Protein 3BS0 (pdb70)

Sequence (828 aa):
DLEGYGAISRAMGGTSSSYYTGNAALISNPATLSFAPDGNQFELGLDVVTTDIKVHDSHGAEAKSSTGPYVGPQLSYVAQLDDWRFGAGLFVSSGLGTEYGSKSFLSQTENGIQTSFDNSSRLIVLRAPIGFSYQATSKLTFGASVDLVWTSLNLELLLPSSQVGALTAQGNLSGGLVPSLAGFVGTGGAAHFSLSRNSTAGGAVDAVGWGGRLGLTYKLTDNTVLGAMYNFKTSVGDLEGKATLSAISGDGAVLPLDGDIRVKNFEMPASLTLGLAHQFNERWVVAADIKRAYWGDVMDMNVAFISQLGGIDVALPHRYQDITVASIGTAYKYNNDLTLRAGYSYAQLILPVIPAYLKRHVTFGGEYDFDKDSRINLAISFGLRERVQTTEMLRQSHSQINAVVSYSKNFHHHDLEGYGAISRAMGGTSSSYYTGNAALISNPATLSFAPDGNQFELGLDVVTTDIKVHDSHGAEAKSSTGPYVGPQLSYVAQLDDWRFGAGLFVSSGLGTEYGSKSFLSQTENGIQTSFDNSSRLIVLRAPIGFSYQATSKLTFGASVDLVWTSLNLELLLPSSQVGALTAQGNLSGGLVPSLAGFVGTGGAAHFSLSRNSTAGGAVDAVGWGGRLGLTYKLTDNTVLGAMYNFKTSVGDLEGKATLSAISGDGAVLPLDGDIRVKNFEMPASLTLGLAHQFNERWVVAADIKRAYWGDVMDMNVAFISQLGGIDVALPHRYQDITVASIGTAYKYNNDLTLRAGYSYAQLILPVIPAYLKRHVTFGGEYDFDKDSRINLAISFGLRERVQTTEMLRQSHSQINAVVSYSKNFHHH

CATH classification: 2.40.160.60

Structure (mmCIF, N/CA/C/O backbone):
data_3BS0
#
_entry.id   3BS0
#
_cell.length_a   38.098
_cell.length_b   41.415
_cell.length_c   141.064
_cell.angle_alpha   98.39
_cell.angle_beta   90.01
_cell.angle_gamma   90.06
#
_symmetry.space_group_name_H-M   'P 1'
#
loop_
_entity.id
_entity.type
_entity.pdbx_description
1 polymer TodX
2 non-polymer (HYDROXYETHYLOXY)TRI(ETHYLOXY)OCTANE
3 water water
#
loop_
_atom_site.group_PDB
_atom_site.id
_atom_site.type_symbol
_atom_site.label_atom_id
_atom_site.label_alt_id
_atom_site.label_comp_id
_atom_site.label_asym_id
_atom_site.label_entity_id
_atom_site.label_seq_id
_atom_site.pdbx_PDB_ins_code
_atom_site.Cartn_x
_atom_site.Cartn_y
_atom_site.Cartn_z
_atom_site.occupancy
_atom_site.B_iso_or_equiv
_atom_site.auth_seq_id
_atom_site.auth_comp_id
_atom_site.auth_asym_id
_atom_site.auth_atom_id
_atom_site.pdbx_PDB_model_num
ATOM 1 N N . ASP A 1 5 ? 21.132 -2.174 17.664 1.00 95.03 5 ASP A N 1
ATOM 2 C CA . ASP A 1 5 ? 21.571 -2.267 16.243 1.00 95.60 5 ASP A CA 1
ATOM 3 C C . ASP A 1 5 ? 21.759 -3.699 15.763 1.00 95.37 5 ASP A C 1
ATOM 4 O O . ASP A 1 5 ? 20.832 -4.294 15.218 1.00 96.57 5 ASP A O 1
ATOM 9 N N . LEU A 1 6 ? 22.967 -4.230 15.972 1.00 93.52 6 LEU A N 1
ATOM 10 C CA . LEU A 1 6 ? 23.359 -5.567 15.544 1.00 91.24 6 LEU A CA 1
ATOM 11 C C . LEU A 1 6 ? 22.225 -6.316 14.862 1.00 90.18 6 LEU A C 1
ATOM 12 O O . LEU A 1 6 ? 21.319 -6.815 15.522 1.00 91.15 6 LEU A O 1
ATOM 17 N N . GLU A 1 7 ? 22.291 -6.363 13.531 1.00 87.85 7 GLU A N 1
ATOM 18 C CA . GLU A 1 7 ? 21.303 -7.013 12.659 1.00 85.20 7 GLU A CA 1
ATOM 19 C C . GLU A 1 7 ? 20.992 -6.066 11.517 1.00 82.62 7 GLU A C 1
ATOM 20 O O . GLU A 1 7 ? 20.215 -6.395 10.617 1.00 83.66 7 GLU A O 1
ATOM 26 N N . GLY A 1 8 ? 21.573 -4.875 11.577 1.00 78.50 8 GLY A N 1
ATOM 27 C CA . GLY A 1 8 ? 21.354 -3.906 10.529 1.00 72.02 8 GLY A CA 1
ATOM 28 C C . GLY A 1 8 ? 19.908 -3.529 10.294 1.00 68.43 8 GLY A C 1
ATOM 29 O O . GLY A 1 8 ? 18.998 -3.910 11.036 1.00 65.85 8 GLY A O 1
ATOM 30 N N . TYR A 1 9 ? 19.710 -2.796 9.205 1.00 66.21 9 TYR A N 1
ATOM 31 C CA . TYR A 1 9 ? 18.409 -2.280 8.840 1.00 62.27 9 TYR A CA 1
ATOM 32 C C . TYR A 1 9 ? 17.906 -2.630 7.451 1.00 59.40 9 TYR A C 1
ATOM 33 O O . TYR A 1 9 ? 18.616 -2.463 6.451 1.00 59.38 9 TYR A O 1
ATOM 42 N N . GLY A 1 10 ? 16.668 -3.114 7.401 1.00 55.61 10 GLY A N 1
ATOM 43 C CA . GLY A 1 10 ? 16.067 -3.471 6.133 1.00 51.44 10 GLY A CA 1
ATOM 44 C C . GLY A 1 10 ? 15.822 -4.954 5.970 1.00 49.51 10 GLY A C 1
ATOM 45 O O . GLY A 1 10 ? 16.451 -5.771 6.631 1.00 50.86 10 GLY A O 1
ATOM 46 N N . ALA A 1 11 ? 14.910 -5.304 5.073 1.00 46.54 11 ALA A N 1
ATOM 47 C CA . ALA A 1 11 ? 14.575 -6.697 4.839 1.00 43.50 11 ALA A CA 1
ATOM 48 C C . ALA A 1 11 ? 15.740 -7.494 4.245 1.00 41.85 11 ALA A C 1
ATOM 49 O O . ALA A 1 11 ? 15.919 -8.656 4.571 1.00 42.49 11 ALA A O 1
ATOM 51 N N . ILE A 1 12 ? 16.537 -6.890 3.378 1.00 42.52 12 ILE A N 1
ATOM 52 C CA . ILE A 1 12 ? 17.655 -7.630 2.807 1.00 45.38 12 ILE A CA 1
ATOM 53 C C . ILE A 1 12 ? 18.884 -7.681 3.722 1.00 45.74 12 ILE A C 1
ATOM 54 O O . ILE A 1 12 ? 19.563 -8.709 3.811 1.00 43.43 12 ILE A O 1
ATOM 59 N N . SER A 1 13 ? 19.160 -6.570 4.393 1.00 46.63 13 SER A N 1
ATOM 60 C CA . SER A 1 13 ? 20.295 -6.480 5.292 1.00 48.76 13 SER A CA 1
ATOM 61 C C . SER A 1 13 ? 20.116 -7.400 6.497 1.00 50.40 13 SER A C 1
ATOM 62 O O . SER A 1 13 ? 21.093 -7.876 7.075 1.00 50.47 13 SER A O 1
ATOM 65 N N . ARG A 1 14 ? 18.864 -7.653 6.867 1.00 50.30 14 ARG A N 1
ATOM 66 C CA . ARG A 1 14 ? 18.564 -8.491 8.011 1.00 50.56 14 ARG A CA 1
ATOM 67 C C . ARG A 1 14 ? 18.394 -9.942 7.634 1.00 50.59 14 ARG A C 1
ATOM 68 O O . ARG A 1 14 ? 18.553 -10.834 8.465 1.00 51.55 14 ARG A O 1
ATOM 76 N N . ALA A 1 15 ? 18.043 -10.185 6.384 1.00 49.15 15 ALA A N 1
ATOM 77 C CA . ALA A 1 15 ? 17.881 -11.548 5.924 1.00 47.40 15 ALA A CA 1
ATOM 78 C C . ALA A 1 15 ? 19.288 -12.099 5.665 1.00 46.73 15 ALA A C 1
ATOM 79 O O . ALA A 1 15 ? 19.501 -13.310 5.578 1.00 46.68 15 ALA A O 1
ATOM 81 N N . MET A 1 16 ? 20.249 -11.187 5.564 1.00 45.23 16 MET A N 1
ATOM 82 C CA . MET A 1 16 ? 21.623 -11.556 5.306 1.00 44.81 16 MET A CA 1
ATOM 83 C C . MET A 1 16 ? 22.510 -11.368 6.522 1.00 45.05 16 MET A C 1
ATOM 84 O O . MET A 1 16 ? 23.584 -10.762 6.442 1.00 43.81 16 MET A O 1
ATOM 89 N N . GLY A 1 17 ? 22.035 -11.900 7.648 1.00 43.96 17 GLY A N 1
ATOM 90 C CA . GLY A 1 17 ? 22.771 -11.860 8.900 1.00 43.25 17 GLY A CA 1
ATOM 91 C C . GLY A 1 17 ? 23.222 -10.533 9.470 1.00 41.75 17 GLY A C 1
ATOM 92 O O . GLY A 1 17 ? 24.084 -10.506 10.341 1.00 40.88 17 GLY A O 1
ATOM 93 N N . GLY A 1 18 ? 22.650 -9.434 9.000 1.00 42.73 18 GLY A N 1
ATOM 94 C CA . GLY A 1 18 ? 23.042 -8.138 9.518 1.00 43.77 18 GLY A CA 1
ATOM 95 C C . GLY A 1 18 ? 24.195 -7.529 8.757 1.00 45.66 18 GLY A C 1
ATOM 96 O O . GLY A 1 18 ? 24.751 -6.510 9.155 1.00 46.44 18 GLY A O 1
ATOM 97 N N . THR A 1 19 ? 24.557 -8.151 7.643 1.00 48.24 19 THR A N 1
ATOM 98 C CA . THR A 1 19 ? 25.652 -7.646 6.831 1.00 50.88 19 THR A CA 1
ATOM 99 C C . THR A 1 19 ? 25.186 -6.401 6.072 1.00 50.31 19 THR A C 1
ATOM 100 O O . THR A 1 19 ? 24.016 -6.306 5.728 1.00 51.67 19 THR A O 1
ATOM 104 N N . SER A 1 20 ? 26.082 -5.446 5.817 1.00 49.99 20 SER A N 1
ATOM 105 C CA . SER A 1 20 ? 25.675 -4.224 5.116 1.00 47.97 20 SER A CA 1
ATOM 106 C C . SER A 1 20 ? 26.798 -3.272 4.700 1.00 48.63 20 SER A C 1
ATOM 107 O O . SER A 1 20 ? 26.531 -2.216 4.140 1.00 50.22 20 SER A O 1
ATOM 110 N N . SER A 1 21 ? 28.045 -3.622 4.969 1.00 48.77 21 SER A N 1
ATOM 111 C CA . SER A 1 21 ? 29.151 -2.723 4.647 1.00 49.49 21 SER A CA 1
ATOM 112 C C . SER A 1 21 ? 29.309 -2.274 3.196 1.00 49.47 21 SER A C 1
ATOM 113 O O . SER A 1 21 ? 29.805 -1.175 2.942 1.00 47.87 21 SER A O 1
ATOM 116 N N . SER A 1 22 ? 28.891 -3.086 2.233 1.00 50.70 22 SER A N 1
ATOM 117 C CA . SER A 1 22 ? 29.105 -2.652 0.863 1.00 52.87 22 SER A CA 1
ATOM 118 C C . SER A 1 22 ? 28.307 -3.270 -0.276 1.00 53.19 22 SER A C 1
ATOM 119 O O . SER A 1 22 ? 28.883 -3.633 -1.304 1.00 54.05 22 SER A O 1
ATOM 122 N N . TYR A 1 23 ? 26.992 -3.379 -0.108 1.00 51.38 23 TYR A N 1
ATOM 123 C CA . TYR A 1 23 ? 26.139 -3.907 -1.167 1.00 49.47 23 TYR A CA 1
ATOM 124 C C . TYR A 1 23 ? 24.738 -3.310 -1.023 1.00 49.18 23 TYR A C 1
ATOM 125 O O . TYR A 1 23 ? 24.314 -3.009 0.093 1.00 50.15 23 TYR A O 1
ATOM 134 N N . TYR A 1 24 ? 24.022 -3.121 -2.133 1.00 46.56 24 TYR A N 1
ATOM 135 C CA . TYR A 1 24 ? 22.688 -2.533 -2.037 1.00 43.89 24 TYR A CA 1
ATOM 136 C C . TYR A 1 24 ? 21.842 -3.160 -0.936 1.00 42.60 24 TYR A C 1
ATOM 137 O O . TYR A 1 24 ? 21.483 -4.337 -0.981 1.00 40.63 24 TYR A O 1
ATOM 146 N N . THR A 1 25 ? 21.531 -2.333 0.053 1.00 41.05 25 THR A N 1
ATOM 147 C CA . THR A 1 25 ? 20.753 -2.741 1.202 1.00 40.25 25 THR A CA 1
ATOM 148 C C . THR A 1 25 ? 19.374 -2.079 1.147 1.00 39.35 25 THR A C 1
ATOM 149 O O . THR A 1 25 ? 18.463 -2.443 1.877 1.00 38.21 25 THR A O 1
ATOM 153 N N . GLY A 1 26 ? 19.223 -1.113 0.252 1.00 38.48 26 GLY A N 1
ATOM 154 C CA . GLY A 1 26 ? 17.948 -0.444 0.128 1.00 37.01 26 GLY A CA 1
ATOM 155 C C . GLY A 1 26 ? 17.981 0.876 0.850 1.00 38.61 26 GLY A C 1
ATOM 156 O O . GLY A 1 26 ? 19.050 1.327 1.258 1.00 41.68 26 GLY A O 1
ATOM 157 N N . ASN A 1 27 ? 16.821 1.497 1.022 1.00 38.28 27 ASN A N 1
ATOM 158 C CA . ASN A 1 27 ? 16.751 2.786 1.692 1.00 38.65 27 ASN A CA 1
ATOM 159 C C . ASN A 1 27 ? 17.273 2.789 3.131 1.00 39.58 27 ASN A C 1
ATOM 160 O O . ASN A 1 27 ? 17.695 3.833 3.628 1.00 38.26 27 ASN A O 1
ATOM 165 N N . ALA A 1 28 ? 17.273 1.628 3.789 1.00 39.64 28 ALA A N 1
ATOM 166 C CA . ALA A 1 28 ? 17.748 1.538 5.177 1.00 38.55 28 ALA A CA 1
ATOM 167 C C . ALA A 1 28 ? 19.237 1.870 5.332 1.00 40.29 28 ALA A C 1
ATOM 168 O O . ALA A 1 28 ? 19.708 2.136 6.436 1.00 37.88 28 ALA A O 1
ATOM 170 N N . ALA A 1 29 ? 19.981 1.859 4.226 1.00 42.23 29 ALA A N 1
ATOM 171 C CA . ALA A 1 29 ? 21.400 2.186 4.281 1.00 41.42 29 ALA A CA 1
ATOM 172 C C . ALA A 1 29 ? 21.546 3.572 4.886 1.00 42.35 29 ALA A C 1
ATOM 173 O O . ALA A 1 29 ? 22.635 3.972 5.287 1.00 43.41 29 ALA A O 1
ATOM 175 N N . LEU A 1 30 ? 20.437 4.302 4.957 1.00 41.20 30 LEU A N 1
ATOM 176 C CA . LEU A 1 30 ? 20.454 5.639 5.523 1.00 40.39 30 LEU A CA 1
ATOM 177 C C . LEU A 1 30 ? 20.950 5.627 6.974 1.00 42.26 30 LEU A C 1
ATOM 178 O O . LEU A 1 30 ? 21.346 6.668 7.504 1.00 42.60 30 LEU A O 1
ATOM 183 N N . ILE A 1 31 ? 20.944 4.452 7.604 1.00 42.50 31 ILE A N 1
ATOM 184 C CA . ILE A 1 31 ? 21.411 4.306 8.983 1.00 42.68 31 ILE A CA 1
ATOM 185 C C . ILE A 1 31 ? 22.691 3.482 9.037 1.00 44.05 31 ILE A C 1
ATOM 186 O O . ILE A 1 31 ? 23.606 3.765 9.829 1.00 44.57 31 ILE A O 1
ATOM 191 N N . SER A 1 32 ? 22.726 2.428 8.223 1.00 42.20 32 SER A N 1
ATOM 192 C CA . SER A 1 32 ? 23.877 1.556 8.164 1.00 38.67 32 SER A CA 1
ATOM 193 C C . SER A 1 32 ? 24.966 2.255 7.373 1.00 39.40 32 SER A C 1
ATOM 194 O O . SER A 1 32 ? 25.605 3.174 7.885 1.00 39.06 32 SER A O 1
ATOM 197 N N . ASN A 1 33 ? 25.167 1.850 6.123 1.00 39.24 33 ASN A N 1
ATOM 198 C CA . ASN A 1 33 ? 26.191 2.472 5.288 1.00 38.68 33 ASN A CA 1
ATOM 199 C C . ASN A 1 33 ? 25.596 3.225 4.083 1.00 38.46 33 ASN A C 1
ATOM 200 O O . ASN A 1 33 ? 25.502 2.684 2.983 1.00 37.76 33 ASN A O 1
ATOM 205 N N . PRO A 1 34 ? 25.210 4.496 4.277 1.00 38.52 34 PRO A N 1
ATOM 206 C CA . PRO A 1 34 ? 24.627 5.286 3.192 1.00 40.91 34 PRO A CA 1
ATOM 207 C C . PRO A 1 34 ? 25.425 5.316 1.894 1.00 43.19 34 PRO A C 1
ATOM 208 O O . PRO A 1 34 ? 24.881 5.661 0.845 1.00 45.37 34 PRO A O 1
ATOM 212 N N . ALA A 1 35 ? 26.706 4.959 1.960 1.00 42.62 35 ALA A N 1
ATOM 213 C CA . ALA A 1 35 ? 27.542 4.959 0.769 1.00 39.71 35 ALA A CA 1
ATOM 214 C C . ALA A 1 35 ? 27.090 3.872 -0.178 1.00 39.16 35 ALA A C 1
ATOM 215 O O . ALA A 1 35 ? 27.470 3.871 -1.350 1.00 40.38 35 ALA A O 1
ATOM 217 N N . THR A 1 36 ? 26.288 2.937 0.324 1.00 35.69 36 THR A N 1
ATOM 218 C CA . THR A 1 36 ? 25.803 1.861 -0.526 1.00 35.74 36 THR A CA 1
ATOM 219 C C . THR A 1 36 ? 24.600 2.298 -1.352 1.00 36.52 36 THR A C 1
ATOM 220 O O . THR A 1 36 ? 24.171 1.569 -2.241 1.00 36.80 36 THR A O 1
ATOM 224 N N . LEU A 1 37 ? 24.056 3.477 -1.069 1.00 34.93 37 LEU A N 1
ATOM 225 C CA . LEU A 1 37 ? 22.891 3.930 -1.809 1.00 35.87 37 LEU A CA 1
ATOM 226 C C . LEU A 1 37 ? 23.230 4.202 -3.270 1.00 38.15 37 LEU A C 1
ATOM 227 O O . LEU A 1 37 ? 22.338 4.265 -4.127 1.00 37.27 37 LEU A O 1
ATOM 232 N N . SER A 1 38 ? 24.518 4.355 -3.562 1.00 38.54 38 SER A N 1
ATOM 233 C CA . SER A 1 38 ? 24.926 4.619 -4.934 1.00 37.53 38 SER A CA 1
ATOM 234 C C . SER A 1 38 ? 24.834 3.361 -5.784 1.00 38.71 38 SER A C 1
ATOM 235 O O . SER A 1 38 ? 24.966 3.419 -7.010 1.00 39.61 38 SER A O 1
ATOM 238 N N . PHE A 1 39 ? 24.586 2.229 -5.134 1.00 38.42 39 PHE A N 1
ATOM 239 C CA . PHE A 1 39 ? 24.438 0.966 -5.846 1.00 38.55 39 PHE A CA 1
ATOM 240 C C . PHE A 1 39 ? 22.958 0.783 -6.166 1.00 38.19 39 PHE A C 1
ATOM 241 O O . PHE A 1 39 ? 22.526 -0.281 -6.609 1.00 38.95 39 PHE A O 1
ATOM 249 N N . ALA A 1 40 ? 22.168 1.815 -5.924 1.00 37.74 40 ALA A N 1
ATOM 250 C CA . ALA A 1 40 ? 20.742 1.708 -6.185 1.00 39.46 40 ALA A CA 1
ATOM 251 C C . ALA A 1 40 ? 20.409 1.836 -7.670 1.00 39.95 40 ALA A C 1
ATOM 252 O O . ALA A 1 40 ? 21.087 2.551 -8.417 1.00 35.82 40 ALA A O 1
ATOM 254 N N . PRO A 1 41 ? 19.351 1.136 -8.114 1.00 40.21 41 PRO A N 1
ATOM 255 C CA . PRO A 1 41 ? 18.960 1.209 -9.518 1.00 41.24 41 PRO A CA 1
ATOM 256 C C . PRO A 1 41 ? 18.551 2.635 -9.866 1.00 42.08 41 PRO A C 1
ATOM 257 O O . PRO A 1 41 ? 18.032 3.369 -9.020 1.00 41.39 41 PRO A O 1
ATOM 261 N N . ASP A 1 42 ? 18.827 3.020 -11.108 1.00 42.48 42 ASP A N 1
ATOM 262 C CA . ASP A 1 42 ? 18.510 4.340 -11.623 1.00 41.96 42 ASP A CA 1
ATOM 263 C C . ASP A 1 42 ? 17.133 4.771 -11.176 1.00 39.69 42 ASP A C 1
ATOM 264 O O . ASP A 1 42 ? 16.203 3.979 -11.194 1.00 38.65 42 ASP A O 1
ATOM 269 N N . GLY A 1 43 ? 17.004 6.029 -10.776 1.00 38.74 43 GLY A N 1
ATOM 270 C CA . GLY A 1 43 ? 15.711 6.507 -10.339 1.00 38.39 43 GLY A CA 1
ATOM 271 C C . GLY A 1 43 ? 15.595 6.879 -8.875 1.00 38.72 43 GLY A C 1
ATOM 272 O O . GLY A 1 43 ? 16.583 7.118 -8.188 1.00 37.43 43 GLY A O 1
ATOM 273 N N . ASN A 1 44 ? 14.356 6.935 -8.405 1.00 39.03 44 ASN A N 1
ATOM 274 C CA . ASN A 1 44 ? 14.067 7.286 -7.027 1.00 39.88 44 ASN A CA 1
ATOM 275 C C . ASN A 1 44 ? 13.437 6.072 -6.377 1.00 38.29 44 ASN A C 1
ATOM 276 O O . ASN A 1 44 ? 12.688 5.343 -7.023 1.00 38.68 44 ASN A O 1
ATOM 281 N N . GLN A 1 45 ? 13.740 5.844 -5.103 1.00 37.07 45 GLN A N 1
ATOM 282 C CA . GLN A 1 45 ? 13.216 4.666 -4.432 1.00 36.74 45 GLN A CA 1
ATOM 283 C C . GLN A 1 45 ? 12.317 4.944 -3.255 1.00 35.02 45 GLN A C 1
ATOM 284 O O . GLN A 1 45 ? 12.742 5.510 -2.266 1.00 37.17 45 GLN A O 1
ATOM 290 N N . PHE A 1 46 ? 11.062 4.539 -3.352 1.00 35.55 46 PHE A N 1
ATOM 291 C CA . PHE A 1 46 ? 10.149 4.723 -2.241 1.00 35.93 46 PHE A CA 1
ATOM 292 C C . PHE A 1 46 ? 10.100 3.397 -1.479 1.00 35.86 46 PHE A C 1
ATOM 293 O O . PHE A 1 46 ? 9.911 2.344 -2.098 1.00 37.75 46 PHE A O 1
ATOM 301 N N . GLU A 1 47 ? 10.269 3.430 -0.156 1.00 34.74 47 GLU A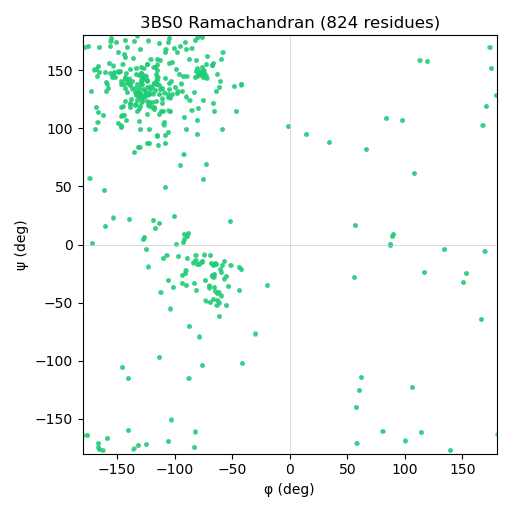 N 1
ATOM 302 C CA . GLU A 1 47 ? 10.238 2.182 0.623 1.00 35.62 47 GLU A CA 1
ATOM 303 C C . GLU A 1 47 ? 9.289 2.166 1.814 1.00 33.49 47 GLU A C 1
ATOM 304 O O . GLU A 1 47 ? 9.242 3.104 2.608 1.00 32.22 47 GLU A O 1
ATOM 310 N N . LEU A 1 48 ? 8.540 1.069 1.923 1.00 33.31 48 LEU A N 1
ATOM 311 C CA . LEU A 1 48 ? 7.552 0.872 2.976 1.00 33.83 48 LEU A CA 1
ATOM 312 C C . LEU A 1 48 ? 7.668 -0.492 3.621 1.00 34.07 48 LEU A C 1
ATOM 313 O O . LEU A 1 48 ? 7.598 -1.516 2.935 1.00 35.19 48 LEU A O 1
ATOM 318 N N . GLY A 1 49 ? 7.829 -0.509 4.946 1.00 34.32 49 GLY A N 1
ATOM 319 C CA . GLY A 1 49 ? 7.967 -1.775 5.651 1.00 30.95 49 GLY A CA 1
ATOM 320 C C . GLY A 1 49 ? 7.459 -1.881 7.079 1.00 30.94 49 GLY A C 1
ATOM 321 O O . GLY A 1 49 ? 7.188 -0.890 7.748 1.00 27.81 49 GLY A O 1
ATOM 322 N N . LEU A 1 50 ? 7.349 -3.124 7.541 1.00 33.34 50 LEU A N 1
ATOM 323 C CA . LEU A 1 50 ? 6.876 -3.430 8.877 1.00 34.81 50 LEU A CA 1
ATOM 324 C C . LEU A 1 50 ? 7.810 -4.370 9.625 1.00 37.08 50 LEU A C 1
ATOM 325 O O . LEU A 1 50 ? 8.140 -5.452 9.150 1.00 37.84 50 LEU A O 1
ATOM 330 N N . ASP A 1 51 ? 8.219 -3.952 10.814 1.00 40.02 51 ASP A N 1
ATOM 331 C CA . ASP A 1 51 ? 9.118 -4.739 11.652 1.00 42.33 51 ASP A CA 1
ATOM 332 C C . ASP A 1 51 ? 8.330 -5.354 12.811 1.00 43.50 51 ASP A C 1
ATOM 333 O O . ASP A 1 51 ? 7.587 -4.645 13.495 1.00 44.71 51 ASP A O 1
ATOM 338 N N . VAL A 1 52 ? 8.468 -6.665 13.016 1.00 42.83 52 VAL A N 1
ATOM 339 C CA . VAL A 1 52 ? 7.796 -7.342 14.127 1.00 43.09 52 VAL A CA 1
ATOM 340 C C . VAL A 1 52 ? 8.822 -8.140 14.908 1.00 44.92 52 VAL A C 1
ATOM 341 O O . VAL A 1 52 ? 9.508 -8.986 14.342 1.00 45.08 52 VAL A O 1
ATOM 345 N N . VAL A 1 53 ? 8.903 -7.882 16.210 1.00 46.48 53 VAL A N 1
ATOM 346 C CA . VAL A 1 53 ? 9.854 -8.564 17.072 1.00 47.18 53 VAL A CA 1
ATOM 347 C C . VAL A 1 53 ? 9.227 -9.441 18.149 1.00 49.05 53 VAL A C 1
ATOM 348 O O . VAL A 1 53 ? 8.894 -8.968 19.232 1.00 50.16 53 VAL A O 1
ATOM 352 N N . THR A 1 54 ? 9.080 -10.726 17.844 1.00 50.05 54 THR A N 1
ATOM 353 C CA . THR A 1 54 ? 8.532 -11.697 18.783 1.00 50.58 54 THR A CA 1
ATOM 354 C C . THR A 1 54 ? 9.622 -11.974 19.816 1.00 50.13 54 THR A C 1
ATOM 355 O O . THR A 1 54 ? 10.802 -11.935 19.490 1.00 49.28 54 THR A O 1
ATOM 359 N N . THR A 1 55 ? 9.236 -12.252 21.056 1.00 50.42 55 THR A N 1
ATOM 360 C CA . THR A 1 55 ? 10.218 -12.560 22.099 1.00 49.36 55 THR A CA 1
ATOM 361 C C . THR A 1 55 ? 9.745 -13.661 23.034 1.00 50.41 55 THR A C 1
ATOM 362 O O . THR A 1 55 ? 8.608 -13.629 23.516 1.00 50.13 55 THR A O 1
ATOM 366 N N . ASP A 1 56 ? 10.602 -14.648 23.277 1.00 48.64 56 ASP A N 1
ATOM 367 C CA . ASP A 1 56 ? 10.217 -15.691 24.202 1.00 48.98 56 ASP A CA 1
ATOM 368 C C . ASP A 1 56 ? 11.175 -15.755 25.385 1.00 46.56 56 ASP A C 1
ATOM 369 O O . ASP A 1 56 ? 12.391 -15.925 25.235 1.00 43.92 56 ASP A O 1
ATOM 374 N N . ILE A 1 57 ? 10.599 -15.607 26.570 1.00 44.09 57 ILE A N 1
ATOM 375 C CA . ILE A 1 57 ? 11.365 -15.617 27.796 1.00 41.72 57 ILE A CA 1
ATOM 376 C C . ILE A 1 57 ? 10.674 -16.400 28.887 1.00 38.86 57 ILE A C 1
ATOM 377 O O . ILE A 1 57 ? 9.465 -16.312 29.066 1.00 38.84 57 ILE A O 1
ATOM 382 N N . LYS A 1 58 ? 11.458 -17.186 29.603 1.00 37.11 58 LYS A N 1
ATOM 383 C CA . LYS A 1 58 ? 10.956 -17.955 30.728 1.00 36.59 58 LYS A CA 1
ATOM 384 C C . LYS A 1 58 ? 11.955 -17.706 31.865 1.00 35.13 58 LYS A C 1
ATOM 385 O O . LYS A 1 58 ? 13.182 -17.799 31.676 1.00 30.49 58 LYS A O 1
ATOM 391 N N . VAL A 1 59 ? 11.417 -17.354 33.026 1.00 33.94 59 VAL A N 1
ATOM 392 C CA . VAL A 1 59 ? 12.216 -17.101 34.207 1.00 32.92 59 VAL A CA 1
ATOM 393 C C . VAL A 1 59 ? 11.685 -18.083 35.236 1.00 33.18 59 VAL A C 1
ATOM 394 O O . VAL A 1 59 ? 10.470 -18.272 35.360 1.00 31.17 59 VAL A O 1
ATOM 398 N N . HIS A 1 60 ? 12.592 -18.733 35.952 1.00 33.05 60 HIS A N 1
ATOM 399 C CA . HIS A 1 60 ? 12.186 -19.697 36.954 1.00 34.95 60 HIS A CA 1
ATOM 400 C C . HIS A 1 60 ? 12.602 -19.356 38.363 1.00 36.51 60 HIS A C 1
ATOM 401 O O . HIS A 1 60 ? 13.620 -18.707 38.610 1.00 33.68 60 HIS A O 1
ATOM 408 N N . ASP A 1 61 ? 11.795 -19.870 39.278 1.00 39.99 61 ASP A N 1
ATOM 409 C CA . ASP A 1 61 ? 11.949 -19.684 40.704 1.00 42.20 61 ASP A CA 1
ATOM 410 C C . ASP A 1 61 ? 12.795 -20.784 41.336 1.00 42.72 61 ASP A C 1
ATOM 411 O O . ASP A 1 61 ? 13.179 -21.758 40.682 1.00 41.83 61 ASP A O 1
ATOM 416 N N . SER A 1 62 ? 13.077 -20.614 42.621 1.00 43.10 62 SER A N 1
ATOM 417 C CA . SER A 1 62 ? 13.827 -21.600 43.369 1.00 45.08 62 SER A CA 1
ATOM 418 C C . SER A 1 62 ? 12.803 -22.571 43.918 1.00 46.11 62 SER A C 1
ATOM 419 O O . SER A 1 62 ? 13.119 -23.408 44.757 1.00 47.11 62 SER A O 1
ATOM 422 N N . HIS A 1 63 ? 11.563 -22.444 43.455 1.00 47.57 63 HIS A N 1
ATOM 423 C CA . HIS A 1 63 ? 10.483 -23.314 43.913 1.00 47.18 63 HIS A CA 1
ATOM 424 C C . HIS A 1 63 ? 9.757 -23.959 42.740 1.00 46.36 63 HIS A C 1
ATOM 425 O O . HIS A 1 63 ? 8.751 -24.643 42.923 1.00 46.43 63 HIS A O 1
ATOM 432 N N . GLY A 1 64 ? 10.259 -23.724 41.532 1.00 44.86 64 GLY A N 1
ATOM 433 C CA . GLY A 1 64 ? 9.631 -24.302 40.357 1.00 42.34 64 GLY A CA 1
ATOM 434 C C . GLY A 1 64 ? 8.539 -23.446 39.745 1.00 40.30 64 GLY A C 1
ATOM 435 O O . GLY A 1 64 ? 7.833 -23.899 38.843 1.00 41.95 64 GLY A O 1
ATOM 436 N N . ALA A 1 65 ? 8.384 -22.222 40.238 1.00 37.17 65 ALA A N 1
ATOM 437 C CA . ALA A 1 65 ? 7.379 -21.311 39.698 1.00 35.21 65 ALA A CA 1
ATOM 438 C C . ALA A 1 65 ? 7.943 -20.641 38.450 1.00 32.52 65 ALA A C 1
ATOM 439 O O . ALA A 1 65 ? 9.132 -20.369 38.381 1.00 29.13 65 ALA A O 1
ATOM 441 N N . GLU A 1 66 ? 7.101 -20.398 37.454 1.00 33.13 66 GLU A N 1
ATOM 442 C CA . GLU A 1 66 ? 7.588 -19.743 36.259 1.00 36.84 66 GLU A CA 1
ATOM 443 C C . GLU A 1 66 ? 6.756 -18.544 35.833 1.00 36.71 66 GLU A C 1
ATOM 444 O O . GLU A 1 66 ? 5.549 -18.482 36.035 1.00 35.91 66 GLU A O 1
ATOM 450 N N . ALA A 1 67 ? 7.452 -17.580 35.256 1.00 37.53 67 ALA A N 1
ATOM 451 C CA . ALA A 1 67 ? 6.854 -16.372 34.735 1.00 37.17 67 ALA A CA 1
ATOM 452 C C . ALA A 1 67 ? 7.379 -16.349 33.315 1.00 36.94 67 ALA A C 1
ATOM 453 O O . ALA A 1 67 ? 8.581 -16.472 33.084 1.00 35.80 67 ALA A O 1
ATOM 455 N N . LYS A 1 68 ? 6.483 -16.226 32.356 1.00 38.53 68 LYS A N 1
ATOM 456 C CA . LYS A 1 68 ? 6.916 -16.196 30.979 1.00 40.74 68 LYS A CA 1
ATOM 457 C C . LYS A 1 68 ? 6.347 -14.982 30.319 1.00 38.83 68 LYS A C 1
ATOM 458 O O . LYS A 1 68 ? 5.299 -14.480 30.724 1.00 37.74 68 LYS A O 1
ATOM 464 N N . SER A 1 69 ? 7.067 -14.499 29.318 1.00 38.51 69 SER A N 1
ATOM 465 C CA . SER A 1 69 ? 6.634 -13.346 28.554 1.00 39.83 69 SER A CA 1
ATOM 466 C C . SER A 1 69 ? 6.629 -13.713 27.088 1.00 42.14 69 SER A C 1
ATOM 467 O O . SER A 1 69 ? 7.613 -14.214 26.565 1.00 41.47 69 SER A O 1
ATOM 470 N N . SER A 1 70 ? 5.505 -13.449 26.444 1.00 46.87 70 SER A N 1
ATOM 471 C CA . SER A 1 70 ? 5.285 -13.703 25.025 1.00 51.72 70 SER A CA 1
ATOM 472 C C . SER A 1 70 ? 3.786 -13.905 24.962 1.00 56.16 70 SER A C 1
ATOM 473 O O . SER A 1 70 ? 3.149 -13.690 23.929 1.00 57.49 70 SER A O 1
ATOM 476 N N . THR A 1 71 ? 3.241 -14.304 26.113 1.00 60.06 71 THR A N 1
ATOM 477 C CA . THR A 1 71 ? 1.817 -14.558 26.296 1.00 63.05 71 THR A CA 1
ATOM 478 C C . THR A 1 71 ? 1.068 -13.228 26.316 1.00 65.49 71 THR A C 1
ATOM 479 O O . THR A 1 71 ? 1.651 -12.180 26.621 1.00 68.07 71 THR A O 1
ATOM 483 N N . GLY A 1 77 ? 0.769 -10.554 21.791 1.00 62.07 77 GLY A N 1
ATOM 484 C CA . GLY A 1 77 ? 0.867 -9.950 20.470 1.00 65.30 77 GLY A CA 1
ATOM 485 C C . GLY A 1 77 ? 1.862 -8.800 20.432 1.00 65.99 77 GLY A C 1
ATOM 486 O O . GLY A 1 77 ? 1.712 -7.829 21.175 1.00 68.83 77 GLY A O 1
ATOM 487 N N . PRO A 1 78 ? 2.861 -8.868 19.530 1.00 68.88 78 PRO A N 1
ATOM 488 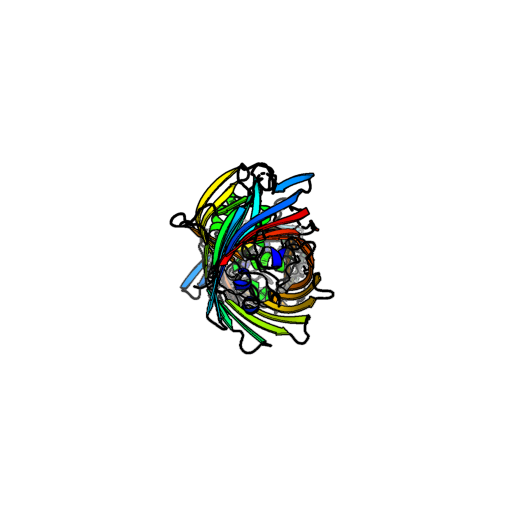C CA . PRO A 1 78 ? 3.979 -7.948 19.248 1.00 64.78 78 PRO A CA 1
ATOM 489 C C . PRO A 1 78 ? 3.781 -6.490 18.851 1.00 63.56 78 PRO A C 1
ATOM 490 O O . PRO A 1 78 ? 2.698 -6.048 18.480 1.00 67.14 78 PRO A O 1
ATOM 494 N N . TYR A 1 79 ? 4.883 -5.754 18.930 1.00 61.00 79 TYR A N 1
ATOM 495 C CA . TYR A 1 79 ? 4.905 -4.363 18.534 1.00 56.81 79 TYR A CA 1
ATOM 496 C C . TYR A 1 79 ? 5.375 -4.387 17.079 1.00 53.54 79 TYR A C 1
ATOM 497 O O . TYR A 1 79 ? 6.347 -5.060 16.722 1.00 52.4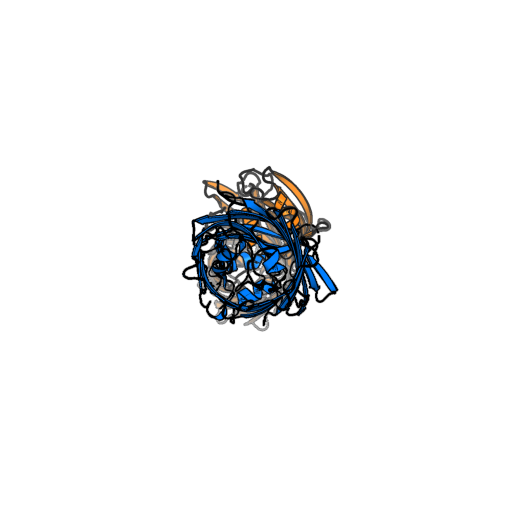8 79 TYR A O 1
ATOM 506 N N . VAL A 1 80 ? 4.657 -3.664 16.243 1.00 49.87 80 VAL A N 1
ATOM 507 C CA . VAL A 1 80 ? 4.964 -3.574 14.833 1.00 47.45 80 VAL A CA 1
ATOM 508 C C . VAL A 1 80 ? 5.460 -2.161 14.548 1.00 47.51 80 VAL A C 1
ATOM 509 O O . VAL A 1 80 ? 4.762 -1.173 14.825 1.00 48.25 80 VAL A O 1
ATOM 513 N N . GLY A 1 81 ? 6.675 -2.069 14.018 1.00 44.52 81 GLY A N 1
ATOM 514 C CA . GLY A 1 81 ? 7.245 -0.777 13.710 1.00 42.05 81 GLY A CA 1
ATOM 515 C C . GLY A 1 81 ? 7.196 -0.498 12.222 1.00 40.98 81 GLY A C 1
ATOM 516 O O . GLY A 1 81 ? 7.651 -1.306 11.417 1.00 39.58 81 GLY A O 1
ATOM 517 N N . PRO A 1 82 ? 6.630 0.642 11.822 1.00 40.91 82 PRO A N 1
ATOM 518 C CA . PRO A 1 82 ? 6.551 0.973 10.401 1.00 41.42 82 PRO A CA 1
ATOM 519 C C . PRO A 1 82 ? 7.880 1.564 9.924 1.00 40.94 82 PRO A C 1
ATOM 520 O O . PRO A 1 82 ? 8.685 2.044 10.736 1.00 37.19 82 PRO A O 1
ATOM 524 N N . GLN A 1 83 ? 8.116 1.515 8.614 1.00 38.44 83 GLN A N 1
ATOM 525 C CA . GLN A 1 83 ? 9.344 2.068 8.070 1.00 37.71 83 GLN A CA 1
ATOM 526 C C . GLN A 1 83 ? 9.049 2.691 6.718 1.00 38.16 83 GLN A C 1
ATOM 527 O O . GLN A 1 83 ? 8.704 2.006 5.753 1.00 36.21 83 GLN A O 1
ATOM 533 N N . LEU A 1 84 ? 9.144 4.019 6.691 1.00 37.96 84 LEU A N 1
ATOM 534 C CA . LEU A 1 84 ? 8.918 4.818 5.495 1.00 37.61 84 LEU A CA 1
ATOM 535 C C . LEU A 1 84 ? 10.209 5.534 5.111 1.00 37.25 84 LEU A C 1
ATOM 536 O O . LEU A 1 84 ? 10.948 6.006 5.968 1.00 34.55 84 LEU A O 1
ATOM 541 N N . SER A 1 85 ? 10.485 5.608 3.818 1.00 39.26 85 SER A N 1
ATOM 542 C CA . SER A 1 85 ? 11.693 6.284 3.365 1.00 39.78 85 SER A CA 1
ATOM 543 C C . SER A 1 85 ? 11.700 6.465 1.867 1.00 39.40 85 SER A C 1
ATOM 544 O O . SER A 1 85 ? 11.113 5.669 1.114 1.00 39.28 85 SER A O 1
ATOM 547 N N . TYR A 1 86 ? 12.370 7.528 1.446 1.00 37.49 86 TYR A N 1
ATOM 548 C CA . TYR A 1 86 ? 12.479 7.860 0.038 1.00 36.92 86 TYR A CA 1
ATOM 549 C C . TYR A 1 86 ? 13.906 8.289 -0.289 1.00 36.76 86 TYR A C 1
ATOM 550 O O . TYR A 1 86 ? 14.517 9.074 0.438 1.00 35.29 86 TYR A O 1
ATOM 559 N N . VAL A 1 87 ? 14.432 7.760 -1.384 1.00 36.71 87 VAL A N 1
ATOM 560 C CA . VAL A 1 87 ? 15.768 8.096 -1.836 1.00 38.06 87 VAL A CA 1
ATOM 561 C C . VAL A 1 87 ? 15.682 8.648 -3.252 1.00 38.41 87 VAL A C 1
ATOM 562 O O . VAL A 1 87 ? 15.068 8.046 -4.132 1.00 35.54 87 VAL A O 1
ATOM 566 N N . ALA A 1 88 ? 16.310 9.798 -3.468 1.00 42.23 88 ALA A N 1
ATOM 567 C CA . ALA A 1 88 ? 16.283 10.461 -4.776 1.00 44.80 88 ALA A CA 1
ATOM 568 C C . ALA A 1 88 ? 17.650 10.552 -5.438 1.00 45.31 88 ALA A C 1
ATOM 569 O O . ALA A 1 88 ? 18.662 10.794 -4.774 1.00 46.69 88 ALA A O 1
ATOM 571 N N . GLN A 1 89 ? 17.675 10.366 -6.754 1.00 47.41 89 GLN A N 1
ATOM 572 C CA . GLN A 1 89 ? 18.926 10.437 -7.514 1.00 48.79 89 GLN A CA 1
ATOM 573 C C . GLN A 1 89 ? 19.079 11.727 -8.308 1.00 49.15 89 GLN A C 1
ATOM 574 O O . GLN A 1 89 ? 18.309 11.995 -9.215 1.00 49.77 89 GLN A O 1
ATOM 580 N N . LEU A 1 90 ? 20.071 12.532 -7.949 1.00 51.70 90 LEU A N 1
ATOM 581 C CA . LEU A 1 90 ? 20.360 13.770 -8.662 1.00 52.48 90 LEU A CA 1
ATOM 582 C C . LEU A 1 90 ? 21.741 13.556 -9.260 1.00 53.51 90 LEU A C 1
ATOM 583 O O . LEU A 1 90 ? 22.746 13.800 -8.601 1.00 53.82 90 LEU A O 1
ATOM 588 N N . ASP A 1 91 ? 21.790 13.084 -10.501 1.00 54.51 91 ASP A N 1
ATOM 589 C CA . ASP A 1 91 ? 23.060 12.817 -11.167 1.00 54.89 91 ASP A CA 1
ATOM 590 C C . ASP A 1 91 ? 23.856 11.745 -10.436 1.00 54.52 91 ASP A C 1
ATOM 591 O O . ASP A 1 91 ? 23.456 10.588 -10.380 1.00 54.30 91 ASP A O 1
ATOM 596 N N . ASP A 1 92 ? 24.997 12.152 -9.889 1.00 54.18 92 ASP A N 1
ATOM 597 C CA . ASP A 1 92 ? 25.896 11.270 -9.151 1.00 54.54 92 ASP A CA 1
ATOM 598 C C . ASP A 1 92 ? 25.457 11.140 -7.699 1.00 54.12 92 ASP A C 1
ATOM 599 O O . ASP A 1 92 ? 25.904 10.247 -6.980 1.00 53.54 92 ASP A O 1
ATOM 604 N N . TRP A 1 93 ? 24.588 12.049 -7.274 1.00 53.99 93 TRP A N 1
ATOM 605 C CA . TRP A 1 93 ? 24.100 12.063 -5.903 1.00 54.03 93 TRP A CA 1
ATOM 606 C C . TRP A 1 93 ? 22.874 11.208 -5.618 1.00 50.78 93 TRP A C 1
ATOM 607 O O . TRP A 1 93 ? 22.109 10.833 -6.511 1.00 48.77 93 TRP A O 1
ATOM 618 N N . ARG A 1 94 ? 22.717 10.903 -4.338 1.00 47.02 94 ARG A N 1
ATOM 619 C CA . ARG A 1 94 ? 21.566 10.173 -3.846 1.00 44.49 94 ARG A CA 1
ATOM 620 C C . ARG A 1 94 ? 21.235 10.928 -2.564 1.00 43.97 94 ARG A C 1
ATOM 621 O O . ARG A 1 94 ? 22.107 11.146 -1.719 1.00 43.41 94 ARG A O 1
ATOM 629 N N . PHE A 1 95 ? 19.993 11.386 -2.458 1.00 41.14 95 PHE A N 1
ATOM 630 C CA . PHE A 1 95 ? 19.542 12.102 -1.283 1.00 37.59 95 PHE A CA 1
ATOM 631 C C . PHE A 1 95 ? 18.366 11.319 -0.712 1.00 36.99 95 PHE A C 1
ATOM 632 O O . PHE A 1 95 ? 17.466 10.906 -1.449 1.00 34.59 95 PHE A O 1
ATOM 640 N N . GLY A 1 96 ? 18.370 11.101 0.597 1.00 35.84 96 GLY A N 1
ATOM 641 C CA . GLY A 1 96 ? 17.284 10.355 1.187 1.00 34.78 96 GLY A CA 1
ATOM 642 C C . GLY A 1 96 ? 16.896 10.713 2.606 1.00 36.12 96 GLY A C 1
ATOM 643 O O . GLY A 1 96 ? 17.722 11.130 3.413 1.00 38.03 96 GLY A O 1
ATOM 644 N N . ALA A 1 97 ? 15.610 10.548 2.901 1.00 35.58 97 ALA A N 1
ATOM 645 C CA . ALA A 1 97 ? 15.075 10.795 4.227 1.00 33.93 97 ALA A CA 1
ATOM 646 C C . ALA A 1 97 ? 14.121 9.632 4.564 1.00 32.28 97 ALA A C 1
ATOM 647 O O . ALA A 1 97 ? 13.682 8.906 3.677 1.00 33.53 97 ALA A O 1
ATOM 649 N N . GLY A 1 98 ? 13.832 9.434 5.845 1.00 30.76 98 GLY A N 1
ATOM 650 C CA . GLY A 1 98 ? 12.938 8.367 6.240 1.00 28.35 98 GLY A CA 1
ATOM 651 C C . GLY A 1 98 ? 12.695 8.319 7.734 1.00 30.28 98 GLY A C 1
ATOM 652 O O . GLY A 1 98 ? 13.363 8.995 8.511 1.00 30.25 98 GLY A O 1
ATOM 653 N N . LEU A 1 99 ? 11.727 7.510 8.139 1.00 31.37 99 LEU A N 1
ATOM 654 C CA . LEU A 1 99 ? 11.379 7.336 9.545 1.00 31.53 99 LEU A CA 1
ATOM 655 C C . LEU A 1 99 ? 11.538 5.837 9.830 1.00 34.25 99 LEU A C 1
ATOM 656 O O . LEU A 1 99 ? 10.922 4.993 9.166 1.00 34.57 99 LEU A O 1
ATOM 661 N N . PHE A 1 100 ? 12.376 5.490 10.796 1.00 34.78 100 PHE A N 1
ATOM 662 C CA . PHE A 1 100 ? 12.570 4.087 11.091 1.00 35.19 100 PHE A CA 1
ATOM 663 C C . PHE A 1 100 ? 12.258 3.722 12.518 1.00 37.98 100 PHE A C 1
ATOM 664 O O . PHE A 1 100 ? 13.068 3.922 13.424 1.00 34.17 100 PHE A O 1
ATOM 672 N N . VAL A 1 101 ? 11.054 3.174 12.676 1.00 42.96 101 VAL A N 1
ATOM 673 C CA . VAL A 1 101 ? 10.501 2.728 13.946 1.00 46.59 101 VAL A CA 1
ATOM 674 C C . VAL A 1 101 ? 11.062 1.368 14.324 1.00 50.76 101 VAL A C 1
ATOM 675 O O . VAL A 1 101 ? 11.340 0.536 13.462 1.00 52.28 101 VAL A O 1
ATOM 679 N N . SER A 1 102 ? 11.226 1.144 15.623 1.00 54.76 102 SER A N 1
ATOM 680 C CA . SER A 1 102 ? 11.736 -0.126 16.100 1.00 57.26 102 SER A CA 1
ATOM 681 C C . SER A 1 102 ? 11.585 -0.290 17.599 1.00 58.12 102 SER A C 1
ATOM 682 O O . SER A 1 102 ? 11.569 0.683 18.345 1.00 57.96 102 SER A O 1
ATOM 685 N N . SER A 1 103 ? 11.453 -1.538 18.025 1.00 59.63 103 SER A N 1
ATOM 686 C CA . SER A 1 103 ? 11.370 -1.858 19.432 1.00 60.74 103 SER A CA 1
ATOM 687 C C . SER A 1 103 ? 12.813 -2.205 19.749 1.00 61.71 103 SER A C 1
ATOM 688 O O . SER A 1 103 ? 13.638 -2.319 18.842 1.00 62.95 103 SER A O 1
ATOM 691 N N . GLY A 1 104 ? 13.125 -2.374 21.024 1.00 61.16 104 GLY A N 1
ATOM 692 C CA . GLY A 1 104 ? 14.481 -2.713 21.405 1.00 59.66 104 GLY A CA 1
ATOM 693 C C . GLY A 1 104 ? 14.390 -3.292 22.796 1.00 58.00 104 GLY A C 1
ATOM 694 O O . GLY A 1 104 ? 15.381 -3.418 23.526 1.00 57.59 104 GLY A O 1
ATOM 695 N N . LEU A 1 105 ? 13.161 -3.644 23.151 1.00 54.10 105 LEU A N 1
ATOM 696 C CA . LEU A 1 105 ? 12.866 -4.198 24.453 1.00 51.68 105 LEU A CA 1
ATOM 697 C C . LEU A 1 105 ? 11.360 -4.313 24.446 1.00 49.45 105 LEU A C 1
ATOM 698 O O . LEU A 1 105 ? 10.675 -3.545 23.769 1.00 50.94 105 LEU A O 1
ATOM 703 N N . GLY A 1 106 ? 10.845 -5.270 25.197 1.00 46.74 106 GLY A N 1
ATOM 704 C CA . GLY A 1 106 ? 9.415 -5.461 25.258 1.00 42.11 106 GLY A CA 1
ATOM 705 C C . GLY A 1 106 ? 9.110 -6.783 25.921 1.00 38.93 106 GLY A C 1
ATOM 706 O O . GLY A 1 106 ? 9.270 -7.832 25.314 1.00 41.49 106 GLY A O 1
ATOM 707 N N . THR A 1 107 ? 8.704 -6.739 27.180 1.00 34.87 107 THR A N 1
ATOM 708 C CA . THR A 1 107 ? 8.344 -7.950 27.891 1.00 32.29 107 THR A CA 1
ATOM 709 C C . THR A 1 107 ? 7.023 -7.708 28.607 1.00 31.25 107 THR A C 1
ATOM 710 O O . THR A 1 107 ? 6.690 -6.573 28.977 1.00 27.62 107 THR A O 1
ATOM 714 N N . GLU A 1 108 ? 6.282 -8.790 28.797 1.00 30.28 108 GLU A N 1
ATOM 715 C CA . GLU A 1 108 ? 5.002 -8.745 29.452 1.00 30.76 108 GLU A CA 1
ATOM 716 C C . GLU A 1 108 ? 4.826 -10.051 30.214 1.00 31.74 108 GLU A C 1
ATOM 717 O O . GLU A 1 108 ? 4.533 -11.089 29.641 1.00 34.38 108 GLU A O 1
ATOM 723 N N . TYR A 1 109 ? 5.030 -9.986 31.523 1.00 34.28 109 TYR A N 1
ATOM 724 C CA . TYR A 1 109 ? 4.899 -11.144 32.390 1.00 32.31 109 TYR A CA 1
ATOM 725 C C . TYR A 1 109 ? 3.526 -11.197 33.063 1.00 33.04 109 TYR A C 1
ATOM 726 O O . TYR A 1 109 ? 3.171 -12.204 33.683 1.00 35.91 109 TYR A O 1
ATOM 735 N N . GLY A 1 110 ? 2.755 -10.119 32.941 1.00 31.97 110 GLY A N 1
ATOM 736 C CA . GLY A 1 110 ? 1.435 -10.084 33.534 1.00 29.15 110 GLY A CA 1
ATOM 737 C C . GLY A 1 110 ? 1.534 -9.765 35.004 1.00 30.69 110 GLY A C 1
ATOM 738 O O . GLY A 1 110 ? 2.559 -9.248 35.451 1.00 34.32 110 GLY A O 1
ATOM 739 N N . SER A 1 111 ? 0.492 -10.083 35.768 1.00 29.88 111 SER A N 1
ATOM 740 C CA . SER A 1 111 ? 0.495 -9.802 37.202 1.00 31.91 111 SER A CA 1
ATOM 741 C C . SER A 1 111 ? 0.185 -11.010 38.088 1.00 33.28 111 SER A C 1
ATOM 742 O O . SER A 1 111 ? 0.042 -10.871 39.299 1.00 33.82 111 SER A O 1
ATOM 745 N N . LYS A 1 112 ? 0.073 -12.192 37.496 1.00 35.89 112 LYS A N 1
ATOM 746 C CA . LYS A 1 112 ? -0.231 -13.397 38.279 1.00 36.98 112 LYS A CA 1
ATOM 747 C C . LYS A 1 112 ? 1.024 -14.202 38.597 1.00 34.22 112 LYS A C 1
ATOM 748 O O . LYS A 1 112 ? 0.942 -15.221 39.251 1.00 33.00 112 LYS A O 1
ATOM 754 N N . SER A 1 113 ? 2.176 -13.722 38.143 1.00 32.47 113 SER A N 1
ATOM 755 C CA . SER A 1 113 ? 3.450 -14.393 38.359 1.00 31.75 113 SER A CA 1
ATOM 756 C C . SER A 1 113 ? 4.153 -14.080 39.696 1.00 32.33 113 SER A C 1
ATOM 757 O O . SER A 1 113 ? 3.769 -13.149 40.418 1.00 31.38 113 SER A O 1
ATOM 760 N N . PHE A 1 114 ? 5.196 -14.854 40.010 1.00 30.59 114 PHE A N 1
ATOM 761 C CA . PHE A 1 114 ? 5.917 -14.667 41.255 1.00 31.08 114 PHE A CA 1
ATOM 762 C C . PHE A 1 114 ? 6.660 -13.341 41.245 1.00 34.03 114 PHE A C 1
ATOM 763 O O . PHE A 1 114 ? 6.911 -12.759 42.297 1.00 34.86 114 PHE A O 1
ATOM 771 N N . LEU A 1 115 ? 7.001 -12.855 40.053 1.00 34.66 115 LEU A N 1
ATOM 772 C CA . LEU A 1 115 ? 7.691 -11.578 39.935 1.00 32.61 115 LEU A CA 1
ATOM 773 C C . LEU A 1 115 ? 6.795 -10.490 40.534 1.00 34.43 115 LEU A C 1
ATOM 774 O O . LEU A 1 115 ? 7.268 -9.408 40.907 1.00 35.28 115 LEU A O 1
ATOM 779 N N . SER A 1 116 ? 5.499 -10.780 40.625 1.00 35.08 116 SER A N 1
ATOM 780 C CA . SER A 1 116 ? 4.547 -9.827 41.193 1.00 36.07 116 SER A CA 1
ATOM 781 C C . SER A 1 116 ? 4.182 -10.151 42.642 1.00 35.40 116 SER A C 1
ATOM 782 O O . SER A 1 116 ? 3.087 -9.819 43.106 1.00 33.31 116 SER A O 1
ATOM 785 N N . GLN A 1 117 ? 5.057 -10.859 43.348 1.00 35.12 117 GLN A N 1
ATOM 786 C CA . GLN A 1 117 ? 4.767 -11.080 44.753 1.00 35.89 117 GLN A CA 1
ATOM 787 C C . GLN A 1 117 ? 5.780 -10.416 45.654 1.00 35.61 117 GLN A C 1
ATOM 788 O O . GLN A 1 117 ? 6.924 -10.136 45.281 1.00 35.88 117 GLN A O 1
ATOM 794 N N . THR A 1 118 ? 5.311 -10.129 46.850 1.00 37.63 118 THR A N 1
ATOM 795 C CA . THR A 1 118 ? 6.104 -9.472 47.850 1.00 37.48 118 THR A CA 1
ATOM 796 C C . THR A 1 118 ? 7.090 -10.448 48.438 1.00 36.74 118 THR A C 1
ATOM 797 O O . THR A 1 118 ? 6.822 -11.632 48.485 1.00 36.83 118 THR A O 1
ATOM 801 N N . GLU A 1 119 ? 8.248 -9.939 48.849 1.00 38.22 119 GLU A N 1
ATOM 802 C CA . GLU A 1 119 ? 9.274 -10.734 49.516 1.00 36.83 119 GLU A CA 1
ATOM 803 C C . GLU A 1 119 ? 8.415 -11.160 50.663 1.00 37.67 119 GLU A C 1
ATOM 804 O O . GLU A 1 119 ? 8.271 -10.361 51.572 1.00 41.38 119 GLU A O 1
ATOM 810 N N . ASN A 1 120 ? 7.843 -12.364 50.659 1.00 33.93 120 ASN A N 1
ATOM 811 C CA . ASN A 1 120 ? 6.924 -12.708 51.746 1.00 35.22 120 ASN A CA 1
ATOM 812 C C . ASN A 1 120 ? 5.871 -13.695 51.252 1.00 33.50 120 ASN A C 1
ATOM 813 O O . ASN A 1 120 ? 5.368 -14.522 52.008 1.00 28.76 120 ASN A O 1
ATOM 818 N N . GLY A 1 121 ? 5.513 -13.574 49.983 1.00 32.10 121 GLY A N 1
ATOM 819 C CA . GLY A 1 121 ? 4.525 -14.472 49.430 1.00 32.12 121 GLY A CA 1
ATOM 820 C C . GLY A 1 121 ? 3.243 -13.821 48.973 1.00 31.82 121 GLY A C 1
ATOM 821 O O . GLY A 1 121 ? 2.562 -14.383 48.124 1.00 32.90 121 GLY A O 1
ATOM 822 N N . ILE A 1 122 ? 2.901 -12.653 49.513 1.00 31.47 122 ILE A N 1
ATOM 823 C CA . ILE A 1 122 ? 1.666 -12.002 49.095 1.00 31.28 122 ILE A CA 1
ATOM 824 C C . ILE A 1 122 ? 1.714 -11.677 47.615 1.00 32.93 122 ILE A C 1
ATOM 825 O O . ILE A 1 122 ? 2.711 -11.188 47.088 1.00 32.83 122 ILE A O 1
ATOM 830 N N . GLN A 1 123 ? 0.608 -11.969 46.954 1.00 35.51 123 GLN A N 1
ATOM 831 C CA . GLN A 1 123 ? 0.459 -11.748 45.531 1.00 37.58 123 GLN A CA 1
ATOM 832 C C . GLN A 1 123 ? -0.150 -10.362 45.322 1.00 38.65 123 GLN A C 1
ATOM 833 O O . GLN A 1 123 ? -1.323 -10.137 45.645 1.00 39.17 123 GLN A O 1
ATOM 839 N N . THR A 1 124 ? 0.651 -9.429 44.807 1.00 36.79 124 THR A N 1
ATOM 840 C CA . THR A 1 124 ? 0.160 -8.081 44.559 1.00 34.61 124 THR A CA 1
ATOM 841 C C . THR A 1 124 ? -0.526 -8.168 43.212 1.00 35.49 124 THR A C 1
ATOM 842 O O . THR A 1 124 ? -0.651 -9.257 42.668 1.00 37.84 124 THR A O 1
ATOM 846 N N . SER A 1 125 ? -0.973 -7.047 42.665 1.00 34.99 125 SER A N 1
ATOM 847 C CA . SER A 1 125 ? -1.648 -7.092 41.378 1.00 34.41 125 SER A CA 1
ATOM 848 C C . SER A 1 125 ? -0.855 -6.300 40.355 1.00 35.01 125 SER A C 1
ATOM 849 O O . SER A 1 125 ? -1.346 -5.977 39.266 1.00 34.38 125 SER A O 1
ATOM 852 N N . PHE A 1 126 ? 0.388 -5.987 40.705 1.00 33.57 126 PHE A N 1
ATOM 853 C CA . PHE A 1 126 ? 1.219 -5.216 39.811 1.00 32.93 126 PHE A CA 1
ATOM 854 C C . PHE A 1 126 ? 1.746 -6.030 38.656 1.00 32.89 126 PHE A C 1
ATOM 855 O O . PHE A 1 126 ? 2.057 -7.212 38.790 1.00 31.36 126 PHE A O 1
ATOM 863 N N . ASP A 1 127 ? 1.847 -5.378 37.510 1.00 33.90 127 ASP A N 1
ATOM 864 C CA . ASP A 1 127 ? 2.348 -6.030 36.337 1.00 34.39 127 ASP A CA 1
ATOM 865 C C . ASP A 1 127 ? 3.855 -5.985 36.426 1.00 36.61 127 ASP A C 1
ATOM 866 O O . ASP A 1 127 ? 4.419 -5.400 37.354 1.00 37.41 127 ASP A O 1
ATOM 871 N N . ASN A 1 128 ? 4.499 -6.620 35.451 1.00 36.84 128 ASN A N 1
ATOM 872 C CA . ASN A 1 128 ? 5.947 -6.670 35.332 1.00 34.68 128 ASN A CA 1
ATOM 873 C C . ASN A 1 128 ? 6.170 -6.691 33.830 1.00 34.58 128 ASN A C 1
ATOM 874 O O . ASN A 1 128 ? 6.014 -7.715 33.174 1.00 34.42 128 ASN A O 1
ATOM 879 N N . SER A 1 129 ? 6.515 -5.543 33.275 1.00 32.68 129 SER A N 1
ATOM 880 C CA . SER A 1 129 ? 6.683 -5.467 31.850 1.00 33.85 129 SER A CA 1
ATOM 881 C C . SER A 1 129 ? 7.696 -4.420 31.421 1.00 35.30 129 SER A C 1
ATOM 882 O O . SER A 1 129 ? 8.194 -3.640 32.229 1.00 33.90 129 SER A O 1
ATOM 885 N N . SER A 1 130 ? 7.968 -4.397 30.124 1.00 34.01 130 SER A N 1
ATOM 886 C CA . SER A 1 130 ? 8.957 -3.501 29.596 1.00 33.96 130 SER A CA 1
ATOM 887 C C . SER A 1 130 ? 8.652 -3.175 28.151 1.00 35.69 130 SER A C 1
ATOM 888 O O . SER A 1 130 ? 8.023 -3.958 27.461 1.00 35.33 130 SER A O 1
ATOM 891 N N . ARG A 1 131 ? 9.113 -2.017 27.699 1.00 37.35 131 ARG A N 1
ATOM 892 C CA . ARG A 1 131 ? 8.940 -1.624 26.314 1.00 39.56 131 ARG A CA 1
ATOM 893 C C . ARG A 1 131 ? 9.786 -0.419 25.978 1.00 39.44 131 ARG A C 1
ATOM 894 O O . ARG A 1 131 ? 9.600 0.647 26.555 1.00 40.10 131 ARG A O 1
ATOM 902 N N . LEU A 1 132 ? 10.715 -0.586 25.046 1.00 37.99 132 LEU A N 1
ATOM 903 C CA . LEU A 1 132 ? 11.550 0.522 24.631 1.00 36.59 132 LEU A CA 1
ATOM 904 C C . LEU A 1 132 ? 11.265 0.730 23.157 1.00 37.64 132 LEU A C 1
ATOM 905 O O . LEU A 1 132 ? 11.269 -0.223 22.377 1.00 39.34 132 LEU A O 1
ATOM 910 N N . ILE A 1 133 ? 10.984 1.971 22.777 1.00 36.16 133 ILE A N 1
ATOM 911 C CA . ILE A 1 133 ? 10.698 2.275 21.386 1.00 30.91 133 ILE A CA 1
ATOM 912 C C . ILE A 1 133 ? 11.638 3.379 20.940 1.00 32.91 133 ILE A C 1
ATOM 913 O O . ILE A 1 133 ? 11.809 4.386 21.627 1.00 35.53 133 ILE A O 1
ATOM 918 N N . VAL A 1 134 ? 12.258 3.168 19.790 1.00 31.65 134 VAL A N 1
ATOM 919 C CA . VAL A 1 134 ? 13.223 4.104 19.254 1.00 31.60 134 VAL A CA 1
ATOM 920 C C . VAL A 1 134 ? 12.925 4.432 17.819 1.00 34.81 134 VAL A C 1
ATOM 921 O O . VAL A 1 134 ? 12.914 3.547 16.963 1.00 36.98 134 VAL A O 1
ATOM 925 N N . LEU A 1 135 ? 12.676 5.700 17.549 1.00 36.61 135 LEU A N 1
ATOM 926 C CA . LEU A 1 135 ? 12.428 6.110 16.187 1.00 37.91 135 LEU A CA 1
ATOM 927 C C . LEU A 1 135 ? 13.693 6.778 15.698 1.00 38.84 135 LEU A C 1
ATOM 928 O O . LEU A 1 135 ? 14.365 7.479 16.443 1.00 40.61 135 LEU A O 1
ATOM 933 N N . ARG A 1 136 ? 14.034 6.519 14.449 1.00 40.21 136 ARG A N 1
ATOM 934 C CA . ARG A 1 136 ? 15.193 7.120 13.833 1.00 40.52 136 ARG A CA 1
ATOM 935 C C . ARG A 1 136 ? 14.695 7.708 12.527 1.00 40.53 136 ARG A C 1
ATOM 936 O O . ARG A 1 136 ? 14.088 7.017 11.708 1.00 40.24 136 ARG A O 1
ATOM 944 N N . ALA A 1 137 ? 14.909 9.009 12.366 1.00 40.63 137 ALA A N 1
ATOM 945 C CA . ALA A 1 137 ? 14.490 9.719 11.169 1.00 38.78 137 ALA A CA 1
ATOM 946 C C . ALA A 1 137 ? 15.733 10.383 10.610 1.00 37.85 137 ALA A C 1
ATOM 947 O O . ALA A 1 137 ? 16.017 11.528 10.912 1.00 37.97 137 ALA A O 1
ATOM 949 N N . PRO A 1 138 ? 16.484 9.663 9.776 1.00 37.87 138 PRO A N 1
ATOM 950 C CA . PRO A 1 138 ? 17.715 10.144 9.157 1.00 40.83 138 PRO A CA 1
ATOM 951 C C . PRO A 1 138 ? 17.557 11.003 7.922 1.00 42.42 138 PRO A C 1
ATOM 952 O O . PRO A 1 138 ? 16.613 10.854 7.149 1.00 43.59 138 PRO A O 1
ATOM 956 N N . ILE A 1 139 ? 18.500 11.913 7.752 1.00 45.48 139 ILE A N 1
ATOM 957 C CA . ILE A 1 139 ? 18.555 12.739 6.565 1.00 48.17 139 ILE A CA 1
ATOM 958 C C . ILE A 1 139 ? 19.949 12.368 6.076 1.00 49.43 139 ILE A C 1
ATOM 959 O O . ILE A 1 139 ? 20.908 12.363 6.862 1.00 49.21 139 ILE A O 1
ATOM 964 N N . GLY A 1 140 ? 20.071 12.010 4.804 1.00 48.76 140 GLY A N 1
ATOM 965 C CA . GLY A 1 140 ? 21.381 11.633 4.316 1.00 49.37 140 GLY A CA 1
ATOM 966 C C . GLY A 1 140 ? 21.574 11.784 2.831 1.00 49.30 140 GLY A C 1
ATOM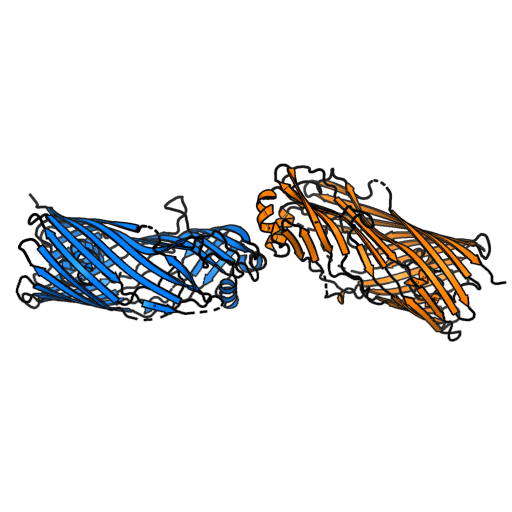 967 O O . GLY A 1 140 ? 20.631 12.035 2.099 1.00 49.05 140 GLY A O 1
ATOM 968 N N . PHE A 1 141 ? 22.816 11.620 2.395 1.00 50.26 141 PHE A N 1
ATOM 969 C CA . PHE A 1 141 ? 23.169 11.737 0.990 1.00 51.03 141 PHE A CA 1
ATOM 970 C C . PHE A 1 141 ? 24.230 10.709 0.636 1.00 52.34 141 PHE A C 1
ATOM 971 O O . PHE A 1 141 ? 24.744 9.996 1.494 1.00 52.28 141 PHE A O 1
ATOM 979 N N . SER A 1 142 ? 24.567 10.660 -0.641 1.00 54.27 142 SER A N 1
ATOM 980 C CA . SER A 1 142 ? 25.576 9.739 -1.128 1.00 56.48 142 SER A CA 1
ATOM 981 C C . SER A 1 142 ? 26.115 10.277 -2.447 1.00 57.20 142 SER A C 1
ATOM 982 O O . SER A 1 142 ? 25.350 10.718 -3.304 1.00 55.86 142 SER A O 1
ATOM 985 N N . TYR A 1 143 ? 27.436 10.252 -2.592 1.00 59.68 143 TYR A N 1
ATOM 986 C CA . TYR A 1 143 ? 28.088 10.739 -3.800 1.00 60.41 143 TYR A CA 1
ATOM 987 C C . TYR A 1 143 ? 28.974 9.666 -4.409 1.00 59.14 143 TYR A C 1
ATOM 988 O O . TYR A 1 143 ? 29.767 9.034 -3.715 1.00 59.35 143 TYR A O 1
ATOM 997 N N . GLN A 1 144 ? 28.814 9.450 -5.707 1.00 57.41 144 GLN A N 1
ATOM 998 C CA . GLN A 1 144 ? 29.633 8.488 -6.426 1.00 56.14 144 GLN A CA 1
ATOM 999 C C . GLN A 1 144 ? 30.776 9.364 -6.931 1.00 55.60 144 GLN A C 1
ATOM 1000 O O . GLN A 1 144 ? 30.805 9.760 -8.093 1.00 51.66 144 GLN A O 1
ATOM 1006 N N . ALA A 1 145 ? 31.700 9.678 -6.027 1.00 57.76 145 ALA A N 1
ATOM 1007 C CA . ALA A 1 145 ? 32.840 10.539 -6.326 1.00 61.29 145 ALA A CA 1
ATOM 1008 C C . ALA A 1 145 ? 33.719 10.111 -7.490 1.00 63.42 145 ALA A C 1
ATOM 1009 O O . ALA A 1 145 ? 34.350 10.964 -8.128 1.00 61.58 145 ALA A O 1
ATOM 1011 N N . THR A 1 146 ? 33.772 8.812 -7.779 1.00 65.72 146 THR A N 1
ATOM 1012 C CA . THR A 1 146 ? 34.608 8.382 -8.883 1.00 67.90 146 THR A CA 1
ATOM 1013 C C . THR A 1 146 ? 34.597 6.928 -9.344 1.00 70.53 146 THR A C 1
ATOM 1014 O O . THR A 1 146 ? 35.641 6.283 -9.356 1.00 72.64 146 THR A O 1
ATOM 1018 N N . SER A 1 147 ? 33.436 6.406 -9.722 1.00 72.33 147 SER A N 1
ATOM 1019 C CA . SER A 1 147 ? 33.364 5.045 -10.252 1.00 73.27 147 SER A CA 1
ATOM 1020 C C . SER A 1 147 ? 33.922 3.925 -9.371 1.00 74.83 147 SER A C 1
ATOM 1021 O O . SER A 1 147 ? 33.481 2.773 -9.466 1.00 73.98 147 SER A O 1
ATOM 1024 N N . LYS A 1 148 ? 34.894 4.266 -8.528 1.00 76.36 148 LYS A N 1
ATOM 1025 C CA . LYS A 1 148 ? 35.543 3.309 -7.637 1.00 78.15 148 LYS A CA 1
ATOM 1026 C C . LYS A 1 148 ? 35.083 3.440 -6.183 1.00 78.60 148 LYS A C 1
ATOM 1027 O O . LYS A 1 148 ? 34.637 2.463 -5.580 1.00 78.74 148 LYS A O 1
ATOM 1033 N N . LEU A 1 149 ? 35.202 4.641 -5.621 1.00 79.59 149 LEU A N 1
ATOM 1034 C CA . LEU A 1 149 ? 34.786 4.884 -4.242 1.00 80.41 149 LEU A CA 1
ATOM 1035 C C . LEU A 1 149 ? 33.394 5.506 -4.196 1.00 80.45 149 LEU A C 1
ATOM 1036 O O . LEU A 1 149 ? 32.890 5.995 -5.208 1.00 81.29 149 LEU A O 1
ATOM 1041 N N . THR A 1 150 ? 32.782 5.507 -3.019 1.00 79.48 150 THR A N 1
ATOM 1042 C CA . THR A 1 150 ? 31.448 6.069 -2.884 1.00 78.28 150 THR A CA 1
ATOM 1043 C C . THR A 1 150 ? 31.227 6.663 -1.498 1.00 77.62 150 THR A C 1
ATOM 1044 O O . THR A 1 150 ? 31.035 5.949 -0.520 1.00 79.02 150 THR A O 1
ATOM 1048 N N . PHE A 1 151 ? 31.255 7.986 -1.428 1.00 75.81 151 PHE A N 1
ATOM 1049 C CA . PHE A 1 151 ? 31.071 8.705 -0.175 1.00 73.22 151 PHE A CA 1
ATOM 1050 C C . PHE A 1 151 ? 29.636 8.515 0.320 1.00 69.76 151 PHE A C 1
ATOM 1051 O O . PHE A 1 151 ? 28.735 8.265 -0.477 1.00 70.35 151 PHE A O 1
ATOM 1059 N N . GLY A 1 152 ? 29.428 8.629 1.629 1.00 65.21 152 GLY A N 1
ATOM 1060 C CA . GLY A 1 152 ? 28.095 8.469 2.183 1.00 59.91 152 GLY A CA 1
ATOM 1061 C C . GLY A 1 152 ? 27.951 8.926 3.623 1.00 56.63 152 GLY A C 1
ATOM 1062 O O . GLY A 1 152 ? 28.539 8.331 4.523 1.00 57.99 152 GLY A O 1
ATOM 1063 N N . ALA A 1 153 ? 27.163 9.973 3.852 1.00 51.59 153 ALA A N 1
ATOM 1064 C CA . ALA A 1 153 ? 26.959 10.484 5.200 1.00 48.30 153 ALA A CA 1
ATOM 1065 C C . ALA A 1 153 ? 25.481 10.493 5.569 1.00 47.56 153 ALA A C 1
ATOM 1066 O O . ALA A 1 153 ? 24.624 10.194 4.741 1.00 47.42 153 ALA A O 1
ATOM 1068 N N . SER A 1 154 ? 25.177 10.857 6.811 1.00 46.09 154 SER A N 1
ATOM 1069 C CA . SER A 1 154 ? 23.790 10.869 7.253 1.00 44.76 154 SER A CA 1
ATOM 1070 C C . SER A 1 154 ? 23.609 11.286 8.720 1.00 44.51 154 SER A C 1
ATOM 1071 O O . SER A 1 154 ? 24.279 10.750 9.589 1.00 44.81 154 SER A O 1
ATOM 1074 N N . VAL A 1 155 ? 22.729 12.250 8.996 1.00 45.38 155 VAL A N 1
ATOM 1075 C CA . VAL A 1 155 ? 22.464 12.643 10.380 1.00 45.88 155 VAL A CA 1
ATOM 1076 C C . VAL A 1 155 ? 21.169 11.972 10.784 1.00 47.84 155 VAL A C 1
ATOM 1077 O O . VAL A 1 155 ? 20.441 11.454 9.934 1.00 48.44 155 VAL A O 1
ATOM 1081 N N . ASP A 1 156 ? 20.854 12.011 12.075 1.00 49.19 156 ASP A N 1
ATOM 1082 C CA . ASP A 1 156 ? 19.684 11.308 12.567 1.00 47.15 156 ASP A CA 1
ATOM 1083 C C . ASP A 1 156 ? 18.445 11.947 13.133 1.00 46.53 156 ASP A C 1
ATOM 1084 O O . ASP A 1 156 ? 17.542 12.328 12.413 1.00 47.60 156 ASP A O 1
ATOM 1089 N N . LEU A 1 157 ? 18.413 12.024 14.449 1.00 46.68 157 LEU A N 1
ATOM 1090 C CA . LEU A 1 157 ? 17.265 12.487 15.205 1.00 47.17 157 LEU A CA 1
ATOM 1091 C C . LEU A 1 157 ? 16.612 11.165 15.596 1.00 47.13 157 LEU A C 1
ATOM 1092 O O . LEU A 1 157 ? 16.019 10.454 14.771 1.00 44.16 157 LEU A O 1
ATOM 1097 N N . VAL A 1 158 ? 16.764 10.854 16.874 1.00 46.47 158 VAL A N 1
ATOM 1098 C CA . VAL A 1 158 ? 16.265 9.644 17.478 1.00 45.31 158 VAL A CA 1
ATOM 1099 C C . VAL A 1 158 ? 15.251 10.054 18.543 1.00 45.86 158 VAL A C 1
ATOM 1100 O O . VAL A 1 158 ? 15.452 11.042 19.248 1.00 46.79 158 VAL A O 1
ATOM 1104 N N . TRP A 1 159 ? 14.148 9.319 18.631 1.00 46.44 159 TRP A N 1
ATOM 1105 C CA . TRP A 1 159 ? 13.104 9.580 19.620 1.00 46.76 159 TRP A CA 1
ATOM 1106 C C . TRP A 1 159 ? 12.963 8.271 20.387 1.00 46.39 159 TRP A C 1
ATOM 1107 O O . TRP A 1 159 ? 12.662 7.229 19.807 1.00 46.92 159 TRP A O 1
ATOM 1118 N N . THR A 1 160 ? 13.201 8.314 21.690 1.00 45.80 160 THR A N 1
ATOM 1119 C CA . THR A 1 160 ? 13.105 7.107 22.495 1.00 43.89 160 THR A CA 1
ATOM 1120 C C . THR A 1 160 ? 12.033 7.243 23.532 1.00 41.94 160 THR A C 1
ATOM 1121 O O . THR A 1 160 ? 11.882 8.287 24.145 1.00 43.08 160 THR A O 1
ATOM 1125 N N . SER A 1 161 ? 11.289 6.173 23.723 1.00 40.43 161 SER A N 1
ATOM 1126 C CA . SER A 1 161 ? 10.232 6.141 24.710 1.00 39.68 161 SER A CA 1
ATOM 1127 C C . SER A 1 161 ? 10.482 4.885 25.568 1.00 38.91 161 SER A C 1
ATOM 1128 O O . SER A 1 161 ? 10.936 3.842 25.065 1.00 39.91 161 SER A O 1
ATOM 1131 N N . LEU A 1 162 ? 10.222 4.992 26.864 1.00 35.12 162 LEU A N 1
ATOM 1132 C CA . LEU A 1 162 ? 10.418 3.862 27.759 1.00 31.39 162 LEU A CA 1
ATOM 1133 C C . LEU A 1 162 ? 9.232 3.597 28.649 1.00 32.29 162 LEU A C 1
ATOM 1134 O O . LEU A 1 162 ? 8.874 4.436 29.460 1.00 34.62 162 LEU A O 1
ATOM 1139 N N . ASN A 1 163 ? 8.628 2.424 28.488 1.00 32.22 163 ASN A N 1
ATOM 1140 C CA . ASN A 1 163 ? 7.523 1.996 29.334 1.00 31.00 163 ASN A CA 1
ATOM 1141 C C . ASN A 1 163 ? 8.098 0.951 30.283 1.00 31.13 163 ASN A C 1
ATOM 1142 O O . ASN A 1 163 ? 8.843 0.057 29.878 1.00 28.26 163 ASN A O 1
ATOM 1147 N N . LEU A 1 164 ? 7.762 1.086 31.558 1.00 31.44 164 LEU A N 1
ATOM 1148 C CA . LEU A 1 164 ? 8.260 0.189 32.572 1.00 29.72 164 LEU A CA 1
ATOM 1149 C C . LEU A 1 164 ? 7.199 -0.097 33.627 1.00 30.85 164 LEU A C 1
ATOM 1150 O O . LEU A 1 164 ? 6.414 0.768 34.000 1.00 33.59 164 LEU A O 1
ATOM 1155 N N . GLU A 1 165 ? 7.207 -1.327 34.109 1.00 29.55 165 GLU A N 1
ATOM 1156 C CA . GLU A 1 165 ? 6.317 -1.795 35.152 1.00 28.21 165 GLU A CA 1
ATOM 1157 C C . GLU A 1 165 ? 7.312 -2.753 35.832 1.00 29.61 165 GLU A C 1
ATOM 1158 O O . GLU A 1 165 ? 7.718 -3.749 35.229 1.00 29.84 165 GLU A O 1
ATOM 1164 N N . LEU A 1 166 ? 7.741 -2.429 37.056 1.00 26.64 166 LEU A N 1
ATOM 1165 C CA . LEU A 1 166 ? 8.724 -3.243 37.767 1.00 24.65 166 LEU A CA 1
ATOM 1166 C C . LEU A 1 166 ? 8.624 -3.355 39.307 1.00 23.95 166 LEU A C 1
ATOM 1167 O O . LEU A 1 166 ? 8.772 -2.385 40.031 1.00 25.28 166 LEU A O 1
ATOM 1172 N N . LEU A 1 167 ? 8.414 -4.565 39.795 1.00 22.91 167 LEU A N 1
ATOM 1173 C CA . LEU A 1 167 ? 8.329 -4.807 41.212 1.00 23.18 167 LEU A CA 1
ATOM 1174 C C . LEU A 1 167 ? 9.658 -5.345 41.717 1.00 26.48 167 LEU A C 1
ATOM 1175 O O . LEU A 1 167 ? 10.278 -6.197 41.094 1.00 27.81 167 LEU A O 1
ATOM 1180 N N . LEU A 1 168 ? 10.105 -4.814 42.840 1.00 27.39 168 LEU A N 1
ATOM 1181 C CA . LEU A 1 168 ? 11.324 -5.269 43.451 1.00 30.29 168 LEU A CA 1
ATOM 1182 C C . LEU A 1 168 ? 10.957 -5.680 44.862 1.00 32.24 168 LEU A C 1
ATOM 1183 O O . LEU A 1 168 ? 10.565 -4.844 45.682 1.00 35.03 168 LEU A O 1
ATOM 1188 N N . PRO A 1 169 ? 11.034 -6.987 45.154 1.00 32.69 169 PRO A N 1
ATOM 1189 C CA . PRO A 1 169 ? 10.706 -7.482 46.495 1.00 31.60 169 PRO A CA 1
ATOM 1190 C C . PRO A 1 169 ? 11.660 -6.800 47.458 1.00 30.99 169 PRO A C 1
ATOM 1191 O O . PRO A 1 169 ? 12.707 -6.310 47.043 1.00 32.20 169 PRO A O 1
ATOM 1195 N N . SER A 1 170 ? 11.301 -6.772 48.732 1.00 31.46 170 SER A N 1
ATOM 1196 C CA . SER A 1 170 ? 12.107 -6.112 49.745 1.00 34.29 170 SER A CA 1
ATOM 1197 C C . SER A 1 170 ? 13.579 -6.508 49.862 1.00 37.15 170 SER A C 1
ATOM 1198 O O . SER A 1 170 ? 14.432 -5.666 50.170 1.00 36.97 170 SER A O 1
ATOM 1201 N N . SER A 1 171 ? 13.896 -7.781 49.645 1.00 38.44 171 SER A N 1
ATOM 1202 C CA . SER A 1 171 ? 15.286 -8.179 49.747 1.00 37.52 171 SER A CA 1
ATOM 1203 C C . SER A 1 171 ? 16.113 -7.437 48.708 1.00 37.28 171 SER A C 1
ATOM 1204 O O . SER A 1 171 ? 17.222 -6.985 49.009 1.00 38.63 171 SER A O 1
ATOM 1207 N N . GLN A 1 172 ? 15.588 -7.287 47.493 1.00 36.46 172 GLN A N 1
ATOM 1208 C CA . GLN A 1 172 ? 16.334 -6.563 46.453 1.00 38.15 172 GLN A CA 1
ATOM 1209 C C . GLN A 1 172 ? 16.576 -5.090 46.804 1.00 36.49 172 GLN A C 1
ATOM 1210 O O . GLN A 1 172 ? 17.671 -4.570 46.586 1.00 34.46 172 GLN A O 1
ATOM 1216 N N . VAL A 1 173 ? 15.562 -4.418 47.352 1.00 36.22 173 VAL A N 1
ATOM 1217 C CA . VAL A 1 173 ? 15.728 -3.017 47.731 1.00 35.14 173 VAL A CA 1
ATOM 1218 C C . VAL A 1 173 ? 16.663 -2.924 48.924 1.00 33.33 173 VAL A C 1
ATOM 1219 O O . VAL A 1 173 ? 17.447 -1.981 49.020 1.00 34.78 173 VAL A O 1
ATOM 1223 N N . GLY A 1 174 ? 16.591 -3.903 49.822 1.00 31.07 174 GLY A N 1
ATOM 1224 C CA . GLY A 1 174 ? 17.474 -3.904 50.977 1.00 30.35 174 GLY A CA 1
ATOM 1225 C C . GLY A 1 174 ? 18.945 -3.940 50.583 1.00 32.95 174 GLY A C 1
ATOM 1226 O O . GLY A 1 174 ? 19.761 -3.212 51.134 1.00 35.96 174 GLY A O 1
ATOM 1227 N N . ALA A 1 175 ? 19.292 -4.783 49.613 1.00 33.21 175 ALA A N 1
ATOM 1228 C CA . ALA A 1 175 ? 20.674 -4.897 49.167 1.00 30.47 175 ALA A CA 1
ATOM 1229 C C . ALA A 1 175 ? 21.103 -3.662 48.417 1.00 30.74 175 ALA A C 1
ATOM 1230 O O . ALA A 1 175 ? 22.240 -3.246 48.526 1.00 32.74 175 ALA A O 1
ATOM 1232 N N . LEU A 1 176 ? 20.209 -3.078 47.636 1.00 33.45 176 LEU A N 1
ATOM 1233 C CA . LEU A 1 176 ? 20.568 -1.873 46.894 1.00 34.22 176 LEU A CA 1
ATOM 1234 C C . LEU A 1 176 ? 20.879 -0.804 47.926 1.00 36.10 176 LEU A C 1
ATOM 1235 O O . LEU A 1 176 ? 21.937 -0.175 47.899 1.00 35.33 176 LEU A O 1
ATOM 1240 N N . THR A 1 177 ? 19.929 -0.637 48.843 1.00 36.09 177 THR A N 1
ATOM 1241 C CA . THR A 1 177 ? 20.005 0.316 49.924 1.00 36.63 177 THR A CA 1
ATOM 1242 C C . THR A 1 177 ? 21.270 0.098 50.727 1.00 38.93 177 THR A C 1
ATOM 1243 O O . THR A 1 177 ? 22.041 1.034 50.947 1.00 40.65 177 THR A O 1
ATOM 1247 N N . ALA A 1 178 ? 21.485 -1.138 51.160 1.00 39.31 178 ALA A N 1
ATOM 1248 C CA . ALA A 1 178 ? 22.662 -1.478 51.945 1.00 41.68 178 ALA A CA 1
ATOM 1249 C C . ALA A 1 178 ? 23.975 -1.339 51.167 1.00 43.01 178 ALA A C 1
ATOM 1250 O O . ALA A 1 178 ? 25.037 -1.136 51.763 1.00 42.82 178 ALA A O 1
ATOM 1252 N N . GLN A 1 179 ? 23.904 -1.460 49.843 1.00 45.00 179 GLN A N 1
ATOM 1253 C CA . GLN A 1 179 ? 25.082 -1.324 48.989 1.00 47.98 179 GLN A CA 1
ATOM 1254 C C . GLN A 1 179 ? 25.335 0.161 48.761 1.00 48.62 179 GLN A C 1
ATOM 1255 O O . GLN A 1 179 ? 26.393 0.562 48.266 1.00 48.93 179 GLN A O 1
ATOM 1261 N N . GLY A 1 180 ? 24.343 0.971 49.109 1.00 48.57 180 GLY A N 1
ATOM 1262 C CA . GLY A 1 180 ? 24.455 2.400 48.907 1.00 49.02 180 GLY A CA 1
ATOM 1263 C C . GLY A 1 180 ? 23.997 2.808 47.512 1.00 49.76 180 GLY A C 1
ATOM 1264 O O . GLY A 1 180 ? 24.032 3.988 47.150 1.00 51.17 180 GLY A O 1
ATOM 1265 N N . ASN A 1 181 ? 23.564 1.836 46.716 1.00 49.33 181 ASN A N 1
ATOM 1266 C CA . ASN A 1 181 ? 23.107 2.140 45.366 1.00 47.28 181 ASN A CA 1
ATOM 1267 C C . ASN A 1 181 ? 21.723 2.750 45.346 1.00 45.72 181 ASN A C 1
ATOM 1268 O O . ASN A 1 181 ? 21.317 3.325 44.338 1.00 45.55 181 ASN A O 1
ATOM 1273 N N . LEU A 1 182 ? 21.004 2.636 46.459 1.00 42.25 182 LEU A N 1
ATOM 1274 C CA . LEU A 1 182 ? 19.666 3.205 46.543 1.00 40.80 182 LEU A CA 1
ATOM 1275 C C . LEU A 1 182 ? 19.634 4.279 47.631 1.00 40.92 182 LEU A C 1
ATOM 1276 O O . LEU A 1 182 ? 19.883 4.009 48.805 1.00 42.66 182 LEU A O 1
ATOM 1281 N N . SER A 1 183 ? 19.332 5.506 47.239 1.00 39.27 183 SER A N 1
ATOM 1282 C CA . SER A 1 183 ? 19.314 6.595 48.199 1.00 37.99 183 SER A CA 1
ATOM 1283 C C . SER A 1 183 ? 18.110 7.482 48.025 1.00 36.13 183 SER A C 1
ATOM 1284 O O . SER A 1 183 ? 17.243 7.221 47.188 1.00 37.04 183 SER A O 1
ATOM 1287 N N . GLY A 1 184 ? 18.091 8.548 48.816 1.00 32.41 184 GLY A N 1
ATOM 1288 C CA . GLY A 1 184 ? 17.011 9.501 48.762 1.00 30.95 184 GLY A CA 1
ATOM 1289 C C . GLY A 1 184 ? 16.293 9.602 50.082 1.00 32.42 184 GLY A C 1
ATOM 1290 O O . GLY A 1 184 ? 16.350 8.683 50.907 1.00 30.75 184 GLY A O 1
ATOM 1291 N N . GLY A 1 185 ? 15.620 10.730 50.280 1.00 32.11 185 GLY A N 1
ATOM 1292 C CA . GLY A 1 185 ? 14.872 10.943 51.497 1.00 31.85 185 GLY A CA 1
ATOM 1293 C C . GLY A 1 185 ? 13.706 9.981 51.629 1.00 32.70 185 GLY A C 1
ATOM 1294 O O . GLY A 1 185 ? 13.165 9.808 52.722 1.00 31.94 185 GLY A O 1
ATOM 1295 N N . LEU A 1 186 ? 13.308 9.344 50.533 1.00 33.58 186 LEU A N 1
ATOM 1296 C CA . LEU A 1 186 ? 12.183 8.409 50.612 1.00 34.21 186 LEU A CA 1
ATOM 1297 C C . LEU A 1 186 ? 12.617 7.109 51.247 1.00 33.37 186 LEU A C 1
ATOM 1298 O O . LEU A 1 186 ? 11.785 6.298 51.651 1.00 34.04 186 LEU A O 1
ATOM 1303 N N . VAL A 1 187 ? 13.926 6.913 51.347 1.00 31.99 187 VAL A N 1
ATOM 1304 C CA . VAL A 1 187 ? 14.427 5.696 51.957 1.00 30.81 187 VAL A CA 1
ATOM 1305 C C . VAL A 1 187 ? 13.946 5.639 53.400 1.00 30.96 187 VAL A C 1
ATOM 1306 O O . VAL A 1 187 ? 13.197 4.731 53.754 1.00 33.54 187 VAL A O 1
ATOM 1310 N N . PRO A 1 188 ? 14.341 6.617 54.247 1.00 30.10 188 PRO A N 1
ATOM 1311 C CA . PRO A 1 188 ? 13.910 6.610 55.645 1.00 27.91 188 PRO A CA 1
ATOM 1312 C C . PRO A 1 188 ? 12.426 6.776 55.903 1.00 29.50 188 PRO A C 1
ATOM 1313 O O . PRO A 1 188 ? 11.971 6.507 56.996 1.00 33.95 188 PRO A O 1
ATOM 1317 N N . SER A 1 189 ? 11.650 7.234 54.940 1.00 28.49 189 SER A N 1
ATOM 1318 C CA . SER A 1 189 ? 10.224 7.365 55.226 1.00 29.97 189 SER A CA 1
ATOM 1319 C C . SER A 1 189 ? 9.407 6.140 54.813 1.00 31.63 189 SER A C 1
ATOM 1320 O O . SER A 1 189 ? 8.435 5.791 55.481 1.00 31.99 189 SER A O 1
ATOM 1323 N N . LEU A 1 190 ? 9.806 5.472 53.735 1.00 31.98 190 LEU A N 1
ATOM 1324 C CA . LEU A 1 190 ? 9.067 4.298 53.285 1.00 35.13 190 LEU A CA 1
ATOM 1325 C C . LEU A 1 190 ? 9.596 2.956 53.824 1.00 33.61 190 LEU A C 1
ATOM 1326 O O . LEU A 1 190 ? 8.847 1.984 53.944 1.00 31.46 190 LEU A O 1
ATOM 1331 N N . ALA A 1 191 ? 10.881 2.921 54.151 1.00 31.44 191 ALA A N 1
ATOM 1332 C CA . ALA A 1 191 ? 11.536 1.716 54.658 1.00 32.81 191 ALA A CA 1
ATOM 1333 C C . ALA A 1 191 ? 10.763 0.929 55.703 1.00 32.15 191 ALA A C 1
ATOM 1334 O O . ALA A 1 191 ? 10.787 -0.305 55.692 1.00 32.80 191 ALA A O 1
ATOM 1336 N N . GLY A 1 192 ? 10.090 1.633 56.609 1.00 32.34 192 GLY A N 1
ATOM 1337 C CA . GLY A 1 192 ? 9.322 0.965 57.645 1.00 29.44 192 GLY A CA 1
ATOM 1338 C C . GLY A 1 192 ? 8.055 0.348 57.089 1.00 30.57 192 GLY A C 1
ATOM 1339 O O . GLY A 1 192 ? 7.566 -0.669 57.586 1.00 32.68 192 GLY A O 1
ATOM 1340 N N . PHE A 1 193 ? 7.516 0.961 56.046 1.00 29.67 193 PHE A N 1
ATOM 1341 C CA . PHE A 1 193 ? 6.293 0.480 55.438 1.00 28.43 193 PHE A CA 1
ATOM 1342 C C . PHE A 1 193 ? 6.585 -0.792 54.655 1.00 29.16 193 PHE A C 1
ATOM 1343 O O . PHE A 1 193 ? 5.876 -1.789 54.779 1.00 27.79 193 PHE A O 1
ATOM 1351 N N . VAL A 1 194 ? 7.637 -0.738 53.845 1.00 27.87 194 VAL A N 1
ATOM 1352 C CA . VAL A 1 194 ? 8.050 -1.862 53.025 1.00 28.72 194 VAL A CA 1
ATOM 1353 C C . VAL A 1 194 ? 8.532 -2.988 53.926 1.00 30.51 194 VAL A C 1
ATOM 1354 O O . VAL A 1 194 ? 8.175 -4.155 53.742 1.00 32.56 194 VAL A O 1
ATOM 1358 N N . GLY A 1 195 ? 9.363 -2.631 54.892 1.00 30.09 195 GLY A N 1
ATOM 1359 C CA . GLY A 1 195 ? 9.864 -3.607 55.836 1.00 30.92 195 GLY A CA 1
ATOM 1360 C C . GLY A 1 195 ? 10.630 -4.837 55.365 1.00 32.40 195 GLY A C 1
ATOM 1361 O O . GLY A 1 195 ? 11.463 -4.801 54.456 1.00 33.67 195 GLY A O 1
ATOM 1362 N N . THR A 1 196 ? 10.332 -5.949 56.013 1.00 31.28 196 THR A N 1
ATOM 1363 C CA . THR A 1 196 ? 10.994 -7.206 55.731 1.00 33.03 196 THR A CA 1
ATOM 1364 C C . THR A 1 196 ? 10.300 -8.029 54.674 1.00 32.14 196 THR A C 1
ATOM 1365 O O . THR A 1 196 ? 10.952 -8.714 53.893 1.00 33.91 196 THR A O 1
ATOM 1369 N N . GLY A 1 197 ? 8.977 -7.967 54.651 1.00 30.47 197 GLY A N 1
ATOM 1370 C CA . GLY A 1 197 ? 8.245 -8.760 53.688 1.00 29.06 197 GLY A CA 1
ATOM 1371 C C . GLY A 1 197 ? 7.475 -8.044 52.600 1.00 29.54 197 GLY A C 1
ATOM 1372 O O . GLY A 1 197 ? 6.609 -8.653 51.994 1.00 29.36 197 GLY A O 1
ATOM 1373 N N . GLY A 1 198 ? 7.790 -6.776 52.342 1.00 30.39 198 GLY A N 1
ATOM 1374 C CA . GLY A 1 198 ? 7.088 -6.025 51.312 1.00 26.59 198 GLY A CA 1
ATOM 1375 C C . GLY A 1 198 ? 7.908 -5.894 50.043 1.00 25.82 198 GLY A C 1
ATOM 1376 O O . GLY A 1 198 ? 8.724 -6.757 49.729 1.00 23.94 198 GLY A O 1
ATOM 1377 N N . ALA A 1 199 ? 7.690 -4.806 49.315 1.00 25.44 199 ALA A N 1
ATOM 1378 C CA . ALA A 1 199 ? 8.405 -4.547 48.074 1.00 26.16 199 ALA A CA 1
ATOM 1379 C C . ALA A 1 199 ? 8.188 -3.096 47.660 1.00 28.34 199 ALA A C 1
ATOM 1380 O O . ALA A 1 199 ? 7.642 -2.294 48.423 1.00 30.15 199 ALA A O 1
ATOM 1382 N N . ALA A 1 200 ? 8.617 -2.771 46.450 1.00 26.13 200 ALA A N 1
ATOM 1383 C CA . ALA A 1 200 ? 8.438 -1.439 45.909 1.00 28.87 200 ALA A CA 1
ATOM 1384 C C . ALA A 1 200 ? 8.159 -1.631 44.435 1.00 30.97 200 ALA A C 1
ATOM 1385 O O . ALA A 1 200 ? 8.720 -2.510 43.788 1.00 29.58 200 ALA A O 1
ATOM 1387 N N . HIS A 1 201 ? 7.279 -0.818 43.889 1.00 31.53 201 HIS A N 1
ATOM 1388 C CA . HIS A 1 201 ? 6.972 -0.976 42.489 1.00 31.56 201 HIS A CA 1
ATOM 1389 C C . HIS A 1 201 ? 7.204 0.301 41.712 1.00 33.02 201 HIS A C 1
ATOM 1390 O O . HIS A 1 201 ? 6.842 1.403 42.149 1.00 31.74 201 HIS A O 1
ATOM 1397 N N . PHE A 1 202 ? 7.826 0.138 40.557 1.00 30.49 202 PHE A N 1
ATOM 1398 C CA . PHE A 1 202 ? 8.069 1.257 39.694 1.00 32.35 202 PHE A CA 1
ATOM 1399 C C . PHE A 1 202 ? 7.179 1.166 38.474 1.00 31.86 202 PHE A C 1
ATOM 1400 O O . PHE A 1 202 ? 7.096 0.131 37.846 1.00 34.06 202 PHE A O 1
ATOM 1408 N N . SER A 1 203 ? 6.497 2.252 38.151 1.00 30.93 203 SER A N 1
ATOM 1409 C CA . SER A 1 203 ? 5.624 2.254 37.000 1.00 31.13 203 SER A CA 1
ATOM 1410 C C . SER A 1 203 ? 5.827 3.466 36.094 1.00 33.15 203 SER A C 1
ATOM 1411 O O . SER A 1 203 ? 5.845 4.618 36.541 1.00 32.90 203 SER A O 1
ATOM 1414 N N . LEU A 1 204 ? 6.017 3.182 34.815 1.00 33.55 204 LEU A N 1
ATOM 1415 C CA . LEU A 1 204 ? 6.197 4.200 33.789 1.00 35.45 204 LEU A CA 1
ATOM 1416 C C . LEU A 1 204 ? 5.204 3.763 32.722 1.00 38.40 204 LEU A C 1
ATOM 1417 O O . LEU A 1 204 ? 5.548 3.074 31.773 1.00 39.05 204 LEU A O 1
ATOM 1422 N N . SER A 1 205 ? 3.959 4.173 32.911 1.00 42.11 205 SER A N 1
ATOM 1423 C CA . SER A 1 205 ? 2.854 3.784 32.051 1.00 47.76 205 SER A CA 1
ATOM 1424 C C . SER A 1 205 ? 2.283 4.816 31.104 1.00 52.90 205 SER A C 1
ATOM 1425 O O . SER A 1 205 ? 1.448 4.480 30.275 1.00 55.09 205 SER A O 1
ATOM 1428 N N . ARG A 1 206 ? 2.697 6.068 31.227 1.00 59.77 206 ARG A N 1
ATOM 1429 C CA . ARG A 1 206 ? 2.122 7.115 30.394 1.00 63.99 206 ARG A CA 1
ATOM 1430 C C . ARG A 1 206 ? 2.478 7.169 28.943 1.00 66.10 206 ARG A C 1
ATOM 1431 O O . ARG A 1 206 ? 3.603 6.868 28.547 1.00 68.09 206 ARG A O 1
ATOM 1439 N N . ASN A 1 207 ? 1.510 7.531 28.117 1.00 68.11 207 ASN A N 1
ATOM 1440 C CA . ASN A 1 207 ? 1.921 7.681 26.758 1.00 70.51 207 ASN A CA 1
ATOM 1441 C C . ASN A 1 207 ? 1.804 9.063 26.186 1.00 73.31 207 ASN A C 1
ATOM 1442 O O . ASN A 1 207 ? 0.940 9.897 26.515 1.00 73.70 207 ASN A O 1
ATOM 1447 N N . SER A 1 208 ? 2.783 9.253 25.326 1.00 75.91 208 SER A N 1
ATOM 1448 C CA . SER A 1 208 ? 3.023 10.408 24.528 1.00 78.41 208 SER A CA 1
ATOM 1449 C C . SER A 1 208 ? 3.274 11.768 25.138 1.00 79.05 208 SER A C 1
ATOM 1450 O O . SER A 1 208 ? 4.152 11.912 25.991 1.00 77.89 208 SER A O 1
ATOM 1453 N N . THR A 1 209 ? 2.489 12.764 24.742 1.00 80.18 209 THR A N 1
ATOM 1454 C CA . THR A 1 209 ? 2.844 14.114 25.143 1.00 80.22 209 THR A CA 1
ATOM 1455 C C . THR A 1 209 ? 1.905 15.159 25.757 1.00 77.89 209 THR A C 1
ATOM 1456 O O . THR A 1 209 ? 1.403 16.100 25.129 1.00 77.44 209 THR A O 1
ATOM 1460 N N . ALA A 1 210 ? 1.803 14.981 27.056 1.00 76.59 210 ALA A N 1
ATOM 1461 C CA . ALA A 1 210 ? 1.045 15.744 28.015 1.00 74.45 210 ALA A CA 1
ATOM 1462 C C . ALA A 1 210 ? 1.296 14.581 28.928 1.00 73.38 210 ALA A C 1
ATOM 1463 O O . ALA A 1 210 ? 2.068 14.664 29.889 1.00 74.88 210 ALA A O 1
ATOM 1465 N N . GLY A 1 211 ? 0.724 13.461 28.484 1.00 69.99 211 GLY A N 1
ATOM 1466 C CA . GLY A 1 211 ? 0.804 12.192 29.168 1.00 62.83 211 GLY A CA 1
ATOM 1467 C C . GLY A 1 211 ? 1.920 12.048 30.164 1.00 59.29 211 GLY A C 1
ATOM 1468 O O . GLY A 1 211 ? 1.742 11.445 31.218 1.00 61.82 211 GLY A O 1
ATOM 1469 N N . GLY A 1 212 ? 3.052 12.657 29.870 1.00 54.55 212 GLY A N 1
ATOM 1470 C CA . GLY A 1 212 ? 4.195 12.493 30.733 1.00 52.01 212 GLY A CA 1
ATOM 1471 C C . GLY A 1 212 ? 4.881 11.584 29.747 1.00 49.24 212 GLY A C 1
ATOM 1472 O O . GLY A 1 212 ? 5.031 11.990 28.594 1.00 52.69 212 GLY A O 1
ATOM 1473 N N . ALA A 1 213 ? 5.235 10.366 30.137 1.00 43.50 213 ALA A N 1
ATOM 1474 C CA . ALA A 1 213 ? 5.881 9.430 29.208 1.00 39.47 213 ALA A CA 1
ATOM 1475 C C . ALA A 1 213 ? 7.370 9.688 29.147 1.00 36.98 213 ALA A C 1
ATOM 1476 O O . ALA A 1 213 ? 7.815 10.702 28.614 1.00 36.98 213 ALA A O 1
ATOM 1478 N N . VAL A 1 214 ? 8.126 8.761 29.721 1.00 34.14 214 VAL A N 1
ATOM 1479 C CA . VAL A 1 214 ? 9.570 8.851 29.762 1.00 34.36 214 VAL A CA 1
ATOM 1480 C C . VAL A 1 214 ? 10.139 8.746 28.345 1.00 35.88 214 VAL A C 1
ATOM 1481 O O . VAL A 1 214 ? 10.013 7.722 27.666 1.00 37.54 214 VAL A O 1
ATOM 1485 N N . ASP A 1 215 ? 10.762 9.818 27.887 1.00 34.38 215 ASP A N 1
ATOM 1486 C CA . ASP A 1 215 ? 11.282 9.827 26.542 1.00 35.11 215 ASP A CA 1
ATOM 1487 C C . ASP A 1 215 ? 12.399 10.823 26.455 1.00 35.66 215 ASP A C 1
ATOM 1488 O O . ASP A 1 215 ? 12.678 11.539 27.399 1.00 37.83 215 ASP A O 1
ATOM 1493 N N . ALA A 1 216 ? 13.032 10.868 25.300 1.00 37.31 216 ALA A N 1
ATOM 1494 C CA . ALA A 1 216 ? 14.106 11.801 25.062 1.00 37.38 216 ALA A CA 1
ATOM 1495 C C . ALA A 1 216 ? 14.174 11.978 23.556 1.00 38.88 216 ALA A C 1
ATOM 1496 O O . ALA A 1 216 ? 13.705 11.123 22.797 1.00 38.39 216 ALA A O 1
ATOM 1498 N N . VAL A 1 217 ? 14.716 13.107 23.122 1.00 38.94 217 VAL A N 1
ATOM 1499 C CA . VAL A 1 217 ? 14.880 13.349 21.703 1.00 37.53 217 VAL A CA 1
ATOM 1500 C C . VAL A 1 217 ? 16.343 13.734 21.573 1.00 38.83 217 VAL A C 1
ATOM 1501 O O . VAL A 1 217 ? 16.888 14.353 22.467 1.00 39.12 217 VAL A O 1
ATOM 1505 N N . GLY A 1 218 ? 16.990 13.337 20.485 1.00 40.92 218 GLY A N 1
ATOM 1506 C CA . GLY A 1 218 ? 18.386 13.674 20.305 1.00 41.66 218 GLY A CA 1
ATOM 1507 C C . GLY A 1 218 ? 18.805 13.503 18.864 1.00 44.31 218 GLY A C 1
ATOM 1508 O O . GLY A 1 218 ? 17.990 13.177 18.010 1.00 45.18 218 GLY A O 1
ATOM 1509 N N . TRP A 1 219 ? 20.086 13.729 18.602 1.00 47.58 219 TRP A N 1
ATOM 1510 C CA . TRP A 1 219 ? 20.669 13.613 17.267 1.00 48.25 219 TRP A CA 1
ATOM 1511 C C . TRP A 1 219 ? 21.511 12.324 17.203 1.00 45.42 219 TRP A C 1
ATOM 1512 O O . TRP A 1 219 ? 21.716 11.647 18.208 1.00 44.09 219 TRP A O 1
ATOM 1523 N N . GLY A 1 220 ? 22.010 12.014 16.012 1.00 43.28 220 GLY A N 1
ATOM 1524 C CA . GLY A 1 220 ? 22.827 10.832 15.795 1.00 39.83 220 GLY A CA 1
ATOM 1525 C C . GLY A 1 220 ? 23.291 10.888 14.353 1.00 38.99 220 GLY A C 1
ATOM 1526 O O . GLY A 1 220 ? 22.822 11.732 13.600 1.00 35.87 220 GLY A O 1
ATOM 1527 N N . GLY A 1 221 ? 24.207 10.019 13.942 1.00 39.00 221 GLY A N 1
ATOM 1528 C CA . GLY A 1 221 ? 24.637 10.094 12.559 1.00 39.75 221 GLY A CA 1
ATOM 1529 C C . GLY A 1 221 ? 25.788 9.194 12.182 1.00 40.99 221 GLY A C 1
ATOM 1530 O O . GLY A 1 221 ? 26.409 8.590 13.048 1.00 41.72 221 GLY A O 1
ATOM 1531 N N . ARG A 1 222 ? 26.058 9.090 10.883 1.00 41.18 222 ARG A N 1
ATOM 1532 C CA . ARG A 1 222 ? 27.155 8.267 10.405 1.00 40.46 222 ARG A CA 1
ATOM 1533 C C . ARG A 1 222 ? 27.685 8.710 9.045 1.00 40.57 222 ARG A C 1
ATOM 1534 O O . ARG A 1 222 ? 27.184 9.648 8.430 1.00 40.05 222 ARG A O 1
ATOM 1542 N N . LEU A 1 223 ? 28.722 8.008 8.606 1.00 39.91 223 LEU A N 1
ATOM 1543 C CA . LEU A 1 223 ? 29.369 8.238 7.337 1.00 40.07 223 LEU A CA 1
ATOM 1544 C C . LEU A 1 223 ? 30.147 6.976 7.007 1.00 41.09 223 LEU A C 1
ATOM 1545 O O . LEU A 1 223 ? 30.598 6.268 7.916 1.00 40.53 223 LEU A O 1
ATOM 1550 N N . GLY A 1 224 ? 30.271 6.682 5.711 1.00 40.16 224 GLY A N 1
ATOM 1551 C CA . GLY A 1 224 ? 30.981 5.488 5.274 1.00 38.59 224 GLY A CA 1
ATOM 1552 C C . GLY A 1 224 ? 31.459 5.564 3.834 1.00 38.22 224 GLY A C 1
ATOM 1553 O O . GLY A 1 224 ? 31.467 6.631 3.220 1.00 35.62 224 GLY A O 1
ATOM 1554 N N . LEU A 1 225 ? 31.861 4.429 3.283 1.00 38.84 225 LEU A N 1
ATOM 1555 C CA . LEU A 1 225 ? 32.342 4.426 1.914 1.00 43.95 225 LEU A CA 1
ATOM 1556 C C . LEU A 1 225 ? 32.441 3.048 1.301 1.00 46.30 225 LEU A C 1
ATOM 1557 O O . LEU A 1 225 ? 32.299 2.036 1.985 1.00 47.46 225 LEU A O 1
ATOM 1562 N N . THR A 1 226 ? 32.679 3.016 -0.002 1.00 49.17 226 THR A N 1
ATOM 1563 C CA . THR A 1 226 ? 32.791 1.755 -0.715 1.00 54.45 226 THR A CA 1
ATOM 1564 C C . THR A 1 226 ? 33.845 1.790 -1.815 1.00 57.40 226 THR A C 1
ATOM 1565 O O . THR A 1 226 ? 34.267 2.861 -2.263 1.00 57.41 226 THR A O 1
ATOM 1569 N N . TYR A 1 227 ? 34.270 0.602 -2.237 1.00 61.27 227 TYR A N 1
ATOM 1570 C CA . TYR A 1 227 ? 35.278 0.474 -3.280 1.00 65.30 227 TYR A CA 1
ATOM 1571 C C . TYR A 1 227 ? 35.209 -0.906 -3.940 1.00 66.95 227 TYR A C 1
ATOM 1572 O O . TYR A 1 227 ? 35.042 -1.923 -3.258 1.00 66.58 227 TYR A O 1
ATOM 1581 N N . LYS A 1 228 ? 35.344 -0.932 -5.266 1.00 68.82 228 LYS A N 1
ATOM 1582 C CA . LYS A 1 228 ? 35.297 -2.178 -6.033 1.00 71.42 228 LYS A CA 1
ATOM 1583 C C . LYS A 1 228 ? 36.684 -2.525 -6.552 1.00 72.96 228 LYS A C 1
ATOM 1584 O O . LYS A 1 228 ? 37.031 -2.154 -7.669 1.00 72.76 228 LYS A O 1
ATOM 1590 N N . LEU A 1 229 ? 37.487 -3.232 -5.766 1.00 75.09 229 LEU A N 1
ATOM 1591 C CA . LEU A 1 229 ? 38.814 -3.584 -6.252 1.00 78.11 229 LEU A CA 1
ATOM 1592 C C . LEU A 1 229 ? 38.702 -4.483 -7.486 1.00 79.50 229 LEU A C 1
ATOM 1593 O O . LEU A 1 229 ? 39.366 -4.235 -8.489 1.00 79.05 229 LEU A O 1
ATOM 1598 N N . THR A 1 230 ? 37.858 -5.512 -7.416 1.00 81.37 230 THR A N 1
ATOM 1599 C CA . THR A 1 230 ? 37.649 -6.403 -8.557 1.00 84.00 230 THR A CA 1
ATOM 1600 C C . THR A 1 230 ? 36.285 -6.125 -9.199 1.00 84.85 230 THR A C 1
ATOM 1601 O O . THR A 1 230 ? 35.622 -5.141 -8.867 1.00 84.92 230 THR A O 1
ATOM 1605 N N . ASP A 1 231 ? 35.863 -7.004 -10.106 1.00 85.63 231 ASP A N 1
ATOM 1606 C CA . ASP A 1 231 ? 34.593 -6.823 -10.798 1.00 85.78 231 ASP A CA 1
ATOM 1607 C C . ASP A 1 231 ? 33.421 -7.521 -10.125 1.00 83.76 231 ASP A C 1
ATOM 1608 O O . ASP A 1 231 ? 32.304 -7.487 -10.637 1.00 84.05 231 ASP A O 1
ATOM 1613 N N . ASN A 1 232 ? 33.679 -8.164 -8.989 1.00 81.54 232 ASN A N 1
ATOM 1614 C CA . ASN A 1 232 ? 32.626 -8.839 -8.221 1.00 79.04 232 ASN A CA 1
ATOM 1615 C C . ASN A 1 232 ? 32.985 -8.930 -6.750 1.00 76.52 232 ASN A C 1
ATOM 1616 O O . ASN A 1 232 ? 32.489 -9.796 -6.036 1.00 74.90 232 ASN A O 1
ATOM 1621 N N . THR A 1 233 ? 33.861 -8.034 -6.312 1.00 73.48 233 THR A N 1
ATOM 1622 C CA . THR A 1 233 ? 34.274 -7.994 -4.926 1.00 72.37 233 THR A CA 1
ATOM 1623 C C . THR A 1 233 ? 34.417 -6.536 -4.552 1.00 69.81 233 THR A C 1
ATOM 1624 O O . THR A 1 233 ? 35.342 -5.861 -4.992 1.00 68.85 233 THR A O 1
ATOM 1628 N N . VAL A 1 234 ? 33.482 -6.048 -3.754 1.00 67.34 234 VAL A N 1
ATOM 1629 C CA . VAL A 1 234 ? 33.533 -4.675 -3.311 1.00 67.09 234 VAL A CA 1
ATOM 1630 C C . VAL A 1 234 ? 33.722 -4.701 -1.795 1.00 65.89 234 VAL A C 1
ATOM 1631 O O . VAL A 1 234 ? 33.303 -5.655 -1.122 1.00 64.38 234 VAL A O 1
ATOM 1635 N N . LEU A 1 235 ? 34.384 -3.672 -1.272 1.00 62.98 235 LEU A N 1
ATOM 1636 C CA . LEU A 1 235 ? 34.656 -3.580 0.152 1.00 62.08 235 LEU A CA 1
ATOM 1637 C C . LEU A 1 235 ? 33.959 -2.356 0.724 1.00 61.31 235 LEU A C 1
ATOM 1638 O O . LEU A 1 235 ? 33.742 -1.374 0.014 1.00 59.34 235 LEU A O 1
ATOM 1643 N N . GLY A 1 236 ? 33.622 -2.415 2.011 1.00 60.08 236 GLY A N 1
ATOM 1644 C CA . GLY A 1 236 ? 32.950 -1.295 2.641 1.00 59.47 236 GLY A CA 1
ATOM 1645 C C . GLY A 1 236 ? 33.327 -1.017 4.086 1.00 58.48 236 GLY A C 1
ATOM 1646 O O . GLY A 1 236 ? 33.906 -1.857 4.778 1.00 58.78 236 GLY A O 1
ATOM 1647 N N . ALA A 1 237 ? 32.980 0.182 4.540 1.00 56.92 237 ALA A N 1
ATOM 1648 C CA . ALA A 1 237 ? 33.261 0.612 5.896 1.00 55.47 237 ALA A CA 1
ATOM 1649 C C . ALA A 1 237 ? 32.451 1.862 6.233 1.00 54.91 237 ALA A C 1
ATOM 1650 O O . ALA A 1 237 ? 32.165 2.686 5.359 1.00 54.78 237 ALA A O 1
ATOM 1652 N N . MET A 1 238 ? 32.083 1.993 7.504 1.00 55.35 238 MET A N 1
ATOM 1653 C CA . MET A 1 238 ? 31.310 3.139 7.968 1.00 57.45 238 MET A CA 1
ATOM 1654 C C . MET A 1 238 ? 31.539 3.402 9.454 1.00 58.12 238 MET A C 1
ATOM 1655 O O . MET A 1 238 ? 31.699 2.474 10.245 1.00 57.25 238 MET A O 1
ATOM 1660 N N . TYR A 1 239 ? 31.549 4.672 9.828 1.00 59.36 239 TYR A N 1
ATOM 1661 C CA . TYR A 1 239 ? 31.732 5.033 11.217 1.00 62.08 239 TYR A CA 1
ATOM 1662 C C . TYR A 1 239 ? 30.456 5.658 11.727 1.00 62.80 239 TYR A C 1
ATOM 1663 O O . TYR A 1 239 ? 29.849 6.472 11.044 1.00 62.07 239 TYR A O 1
ATOM 1672 N N . ASN A 1 240 ? 30.064 5.285 12.938 1.00 64.82 240 ASN A N 1
ATOM 1673 C CA . ASN A 1 240 ? 28.849 5.807 13.536 1.00 66.89 240 ASN A CA 1
ATOM 1674 C C . ASN A 1 240 ? 29.198 6.684 14.727 1.00 68.86 240 ASN A C 1
ATOM 1675 O O . ASN A 1 240 ? 30.028 6.312 15.553 1.00 69.98 240 ASN A O 1
ATOM 1680 N N . PHE A 1 241 ? 28.566 7.852 14.799 1.00 70.86 241 PHE A N 1
ATOM 1681 C CA . PHE A 1 241 ? 28.791 8.801 15.883 1.00 72.86 241 PHE A CA 1
ATOM 1682 C C . PHE A 1 241 ? 28.024 8.438 17.148 1.00 73.58 241 PHE A C 1
ATOM 1683 O O . PHE A 1 241 ? 26.975 7.798 17.086 1.00 73.97 241 PHE A O 1
ATOM 1691 N N . LYS A 1 242 ? 28.555 8.842 18.298 1.00 74.74 242 LYS A N 1
ATOM 1692 C CA . LYS A 1 242 ? 27.894 8.571 19.568 1.00 74.89 242 LYS A CA 1
ATOM 1693 C C . LYS A 1 242 ? 26.559 9.294 19.604 1.00 74.34 242 LYS A C 1
ATOM 1694 O O . LYS A 1 242 ? 26.467 10.478 19.272 1.00 74.59 242 LYS A O 1
ATOM 1700 N N . THR A 1 243 ? 25.523 8.569 20.002 1.00 73.80 243 THR A N 1
ATOM 1701 C CA . THR A 1 243 ? 24.190 9.136 20.088 1.00 73.19 243 THR A CA 1
ATOM 1702 C C . THR A 1 243 ? 24.182 10.184 21.191 1.00 72.69 243 THR A C 1
ATOM 1703 O O . THR A 1 243 ? 24.498 9.888 22.345 1.00 72.56 243 THR A O 1
ATOM 1707 N N . SER A 1 244 ? 23.840 11.415 20.830 1.00 71.73 244 SER A N 1
ATOM 1708 C CA . SER A 1 244 ? 23.802 12.501 21.799 1.00 71.18 244 SER A CA 1
ATOM 1709 C C . SER A 1 244 ? 22.382 12.670 22.324 1.00 69.89 244 SER A C 1
ATOM 1710 O O . SER A 1 244 ? 21.723 13.677 22.043 1.00 69.83 244 SER A O 1
ATOM 1713 N N . VAL A 1 245 ? 21.915 11.681 23.086 1.00 67.64 245 VAL A N 1
ATOM 1714 C CA . VAL A 1 245 ? 20.565 11.728 23.641 1.00 65.34 245 VAL A CA 1
ATOM 1715 C C . VAL A 1 245 ? 20.588 12.253 25.060 1.00 64.66 245 VAL A C 1
ATOM 1716 O O . VAL A 1 245 ? 21.547 12.026 25.800 1.00 65.55 245 VAL A O 1
ATOM 1720 N N . GLY A 1 246 ? 19.533 12.966 25.434 1.00 62.71 246 GLY A N 1
ATOM 1721 C CA . GLY A 1 246 ? 19.466 13.492 26.779 1.00 59.86 246 GLY A CA 1
ATOM 1722 C C . GLY A 1 246 ? 18.964 12.419 27.727 1.00 59.64 246 GLY A C 1
ATOM 1723 O O . GLY A 1 246 ? 19.015 11.220 27.423 1.00 60.40 246 GLY A O 1
ATOM 1724 N N . ASP A 1 247 ? 18.482 12.850 28.888 1.00 56.47 247 ASP A N 1
ATOM 1725 C CA . ASP A 1 247 ? 17.945 11.936 29.880 1.00 52.60 247 ASP A CA 1
ATOM 1726 C C . ASP A 1 247 ? 16.543 11.541 29.444 1.00 48.89 247 ASP A C 1
ATOM 1727 O O . ASP A 1 247 ? 15.855 12.322 28.790 1.00 50.17 247 ASP A O 1
ATOM 1732 N N . LEU A 1 248 ? 16.115 10.330 29.775 1.00 42.95 248 LEU A N 1
ATOM 1733 C CA . LEU A 1 248 ? 14.753 9.960 29.456 1.00 38.20 248 LEU A CA 1
ATOM 1734 C C . LEU A 1 248 ? 14.025 10.566 30.645 1.00 38.18 248 LEU A C 1
ATOM 1735 O O . LEU A 1 248 ? 14.448 10.374 31.786 1.00 36.67 248 LEU A O 1
ATOM 1740 N N . GLU A 1 249 ? 12.954 11.311 30.393 1.00 37.88 249 GLU A N 1
ATOM 1741 C CA . GLU A 1 249 ? 12.206 11.918 31.487 1.00 38.31 249 GLU A CA 1
ATOM 1742 C C . GLU A 1 249 ? 10.697 11.862 31.280 1.00 37.84 249 GLU A C 1
ATOM 1743 O O . GLU A 1 249 ? 10.194 11.997 30.166 1.00 38.59 249 GLU A O 1
ATOM 1749 N N . GLY A 1 250 ? 9.974 11.652 32.367 1.00 37.11 250 GLY A N 1
ATOM 1750 C CA . GLY A 1 250 ? 8.539 11.576 32.268 1.00 36.45 250 GLY A CA 1
ATOM 1751 C C . GLY A 1 250 ? 7.931 11.332 33.628 1.00 38.96 250 GLY A C 1
ATOM 1752 O O . GLY A 1 250 ? 8.568 11.514 34.662 1.00 40.98 250 GLY A O 1
ATOM 1753 N N . LYS A 1 251 ? 6.682 10.904 33.620 1.00 40.18 251 LYS A N 1
ATOM 1754 C CA . LYS A 1 251 ? 5.974 10.639 34.849 1.00 40.14 251 LYS A CA 1
ATOM 1755 C C . LYS A 1 251 ? 6.128 9.174 35.238 1.00 39.44 251 LYS A C 1
ATOM 1756 O O . LYS A 1 251 ? 6.183 8.289 34.376 1.00 40.99 251 LYS A O 1
ATOM 1762 N N . ALA A 1 252 ? 6.202 8.935 36.543 1.00 37.29 252 ALA A N 1
ATOM 1763 C CA . ALA A 1 252 ? 6.362 7.600 37.078 1.00 35.88 252 ALA A CA 1
ATOM 1764 C C . ALA A 1 252 ? 5.683 7.532 38.424 1.00 36.62 252 ALA A C 1
ATOM 1765 O O . ALA A 1 252 ? 5.603 8.524 39.142 1.00 40.02 252 ALA A O 1
ATOM 1767 N N . THR A 1 253 ? 5.178 6.358 38.764 1.00 36.78 253 THR A N 1
ATOM 1768 C CA . THR A 1 253 ? 4.527 6.162 40.038 1.00 33.61 253 THR A CA 1
ATOM 1769 C C . THR A 1 253 ? 5.358 5.211 40.881 1.00 33.30 253 THR A C 1
ATOM 1770 O O . THR A 1 253 ? 5.507 4.035 40.555 1.00 32.60 253 THR A O 1
ATOM 1774 N N . LEU A 1 254 ? 5.930 5.728 41.955 1.00 34.80 254 LEU A N 1
ATOM 1775 C CA . LEU A 1 254 ? 6.702 4.888 42.854 1.00 32.48 254 LEU A CA 1
ATOM 1776 C C . LEU A 1 254 ? 5.666 4.418 43.846 1.00 33.35 254 LEU A C 1
ATOM 1777 O O . LEU A 1 254 ? 4.940 5.223 44.418 1.00 32.85 254 LEU A O 1
ATOM 1782 N N . SER A 1 255 ? 5.583 3.115 44.042 1.00 33.22 255 SER A N 1
ATOM 1783 C CA . SER A 1 255 ? 4.598 2.581 44.952 1.00 31.08 255 SER A CA 1
ATOM 1784 C C . SER A 1 255 ? 5.182 1.530 45.890 1.00 29.35 255 SER A C 1
ATOM 1785 O O . SER A 1 255 ? 5.723 0.525 45.472 1.00 30.66 255 SER A O 1
ATOM 1788 N N . ALA A 1 256 ? 5.071 1.805 47.175 1.00 29.57 256 ALA A N 1
ATOM 1789 C CA . ALA A 1 256 ? 5.584 0.954 48.219 1.00 27.90 256 ALA A CA 1
ATOM 1790 C C . ALA A 1 256 ? 4.512 -0.033 48.605 1.00 26.23 256 ALA A C 1
ATOM 1791 O O . ALA A 1 256 ? 3.329 0.302 48.596 1.00 26.23 256 ALA A O 1
ATOM 1793 N N . ILE A 1 257 ? 4.928 -1.251 48.940 1.00 25.14 257 ILE A N 1
ATOM 1794 C CA . ILE A 1 257 ? 3.986 -2.275 49.355 1.00 26.38 257 ILE A CA 1
ATOM 1795 C C . ILE A 1 257 ? 4.422 -2.926 50.674 1.00 26.63 257 ILE A C 1
ATOM 1796 O O . ILE A 1 257 ? 5.575 -3.350 50.837 1.00 28.16 257 ILE A O 1
ATOM 1801 N N . SER A 1 258 ? 3.502 -2.983 51.627 1.00 27.45 258 SER A N 1
ATOM 1802 C CA . SER A 1 258 ? 3.804 -3.558 52.940 1.00 29.95 258 SER A CA 1
ATOM 1803 C C . SER A 1 258 ? 3.760 -5.074 52.947 1.00 32.20 258 SER A C 1
ATOM 1804 O O . SER A 1 258 ? 3.454 -5.711 51.936 1.00 32.18 258 SER A O 1
ATOM 1807 N N . GLY A 1 259 ? 4.054 -5.642 54.111 1.00 34.10 259 GLY A N 1
ATOM 1808 C CA . GLY A 1 259 ? 4.055 -7.085 54.269 1.00 34.31 259 GLY A CA 1
ATOM 1809 C C . GLY A 1 259 ? 2.669 -7.687 54.188 1.00 34.51 259 GLY A C 1
ATOM 1810 O O . GLY A 1 259 ? 2.504 -8.908 54.171 1.00 34.08 259 GLY A O 1
ATOM 1811 N N . ASP A 1 260 ? 1.649 -6.848 54.178 1.00 35.15 260 ASP A N 1
ATOM 1812 C CA . ASP A 1 260 ? 0.322 -7.401 54.046 1.00 37.50 260 ASP A CA 1
ATOM 1813 C C . ASP A 1 260 ? -0.386 -6.900 52.796 1.00 38.11 260 ASP A C 1
ATOM 1814 O O . ASP A 1 260 ? -1.616 -6.956 52.689 1.00 39.47 260 ASP A O 1
ATOM 1819 N N . GLY A 1 261 ? 0.404 -6.428 51.835 1.00 35.34 261 GLY A N 1
ATOM 1820 C CA . GLY A 1 261 ? -0.168 -5.980 50.588 1.00 32.40 261 GLY A CA 1
ATOM 1821 C C . GLY A 1 261 ? -0.632 -4.548 50.522 1.00 32.74 261 GLY A C 1
ATOM 1822 O O . GLY A 1 261 ? -1.130 -4.137 49.486 1.00 32.18 261 GLY A O 1
ATOM 1823 N N . ALA A 1 262 ? -0.494 -3.791 51.608 1.00 32.95 262 ALA A N 1
ATOM 1824 C CA . ALA A 1 262 ? -0.895 -2.389 51.590 1.00 33.78 262 ALA A CA 1
ATOM 1825 C C . ALA A 1 262 ? -0.073 -1.673 50.532 1.00 34.44 262 ALA A C 1
ATOM 1826 O O . ALA A 1 262 ? 1.114 -1.955 50.365 1.00 34.53 262 ALA A O 1
ATOM 1828 N N . VAL A 1 263 ? -0.705 -0.757 49.808 1.00 34.12 263 VAL A N 1
ATOM 1829 C CA . VAL A 1 263 ? -0.014 -0.017 48.758 1.00 33.14 263 VAL A CA 1
ATOM 1830 C C . VAL A 1 263 ? 0.041 1.477 49.084 1.00 34.29 263 VAL A C 1
ATOM 1831 O O . VAL A 1 263 ? -0.929 2.058 49.554 1.00 33.70 263 VAL A O 1
ATOM 1835 N N . LEU A 1 264 ? 1.188 2.094 48.837 1.00 35.31 264 LEU A N 1
ATOM 1836 C CA . LEU A 1 264 ? 1.368 3.516 49.113 1.00 35.11 264 LEU A CA 1
ATOM 1837 C C . LEU A 1 264 ? 2.072 4.149 47.918 1.00 34.06 264 LEU A C 1
ATOM 1838 O O . LEU A 1 264 ? 3.284 4.382 47.949 1.00 30.58 264 LEU A O 1
ATOM 1843 N N . PRO A 1 265 ? 1.306 4.440 46.851 1.00 35.26 265 PRO A N 1
ATOM 1844 C CA . PRO A 1 265 ? 1.726 5.048 45.579 1.00 35.56 265 PRO A CA 1
ATOM 1845 C C . PRO A 1 265 ? 2.192 6.486 45.714 1.00 37.60 265 PRO A C 1
ATOM 1846 O O . PRO A 1 265 ? 1.811 7.191 46.641 1.00 36.01 265 PRO A O 1
ATOM 1850 N N . LEU A 1 266 ? 3.015 6.930 44.777 1.00 39.92 266 LEU A N 1
ATOM 1851 C CA . LEU A 1 266 ? 3.471 8.290 44.827 1.00 39.82 266 LEU A CA 1
ATOM 1852 C C . LEU A 1 266 ? 4.027 8.741 43.488 1.00 41.98 266 LEU A C 1
ATOM 1853 O O . LEU A 1 266 ? 5.064 8.259 43.020 1.00 42.05 266 LEU A O 1
ATOM 1858 N N . ASP A 1 267 ? 3.276 9.659 42.868 1.00 42.65 267 ASP A N 1
ATOM 1859 C CA . ASP A 1 267 ? 3.588 10.235 41.558 1.00 41.69 267 ASP A CA 1
ATOM 1860 C C . ASP A 1 267 ? 4.677 11.271 41.632 1.00 41.94 267 ASP A C 1
ATOM 1861 O O . ASP A 1 267 ? 4.777 12.008 42.607 1.00 42.26 267 ASP A O 1
ATOM 1866 N N . GLY A 1 268 ? 5.480 11.332 40.580 1.00 40.78 268 GLY A N 1
ATOM 1867 C CA . GLY A 1 268 ? 6.556 12.291 40.541 1.00 39.10 268 GLY A CA 1
ATOM 1868 C C . GLY A 1 268 ? 7.255 12.226 39.207 1.00 39.85 268 GLY A C 1
ATOM 1869 O O . GLY A 1 268 ? 6.738 11.671 38.237 1.00 41.90 268 GLY A O 1
ATOM 1870 N N . ASP A 1 269 ? 8.441 12.809 39.166 1.00 38.85 269 ASP A N 1
ATOM 1871 C CA . ASP A 1 269 ? 9.252 12.825 37.970 1.00 38.58 269 ASP A CA 1
ATOM 1872 C C . ASP A 1 269 ? 10.315 11.726 38.065 1.00 36.54 269 ASP A C 1
ATOM 1873 O O . ASP A 1 269 ? 10.735 11.350 39.163 1.00 33.17 269 ASP A O 1
ATOM 1878 N N . ILE A 1 270 ? 10.731 11.205 36.916 1.00 34.07 270 ILE A N 1
ATOM 1879 C CA . ILE A 1 270 ? 11.756 10.181 36.886 1.00 33.29 270 ILE A CA 1
ATOM 1880 C C . ILE A 1 270 ? 12.635 10.451 35.703 1.00 35.38 270 ILE A C 1
ATOM 1881 O O . ILE A 1 270 ? 12.159 10.836 34.633 1.00 37.60 270 ILE A O 1
ATOM 1886 N N . ARG A 1 271 ? 13.930 10.281 35.916 1.00 35.01 271 ARG A N 1
ATOM 1887 C CA . ARG A 1 271 ? 14.918 10.486 34.886 1.00 34.71 271 ARG A CA 1
ATOM 1888 C C . ARG A 1 271 ? 15.830 9.290 34.882 1.00 35.67 271 ARG A C 1
ATOM 1889 O O . ARG A 1 271 ? 16.315 8.857 35.928 1.00 31.54 271 ARG A O 1
ATOM 1897 N N . VAL A 1 272 ? 16.041 8.753 33.693 1.00 39.31 272 VAL A N 1
ATOM 1898 C CA . VAL A 1 272 ? 16.929 7.635 33.504 1.00 43.00 272 VAL A CA 1
ATOM 1899 C C . VAL A 1 272 ? 18.112 8.328 32.857 1.00 46.47 272 VAL A C 1
ATOM 1900 O O . VAL A 1 272 ? 18.120 8.585 31.661 1.00 44.59 272 VAL A O 1
ATOM 1904 N N . LYS A 1 273 ? 19.102 8.663 33.675 1.00 53.72 273 LYS A N 1
ATOM 1905 C CA . LYS A 1 273 ? 20.292 9.373 33.208 1.00 61.78 273 LYS A CA 1
ATOM 1906 C C . LYS A 1 273 ? 21.320 8.548 32.446 1.00 66.67 273 LYS A C 1
ATOM 1907 O O . LYS A 1 273 ? 21.180 7.343 32.258 1.00 68.05 273 LYS A O 1
ATOM 1913 N N . ASN A 1 274 ? 22.359 9.250 32.016 1.00 73.24 274 ASN A N 1
ATOM 1914 C CA . ASN A 1 274 ? 23.497 8.719 31.272 1.00 79.45 274 ASN A CA 1
ATOM 1915 C C . ASN A 1 274 ? 23.503 7.340 30.610 1.00 82.75 274 ASN A C 1
ATOM 1916 O O . ASN A 1 274 ? 23.820 6.317 31.227 1.00 83.64 274 ASN A O 1
ATOM 1921 N N . PHE A 1 275 ? 23.159 7.366 29.327 1.00 85.70 275 PHE A N 1
ATOM 1922 C CA . PHE A 1 275 ? 23.163 6.233 28.410 1.00 88.48 275 PHE A CA 1
ATOM 1923 C C . PHE A 1 275 ? 23.009 6.955 27.119 1.00 90.01 275 PHE A C 1
ATOM 1924 O O . PHE A 1 275 ? 22.287 7.946 27.032 1.00 90.92 275 PHE A O 1
ATOM 1932 N N . GLU A 1 276 ? 23.644 6.437 26.100 1.00 90.92 276 GLU A N 1
ATOM 1933 C CA . GLU A 1 276 ? 23.544 7.049 24.810 1.00 92.06 276 GLU A CA 1
ATOM 1934 C C . GLU A 1 276 ? 23.469 5.805 23.968 1.00 90.93 276 GLU A C 1
ATOM 1935 O O . GLU A 1 276 ? 22.527 5.021 24.069 1.00 91.06 276 GLU A O 1
ATOM 1941 N N . MET A 1 277 ? 24.492 5.631 23.160 1.00 89.64 277 MET A N 1
ATOM 1942 C CA . MET A 1 277 ? 24.664 4.485 22.298 1.00 87.46 277 MET A CA 1
ATOM 1943 C C . MET A 1 277 ? 26.067 4.802 21.827 1.00 84.41 277 MET A C 1
ATOM 1944 O O . MET A 1 277 ? 26.373 5.939 21.468 1.00 84.33 277 MET A O 1
ATOM 1949 N N . PRO A 1 278 ? 26.954 3.812 21.873 1.00 81.72 278 PRO A N 1
ATOM 1950 C CA . PRO A 1 278 ? 28.350 3.957 21.466 1.00 79.76 278 PRO A CA 1
ATOM 1951 C C . PRO A 1 278 ? 28.562 4.091 19.974 1.00 77.99 278 PRO A C 1
ATOM 1952 O O . PRO A 1 278 ? 27.689 3.748 19.170 1.00 77.68 278 PRO A O 1
ATOM 1956 N N . ALA A 1 279 ? 29.741 4.587 19.618 1.00 75.12 279 ALA A N 1
ATOM 1957 C CA . ALA A 1 279 ? 30.119 4.723 18.228 1.00 72.21 279 ALA A CA 1
ATOM 1958 C C . ALA A 1 279 ? 30.459 3.303 17.792 1.00 70.53 279 ALA A C 1
ATOM 1959 O O . ALA A 1 279 ? 30.841 2.468 18.617 1.00 69.92 279 ALA A O 1
ATOM 1961 N N . SER A 1 280 ? 30.302 3.019 16.507 1.00 68.05 280 SER A N 1
ATOM 1962 C CA . SER A 1 280 ? 30.615 1.701 15.994 1.00 66.33 280 SER A CA 1
ATOM 1963 C C . SER A 1 280 ? 31.435 1.862 14.730 1.00 64.55 280 SER A C 1
ATOM 1964 O O . SER A 1 280 ? 31.267 2.824 13.984 1.00 64.09 280 SER A O 1
ATOM 1967 N N . LEU A 1 281 ? 32.340 0.921 14.505 1.00 63.02 281 LEU A N 1
ATOM 1968 C CA . LEU A 1 281 ? 33.190 0.935 13.327 1.00 60.89 281 LEU A CA 1
ATOM 1969 C C . LEU A 1 281 ? 32.852 -0.370 12.624 1.00 60.25 281 LEU A C 1
ATOM 1970 O O . LEU A 1 281 ? 32.729 -1.410 13.270 1.00 59.58 281 LEU A O 1
ATOM 1975 N N . THR A 1 282 ? 32.681 -0.328 11.311 1.00 59.33 282 THR A N 1
ATOM 1976 C CA . THR A 1 282 ? 32.324 -1.550 10.608 1.00 60.28 282 THR A CA 1
ATOM 1977 C C . THR A 1 282 ? 33.135 -1.767 9.342 1.00 60.49 282 THR A C 1
ATOM 1978 O O . THR A 1 282 ? 33.265 -0.863 8.517 1.00 61.06 282 THR A O 1
ATOM 1982 N N . LEU A 1 283 ? 33.673 -2.973 9.191 1.00 59.40 283 LEU A N 1
ATOM 1983 C CA . LEU A 1 283 ? 34.474 -3.303 8.021 1.00 58.89 283 LEU A CA 1
ATOM 1984 C C . LEU A 1 283 ? 33.950 -4.584 7.393 1.00 58.79 283 LEU A C 1
ATOM 1985 O O . LEU A 1 283 ? 33.600 -5.522 8.105 1.00 58.69 283 LEU A O 1
ATOM 1990 N N . GLY A 1 284 ? 33.878 -4.617 6.063 1.00 58.02 284 GLY A N 1
ATOM 1991 C CA . GLY A 1 284 ? 33.385 -5.806 5.389 1.00 58.97 284 GLY A CA 1
ATOM 1992 C C . GLY A 1 284 ? 33.650 -5.889 3.892 1.00 60.76 284 GLY A C 1
ATOM 1993 O O . GLY A 1 284 ? 34.309 -5.025 3.302 1.00 59.37 284 GLY A O 1
ATOM 1994 N N . LEU A 1 285 ? 33.127 -6.946 3.275 1.00 62.25 285 LEU A N 1
ATOM 1995 C CA . LEU A 1 285 ? 33.304 -7.154 1.846 1.00 65.15 285 LEU A CA 1
ATOM 1996 C C . LEU A 1 285 ? 32.262 -8.096 1.265 1.00 66.54 285 LEU A C 1
ATOM 1997 O O . LEU A 1 285 ? 31.905 -9.100 1.880 1.00 68.31 285 LEU A O 1
ATOM 2002 N N . ALA A 1 286 ? 31.784 -7.762 0.069 1.00 68.15 286 ALA A N 1
ATOM 2003 C CA . ALA A 1 286 ? 30.797 -8.574 -0.633 1.00 68.38 286 ALA A CA 1
ATOM 2004 C C . ALA A 1 286 ? 31.451 -9.117 -1.906 1.00 69.19 286 ALA A C 1
ATOM 2005 O O . ALA A 1 286 ? 32.270 -8.437 -2.525 1.00 69.44 286 ALA A O 1
ATOM 2007 N N . HIS A 1 287 ? 31.102 -10.342 -2.287 1.00 70.06 287 HIS A N 1
ATOM 2008 C CA . HIS A 1 287 ? 31.669 -10.952 -3.484 1.00 70.94 287 HIS A CA 1
ATOM 2009 C C . HIS A 1 287 ? 30.689 -11.837 -4.248 1.00 72.47 287 HIS A C 1
ATOM 2010 O O . HIS A 1 287 ? 29.931 -12.609 -3.659 1.00 72.37 287 HIS A O 1
ATOM 2017 N N . GLN A 1 288 ? 30.716 -11.718 -5.573 1.00 74.55 288 GLN A N 1
ATOM 2018 C CA . GLN A 1 288 ? 29.850 -12.508 -6.442 1.00 76.50 288 GLN A CA 1
ATOM 2019 C C . GLN A 1 288 ? 30.685 -13.596 -7.120 1.00 76.62 288 GLN A C 1
ATOM 2020 O O . GLN A 1 288 ? 31.718 -13.310 -7.722 1.00 75.66 288 GLN A O 1
ATOM 2026 N N . PHE A 1 289 ? 30.244 -14.844 -7.002 1.00 77.88 289 PHE A N 1
ATOM 2027 C CA . PHE A 1 289 ? 30.965 -15.965 -7.597 1.00 79.55 289 PHE A CA 1
ATOM 2028 C C . PHE A 1 289 ? 30.538 -16.221 -9.040 1.00 80.59 289 PHE A C 1
ATOM 2029 O O . PHE A 1 289 ? 31.297 -15.983 -9.983 1.00 80.39 289 PHE A O 1
ATOM 2037 N N . ASN A 1 290 ? 29.317 -16.721 -9.193 1.00 82.48 290 ASN A N 1
ATOM 2038 C CA . ASN A 1 290 ? 28.753 -17.027 -10.501 1.00 83.97 290 ASN A CA 1
ATOM 2039 C C . ASN A 1 290 ? 28.262 -15.757 -11.190 1.00 84.46 290 ASN A C 1
ATOM 2040 O O . ASN A 1 290 ? 28.931 -15.218 -12.074 1.00 85.40 290 ASN A O 1
ATOM 2045 N N . GLU A 1 291 ? 27.082 -15.300 -10.777 1.00 84.74 291 GLU A N 1
ATOM 2046 C CA . GLU A 1 291 ? 26.447 -14.095 -11.313 1.00 84.37 291 GLU A CA 1
ATOM 2047 C C . GLU A 1 291 ? 25.001 -14.008 -10.823 1.00 82.08 291 GLU A C 1
ATOM 2048 O O . GLU A 1 291 ? 24.304 -13.024 -11.069 1.00 81.64 291 GLU A O 1
ATOM 2054 N N . ARG A 1 292 ? 24.562 -15.054 -10.130 1.00 79.27 292 ARG A N 1
ATOM 2055 C CA . ARG A 1 292 ? 23.223 -15.108 -9.559 1.00 76.43 292 ARG A CA 1
ATOM 2056 C C . ARG A 1 292 ? 23.366 -15.384 -8.069 1.00 74.84 292 ARG A C 1
ATOM 2057 O O . ARG A 1 292 ? 22.388 -15.382 -7.325 1.00 74.32 292 ARG A O 1
ATOM 2065 N N . TRP A 1 293 ? 24.610 -15.592 -7.649 1.00 71.68 293 TRP A N 1
ATOM 2066 C CA . TRP A 1 293 ? 24.930 -15.877 -6.263 1.00 68.87 293 TRP A CA 1
ATOM 2067 C C . TRP A 1 293 ? 25.955 -14.872 -5.739 1.00 65.84 293 TRP A C 1
ATOM 2068 O O . TRP A 1 293 ? 26.998 -14.658 -6.362 1.00 65.04 293 TRP A O 1
ATOM 2079 N N . VAL A 1 294 ? 25.653 -14.251 -4.600 1.00 61.07 294 VAL A N 1
ATOM 2080 C CA . VAL A 1 294 ? 26.558 -13.272 -3.998 1.00 56.42 294 VAL A CA 1
ATOM 2081 C C . VAL A 1 294 ? 26.732 -13.607 -2.527 1.00 54.38 294 VAL A C 1
ATOM 2082 O O . VAL A 1 294 ? 25.791 -14.071 -1.876 1.00 54.49 294 VAL A O 1
ATOM 2086 N N . VAL A 1 295 ? 27.928 -13.365 -2.000 1.00 51.66 295 VAL A N 1
ATOM 2087 C CA . VAL A 1 295 ? 28.205 -13.640 -0.593 1.00 48.75 295 VAL A CA 1
ATOM 2088 C C . VAL A 1 295 ? 28.834 -12.431 0.100 1.00 47.16 295 VAL A C 1
ATOM 2089 O O . VAL A 1 295 ? 29.692 -11.758 -0.460 1.00 41.72 295 VAL A O 1
ATOM 2093 N N . ALA A 1 296 ? 28.387 -12.161 1.322 1.00 48.39 296 ALA A N 1
ATOM 2094 C CA . ALA A 1 296 ? 28.896 -11.030 2.084 1.00 50.23 296 ALA A CA 1
ATOM 2095 C C . ALA A 1 296 ? 29.359 -11.419 3.490 1.00 51.61 296 ALA A C 1
ATOM 2096 O O . ALA A 1 296 ? 28.753 -12.279 4.140 1.00 49.19 296 ALA A O 1
ATOM 2098 N N . ALA A 1 297 ? 30.432 -10.761 3.939 1.00 53.09 297 ALA A N 1
ATOM 2099 C CA . ALA A 1 297 ? 31.029 -10.964 5.263 1.00 54.13 297 ALA A CA 1
ATOM 2100 C C . ALA A 1 297 ? 31.311 -9.594 5.874 1.00 55.16 297 ALA A C 1
ATOM 2101 O O . ALA A 1 297 ? 31.854 -8.709 5.211 1.00 54.99 297 ALA A O 1
ATOM 2103 N N . ASP A 1 298 ? 30.953 -9.427 7.144 1.00 55.75 298 ASP A N 1
ATOM 2104 C CA . ASP A 1 298 ? 31.127 -8.150 7.818 1.00 55.84 298 ASP A CA 1
ATOM 2105 C C . ASP A 1 298 ? 31.626 -8.343 9.249 1.00 55.08 298 ASP A C 1
ATOM 2106 O O . ASP A 1 298 ? 31.349 -9.363 9.879 1.00 53.28 298 ASP A O 1
ATOM 2111 N N . ILE A 1 299 ? 32.366 -7.359 9.753 1.00 53.60 299 ILE A N 1
ATOM 2112 C CA . ILE A 1 299 ? 32.870 -7.400 11.117 1.00 53.18 299 ILE A CA 1
ATOM 2113 C C . ILE A 1 299 ? 32.581 -6.037 11.749 1.00 53.12 299 ILE A C 1
ATOM 2114 O O . ILE A 1 299 ? 33.118 -5.006 11.322 1.00 51.00 299 ILE A O 1
ATOM 2119 N N . LYS A 1 300 ? 31.718 -6.042 12.762 1.00 53.42 300 LYS A N 1
ATOM 2120 C CA . LYS A 1 300 ? 31.328 -4.815 13.443 1.00 54.20 300 LYS A CA 1
ATOM 2121 C C . LYS A 1 300 ? 31.901 -4.680 14.847 1.00 54.08 300 LYS A C 1
ATOM 2122 O O . LYS A 1 300 ? 32.002 -5.655 15.598 1.00 53.75 300 LYS A O 1
ATOM 2128 N N . ARG A 1 301 ? 32.250 -3.451 15.206 1.00 55.24 301 ARG A N 1
ATOM 2129 C CA . ARG A 1 301 ? 32.822 -3.172 16.512 1.00 56.26 301 ARG A CA 1
ATOM 2130 C C . ARG A 1 301 ? 32.157 -2.019 17.258 1.00 55.85 301 ARG A C 1
ATOM 2131 O O . ARG A 1 301 ? 32.453 -0.852 17.004 1.00 56.31 301 ARG A O 1
ATOM 2139 N N . ALA A 1 302 ? 31.272 -2.357 18.191 1.00 56.87 302 ALA A N 1
ATOM 2140 C CA . ALA A 1 302 ? 30.555 -1.367 18.999 1.00 58.84 302 ALA A CA 1
ATOM 2141 C C . ALA A 1 302 ? 31.376 -0.949 20.212 1.00 59.56 302 ALA A C 1
ATOM 2142 O O . ALA A 1 302 ? 31.632 -1.752 21.105 1.00 57.95 302 ALA A O 1
ATOM 2144 N N . TYR A 1 303 ? 31.758 0.321 20.248 1.00 63.01 303 TYR A N 1
ATOM 2145 C CA . TYR A 1 303 ? 32.570 0.858 21.333 1.00 66.32 303 TYR A CA 1
ATOM 2146 C C . TYR A 1 303 ? 31.837 1.097 22.638 1.00 67.36 303 TYR A C 1
ATOM 2147 O O . TYR A 1 303 ? 31.846 2.210 23.153 1.00 67.63 303 TYR A O 1
ATOM 2156 N N . TRP A 1 304 ? 31.205 0.058 23.175 1.00 70.08 304 TRP A N 1
ATOM 2157 C CA . TRP A 1 304 ? 30.494 0.189 24.444 1.00 73.50 304 TRP A CA 1
ATOM 2158 C C . TRP A 1 304 ? 31.501 0.581 25.510 1.00 75.35 304 TRP A C 1
ATOM 2159 O O . TRP A 1 304 ? 31.296 1.533 26.265 1.00 75.48 304 TRP A O 1
ATOM 2170 N N . GLY A 1 305 ? 32.594 -0.169 25.554 1.00 77.44 305 GLY A N 1
ATOM 2171 C CA . GLY A 1 305 ? 33.643 0.090 26.514 1.00 79.56 305 GLY A CA 1
ATOM 2172 C C . GLY A 1 305 ? 34.021 1.548 26.685 1.00 81.86 305 GLY A C 1
ATOM 2173 O O . GLY A 1 305 ? 34.606 1.900 27.702 1.00 81.98 305 GLY A O 1
ATOM 2174 N N . ASP A 1 306 ? 33.698 2.407 25.725 1.00 84.30 306 ASP A N 1
ATOM 2175 C CA . ASP A 1 306 ? 34.061 3.809 25.877 1.00 86.75 306 ASP A CA 1
ATOM 2176 C C . ASP A 1 306 ? 32.967 4.645 26.536 1.00 88.32 306 ASP A C 1
ATOM 2177 O O . ASP A 1 306 ? 33.090 5.869 26.652 1.00 88.11 306 ASP A O 1
ATOM 2182 N N . VAL A 1 307 ? 31.894 3.980 26.960 1.00 90.15 307 VAL A N 1
ATOM 2183 C CA . VAL A 1 307 ? 30.818 4.655 27.675 1.00 92.28 307 VAL A CA 1
ATOM 2184 C C . VAL A 1 307 ? 31.225 4.544 29.139 1.00 93.81 307 VAL A C 1
ATOM 2185 O O . VAL A 1 307 ? 31.045 3.496 29.765 1.00 94.67 307 VAL A O 1
ATOM 2189 N N . MET A 1 308 ? 31.811 5.616 29.665 1.00 95.75 308 MET A N 1
ATOM 2190 C CA . MET A 1 308 ? 32.255 5.659 31.058 1.00 96.48 308 MET A CA 1
ATOM 2191 C C . MET A 1 308 ? 31.250 6.534 31.789 1.00 96.38 308 MET A C 1
ATOM 2192 O O . MET A 1 308 ? 30.983 6.347 32.976 1.00 96.88 308 MET A O 1
ATOM 2197 N N . ASP A 1 309 ? 30.701 7.489 31.043 1.00 96.12 309 ASP A N 1
ATOM 2198 C CA . ASP A 1 309 ? 29.727 8.450 31.542 1.00 95.25 309 ASP A CA 1
ATOM 2199 C C . ASP A 1 309 ? 28.558 7.772 32.254 1.00 95.04 309 ASP A C 1
ATOM 2200 O O . ASP A 1 309 ? 28.604 6.578 32.558 1.00 94.88 309 ASP A O 1
ATOM 2205 N N . MET A 1 311 ? 25.029 5.017 34.691 1.00 74.55 311 MET A N 1
ATOM 2206 C CA . MET A 1 311 ? 23.716 5.644 34.632 1.00 75.49 311 MET A CA 1
ATOM 2207 C C . MET A 1 311 ? 23.037 5.605 35.990 1.00 71.74 311 MET A C 1
ATOM 2208 O O . MET A 1 311 ? 23.518 4.975 36.931 1.00 71.11 311 MET A O 1
ATOM 2213 N N . ASN A 1 312 ? 21.878 6.248 36.054 1.00 67.80 312 ASN A N 1
ATOM 2214 C CA . ASN A 1 312 ? 21.101 6.313 37.276 1.00 62.88 312 ASN A CA 1
ATOM 2215 C C . ASN A 1 312 ? 19.622 6.176 36.982 1.00 57.44 312 ASN A C 1
ATOM 2216 O O . ASN A 1 312 ? 19.218 5.672 35.950 1.00 60.33 312 ASN A O 1
ATOM 2221 N N . VAL A 1 313 ? 18.830 6.638 37.926 1.00 50.95 313 VAL A N 1
ATOM 2222 C CA . VAL A 1 313 ? 17.392 6.620 37.859 1.00 45.31 313 VAL A CA 1
ATOM 2223 C C . VAL A 1 313 ? 17.058 7.541 39.001 1.00 42.76 313 VAL A C 1
ATOM 2224 O O . VAL A 1 313 ? 17.208 7.162 40.154 1.00 42.19 313 VAL A O 1
ATOM 2228 N N . ALA A 1 314 ? 16.643 8.758 38.688 1.00 40.04 314 ALA A N 1
ATOM 2229 C CA . ALA A 1 314 ? 16.301 9.714 39.732 1.00 36.96 314 ALA A CA 1
ATOM 2230 C C . ALA A 1 314 ? 14.796 9.949 39.725 1.00 34.56 314 ALA A C 1
ATOM 2231 O O . ALA A 1 314 ? 14.247 10.448 38.746 1.00 32.35 314 ALA A O 1
ATOM 2233 N N . PHE A 1 315 ? 14.129 9.546 40.801 1.00 32.09 315 PHE A N 1
ATOM 2234 C CA . PHE A 1 315 ? 12.695 9.752 40.926 1.00 29.84 315 PHE A CA 1
ATOM 2235 C C . PHE A 1 315 ? 12.495 10.793 42.021 1.00 31.74 315 PHE A C 1
ATOM 2236 O O . PHE A 1 315 ? 13.103 10.720 43.097 1.00 30.89 315 PHE A O 1
ATOM 2244 N N . ILE A 1 316 ? 11.628 11.755 41.761 1.00 32.70 316 ILE A N 1
ATOM 2245 C CA . ILE A 1 316 ? 11.432 12.798 42.732 1.00 34.93 316 ILE A CA 1
ATOM 2246 C C . ILE A 1 316 ? 9.990 13.261 42.825 1.00 35.56 316 ILE A C 1
ATOM 2247 O O . ILE A 1 316 ? 9.323 13.463 41.826 1.00 34.42 316 ILE A O 1
ATOM 2252 N N . SER A 1 317 ? 9.517 13.397 44.055 1.00 37.87 317 SER A N 1
ATOM 2253 C CA . SER A 1 317 ? 8.161 13.833 44.326 1.00 39.40 317 SER A CA 1
ATOM 2254 C C . SER A 1 317 ? 8.151 14.937 45.391 1.00 41.09 317 SER A C 1
ATOM 2255 O O . SER A 1 317 ? 9.203 15.339 45.909 1.00 40.47 317 SER A O 1
ATOM 2258 N N . GLN A 1 318 ? 6.951 15.412 45.712 1.00 42.70 318 GLN A N 1
ATOM 2259 C CA . GLN A 1 318 ? 6.767 16.460 46.703 1.00 44.28 318 GLN A CA 1
ATOM 2260 C C . GLN A 1 318 ? 7.139 15.944 48.090 1.00 45.51 318 GLN A C 1
ATOM 2261 O O . GLN A 1 318 ? 7.550 16.710 48.962 1.00 46.74 318 GLN A O 1
ATOM 2267 N N . LEU A 1 319 ? 7.003 14.635 48.277 1.00 45.70 319 LEU A N 1
ATOM 2268 C CA . LEU A 1 319 ? 7.320 13.997 49.548 1.00 43.92 319 LEU A CA 1
ATOM 2269 C C . LEU A 1 319 ? 8.766 13.557 49.644 1.00 42.71 319 LEU A C 1
ATOM 2270 O O . LEU A 1 319 ? 9.236 13.190 50.721 1.00 42.93 319 LEU A O 1
ATOM 2275 N N . GLY A 1 320 ? 9.462 13.577 48.516 1.00 41.06 320 GLY A N 1
ATOM 2276 C CA . GLY A 1 320 ? 10.851 13.166 48.503 1.00 39.06 320 GLY A CA 1
ATOM 2277 C C . GLY A 1 320 ? 11.119 12.346 47.265 1.00 39.59 320 GLY A C 1
ATOM 2278 O O . GLY A 1 320 ? 10.234 12.185 46.421 1.00 35.95 320 GLY A O 1
ATOM 2279 N N . GLY A 1 321 ? 12.342 11.841 47.142 1.00 40.50 321 GLY A N 1
ATOM 2280 C CA . GLY A 1 321 ? 12.676 11.027 45.991 1.00 43.20 321 GLY A CA 1
ATOM 2281 C C . GLY A 1 321 ? 13.581 9.853 46.320 1.00 45.49 321 GLY A C 1
ATOM 2282 O O . GLY A 1 321 ? 14.097 9.722 47.435 1.00 45.97 321 GLY A O 1
ATOM 2283 N N . ILE A 1 322 ? 13.752 8.969 45.346 1.00 46.07 322 ILE A N 1
ATOM 2284 C CA . ILE A 1 322 ? 14.640 7.838 45.514 1.00 45.56 322 ILE A CA 1
ATOM 2285 C C . ILE A 1 322 ? 15.546 7.841 44.318 1.00 44.55 322 ILE A C 1
ATOM 2286 O O . ILE A 1 322 ? 15.127 8.115 43.197 1.00 43.90 322 ILE A O 1
ATOM 2291 N N . ASP A 1 323 ? 16.806 7.544 44.573 1.00 45.98 323 ASP A N 1
ATOM 2292 C CA . ASP A 1 323 ? 17.818 7.551 43.530 1.00 47.29 323 ASP A CA 1
ATOM 2293 C C . ASP A 1 323 ? 18.525 6.197 43.427 1.00 44.66 323 ASP A C 1
ATOM 2294 O O . ASP A 1 323 ? 18.981 5.651 44.431 1.00 44.06 323 ASP A O 1
ATOM 2299 N N . VAL A 1 324 ? 18.612 5.647 42.222 1.00 42.92 324 VAL A N 1
ATOM 2300 C CA . VAL A 1 324 ? 19.286 4.366 42.065 1.00 43.85 324 VAL A CA 1
ATOM 2301 C C . VAL A 1 324 ? 20.532 4.504 41.194 1.00 46.72 324 VAL A C 1
ATOM 2302 O O . VAL A 1 324 ? 20.466 4.972 40.063 1.00 46.37 324 VAL A O 1
ATOM 2306 N N . ALA A 1 325 ? 21.675 4.107 41.743 1.00 50.90 325 ALA A N 1
ATOM 2307 C CA . ALA A 1 325 ? 22.948 4.186 41.034 1.00 55.62 325 ALA A CA 1
ATOM 2308 C C . ALA A 1 325 ? 23.419 2.797 40.642 1.00 58.64 325 ALA A C 1
ATOM 2309 O O . ALA A 1 325 ? 24.072 2.116 41.424 1.00 60.11 325 ALA A O 1
ATOM 2311 N N . LEU A 1 326 ? 23.087 2.384 39.426 1.00 63.62 326 LEU A N 1
ATOM 2312 C CA . LEU A 1 326 ? 23.460 1.060 38.928 1.00 67.69 326 LEU A CA 1
ATOM 2313 C C . LEU A 1 326 ? 24.548 1.196 37.848 1.00 70.25 326 LEU A C 1
ATOM 2314 O O . LEU A 1 326 ? 24.278 1.586 36.725 1.00 70.71 326 LEU A O 1
ATOM 2319 N N . PRO A 1 327 ? 25.800 0.854 38.201 1.00 72.81 327 PRO A N 1
ATOM 2320 C CA . PRO A 1 327 ? 27.033 0.896 37.406 1.00 75.48 327 PRO A CA 1
ATOM 2321 C C . PRO A 1 327 ? 27.301 -0.228 36.408 1.00 78.31 327 PRO A C 1
ATOM 2322 O O . PRO A 1 327 ? 27.486 -1.385 36.784 1.00 78.39 327 PRO A O 1
ATOM 2326 N N . HIS A 1 328 ? 27.375 0.152 35.135 1.00 81.41 328 HIS A N 1
ATOM 2327 C CA . HIS A 1 328 ? 27.580 -0.785 34.037 1.00 84.24 328 HIS A CA 1
ATOM 2328 C C . HIS A 1 328 ? 28.586 -1.910 34.242 1.00 84.50 328 HIS A C 1
ATOM 2329 O O . HIS A 1 328 ? 28.295 -2.916 34.891 1.00 84.65 328 HIS A O 1
ATOM 2336 N N . ARG A 1 329 ? 29.766 -1.700 33.654 1.00 84.85 329 ARG A N 1
ATOM 2337 C CA . ARG A 1 329 ? 30.895 -2.635 33.601 1.00 84.74 329 ARG A CA 1
ATOM 2338 C C . ARG A 1 329 ? 30.837 -3.033 32.128 1.00 84.34 329 ARG A C 1
ATOM 2339 O O . ARG A 1 329 ? 30.614 -4.195 31.794 1.00 84.31 329 ARG A O 1
ATOM 2347 N N . TYR A 1 330 ? 31.019 -2.049 31.251 1.00 84.18 330 TYR A N 1
ATOM 2348 C CA . TYR A 1 330 ? 30.933 -2.263 29.806 1.00 83.93 330 TYR A CA 1
ATOM 2349 C C . TYR A 1 330 ? 32.212 -2.539 29.026 1.00 82.73 330 TYR A C 1
ATOM 2350 O O . TYR A 1 330 ? 33.245 -1.907 29.247 1.00 83.22 330 TYR A O 1
ATOM 2359 N N . GLN A 1 331 ? 32.122 -3.481 28.092 1.00 81.22 331 GLN A N 1
ATOM 2360 C CA . GLN A 1 331 ? 33.251 -3.818 27.238 1.00 79.44 331 GLN A CA 1
ATOM 2361 C C . GLN A 1 331 ? 32.820 -3.854 25.776 1.00 76.53 331 GLN A C 1
ATOM 2362 O O . GLN A 1 331 ? 31.808 -4.456 25.430 1.00 75.61 331 GLN A O 1
ATOM 2368 N N . ASP A 1 332 ? 33.589 -3.177 24.929 1.00 74.38 332 ASP A N 1
ATOM 2369 C CA . ASP A 1 332 ? 33.317 -3.106 23.499 1.00 71.68 332 ASP A CA 1
ATOM 2370 C C . ASP A 1 332 ? 32.900 -4.475 22.996 1.00 71.78 332 ASP A C 1
ATOM 2371 O O . ASP A 1 332 ? 33.487 -5.475 23.388 1.00 71.80 332 ASP A O 1
ATOM 2376 N N . ILE A 1 333 ? 31.886 -4.524 22.137 1.00 72.05 333 ILE A N 1
ATOM 2377 C CA . ILE A 1 333 ? 31.422 -5.799 21.585 1.00 72.30 333 ILE A CA 1
ATOM 2378 C C . ILE A 1 333 ? 31.871 -5.965 20.133 1.00 72.03 333 ILE A C 1
ATOM 2379 O O . ILE A 1 333 ? 32.133 -4.988 19.439 1.00 73.22 333 ILE A O 1
ATOM 2384 N N . THR A 1 334 ? 31.959 -7.207 19.674 1.00 70.93 334 THR A N 1
ATOM 2385 C CA . THR A 1 334 ? 32.376 -7.465 18.307 1.00 69.85 334 THR A CA 1
ATOM 2386 C C . THR A 1 334 ? 31.419 -8.415 17.600 1.00 69.20 334 THR A C 1
ATOM 2387 O O . THR A 1 334 ? 31.083 -9.488 18.106 1.00 68.18 334 THR A O 1
ATOM 2391 N N . VAL A 1 335 ? 30.989 -8.010 16.412 1.00 68.23 335 VAL A N 1
ATOM 2392 C CA . VAL A 1 335 ? 30.057 -8.806 15.636 1.00 66.23 335 VAL A CA 1
ATOM 2393 C C . VAL A 1 335 ? 30.648 -9.274 14.297 1.00 64.95 335 VAL A C 1
ATOM 2394 O O . VAL A 1 335 ? 31.246 -8.488 13.556 1.00 61.91 335 VAL A O 1
ATOM 2398 N N . ALA A 1 336 ? 30.473 -10.563 14.007 1.00 63.90 336 ALA A N 1
ATOM 2399 C CA . ALA A 1 336 ? 30.958 -11.171 12.769 1.00 64.07 336 ALA A CA 1
ATOM 2400 C C . ALA A 1 336 ? 29.757 -11.721 12.002 1.00 63.80 336 ALA A C 1
ATOM 2401 O O . ALA A 1 336 ? 29.061 -12.615 12.487 1.00 65.50 336 ALA A O 1
ATOM 2403 N N . SER A 1 337 ? 29.529 -11.195 10.802 1.00 62.60 337 SER A N 1
ATOM 2404 C CA . SER A 1 337 ? 28.391 -11.601 9.987 1.00 61.72 337 SER A CA 1
ATOM 2405 C C . SER A 1 337 ? 28.721 -12.047 8.561 1.00 61.23 337 SER A C 1
ATOM 2406 O O . SER A 1 337 ? 29.639 -11.534 7.929 1.00 60.31 337 SER A O 1
ATOM 2409 N N . ILE A 1 338 ? 27.958 -13.014 8.069 1.00 61.32 338 ILE A N 1
ATOM 2410 C CA . ILE A 1 338 ? 28.116 -13.526 6.715 1.00 62.08 338 ILE A CA 1
ATOM 2411 C C . ILE A 1 338 ? 26.724 -13.700 6.098 1.00 62.39 338 ILE A C 1
ATOM 2412 O O . ILE A 1 338 ? 25.782 -14.136 6.776 1.00 61.41 338 ILE A O 1
ATOM 2417 N N . GLY A 1 339 ? 26.596 -13.361 4.815 1.00 62.01 339 GLY A N 1
ATOM 2418 C CA . GLY A 1 339 ? 25.306 -13.478 4.157 1.00 61.87 339 GLY A CA 1
ATOM 2419 C C . GLY A 1 339 ? 25.311 -13.940 2.712 1.00 61.48 339 GLY A C 1
ATOM 2420 O O . GLY A 1 339 ? 26.224 -13.642 1.940 1.00 60.99 339 GLY A O 1
ATOM 2421 N N . THR A 1 340 ? 24.259 -14.660 2.347 1.00 61.66 340 THR A N 1
ATOM 2422 C CA . THR A 1 340 ? 24.120 -15.187 1.000 1.00 62.49 340 THR A CA 1
ATOM 2423 C C . THR A 1 340 ? 22.830 -14.763 0.291 1.00 63.60 340 THR A C 1
ATOM 2424 O O . THR A 1 340 ? 21.751 -14.687 0.904 1.00 63.79 340 THR A O 1
ATOM 2428 N N . ALA A 1 341 ? 22.972 -14.491 -1.007 1.00 62.73 341 ALA A N 1
ATOM 2429 C CA . ALA A 1 341 ? 21.875 -14.089 -1.881 1.00 62.88 341 ALA A CA 1
ATOM 2430 C C . ALA A 1 341 ? 21.986 -14.940 -3.148 1.00 64.32 341 ALA A C 1
ATOM 2431 O O . ALA A 1 341 ? 23.081 -15.141 -3.670 1.00 63.74 341 ALA A O 1
ATOM 2433 N N . TYR A 1 342 ? 20.854 -15.423 -3.649 1.00 66.28 342 TYR A N 1
ATOM 2434 C CA . TYR A 1 342 ? 20.848 -16.282 -4.830 1.00 69.90 342 TYR A CA 1
ATOM 2435 C C . TYR A 1 342 ? 19.717 -15.978 -5.815 1.00 71.31 342 TYR A C 1
ATOM 2436 O O . TYR A 1 342 ? 18.545 -16.052 -5.453 1.00 72.07 342 TYR A O 1
ATOM 2445 N N . LYS A 1 343 ? 20.063 -15.642 -7.056 1.00 73.24 343 LYS A N 1
ATOM 2446 C CA . LYS A 1 343 ? 19.045 -15.381 -8.073 1.00 74.42 343 LYS A CA 1
ATOM 2447 C C . LYS A 1 343 ? 18.560 -16.728 -8.604 1.00 74.58 343 LYS A C 1
ATOM 2448 O O . LYS A 1 343 ? 19.160 -17.308 -9.511 1.00 74.32 343 LYS A O 1
ATOM 2454 N N . TYR A 1 344 ? 17.464 -17.204 -8.016 1.00 75.62 344 TYR A N 1
ATOM 2455 C CA . TYR A 1 344 ? 16.844 -18.487 -8.340 1.00 76.88 344 TYR A CA 1
ATOM 2456 C C . TYR A 1 344 ? 15.921 -18.433 -9.558 1.00 77.03 344 TYR A C 1
ATOM 2457 O O . TYR A 1 344 ? 15.790 -19.406 -10.295 1.00 77.86 344 TYR A O 1
ATOM 2466 N N . ASN A 1 345 ? 15.263 -17.298 -9.744 1.00 76.81 345 ASN A N 1
ATOM 2467 C CA . ASN A 1 345 ? 14.368 -17.086 -10.871 1.00 76.34 345 ASN A CA 1
ATOM 2468 C C . ASN A 1 345 ? 14.784 -15.748 -11.435 1.00 75.62 345 ASN A C 1
ATOM 2469 O O . ASN A 1 345 ? 15.781 -15.171 -11.005 1.00 74.49 345 ASN A O 1
ATOM 2474 N N . ASN A 1 346 ? 14.021 -15.247 -12.393 1.00 75.03 346 ASN A N 1
ATOM 2475 C CA . ASN A 1 346 ? 14.336 -13.956 -12.973 1.00 75.06 346 ASN A CA 1
ATOM 2476 C C . ASN A 1 346 ? 13.815 -12.866 -12.035 1.00 73.85 346 ASN A C 1
ATOM 2477 O O . ASN A 1 346 ? 14.218 -11.700 -12.112 1.00 73.83 346 ASN A O 1
ATOM 2482 N N . ASP A 1 347 ? 12.928 -13.263 -11.131 1.00 72.27 347 ASP A N 1
ATOM 2483 C CA . ASP A 1 347 ? 12.333 -12.324 -10.196 1.00 69.93 347 ASP A CA 1
ATOM 2484 C C . ASP A 1 347 ? 12.188 -12.877 -8.779 1.00 67.58 347 ASP A C 1
ATOM 2485 O O . ASP A 1 347 ? 11.371 -12.395 -7.992 1.00 67.43 347 ASP A O 1
ATOM 2490 N N . LEU A 1 348 ? 12.986 -13.891 -8.460 1.00 64.01 348 LEU A N 1
ATOM 2491 C CA . LEU A 1 348 ? 12.975 -14.483 -7.127 1.00 60.66 348 LEU A CA 1
ATOM 2492 C C . LEU A 1 348 ? 14.399 -14.667 -6.638 1.00 58.31 348 LEU A C 1
ATOM 2493 O O . LEU A 1 348 ? 15.193 -15.356 -7.264 1.00 57.64 348 LEU A O 1
ATOM 2498 N N . THR A 1 349 ? 14.721 -14.033 -5.521 1.00 57.26 349 THR A N 1
ATOM 2499 C CA . THR A 1 349 ? 16.046 -14.154 -4.943 1.00 56.25 349 THR A CA 1
ATOM 2500 C C . THR A 1 349 ? 15.851 -14.911 -3.648 1.00 57.57 349 THR A C 1
ATOM 2501 O O . THR A 1 349 ? 14.737 -14.966 -3.121 1.00 59.37 349 THR A O 1
ATOM 2505 N N . LEU A 1 350 ? 16.925 -15.514 -3.153 1.00 57.46 350 LEU A N 1
ATOM 2506 C CA . LEU A 1 350 ? 16.885 -16.254 -1.899 1.00 55.30 350 LEU A CA 1
ATOM 2507 C C . LEU A 1 350 ? 18.085 -15.812 -1.093 1.00 53.54 350 LEU A C 1
ATOM 2508 O O . LEU A 1 350 ? 19.207 -15.800 -1.598 1.00 52.90 350 LEU A O 1
ATOM 2513 N N . ARG A 1 351 ? 17.830 -15.423 0.152 1.00 51.58 351 ARG A N 1
ATOM 2514 C CA . ARG A 1 351 ? 18.869 -14.946 1.050 1.00 50.55 351 ARG A CA 1
ATOM 2515 C C . ARG A 1 351 ? 18.901 -15.744 2.344 1.00 49.39 351 ARG A C 1
ATOM 2516 O O . ARG A 1 351 ? 17.897 -16.326 2.750 1.00 47.54 351 ARG A O 1
ATOM 2524 N N . ALA A 1 352 ? 20.068 -15.761 2.980 1.00 47.29 352 ALA A N 1
ATOM 2525 C CA . ALA A 1 352 ? 20.250 -16.464 4.245 1.00 47.90 352 ALA A CA 1
ATOM 2526 C C . ALA A 1 352 ? 21.578 -16.025 4.865 1.00 47.00 352 ALA A C 1
ATOM 2527 O O . ALA A 1 352 ? 22.490 -15.616 4.154 1.00 44.64 352 ALA A O 1
ATOM 2529 N N . GLY A 1 353 ? 21.682 -16.097 6.187 1.00 47.78 353 GLY A N 1
ATOM 2530 C CA . GLY A 1 353 ? 22.917 -15.681 6.821 1.00 51.73 353 GLY A CA 1
ATOM 2531 C C . GLY A 1 353 ? 23.082 -16.078 8.276 1.00 53.93 353 GLY A C 1
ATOM 2532 O O . GLY A 1 353 ? 22.258 -16.796 8.848 1.00 50.73 353 GLY A O 1
ATOM 2533 N N . TYR A 1 354 ? 24.159 -15.579 8.877 1.00 56.91 354 TYR A N 1
ATOM 2534 C CA . TYR A 1 354 ? 24.482 -15.869 10.264 1.00 60.43 354 TYR A CA 1
ATOM 2535 C C . TYR A 1 354 ? 25.277 -14.732 10.902 1.00 62.48 354 TYR A C 1
ATOM 2536 O O . TYR A 1 354 ? 26.110 -14.103 10.247 1.00 61.74 354 TYR A O 1
ATOM 2545 N N . SER A 1 355 ? 25.019 -14.473 12.182 1.00 64.70 355 SER A N 1
ATOM 2546 C CA . SER A 1 355 ? 25.738 -13.431 12.912 1.00 66.82 355 SER A CA 1
ATOM 2547 C C . SER A 1 355 ? 26.289 -13.992 14.228 1.00 68.44 355 SER A C 1
ATOM 2548 O O . SER A 1 355 ? 25.728 -14.931 14.800 1.00 66.67 355 SER A O 1
ATOM 2551 N N . TYR A 1 356 ? 27.382 -13.406 14.707 1.00 70.68 356 TYR A N 1
ATOM 2552 C CA . TYR A 1 356 ? 28.020 -13.867 15.934 1.00 73.44 356 TYR A CA 1
ATOM 2553 C C . TYR A 1 356 ? 28.474 -12.698 16.790 1.00 73.51 356 TYR A C 1
ATOM 2554 O O . TYR A 1 356 ? 29.309 -11.898 16.372 1.00 74.15 356 TYR A O 1
ATOM 2563 N N . ALA A 1 357 ? 27.919 -12.608 17.993 1.00 73.97 357 ALA A N 1
ATOM 2564 C CA . ALA A 1 357 ? 28.256 -11.540 18.927 1.00 75.37 357 ALA A CA 1
ATOM 2565 C C . ALA A 1 357 ? 29.156 -12.065 20.040 1.00 76.11 357 ALA A C 1
ATOM 2566 O O . ALA A 1 357 ? 29.463 -13.258 20.091 1.00 75.85 357 ALA A O 1
ATOM 2568 N N . GLN A 1 358 ? 29.578 -11.169 20.928 1.00 77.40 358 GLN A N 1
ATOM 2569 C CA . GLN A 1 358 ? 30.443 -11.545 22.041 1.00 78.96 358 GLN A CA 1
ATOM 2570 C C . GLN A 1 358 ? 30.564 -10.407 23.046 1.00 79.02 358 GLN A C 1
ATOM 2571 O O . GLN A 1 358 ? 31.282 -9.436 22.814 1.00 79.28 358 GLN A O 1
ATOM 2577 N N . LEU A 1 365 ? 23.472 -8.697 35.551 1.00 62.70 365 LEU A N 1
ATOM 2578 C CA . LEU A 1 365 ? 23.525 -10.157 35.533 1.00 62.73 365 LEU A CA 1
ATOM 2579 C C . LEU A 1 365 ? 22.215 -10.836 35.088 1.00 61.63 365 LEU A C 1
ATOM 2580 O O . LEU A 1 365 ? 22.254 -11.862 34.410 1.00 63.72 365 LEU A O 1
ATOM 2585 N N . ILE A 1 366 ? 21.065 -10.279 35.472 1.00 59.49 366 ILE A N 1
ATOM 2586 C CA . ILE A 1 366 ? 19.780 -10.851 35.075 1.00 56.33 366 ILE A CA 1
ATOM 2587 C C . ILE A 1 366 ? 18.662 -9.799 34.837 1.00 52.54 366 ILE A C 1
ATOM 2588 O O . ILE A 1 366 ? 18.671 -9.115 33.803 1.00 52.45 366 ILE A O 1
ATOM 2593 N N . LEU A 1 367 ? 17.704 -9.681 35.763 1.00 47.04 367 LEU A N 1
ATOM 2594 C CA . LEU A 1 367 ? 16.587 -8.718 35.650 1.00 42.07 367 LEU A CA 1
ATOM 2595 C C . LEU A 1 367 ? 15.615 -9.022 34.495 1.00 36.23 367 LEU A C 1
ATOM 2596 O O . LEU A 1 367 ? 15.677 -8.427 33.436 1.00 33.30 367 LEU A O 1
ATOM 2601 N N . PRO A 1 368 ? 14.672 -9.940 34.714 1.00 34.07 368 PRO A N 1
ATOM 2602 C CA . PRO A 1 368 ? 13.669 -10.366 33.736 1.00 33.92 368 PRO A CA 1
ATOM 2603 C C . PRO A 1 368 ? 12.951 -9.349 32.842 1.00 34.59 368 PRO A C 1
ATOM 2604 O O . PRO A 1 368 ? 12.410 -9.711 31.791 1.00 35.04 368 PRO A O 1
ATOM 2608 N N . VAL A 1 369 ? 12.927 -8.085 33.233 1.00 35.15 369 VAL A N 1
ATOM 2609 C CA . VAL A 1 369 ? 12.233 -7.088 32.417 1.00 33.58 369 VAL A CA 1
ATOM 2610 C C . VAL A 1 369 ? 13.152 -6.431 31.388 1.00 33.56 369 VAL A C 1
ATOM 2611 O O . VAL A 1 369 ? 12.679 -5.898 30.394 1.00 29.53 369 VAL A O 1
ATOM 2615 N N . ILE A 1 370 ? 14.462 -6.473 31.631 1.00 36.76 370 ILE A N 1
ATOM 2616 C CA . ILE A 1 370 ? 15.433 -5.940 30.680 1.00 40.08 370 ILE A CA 1
ATOM 2617 C C . ILE A 1 370 ? 16.366 -7.078 30.330 1.00 41.41 370 ILE A C 1
ATOM 2618 O O . ILE A 1 370 ? 17.409 -7.246 30.957 1.00 40.41 370 ILE A O 1
ATOM 2623 N N . PRO A 1 371 ? 16.002 -7.884 29.323 1.00 44.64 371 PRO A N 1
ATOM 2624 C CA . PRO A 1 371 ? 16.842 -9.016 28.915 1.00 46.14 371 PRO A CA 1
ATOM 2625 C C . PRO A 1 371 ? 18.107 -8.563 28.167 1.00 48.26 371 PRO A C 1
ATOM 2626 O O . PRO A 1 371 ? 18.081 -7.572 27.437 1.00 48.77 371 PRO A O 1
ATOM 2630 N N . ALA A 1 372 ? 19.207 -9.290 28.352 1.00 51.13 372 ALA A N 1
ATOM 2631 C CA . ALA A 1 372 ? 20.465 -8.964 27.675 1.00 54.07 372 ALA A CA 1
ATOM 2632 C C . ALA A 1 372 ? 20.294 -9.358 26.210 1.00 55.56 372 ALA A C 1
ATOM 2633 O O . ALA A 1 372 ? 19.477 -10.231 25.912 1.00 56.56 372 ALA A O 1
ATOM 2635 N N . TYR A 1 373 ? 21.048 -8.734 25.300 1.00 55.35 373 TYR A N 1
ATOM 2636 C CA . TYR A 1 373 ? 20.927 -9.062 23.881 1.00 55.15 373 TYR A CA 1
ATOM 2637 C C . TYR A 1 373 ? 21.429 -10.473 23.613 1.00 53.03 373 TYR A C 1
ATOM 2638 O O . TYR A 1 373 ? 22.250 -11.005 24.357 1.00 51.49 373 TYR A O 1
ATOM 2647 N N . LEU A 1 374 ? 20.924 -11.077 22.547 1.00 51.03 374 LEU A N 1
ATOM 2648 C CA . LEU A 1 374 ? 21.307 -12.431 22.196 1.00 49.59 374 LEU A CA 1
ATOM 2649 C C . LEU A 1 374 ? 22.643 -12.529 21.452 1.00 49.78 374 LEU A C 1
ATOM 2650 O O . LEU A 1 374 ? 23.018 -11.661 20.663 1.00 46.29 374 LEU A O 1
ATOM 2655 N N . LYS A 1 375 ? 23.359 -13.609 21.741 1.00 53.56 375 LYS A N 1
ATOM 2656 C CA . LYS A 1 375 ? 24.683 -13.871 21.177 1.00 56.99 375 LYS A CA 1
ATOM 2657 C C . LYS A 1 375 ? 24.713 -14.197 19.688 1.00 56.52 375 LYS A C 1
ATOM 2658 O O . LYS A 1 375 ? 25.495 -13.619 18.938 1.00 55.72 375 LYS A O 1
ATOM 2664 N N . ARG A 1 376 ? 23.861 -15.125 19.267 1.00 56.62 376 ARG A N 1
ATOM 2665 C CA . ARG A 1 376 ? 23.815 -15.536 17.872 1.00 56.88 376 ARG A CA 1
ATOM 2666 C C . ARG A 1 376 ? 22.445 -15.320 17.215 1.00 54.51 376 ARG A C 1
ATOM 2667 O O . ARG A 1 376 ? 21.429 -15.218 17.899 1.00 53.22 376 ARG A O 1
ATOM 2675 N N . HIS A 1 377 ? 22.439 -15.266 15.883 1.00 50.81 377 HIS A N 1
ATOM 2676 C CA . HIS A 1 377 ? 21.226 -15.074 15.098 1.00 47.11 377 HIS A CA 1
ATOM 2677 C C . HIS A 1 377 ? 21.345 -15.832 13.782 1.00 46.61 377 HIS A C 1
ATOM 2678 O O . HIS A 1 377 ? 22.393 -15.803 13.154 1.00 46.12 377 HIS A O 1
ATOM 2685 N N . VAL A 1 378 ? 20.276 -16.500 13.361 1.00 47.16 378 VAL A N 1
ATOM 2686 C CA . VAL A 1 378 ? 20.270 -17.211 12.080 1.00 47.93 378 VAL A CA 1
ATOM 2687 C C . VAL A 1 378 ? 19.113 -16.630 11.270 1.00 47.14 378 VAL A C 1
ATOM 2688 O O . VAL A 1 378 ? 17.954 -16.708 11.670 1.00 43.13 378 VAL A O 1
ATOM 2692 N N . THR A 1 379 ? 19.439 -16.063 10.119 1.00 49.00 379 THR A N 1
ATOM 2693 C CA . THR A 1 379 ? 18.448 -15.408 9.280 1.00 50.20 379 THR A CA 1
ATOM 2694 C C . THR A 1 379 ? 18.182 -16.023 7.911 1.00 51.30 379 THR A C 1
ATOM 2695 O O . THR A 1 379 ? 19.004 -16.762 7.372 1.00 52.87 379 THR A O 1
ATOM 2699 N N . PHE A 1 380 ? 17.017 -15.691 7.361 1.00 52.22 380 PHE A N 1
ATOM 2700 C CA . PHE A 1 380 ? 16.586 -16.155 6.046 1.00 54.23 380 PHE A CA 1
ATOM 2701 C C . PHE A 1 380 ? 15.894 -14.992 5.357 1.00 54.20 380 PHE A C 1
ATOM 2702 O O . PHE A 1 380 ? 15.144 -14.257 5.982 1.00 54.36 380 PHE A O 1
ATOM 2710 N N . GLY A 1 381 ? 16.126 -14.845 4.062 1.00 55.26 381 GLY A N 1
ATOM 2711 C CA . GLY A 1 381 ? 15.494 -13.768 3.334 1.00 55.55 381 GLY A CA 1
ATOM 2712 C C . GLY A 1 381 ? 15.133 -14.124 1.908 1.00 55.02 381 GLY A C 1
ATOM 2713 O O . GLY A 1 381 ? 15.727 -15.011 1.300 1.00 54.25 381 GLY A O 1
ATOM 2714 N N . GLY A 1 382 ? 14.148 -13.413 1.379 1.00 54.24 382 GLY A N 1
ATOM 2715 C CA . GLY A 1 382 ? 13.711 -13.646 0.025 1.00 53.84 382 GLY A CA 1
ATOM 2716 C C . GLY A 1 382 ? 13.231 -12.365 -0.620 1.00 53.10 382 GLY A C 1
ATOM 2717 O O . GLY A 1 382 ? 12.735 -11.466 0.061 1.00 50.04 382 GLY A O 1
ATOM 2718 N N . GLU A 1 383 ? 13.402 -12.285 -1.936 1.00 54.26 383 GLU A N 1
ATOM 2719 C CA . GLU A 1 383 ? 12.975 -11.128 -2.708 1.00 56.87 383 GLU A CA 1
ATOM 2720 C C . GLU A 1 383 ? 12.175 -11.603 -3.904 1.00 57.93 383 GLU A C 1
ATOM 2721 O O . GLU A 1 383 ? 12.549 -12.558 -4.576 1.00 57.82 383 GLU A O 1
ATOM 2727 N N . TYR A 1 384 ? 11.057 -10.940 -4.144 1.00 59.95 384 TYR A N 1
ATOM 2728 C CA . TYR A 1 384 ? 10.209 -11.256 -5.276 1.00 62.65 384 TYR A CA 1
ATOM 2729 C C . TYR A 1 384 ? 9.781 -9.904 -5.819 1.00 62.67 384 TYR A C 1
ATOM 2730 O O . TYR A 1 384 ? 9.218 -9.084 -5.099 1.00 62.58 384 TYR A O 1
ATOM 2739 N N . ASP A 1 385 ? 10.079 -9.651 -7.081 1.00 63.63 385 ASP A N 1
ATOM 2740 C CA . ASP A 1 385 ? 9.693 -8.386 -7.673 1.00 66.04 385 ASP A CA 1
ATOM 2741 C C . ASP A 1 385 ? 8.822 -8.610 -8.895 1.00 67.34 385 ASP A C 1
ATOM 2742 O O . ASP A 1 385 ? 9.222 -9.284 -9.843 1.00 69.10 385 ASP A O 1
ATOM 2747 N N . PHE A 1 386 ? 7.619 -8.049 -8.849 1.00 67.98 386 PHE A N 1
ATOM 2748 C CA . PHE A 1 386 ? 6.655 -8.182 -9.931 1.00 69.54 386 PHE A CA 1
ATOM 2749 C C . PHE A 1 386 ? 7.130 -7.520 -11.225 1.00 69.69 386 PHE A C 1
ATOM 2750 O O . PHE A 1 386 ? 6.929 -8.065 -12.305 1.00 71.49 386 PHE A O 1
ATOM 2758 N N . ASP A 1 387 ? 7.752 -6.351 -11.110 1.00 70.07 387 ASP A N 1
ATOM 2759 C CA . ASP A 1 387 ? 8.283 -5.626 -12.264 1.00 70.06 387 ASP A CA 1
ATOM 2760 C C . ASP A 1 387 ? 9.754 -5.374 -11.969 1.00 70.20 387 ASP A C 1
ATOM 2761 O O . ASP A 1 387 ? 10.294 -5.904 -11.001 1.00 70.15 387 ASP A O 1
ATOM 2766 N N . LYS A 1 388 ? 10.410 -4.574 -12.803 1.00 71.33 388 LYS A N 1
ATOM 2767 C CA . LYS A 1 388 ? 11.808 -4.244 -12.553 1.00 69.83 388 LYS A CA 1
ATOM 2768 C C . LYS A 1 388 ? 11.784 -3.001 -11.673 1.00 68.04 388 LYS A C 1
ATOM 2769 O O . LYS A 1 388 ? 12.821 -2.398 -11.394 1.00 68.89 388 LYS A O 1
ATOM 2775 N N . ASP A 1 389 ? 10.584 -2.625 -11.241 1.00 64.73 389 ASP A N 1
ATOM 2776 C CA . ASP A 1 389 ? 10.416 -1.454 -10.399 1.00 61.37 389 ASP A CA 1
ATOM 2777 C C . ASP A 1 389 ? 9.721 -1.777 -9.082 1.00 57.97 389 ASP A C 1
ATOM 2778 O O . ASP A 1 389 ? 9.821 -1.009 -8.134 1.00 57.13 389 ASP A O 1
ATOM 2783 N N . SER A 1 390 ? 9.033 -2.914 -9.020 1.00 55.14 390 SER A N 1
ATOM 2784 C CA . SER A 1 390 ? 8.318 -3.319 -7.808 1.00 52.82 390 SER A CA 1
ATOM 2785 C C . SER A 1 390 ? 8.912 -4.542 -7.125 1.00 51.52 390 SER A C 1
ATOM 2786 O O . SER A 1 390 ? 8.874 -5.635 -7.677 1.00 53.58 390 SER A O 1
ATOM 2789 N N . ARG A 1 391 ? 9.425 -4.357 -5.911 1.00 49.26 391 ARG A N 1
ATOM 2790 C CA . ARG A 1 391 ? 10.051 -5.447 -5.163 1.00 48.61 391 ARG A CA 1
ATOM 2791 C C . ARG A 1 391 ? 9.463 -5.674 -3.760 1.00 47.83 391 ARG A C 1
ATOM 2792 O O . ARG A 1 391 ? 9.082 -4.728 -3.064 1.00 47.37 391 ARG A O 1
ATOM 2800 N N . ILE A 1 392 ? 9.417 -6.937 -3.352 1.00 45.14 392 ILE A N 1
ATOM 2801 C CA . ILE A 1 392 ? 8.950 -7.312 -2.029 1.00 43.40 392 ILE A CA 1
ATOM 2802 C C . ILE A 1 392 ? 10.092 -8.105 -1.428 1.00 42.48 392 ILE A C 1
ATOM 2803 O O . ILE A 1 392 ? 10.532 -9.090 -2.021 1.00 42.07 392 ILE A O 1
ATOM 2808 N N . ASN A 1 393 ? 10.573 -7.666 -0.267 1.00 40.52 393 ASN A N 1
ATOM 2809 C CA . ASN A 1 393 ? 11.669 -8.334 0.433 1.00 39.70 393 ASN A CA 1
ATOM 2810 C C . ASN A 1 393 ? 11.164 -8.896 1.759 1.00 39.37 393 ASN A C 1
ATOM 2811 O O . ASN A 1 393 ? 10.402 -8.242 2.467 1.00 38.59 393 ASN A O 1
ATOM 2816 N N . LEU A 1 394 ? 11.589 -10.110 2.087 1.00 38.84 394 LEU A N 1
ATOM 2817 C CA . LEU A 1 394 ? 11.208 -10.734 3.343 1.00 39.49 394 LEU A CA 1
ATOM 2818 C C . LEU A 1 394 ? 12.488 -11.095 4.079 1.00 39.84 394 LEU A C 1
ATOM 2819 O O . LEU A 1 394 ? 13.543 -11.266 3.469 1.00 41.81 394 LEU A O 1
ATOM 2824 N N . ALA A 1 395 ? 12.398 -11.194 5.396 1.00 39.57 395 ALA A N 1
ATOM 2825 C CA . ALA A 1 395 ? 13.543 -11.568 6.210 1.00 36.92 395 ALA A CA 1
ATOM 2826 C C . ALA A 1 395 ? 13.004 -12.149 7.500 1.00 36.17 395 ALA A C 1
ATOM 2827 O O . ALA A 1 395 ? 11.934 -11.763 7.962 1.00 33.54 395 ALA A O 1
ATOM 2829 N N . ILE A 1 396 ? 13.731 -13.106 8.065 1.00 39.05 396 ILE A N 1
ATOM 2830 C CA . ILE A 1 396 ? 13.332 -13.743 9.324 1.00 39.13 396 ILE A CA 1
ATOM 2831 C C . ILE A 1 396 ? 14.614 -14.073 10.059 1.00 41.14 396 ILE A C 1
ATOM 2832 O O . ILE A 1 396 ? 15.373 -14.941 9.625 1.00 43.93 396 ILE A O 1
ATOM 2837 N N . SER A 1 397 ? 14.859 -13.370 11.163 1.00 42.73 397 SER A N 1
ATOM 2838 C CA . SER A 1 397 ? 16.070 -13.566 11.955 1.00 42.57 397 SER A CA 1
ATOM 2839 C C . SER A 1 397 ? 15.786 -14.193 13.311 1.00 43.87 397 SER A C 1
ATOM 2840 O O . SER A 1 397 ? 14.979 -13.693 14.078 1.00 42.58 397 SER A O 1
ATOM 2843 N N . PHE A 1 398 ? 16.459 -15.298 13.608 1.00 46.85 398 PHE A N 1
ATOM 2844 C CA . PHE A 1 398 ? 16.244 -15.990 14.874 1.00 45.26 398 PHE A CA 1
ATOM 2845 C C . PHE A 1 398 ? 17.402 -15.750 15.820 1.00 46.78 398 PHE A C 1
ATOM 2846 O O . PHE A 1 398 ? 18.532 -16.156 15.543 1.00 46.42 398 PHE A O 1
ATOM 2854 N N . GLY A 1 399 ? 17.113 -15.075 16.928 1.00 47.74 399 GLY A N 1
ATOM 2855 C CA . GLY A 1 399 ? 18.126 -14.824 17.929 1.00 49.00 399 GLY A CA 1
ATOM 2856 C C . GLY A 1 399 ? 18.220 -16.107 18.723 1.00 50.47 399 GLY A C 1
ATOM 2857 O O . GLY A 1 399 ? 17.315 -16.433 19.483 1.00 50.76 399 GLY A O 1
ATOM 2858 N N . LEU A 1 400 ? 19.301 -16.852 18.524 1.00 52.44 400 LEU A N 1
ATOM 2859 C CA . LEU A 1 400 ? 19.492 -18.120 19.223 1.00 53.26 400 LEU A CA 1
ATOM 2860 C C . LEU A 1 400 ? 19.239 -18.018 20.722 1.00 52.54 400 LEU A C 1
ATOM 2861 O O . LEU A 1 400 ? 19.666 -17.067 21.391 1.00 51.04 400 LEU A O 1
ATOM 2866 N N . ARG A 1 401 ? 18.530 -19.018 21.229 1.00 51.80 401 ARG A N 1
ATOM 2867 C CA . ARG A 1 401 ? 18.151 -19.092 22.630 1.00 52.81 401 ARG A CA 1
ATOM 2868 C C . ARG A 1 401 ? 19.273 -19.490 23.575 1.00 52.27 401 ARG A C 1
ATOM 2869 O O . ARG A 1 401 ? 19.892 -20.533 23.405 1.00 53.02 401 ARG A O 1
ATOM 2877 N N . GLU A 1 402 ? 19.532 -18.663 24.577 1.00 50.32 402 GLU A N 1
ATOM 2878 C CA . GLU A 1 402 ? 20.568 -18.998 25.534 1.00 50.28 402 GLU A CA 1
ATOM 2879 C C . GLU A 1 402 ? 20.011 -19.004 26.956 1.00 49.93 402 GLU A C 1
ATOM 2880 O O . GLU A 1 402 ? 19.166 -18.180 27.302 1.00 48.31 402 GLU A O 1
ATOM 2886 N N . ARG A 1 403 ? 20.464 -19.971 27.753 1.00 51.52 403 ARG A N 1
ATOM 2887 C CA . ARG A 1 403 ? 20.045 -20.111 29.151 1.00 53.06 403 ARG A CA 1
ATOM 2888 C C . ARG A 1 403 ? 21.021 -19.295 29.993 1.00 52.42 403 ARG A C 1
ATOM 2889 O O . ARG A 1 403 ? 22.053 -18.866 29.491 1.00 52.91 403 ARG A O 1
ATOM 2897 N N . VAL A 1 404 ? 20.711 -19.074 31.263 1.00 53.83 404 VAL A N 1
ATOM 2898 C CA . VAL A 1 404 ? 21.598 -18.283 32.113 1.00 57.16 404 VAL A CA 1
ATOM 2899 C C . VAL A 1 404 ? 20.958 -17.939 33.470 1.00 59.12 404 VAL A C 1
ATOM 2900 O O . VAL A 1 404 ? 19.922 -17.277 33.526 1.00 58.95 404 VAL A O 1
ATOM 2904 N N . GLN A 1 405 ? 21.577 -18.384 34.563 1.00 61.76 405 GLN A N 1
ATOM 2905 C CA . GLN A 1 405 ? 21.039 -18.114 35.902 1.00 64.19 405 GLN A CA 1
ATOM 2906 C C . GLN A 1 405 ? 21.911 -17.186 36.762 1.00 64.86 405 GLN A C 1
ATOM 2907 O O . GLN A 1 405 ? 23.026 -16.821 36.379 1.00 64.15 405 GLN A O 1
ATOM 2913 N N . THR A 1 406 ? 21.386 -16.820 37.931 1.00 65.72 406 THR A N 1
ATOM 2914 C CA . THR A 1 406 ? 22.087 -15.944 38.871 1.00 67.03 406 THR A CA 1
ATOM 2915 C C . THR A 1 406 ? 22.978 -16.755 39.811 1.00 66.71 406 THR A C 1
ATOM 2916 O O . THR A 1 406 ? 24.190 -16.835 39.621 1.00 66.69 406 THR A O 1
ATOM 2920 N N . THR A 1 413 ? 15.987 -13.243 48.572 1.00 75.94 413 THR A N 1
ATOM 2921 C CA . THR A 1 413 ? 16.727 -14.369 48.014 1.00 76.79 413 THR A CA 1
ATOM 2922 C C . THR A 1 413 ? 16.826 -14.277 46.500 1.00 76.01 413 THR A C 1
ATOM 2923 O O . THR A 1 413 ? 17.864 -13.917 45.942 1.00 76.54 413 THR A O 1
ATOM 2927 N N . GLU A 1 414 ? 15.714 -14.612 45.856 1.00 74.98 414 GLU A N 1
ATOM 2928 C CA . GLU A 1 414 ? 15.610 -14.645 44.412 1.00 74.11 414 GLU A CA 1
ATOM 2929 C C . GLU A 1 414 ? 16.887 -15.084 43.700 1.00 73.40 414 GLU A C 1
ATOM 2930 O O . GLU A 1 414 ? 17.750 -14.271 43.350 1.00 74.30 414 GLU A O 1
ATOM 2936 N N . MET A 1 415 ? 16.997 -16.401 43.537 1.00 70.93 415 MET A N 1
ATOM 2937 C CA . MET A 1 415 ? 18.085 -17.054 42.809 1.00 66.05 415 MET A CA 1
ATOM 2938 C C . MET A 1 415 ? 17.282 -17.518 41.595 1.00 61.48 415 MET A C 1
ATOM 2939 O O . MET A 1 415 ? 16.518 -18.481 41.670 1.00 60.03 415 MET A O 1
ATOM 2944 N N . LEU A 1 416 ? 17.442 -16.809 40.488 1.00 55.99 416 LEU A N 1
ATOM 2945 C CA . LEU A 1 416 ? 16.680 -17.085 39.282 1.00 50.60 416 LEU A CA 1
ATOM 2946 C C . LEU A 1 416 ? 17.437 -17.703 38.131 1.00 47.52 416 LEU A C 1
ATOM 2947 O O . LEU A 1 416 ? 18.666 -17.723 38.116 1.00 47.04 416 LEU A O 1
ATOM 2952 N N . ARG A 1 417 ? 16.678 -18.214 37.165 1.00 42.71 417 ARG A N 1
ATOM 2953 C CA . ARG A 1 417 ? 17.267 -18.758 35.957 1.00 39.33 417 ARG A CA 1
ATOM 2954 C C . ARG A 1 417 ? 16.373 -18.310 34.823 1.00 36.13 417 ARG A C 1
ATOM 2955 O O . ARG A 1 417 ? 15.160 -18.288 34.957 1.00 35.03 417 ARG A O 1
ATOM 2963 N N . GLN A 1 418 ? 16.994 -17.905 33.723 1.00 35.12 418 GLN A N 1
ATOM 2964 C CA . GLN A 1 418 ? 16.266 -17.387 32.585 1.00 36.03 418 GLN A CA 1
ATOM 2965 C C . GLN A 1 418 ? 16.659 -18.061 31.288 1.00 37.16 418 GLN A C 1
ATOM 2966 O O . GLN A 1 418 ? 17.806 -18.479 31.110 1.00 34.28 418 GLN A O 1
ATOM 2972 N N . SER A 1 419 ? 15.685 -18.169 30.388 1.00 38.92 419 SER A N 1
ATOM 2973 C CA . SER A 1 419 ? 15.889 -18.765 29.070 1.00 41.02 419 SER A CA 1
ATOM 2974 C C . SER A 1 419 ? 15.277 -17.762 28.105 1.00 40.54 419 SER A C 1
ATOM 2975 O O . SER A 1 419 ? 14.115 -17.375 28.249 1.00 42.12 419 SER A O 1
ATOM 2978 N N . HIS A 1 420 ? 16.051 -17.350 27.112 1.00 40.56 420 HIS A N 1
ATOM 2979 C CA . HIS A 1 420 ? 15.577 -16.316 26.201 1.00 39.81 420 HIS A CA 1
ATOM 2980 C C . HIS A 1 420 ? 15.971 -16.449 24.726 1.00 38.30 420 HIS A C 1
ATOM 2981 O O . HIS A 1 420 ? 17.156 -16.523 24.388 1.00 39.19 420 HIS A O 1
ATOM 2988 N N . SER A 1 421 ? 14.963 -16.474 23.857 1.00 36.96 421 SER A N 1
ATOM 2989 C CA . SER A 1 421 ? 15.183 -16.570 22.411 1.00 37.88 421 SER A CA 1
ATOM 2990 C C . SER A 1 421 ? 14.364 -15.478 21.733 1.00 38.12 421 SER A C 1
ATOM 2991 O O . SER A 1 421 ? 13.510 -14.856 22.368 1.00 38.61 421 SER A O 1
ATOM 2994 N N . GLN A 1 422 ? 14.604 -15.248 20.448 1.00 38.75 422 GLN A N 1
ATOM 2995 C CA . GLN A 1 422 ? 13.876 -14.194 19.753 1.00 41.50 422 GLN A CA 1
ATOM 2996 C C . GLN A 1 422 ? 13.848 -14.313 18.236 1.00 41.96 422 GLN A C 1
ATOM 2997 O O . GLN A 1 422 ? 14.882 -14.511 17.622 1.00 43.91 422 GLN A O 1
ATOM 3003 N N . ILE A 1 423 ? 12.659 -14.174 17.647 1.00 43.15 423 ILE A N 1
ATOM 3004 C CA . ILE A 1 423 ? 12.446 -14.227 16.189 1.00 42.64 423 ILE A CA 1
ATOM 3005 C C . ILE A 1 423 ? 12.278 -12.808 15.620 1.00 42.33 423 ILE A C 1
ATOM 3006 O O . ILE A 1 423 ? 11.899 -11.884 16.335 1.00 42.55 423 ILE A O 1
ATOM 3011 N N . ASN A 1 424 ? 12.544 -12.639 14.327 1.00 44.44 424 ASN A N 1
ATOM 3012 C CA . ASN A 1 424 ? 12.423 -11.330 13.694 1.00 42.57 424 ASN A CA 1
ATOM 3013 C C . ASN A 1 424 ? 11.933 -11.314 12.253 1.00 43.19 424 ASN A C 1
ATOM 3014 O O . ASN A 1 424 ? 12.577 -11.857 11.363 1.00 44.46 424 ASN A O 1
ATOM 3019 N N . ALA A 1 425 ? 10.800 -10.662 12.026 1.00 42.92 425 ALA A N 1
ATOM 3020 C CA . ALA A 1 425 ? 10.248 -10.562 10.689 1.00 43.22 425 ALA A CA 1
ATOM 3021 C C . ALA A 1 425 ? 10.285 -9.116 10.223 1.00 45.45 425 ALA A C 1
ATOM 3022 O O . ALA A 1 425 ? 9.861 -8.211 10.947 1.00 49.13 425 ALA A O 1
ATOM 3024 N N . VAL A 1 426 ? 10.820 -8.888 9.028 1.00 44.32 426 VAL A N 1
ATOM 3025 C CA . VAL A 1 426 ? 10.878 -7.543 8.455 1.00 41.93 426 VAL A CA 1
ATOM 3026 C C . VAL A 1 426 ? 10.291 -7.741 7.079 1.00 41.65 426 VAL A C 1
ATOM 3027 O O . VAL A 1 426 ? 10.545 -8.768 6.444 1.00 42.10 426 VAL A O 1
ATOM 3031 N N . VAL A 1 427 ? 9.503 -6.782 6.616 1.00 38.43 427 VAL A N 1
ATOM 3032 C CA . VAL A 1 427 ? 8.922 -6.905 5.292 1.00 36.28 427 VAL A CA 1
ATOM 3033 C C . VAL A 1 427 ? 8.799 -5.540 4.679 1.00 35.66 427 VAL A C 1
ATOM 3034 O O . VAL A 1 427 ? 8.471 -4.579 5.358 1.00 33.51 427 VAL A O 1
ATOM 3038 N N . SER A 1 428 ? 9.080 -5.442 3.391 1.00 34.76 428 SER A N 1
ATOM 3039 C CA . SER A 1 428 ? 8.955 -4.148 2.755 1.00 37.77 428 SER A CA 1
ATOM 3040 C C . SER A 1 428 ? 8.663 -4.220 1.268 1.00 38.69 428 SER A C 1
ATOM 3041 O O . SER A 1 428 ? 9.091 -5.138 0.561 1.00 38.26 428 SER A O 1
ATOM 3044 N N . TYR A 1 429 ? 7.896 -3.245 0.816 1.00 39.88 429 TYR A N 1
ATOM 3045 C CA . TYR A 1 429 ? 7.549 -3.143 -0.582 1.00 43.70 429 TYR A CA 1
ATOM 3046 C C . TYR A 1 429 ? 8.425 -2.007 -1.043 1.00 44.67 429 TYR A C 1
ATOM 3047 O O . TYR A 1 429 ? 8.577 -1.016 -0.334 1.00 44.44 429 TYR A O 1
ATOM 3056 N N . SER A 1 430 ? 9.004 -2.146 -2.226 1.00 46.97 430 SER A N 1
ATOM 3057 C CA . SER A 1 430 ? 9.901 -1.130 -2.733 1.00 47.85 430 SER A CA 1
ATOM 3058 C C . SER A 1 430 ? 9.579 -0.707 -4.162 1.00 48.65 430 SER A C 1
ATOM 3059 O O . SER A 1 430 ? 9.835 -1.460 -5.097 1.00 47.05 430 SER A O 1
ATOM 3062 N N . LYS A 1 431 ? 9.006 0.486 -4.336 1.00 49.80 431 LYS A N 1
ATOM 3063 C CA . LYS A 1 431 ? 8.714 0.959 -5.684 1.00 51.73 431 LYS A CA 1
ATOM 3064 C C . LYS A 1 431 ? 9.802 1.896 -6.195 1.00 52.14 431 LYS A C 1
ATOM 3065 O O . LYS A 1 431 ? 10.245 2.806 -5.500 1.00 50.91 431 LYS A O 1
ATOM 3071 N N . ASN A 1 432 ? 10.241 1.636 -7.422 1.00 53.79 432 ASN A N 1
ATOM 3072 C CA . ASN A 1 432 ? 11.263 2.429 -8.089 1.00 54.58 432 ASN A CA 1
ATOM 3073 C C . ASN A 1 432 ? 10.525 3.326 -9.070 1.00 56.86 432 ASN A C 1
ATOM 3074 O O . ASN A 1 432 ? 9.693 2.861 -9.847 1.00 57.96 432 ASN A O 1
ATOM 3079 N N . PHE A 1 433 ? 10.810 4.614 -9.029 1.00 58.96 433 PHE A N 1
ATOM 3080 C CA . PHE A 1 433 ? 10.149 5.540 -9.925 1.00 62.26 433 PHE A CA 1
ATOM 3081 C C . PHE A 1 433 ? 11.151 5.984 -10.963 1.00 64.97 433 PHE A C 1
ATOM 3082 O O . PHE A 1 433 ? 12.344 5.743 -10.831 1.00 66.14 433 PHE A O 1
ATOM 3090 N N . HIS A 1 434 ? 10.668 6.636 -12.004 1.00 68.62 434 HIS A N 1
ATOM 3091 C CA . HIS A 1 434 ? 11.551 7.110 -13.046 1.00 72.24 434 HIS A CA 1
ATOM 3092 C C . HIS A 1 434 ? 11.318 8.586 -13.268 1.00 73.45 434 HIS A C 1
ATOM 3093 O O . HIS A 1 434 ? 10.194 9.071 -13.170 1.00 73.79 434 HIS A O 1
ATOM 3100 N N . HIS A 1 435 ? 12.405 9.298 -13.525 1.00 76.17 435 HIS A N 1
ATOM 3101 C CA . HIS A 1 435 ? 12.369 10.732 -13.770 1.00 79.07 435 HIS A CA 1
ATOM 3102 C C . HIS A 1 435 ? 11.812 10.943 -15.173 1.00 79.90 435 HIS A C 1
ATOM 3103 O O . HIS A 1 435 ? 11.980 10.093 -16.044 1.00 79.39 435 HIS A O 1
ATOM 3110 N N . HIS A 1 436 ? 11.141 12.067 -15.390 1.00 81.43 436 HIS A N 1
ATOM 3111 C CA . HIS A 1 436 ? 10.567 12.355 -16.697 1.00 82.98 436 HIS A CA 1
ATOM 3112 C C . HIS A 1 436 ? 11.254 13.563 -17.337 1.00 83.79 436 HIS A C 1
ATOM 3113 O O . HIS A 1 436 ? 12.395 13.850 -16.918 1.00 84.87 436 HIS A O 1
ATOM 3120 N N . ASP B 1 5 ? 2.070 5.431 91.134 1.00 95.36 5 ASP B N 1
ATOM 3121 C CA . ASP B 1 5 ? 2.509 5.525 92.555 1.00 95.56 5 ASP B CA 1
ATOM 3122 C C . ASP B 1 5 ? 2.695 6.957 93.035 1.00 95.37 5 ASP B C 1
ATOM 3123 O O . ASP B 1 5 ? 1.767 7.550 93.579 1.00 96.28 5 ASP B O 1
ATOM 3128 N N . LEU B 1 6 ? 3.902 7.490 92.827 1.00 93.91 6 LEU B N 1
ATOM 3129 C CA . LEU B 1 6 ? 4.291 8.827 93.255 1.00 92.19 6 LEU B CA 1
ATOM 3130 C C . LEU B 1 6 ? 3.156 9.575 93.938 1.00 91.04 6 LEU B C 1
ATOM 3131 O O . LEU B 1 6 ? 2.249 10.072 93.277 1.00 92.13 6 LEU B O 1
ATOM 3136 N N . GLU B 1 7 ? 3.222 9.622 95.268 1.00 88.78 7 GLU B N 1
ATOM 3137 C CA . GLU B 1 7 ? 2.234 10.270 96.140 1.00 86.21 7 GLU B CA 1
ATOM 3138 C C . GLU B 1 7 ? 1.924 9.322 97.282 1.00 83.97 7 GLU B C 1
ATOM 3139 O O . GLU B 1 7 ? 1.147 9.650 98.182 1.00 85.14 7 GLU B O 1
ATOM 3145 N N . GLY B 1 8 ? 2.507 8.131 97.221 1.00 79.73 8 GLY B N 1
ATOM 3146 C CA . GLY B 1 8 ? 2.290 7.163 98.270 1.00 73.41 8 GLY B CA 1
ATOM 3147 C C . GLY B 1 8 ? 0.844 6.783 98.504 1.00 70.42 8 GLY B C 1
ATOM 3148 O O . GLY B 1 8 ? -0.069 7.164 97.761 1.00 68.56 8 GLY B O 1
ATOM 3149 N N . TYR B 1 9 ? 0.648 6.048 99.593 1.00 67.33 9 TYR B N 1
ATOM 3150 C CA . TYR B 1 9 ? -0.654 5.530 99.958 1.00 62.37 9 TYR B CA 1
ATOM 3151 C C . TYR B 1 9 ? -1.157 5.880 101.347 1.00 59.15 9 TYR B C 1
ATOM 3152 O O . TYR B 1 9 ? -0.445 5.714 102.348 1.00 59.22 9 TYR B O 1
ATOM 3161 N N . GLY B 1 10 ? -2.398 6.361 101.397 1.00 54.78 10 GLY B N 1
ATOM 3162 C CA . GLY B 1 10 ? -3.002 6.718 102.664 1.00 50.05 10 GLY B CA 1
ATOM 3163 C C . GLY B 1 10 ? -3.247 8.201 102.827 1.00 48.38 10 GLY B C 1
ATOM 3164 O O . GLY B 1 10 ? -2.617 9.018 102.168 1.00 49.27 10 GLY B O 1
ATOM 3165 N N . ALA B 1 11 ? -4.161 8.550 103.722 1.00 46.26 11 ALA B N 1
ATOM 3166 C CA . ALA B 1 11 ? -4.497 9.941 103.957 1.00 43.72 11 ALA B CA 1
ATOM 3167 C C . ALA B 1 11 ? -3.330 10.741 104.551 1.00 43.14 11 ALA B C 1
ATOM 3168 O O . ALA B 1 11 ? -3.150 11.905 104.223 1.00 41.84 11 ALA B O 1
ATOM 3170 N N . ILE B 1 12 ? -2.532 10.135 105.418 1.00 43.47 12 ILE B N 1
ATOM 3171 C CA . ILE B 1 12 ? -1.415 10.879 105.992 1.00 46.04 12 ILE B CA 1
ATOM 3172 C C . ILE B 1 12 ? -0.188 10.934 105.078 1.00 45.15 12 ILE B C 1
ATOM 3173 O O . ILE B 1 12 ? 0.487 11.963 104.992 1.00 42.54 12 ILE B O 1
ATOM 3178 N N . SER B 1 13 ? 0.089 9.823 104.405 1.00 45.08 13 SER B N 1
ATOM 3179 C CA . SER B 1 13 ? 1.225 9.735 103.506 1.00 45.43 13 SER B CA 1
ATOM 3180 C C . SER B 1 13 ? 1.046 10.655 102.301 1.00 46.32 13 SER B C 1
ATOM 3181 O O . SER B 1 13 ? 2.020 11.135 101.723 1.00 46.00 13 SER B O 1
ATOM 3184 N N . ARG B 1 14 ? -0.207 10.905 101.930 1.00 46.67 14 ARG B N 1
ATOM 3185 C CA . ARG B 1 14 ? -0.508 11.743 100.786 1.00 46.17 14 ARG B CA 1
ATOM 3186 C C . ARG B 1 14 ? -0.679 13.194 101.163 1.00 47.28 14 ARG B C 1
ATOM 3187 O O . ARG B 1 14 ? -0.517 14.087 100.333 1.00 46.74 14 ARG B O 1
ATOM 3195 N N . ALA B 1 15 ? -1.033 13.436 102.414 1.00 46.59 15 ALA B N 1
ATOM 3196 C CA . ALA B 1 15 ? -1.198 14.801 102.875 1.00 45.31 15 ALA B CA 1
ATOM 3197 C C . ALA B 1 15 ? 0.209 15.353 103.135 1.00 46.32 15 ALA B C 1
ATOM 3198 O O . ALA B 1 15 ? 0.421 16.566 103.222 1.00 45.46 15 ALA B O 1
ATOM 3200 N N . MET B 1 16 ? 1.171 14.441 103.232 1.00 44.95 16 MET B N 1
ATOM 3201 C CA . MET B 1 16 ? 2.545 14.812 103.492 1.00 45.10 16 MET B CA 1
ATOM 3202 C C . MET B 1 16 ? 3.432 14.627 102.277 1.00 45.71 16 MET B C 1
ATOM 3203 O O . MET B 1 16 ? 4.510 14.026 102.359 1.00 45.19 16 MET B O 1
ATOM 3208 N N . GLY B 1 17 ? 2.954 15.156 101.151 1.00 45.36 17 GLY B N 1
ATOM 3209 C CA . GLY B 1 17 ? 3.690 15.120 99.897 1.00 44.62 17 GLY B CA 1
ATOM 3210 C C . GLY B 1 17 ? 4.146 13.793 99.328 1.00 44.23 17 GLY B C 1
ATOM 3211 O O . GLY B 1 17 ? 5.012 13.768 98.456 1.00 42.70 17 GLY B O 1
ATOM 3212 N N . GLY B 1 18 ? 3.574 12.692 99.800 1.00 43.92 18 GLY B N 1
ATOM 3213 C CA . GLY B 1 18 ? 3.971 11.398 99.280 1.00 46.11 18 GLY B CA 1
ATOM 3214 C C . GLY B 1 18 ? 5.125 10.789 100.043 1.00 47.79 18 GLY B C 1
ATOM 3215 O O . GLY B 1 18 ? 5.682 9.771 99.643 1.00 47.37 18 GLY B O 1
ATOM 3216 N N . THR B 1 19 ? 5.485 11.412 101.156 1.00 49.95 19 THR B N 1
ATOM 3217 C CA . THR B 1 19 ? 6.581 10.910 101.967 1.00 52.27 19 THR B CA 1
ATOM 3218 C C . THR B 1 19 ? 6.116 9.662 102.725 1.00 51.89 19 THR B C 1
ATOM 3219 O O . THR B 1 19 ? 4.944 9.563 103.070 1.00 51.42 19 THR B O 1
ATOM 3223 N N . SER B 1 20 ? 7.016 8.710 102.980 1.00 50.56 20 SER B N 1
ATOM 3224 C CA . SER B 1 20 ? 6.610 7.487 103.681 1.00 48.45 20 SER B CA 1
ATOM 3225 C C . SER B 1 20 ? 7.734 6.538 104.099 1.00 48.62 20 SER B C 1
ATOM 3226 O O . SER B 1 20 ? 7.467 5.480 104.661 1.00 48.89 20 SER B O 1
ATOM 3229 N N . SER B 1 21 ? 8.980 6.889 103.827 1.00 48.70 21 SER B N 1
ATOM 3230 C CA . SER B 1 21 ? 10.089 5.993 104.151 1.00 49.87 21 SER B CA 1
ATOM 3231 C C . SER B 1 21 ? 10.245 5.543 105.604 1.00 50.57 21 SER B C 1
ATOM 3232 O O . SER B 1 21 ? 10.740 4.446 105.859 1.00 49.43 21 SER B O 1
ATOM 3235 N N . SER B 1 22 ? 9.827 6.354 106.567 1.00 52.36 22 SER B N 1
ATOM 3236 C CA . SER B 1 22 ? 10.041 5.920 107.936 1.00 54.75 22 SER B CA 1
ATOM 3237 C C . SER B 1 22 ? 9.242 6.537 109.075 1.00 55.78 22 SER B C 1
ATOM 3238 O O . SER B 1 22 ? 9.818 6.903 110.103 1.00 56.69 22 SER B O 1
ATOM 3241 N N . TYR B 1 23 ? 7.926 6.644 108.908 1.00 54.66 23 TYR B N 1
ATOM 3242 C CA . TYR B 1 23 ? 7.070 7.171 109.966 1.00 52.52 23 TYR B CA 1
ATOM 3243 C C . TYR B 1 23 ? 5.671 6.574 109.821 1.00 51.29 23 TYR B C 1
ATOM 3244 O O . TYR B 1 23 ? 5.248 6.274 108.707 1.00 53.34 23 TYR B O 1
ATOM 3253 N N . TYR B 1 24 ? 4.957 6.382 110.931 1.00 48.13 24 TYR B N 1
ATOM 3254 C CA . TYR B 1 24 ? 3.625 5.793 110.835 1.00 45.22 24 TYR B CA 1
ATOM 3255 C C . TYR B 1 24 ? 2.777 6.418 109.735 1.00 44.95 24 TYR B C 1
ATOM 3256 O O . TYR B 1 24 ? 2.414 7.593 109.781 1.00 43.81 24 TYR B O 1
ATOM 3265 N N . THR B 1 25 ? 2.470 5.591 108.746 1.00 44.55 25 THR B N 1
ATOM 3266 C CA . THR B 1 25 ? 1.690 5.998 107.596 1.00 44.43 25 THR B CA 1
ATOM 3267 C C . THR B 1 25 ? 0.311 5.331 107.650 1.00 42.36 25 THR B C 1
ATOM 3268 O O . THR B 1 25 ? -0.602 5.693 106.919 1.00 40.68 25 THR B O 1
ATOM 3272 N N . GLY B 1 26 ? 0.163 4.365 108.547 1.00 40.35 26 GLY B N 1
ATOM 3273 C CA . GLY B 1 26 ? -1.109 3.693 108.673 1.00 37.99 26 GLY B CA 1
ATOM 3274 C C . GLY B 1 26 ? -1.075 2.375 107.950 1.00 38.19 26 GLY B C 1
ATOM 3275 O O . GLY B 1 26 ? -0.006 1.926 107.541 1.00 38.67 26 GLY B O 1
ATOM 3276 N N . ASN B 1 27 ? -2.238 1.754 107.777 1.00 37.27 27 ASN B N 1
ATOM 3277 C CA . ASN B 1 27 ? -2.304 0.463 107.105 1.00 37.70 27 ASN B CA 1
ATOM 3278 C C . ASN B 1 27 ? -1.782 0.461 105.666 1.00 38.27 27 ASN B C 1
ATOM 3279 O O . ASN B 1 27 ? -1.357 -0.581 105.166 1.00 38.37 27 ASN B O 1
ATOM 3284 N N . ALA B 1 28 ? -1.784 1.623 105.011 1.00 38.54 28 ALA B N 1
ATOM 3285 C CA . ALA B 1 28 ? -1.307 1.714 103.622 1.00 38.66 28 ALA B CA 1
ATOM 3286 C C . ALA B 1 28 ? 0.180 1.384 103.467 1.00 39.83 28 ALA B C 1
ATOM 3287 O O . ALA B 1 28 ? 0.650 1.116 102.360 1.00 38.20 28 ALA B O 1
ATOM 3289 N N . ALA B 1 29 ? 0.925 1.396 104.574 1.00 41.39 29 ALA B N 1
ATOM 3290 C CA . ALA B 1 29 ? 2.345 1.071 104.518 1.00 39.73 29 ALA B CA 1
ATOM 3291 C C . ALA B 1 29 ? 2.494 -0.313 103.912 1.00 40.73 29 ALA B C 1
ATOM 3292 O O . ALA B 1 29 ? 3.584 -0.710 103.516 1.00 41.59 29 ALA B O 1
ATOM 3294 N N . LEU B 1 30 ? 1.386 -1.046 103.840 1.00 39.14 30 LEU B N 1
ATOM 3295 C CA . LEU B 1 30 ? 1.404 -2.384 103.272 1.00 37.45 30 LEU B CA 1
ATOM 3296 C C . LEU B 1 30 ? 1.900 -2.370 101.824 1.00 38.91 30 LEU B C 1
ATOM 3297 O O . LEU B 1 30 ? 2.299 -3.410 101.292 1.00 38.73 30 LEU B O 1
ATOM 3302 N N . ILE B 1 31 ? 1.891 -1.192 101.196 1.00 39.20 31 ILE B N 1
ATOM 3303 C CA . ILE B 1 31 ? 2.359 -1.047 99.817 1.00 41.33 31 ILE B CA 1
ATOM 3304 C C . ILE B 1 31 ? 3.638 -0.224 99.763 1.00 44.46 31 ILE B C 1
ATOM 3305 O O . ILE B 1 31 ? 4.555 -0.505 98.970 1.00 46.55 31 ILE B O 1
ATOM 3310 N N . SER B 1 32 ? 3.670 0.829 100.578 1.00 43.27 32 SER B N 1
ATOM 3311 C CA . SER B 1 32 ? 4.821 1.703 100.636 1.00 40.06 32 SER B CA 1
ATOM 3312 C C . SER B 1 32 ? 5.909 1.007 101.425 1.00 40.25 32 SER B C 1
ATOM 3313 O O . SER B 1 32 ? 6.549 0.092 100.911 1.00 42.04 32 SER B O 1
ATOM 3316 N N . ASN B 1 33 ? 6.110 1.411 102.676 1.00 39.60 33 ASN B N 1
ATOM 3317 C CA . ASN B 1 33 ? 7.136 0.791 103.511 1.00 38.27 33 ASN B CA 1
ATOM 3318 C C . ASN B 1 33 ? 6.542 0.038 104.715 1.00 38.24 33 ASN B C 1
ATOM 3319 O O . ASN B 1 33 ? 6.443 0.577 105.815 1.00 37.26 33 ASN B O 1
ATOM 3324 N N . PRO B 1 34 ? 6.158 -1.233 104.521 1.00 38.32 34 PRO B N 1
ATOM 3325 C CA . PRO B 1 34 ? 5.575 -2.024 105.606 1.00 39.91 34 PRO B CA 1
ATOM 3326 C C . PRO B 1 34 ? 6.372 -2.052 106.906 1.00 41.90 34 PRO B C 1
ATOM 3327 O O . PRO B 1 34 ? 5.827 -2.398 107.957 1.00 42.00 34 PRO B O 1
ATOM 3331 N N . ALA B 1 35 ? 7.654 -1.692 106.838 1.00 41.11 35 ALA B N 1
ATOM 3332 C CA . ALA B 1 35 ? 8.492 -1.690 108.030 1.00 38.38 35 ALA B CA 1
ATOM 3333 C C . ALA B 1 35 ? 8.039 -0.604 108.976 1.00 36.76 35 ALA B C 1
ATOM 3334 O O . ALA B 1 35 ? 8.419 -0.604 110.145 1.00 38.13 35 ALA B O 1
ATOM 3336 N N . THR B 1 36 ? 7.235 0.327 108.477 1.00 33.84 36 THR B N 1
ATOM 3337 C CA . THR B 1 36 ? 6.747 1.402 109.325 1.00 33.37 36 THR B CA 1
ATOM 3338 C C . THR B 1 36 ? 5.545 0.963 110.151 1.00 33.67 36 THR B C 1
ATOM 3339 O O . THR B 1 36 ? 5.114 1.691 111.042 1.00 34.25 36 THR B O 1
ATOM 3343 N N . LEU B 1 37 ? 5.005 -0.217 109.869 1.00 32.89 37 LEU B N 1
ATOM 3344 C CA . LEU B 1 37 ? 3.837 -0.670 110.609 1.00 33.10 37 LEU B CA 1
ATOM 3345 C C . LEU B 1 37 ? 4.177 -0.943 112.070 1.00 35.77 37 LEU B C 1
ATOM 3346 O O . LEU B 1 37 ? 3.284 -1.007 112.930 1.00 33.84 37 LEU B O 1
ATOM 3351 N N . SER B 1 38 ? 5.466 -1.095 112.361 1.00 35.94 38 SER B N 1
ATOM 3352 C CA . SER B 1 38 ? 5.874 -1.358 113.734 1.00 33.85 38 SER B CA 1
ATOM 3353 C C . SER B 1 38 ? 5.781 -0.102 114.581 1.00 34.53 38 SER B C 1
ATOM 3354 O O . SER B 1 38 ? 5.915 -0.161 115.805 1.00 34.23 38 SER B O 1
ATOM 3357 N N . PHE B 1 39 ? 5.529 1.031 113.930 1.00 34.76 39 PHE B N 1
ATOM 3358 C CA . PHE B 1 39 ? 5.377 2.293 114.643 1.00 37.38 39 PHE B CA 1
ATOM 3359 C C . PHE B 1 39 ? 3.899 2.474 114.964 1.00 38.06 39 PHE B C 1
ATOM 3360 O O . PHE B 1 39 ? 3.465 3.539 115.409 1.00 41.17 39 PHE B O 1
ATOM 3368 N N . ALA B 1 40 ? 3.110 1.441 114.722 1.00 38.34 40 ALA B N 1
ATOM 3369 C CA . ALA B 1 40 ? 1.684 1.547 114.983 1.00 40.40 40 ALA B CA 1
ATOM 3370 C C . ALA B 1 40 ? 1.352 1.420 116.468 1.00 41.78 40 ALA B C 1
ATOM 3371 O O . ALA B 1 40 ? 2.032 0.707 117.217 1.00 38.34 40 ALA B O 1
ATOM 3373 N N . PRO B 1 41 ? 0.291 2.114 116.911 1.00 42.46 41 PRO B N 1
ATOM 3374 C CA . PRO B 1 41 ? -0.099 2.042 118.316 1.00 43.34 41 PRO B CA 1
ATOM 3375 C C . PRO B 1 41 ? -0.505 0.616 118.665 1.00 44.20 41 PRO B C 1
ATOM 3376 O O . PRO B 1 41 ? -1.022 -0.119 117.820 1.00 45.91 41 PRO B O 1
ATOM 3380 N N . ASP B 1 42 ? -0.229 0.232 119.906 1.00 44.41 42 ASP B N 1
ATOM 3381 C CA . ASP B 1 42 ? -0.544 -1.090 120.421 1.00 43.11 42 ASP B CA 1
ATOM 3382 C C . ASP B 1 42 ? -1.919 -1.523 119.973 1.00 41.98 42 ASP B C 1
ATOM 3383 O O . ASP B 1 42 ? -2.855 -0.731 119.988 1.00 41.69 42 ASP B O 1
ATOM 3388 N N . GLY B 1 43 ? -2.045 -2.781 119.574 1.00 40.81 43 GLY B N 1
ATOM 3389 C CA . GLY B 1 43 ? -3.339 -3.260 119.138 1.00 41.10 43 GLY B CA 1
ATOM 3390 C C . GLY B 1 43 ? -3.454 -3.633 117.673 1.00 40.93 43 GLY B C 1
ATOM 3391 O O . GLY B 1 43 ? -2.462 -3.870 116.987 1.00 39.98 43 GLY B O 1
ATOM 3392 N N . ASN B 1 44 ? -4.693 -3.694 117.203 1.00 39.72 44 ASN B N 1
ATOM 3393 C CA . ASN B 1 44 ? -4.981 -4.043 115.825 1.00 39.09 44 ASN B CA 1
ATOM 3394 C C . ASN B 1 44 ? -5.612 -2.828 115.175 1.00 36.54 44 ASN B C 1
ATOM 3395 O O . ASN B 1 44 ? -6.364 -2.102 115.819 1.00 35.69 44 ASN B O 1
ATOM 3400 N N . GLN B 1 45 ? -5.309 -2.600 113.903 1.00 35.13 45 GLN B N 1
ATOM 3401 C CA . GLN B 1 45 ? -5.836 -1.423 113.232 1.00 34.86 45 GLN B CA 1
ATOM 3402 C C . GLN B 1 45 ? -6.734 -1.705 112.054 1.00 33.62 45 GLN B C 1
ATOM 3403 O O . GLN B 1 45 ? -6.304 -2.267 111.068 1.00 35.33 45 GLN B O 1
ATOM 3409 N N . PHE B 1 46 ? -7.990 -1.306 112.150 1.00 34.73 46 PHE B N 1
ATOM 3410 C CA . PHE B 1 46 ? -8.905 -1.487 111.038 1.00 35.55 46 PHE B CA 1
ATOM 3411 C C . PHE B 1 46 ? -8.956 -0.159 110.277 1.00 36.60 46 PHE B C 1
ATOM 3412 O O . PHE B 1 46 ? -9.148 0.894 110.897 1.00 37.74 46 PHE B O 1
ATOM 3420 N N . GLU B 1 47 ? -8.784 -0.192 108.953 1.00 35.79 47 GLU B N 1
ATOM 3421 C CA . GLU B 1 47 ? -8.815 1.056 108.175 1.00 36.95 47 GLU B CA 1
ATOM 3422 C C . GLU B 1 47 ? -9.764 1.072 106.983 1.00 35.70 47 GLU B C 1
ATOM 3423 O O . GLU B 1 47 ? -9.807 0.131 106.188 1.00 34.64 47 GLU B O 1
ATOM 3429 N N . LEU B 1 48 ? -10.516 2.167 106.875 1.00 35.28 48 LEU B N 1
ATOM 3430 C CA . LEU B 1 48 ? -11.506 2.363 105.822 1.00 35.89 48 LEU B CA 1
ATOM 3431 C C . LEU B 1 48 ? -11.391 3.727 105.176 1.00 36.01 48 LEU B C 1
ATOM 3432 O O . LEU B 1 48 ? -11.465 4.750 105.860 1.00 36.16 48 LEU B O 1
ATOM 3437 N N . GLY B 1 49 ? -11.226 3.743 103.854 1.00 37.19 49 GLY B N 1
ATOM 3438 C CA . GLY B 1 49 ? -11.093 5.011 103.149 1.00 36.08 49 GLY B CA 1
ATOM 3439 C C . GLY B 1 49 ? -11.603 5.116 101.719 1.00 36.33 49 GLY B C 1
ATOM 3440 O O . GLY B 1 49 ? -11.874 4.123 101.048 1.00 34.03 49 GLY B O 1
ATOM 3441 N N . LEU B 1 50 ? -11.716 6.356 101.257 1.00 38.00 50 LEU B N 1
ATOM 3442 C CA . LEU B 1 50 ? -12.189 6.662 99.920 1.00 39.66 50 LEU B CA 1
ATOM 3443 C C . LEU B 1 50 ? -11.257 7.604 99.171 1.00 42.59 50 LEU B C 1
ATOM 3444 O O . LEU B 1 50 ? -10.927 8.690 99.644 1.00 44.20 50 LEU B O 1
ATOM 3449 N N . ASP B 1 51 ? -10.846 7.185 97.984 1.00 45.21 51 ASP B N 1
ATOM 3450 C CA . ASP B 1 51 ? -9.948 7.976 97.146 1.00 45.28 51 ASP B CA 1
ATOM 3451 C C . ASP B 1 51 ? -10.738 8.590 95.985 1.00 44.81 51 ASP B C 1
ATOM 3452 O O . ASP B 1 51 ? -11.478 7.882 95.302 1.00 45.58 51 ASP B O 1
ATOM 3457 N N . VAL B 1 52 ? -10.602 9.899 95.781 1.00 43.50 52 VAL B N 1
ATOM 3458 C CA . VAL B 1 52 ? -11.274 10.575 94.672 1.00 43.54 52 VAL B CA 1
ATOM 3459 C C . VAL B 1 52 ? -10.248 11.376 93.890 1.00 43.41 52 VAL B C 1
ATOM 3460 O O . VAL B 1 52 ? -9.565 12.221 94.453 1.00 43.38 52 VAL B O 1
ATOM 3464 N N . VAL B 1 53 ? -10.166 11.119 92.587 1.00 44.32 53 VAL B N 1
ATOM 3465 C CA . VAL B 1 53 ? -9.218 11.801 91.725 1.00 42.83 53 VAL B CA 1
ATOM 3466 C C . VAL B 1 53 ? -9.847 12.677 90.649 1.00 44.03 53 VAL B C 1
ATOM 3467 O O . VAL B 1 53 ? -10.176 12.207 89.567 1.00 45.17 53 VAL B O 1
ATOM 3471 N N . THR B 1 54 ? -9.999 13.961 90.954 1.00 45.59 54 THR B N 1
ATOM 3472 C CA . THR B 1 54 ? -10.546 14.933 90.015 1.00 45.73 54 THR B CA 1
ATOM 3473 C C . THR B 1 54 ? -9.456 15.211 88.981 1.00 46.20 54 THR B C 1
ATOM 3474 O O . THR B 1 54 ? -8.273 15.169 89.306 1.00 45.71 54 THR B O 1
ATOM 3478 N N . THR B 1 55 ? -9.843 15.490 87.741 1.00 46.42 55 THR B N 1
ATOM 3479 C CA . THR B 1 55 ? -8.863 15.798 86.699 1.00 45.66 55 THR B CA 1
ATOM 3480 C C . THR B 1 55 ? -9.336 16.899 85.764 1.00 46.72 55 THR B C 1
ATOM 3481 O O . THR B 1 55 ? -10.473 16.864 85.281 1.00 46.95 55 THR B O 1
ATOM 3485 N N . ASP B 1 56 ? -8.481 17.888 85.522 1.00 44.52 56 ASP B N 1
ATOM 3486 C CA . ASP B 1 56 ? -8.867 18.931 84.597 1.00 45.46 56 ASP B CA 1
ATOM 3487 C C . ASP B 1 56 ? -7.910 18.996 83.413 1.00 43.39 56 ASP B C 1
ATOM 3488 O O . ASP B 1 56 ? -6.692 19.165 83.562 1.00 41.84 56 ASP B O 1
ATOM 3493 N N . ILE B 1 57 ? -8.487 18.851 82.226 1.00 40.26 57 ILE B N 1
ATOM 3494 C CA . ILE B 1 57 ? -7.719 18.859 81.000 1.00 37.82 57 ILE B CA 1
ATOM 3495 C C . ILE B 1 57 ? -8.410 19.637 79.910 1.00 35.16 57 ILE B C 1
ATOM 3496 O O . ILE B 1 57 ? -9.615 19.549 79.732 1.00 36.84 57 ILE B O 1
ATOM 3501 N N . LYS B 1 58 ? -7.628 20.423 79.193 1.00 36.28 58 LYS B N 1
ATOM 3502 C CA . LYS B 1 58 ? -8.133 21.194 78.068 1.00 36.67 58 LYS B CA 1
ATOM 3503 C C . LYS B 1 58 ? -7.135 20.948 76.935 1.00 36.25 58 LYS B C 1
ATOM 3504 O O . LYS B 1 58 ? -5.905 21.041 77.124 1.00 33.39 58 LYS B O 1
ATOM 3510 N N . VAL B 1 59 ? -7.672 20.597 75.773 1.00 35.61 59 VAL B N 1
ATOM 3511 C CA . VAL B 1 59 ? -6.870 20.344 74.591 1.00 34.06 59 VAL B CA 1
ATOM 3512 C C . VAL B 1 59 ? -7.402 21.329 73.563 1.00 34.75 59 VAL B C 1
ATOM 3513 O O . VAL B 1 59 ? -8.618 21.518 73.439 1.00 35.54 59 VAL B O 1
ATOM 3517 N N . HIS B 1 60 ? -6.497 21.975 72.843 1.00 32.19 60 HIS B N 1
ATOM 3518 C CA . HIS B 1 60 ? -6.906 22.937 71.843 1.00 31.88 60 HIS B CA 1
ATOM 3519 C C . HIS B 1 60 ? -6.488 22.598 70.437 1.00 33.19 60 HIS B C 1
ATOM 3520 O O . HIS B 1 60 ? -5.469 21.952 70.189 1.00 29.80 60 HIS B O 1
ATOM 3527 N N . ASP B 1 61 ? -7.296 23.109 69.521 1.00 36.65 61 ASP B N 1
ATOM 3528 C CA . ASP B 1 61 ? -7.140 22.926 68.094 1.00 40.46 61 ASP B CA 1
ATOM 3529 C C . ASP B 1 61 ? -6.296 24.028 67.462 1.00 43.26 61 ASP B C 1
ATOM 3530 O O . ASP B 1 61 ? -5.911 25.006 68.118 1.00 42.49 61 ASP B O 1
ATOM 3535 N N . SER B 1 62 ? -6.013 23.856 66.177 1.00 44.84 62 SER B N 1
ATOM 3536 C CA . SER B 1 62 ? -5.264 24.845 65.429 1.00 46.97 62 SER B CA 1
ATOM 3537 C C . SER B 1 62 ? -6.290 25.816 64.881 1.00 47.02 62 SER B C 1
ATOM 3538 O O . SER B 1 62 ? -5.977 26.652 64.044 1.00 48.35 62 SER B O 1
ATOM 3541 N N . HIS B 1 63 ? -7.529 25.689 65.345 1.00 47.89 63 HIS B N 1
ATOM 3542 C CA . HIS B 1 63 ? -8.611 26.556 64.884 1.00 46.15 63 HIS B CA 1
ATOM 3543 C C . HIS B 1 63 ? -9.339 27.198 66.058 1.00 44.76 63 HIS B C 1
ATOM 3544 O O . HIS B 1 63 ? -10.346 27.879 65.873 1.00 43.92 63 HIS B O 1
ATOM 3551 N N . GLY B 1 64 ? -8.839 26.961 67.267 1.00 42.45 64 GLY B N 1
ATOM 3552 C CA . GLY B 1 64 ? -9.466 27.538 68.440 1.00 39.94 64 GLY B CA 1
ATOM 3553 C C . GLY B 1 64 ? -10.557 26.683 69.051 1.00 38.62 64 GLY B C 1
ATOM 3554 O O . GLY B 1 64 ? -11.270 27.133 69.955 1.00 38.67 64 GLY B O 1
ATOM 3555 N N . ALA B 1 65 ? -10.708 25.459 68.558 1.00 36.64 65 ALA B N 1
ATOM 3556 C CA . ALA B 1 65 ? -11.715 24.547 69.101 1.00 35.86 65 ALA B CA 1
ATOM 3557 C C . ALA B 1 65 ? -11.147 23.878 70.349 1.00 34.06 65 ALA B C 1
ATOM 3558 O O . ALA B 1 65 ? -9.956 23.603 70.417 1.00 31.11 65 ALA B O 1
ATOM 3560 N N . GLU B 1 66 ? -11.988 23.632 71.344 1.00 35.89 66 GLU B N 1
ATOM 3561 C CA . GLU B 1 66 ? -11.501 22.978 72.539 1.00 39.46 66 GLU B CA 1
ATOM 3562 C C . GLU B 1 66 ? -12.331 21.779 72.965 1.00 38.68 66 GLU B C 1
ATOM 3563 O O . GLU B 1 66 ? -13.535 21.717 72.762 1.00 37.67 66 GLU B O 1
ATOM 3569 N N . ALA B 1 67 ? -11.634 20.813 73.541 1.00 39.59 67 ALA B N 1
ATOM 3570 C CA . ALA B 1 67 ? -12.229 19.606 74.062 1.00 38.25 67 ALA B CA 1
ATOM 3571 C C . ALA B 1 67 ? -11.703 19.586 75.484 1.00 38.22 67 ALA B C 1
ATOM 3572 O O . ALA B 1 67 ? -10.504 19.710 75.715 1.00 37.88 67 ALA B O 1
ATOM 3574 N N . LYS B 1 68 ? -12.597 19.465 76.445 1.00 40.43 68 LYS B N 1
ATOM 3575 C CA . LYS B 1 68 ? -12.164 19.432 77.820 1.00 41.31 68 LYS B CA 1
ATOM 3576 C C . LYS B 1 68 ? -12.734 18.213 78.479 1.00 41.05 68 LYS B C 1
ATOM 3577 O O . LYS B 1 68 ? -13.781 17.708 78.076 1.00 38.66 68 LYS B O 1
ATOM 3583 N N . SER B 1 69 ? -12.014 17.728 79.479 1.00 41.34 69 SER B N 1
ATOM 3584 C CA . SER B 1 69 ? -12.445 16.577 80.244 1.00 41.43 69 SER B CA 1
ATOM 3585 C C . SER B 1 69 ? -12.449 16.945 81.709 1.00 43.33 69 SER B C 1
ATOM 3586 O O . SER B 1 69 ? -11.467 17.446 82.230 1.00 41.40 69 SER B O 1
ATOM 3589 N N . SER B 1 70 ? -13.573 16.681 82.353 1.00 48.67 70 SER B N 1
ATOM 3590 C CA . SER B 1 70 ? -13.795 16.935 83.773 1.00 53.47 70 SER B CA 1
ATOM 3591 C C . SER B 1 70 ? -15.294 17.135 83.836 1.00 58.11 70 SER B C 1
ATOM 3592 O O . SER B 1 70 ? -15.930 16.920 84.872 1.00 58.93 70 SER B O 1
ATOM 3595 N N . THR B 1 71 ? -15.839 17.531 82.683 1.00 61.16 71 THR B N 1
ATOM 3596 C CA . THR B 1 71 ? -17.263 17.783 82.501 1.00 64.01 71 THR B CA 1
ATOM 3597 C C . THR B 1 71 ? -18.010 16.450 82.481 1.00 66.12 71 THR B C 1
ATOM 3598 O O . THR B 1 71 ? -17.425 15.404 82.175 1.00 67.67 71 THR B O 1
ATOM 3602 N N . GLY B 1 77 ? -18.306 13.778 87.006 1.00 64.56 77 GLY B N 1
ATOM 3603 C CA . GLY B 1 77 ? -18.209 13.172 88.327 1.00 67.88 77 GLY B CA 1
ATOM 3604 C C . GLY B 1 77 ? -17.210 12.024 88.366 1.00 67.54 77 GLY B C 1
ATOM 3605 O O . GLY B 1 77 ? -17.358 11.053 87.622 1.00 70.31 77 GLY B O 1
ATOM 3606 N N . PRO B 1 78 ? -16.212 12.094 89.269 1.00 68.93 78 PRO B N 1
ATOM 3607 C CA . PRO B 1 78 ? -15.093 11.176 89.550 1.00 65.20 78 PRO B CA 1
ATOM 3608 C C . PRO B 1 78 ? -15.288 9.718 89.948 1.00 63.13 78 PRO B C 1
ATOM 3609 O O . PRO B 1 78 ? -16.369 9.275 90.320 1.00 66.97 78 PRO B O 1
ATOM 3613 N N . TYR B 1 79 ? -14.185 8.984 89.869 1.00 60.56 79 TYR B N 1
ATOM 3614 C CA . TYR B 1 79 ? -14.160 7.592 90.265 1.00 56.69 79 TYR B CA 1
ATOM 3615 C C . TYR B 1 79 ? -13.690 7.616 91.719 1.00 53.41 79 TYR B C 1
ATOM 3616 O O . TYR B 1 79 ? -12.717 8.289 92.077 1.00 52.58 79 TYR B O 1
ATOM 3625 N N . VAL B 1 80 ? -14.408 6.893 92.555 1.00 49.67 80 VAL B N 1
ATOM 3626 C CA . VAL B 1 80 ? -14.101 6.804 93.964 1.00 46.45 80 VAL B CA 1
ATOM 3627 C C . VAL B 1 80 ? -13.601 5.393 94.247 1.00 47.34 80 VAL B C 1
ATOM 3628 O O . VAL B 1 80 ? -14.297 4.404 93.965 1.00 47.79 80 VAL B O 1
ATOM 3632 N N . GLY B 1 81 ? -12.387 5.303 94.779 1.00 44.59 81 GLY B N 1
ATOM 3633 C CA . GLY B 1 81 ? -11.814 4.011 95.086 1.00 42.61 81 GLY B CA 1
ATOM 3634 C C . GLY B 1 81 ? -11.863 3.732 96.574 1.00 41.41 81 GLY B C 1
ATOM 3635 O O . GLY B 1 81 ? -11.408 4.545 97.379 1.00 41.44 81 GLY B O 1
ATOM 3636 N N . PRO B 1 82 ? -12.430 2.590 96.975 1.00 39.19 82 PRO B N 1
ATOM 3637 C CA . PRO B 1 82 ? -12.508 2.259 98.397 1.00 38.05 82 PRO B CA 1
ATOM 3638 C C . PRO B 1 82 ? -11.175 1.672 98.874 1.00 37.97 82 PRO B C 1
ATOM 3639 O O . PRO B 1 82 ? -10.367 1.195 98.062 1.00 34.73 82 PRO B O 1
ATOM 3643 N N . GLN B 1 83 ? -10.939 1.722 100.182 1.00 35.32 83 GLN B N 1
ATOM 3644 C CA . GLN B 1 83 ? -9.713 1.168 100.727 1.00 34.00 83 GLN B CA 1
ATOM 3645 C C . GLN B 1 83 ? -10.006 0.545 102.079 1.00 33.62 83 GLN B C 1
ATOM 3646 O O . GLN B 1 83 ? -10.353 1.226 103.043 1.00 31.04 83 GLN B O 1
ATOM 3652 N N . LEU B 1 84 ? -9.909 -0.781 102.105 1.00 33.90 84 LEU B N 1
ATOM 3653 C CA . LEU B 1 84 ? -10.132 -1.581 103.303 1.00 35.30 84 LEU B CA 1
ATOM 3654 C C . LEU B 1 84 ? -8.839 -2.297 103.686 1.00 35.18 84 LEU B C 1
ATOM 3655 O O . LEU B 1 84 ? -8.095 -2.768 102.827 1.00 33.52 84 LEU B O 1
ATOM 3660 N N . SER B 1 85 ? -8.565 -2.373 104.979 1.00 37.39 85 SER B N 1
ATOM 3661 C CA . SER B 1 85 ? -7.355 -3.044 105.432 1.00 37.10 85 SER B CA 1
ATOM 3662 C C . SER B 1 85 ? -7.348 -3.223 106.931 1.00 36.85 85 SER B C 1
ATOM 3663 O O . SER B 1 85 ? -7.933 -2.429 107.684 1.00 35.86 85 SER B O 1
ATOM 3666 N N . TYR B 1 86 ? -6.678 -4.286 107.352 1.00 36.53 86 TYR B N 1
ATOM 3667 C CA . TYR B 1 86 ? -6.568 -4.620 108.760 1.00 34.14 86 TYR B CA 1
ATOM 3668 C C . TYR B 1 86 ? -5.140 -5.047 109.085 1.00 33.48 86 TYR B C 1
ATOM 3669 O O . TYR B 1 86 ? -4.530 -5.833 108.358 1.00 31.77 86 TYR B O 1
ATOM 3678 N N . VAL B 1 87 ? -4.615 -4.516 110.179 1.00 33.05 87 VAL B N 1
ATOM 3679 C CA . VAL B 1 87 ? -3.277 -4.849 110.633 1.00 33.24 87 VAL B CA 1
ATOM 3680 C C . VAL B 1 87 ? -3.362 -5.403 112.051 1.00 33.00 87 VAL B C 1
ATOM 3681 O O . VAL B 1 87 ? -3.979 -4.806 112.929 1.00 30.51 87 VAL B O 1
ATOM 3685 N N . ALA B 1 88 ? -2.735 -6.551 112.265 1.00 36.04 88 ALA B N 1
ATOM 3686 C CA . ALA B 1 88 ? -2.760 -7.212 113.572 1.00 40.69 88 ALA B CA 1
ATOM 3687 C C . ALA B 1 88 ? -1.390 -7.302 114.236 1.00 42.63 88 ALA B C 1
ATOM 3688 O O . ALA B 1 88 ? -0.378 -7.544 113.572 1.00 43.06 88 ALA B O 1
ATOM 3690 N N . GLN B 1 89 ? -1.365 -7.117 115.552 1.00 46.00 89 GLN B N 1
ATOM 3691 C CA . GLN B 1 89 ? -0.116 -7.186 116.312 1.00 47.58 89 GLN B CA 1
ATOM 3692 C C . GLN B 1 89 ? 0.039 -8.473 117.106 1.00 48.33 89 GLN B C 1
ATOM 3693 O O . GLN B 1 89 ? -0.729 -8.738 118.015 1.00 48.93 89 GLN B O 1
ATOM 3699 N N . LEU B 1 90 ? 1.032 -9.278 116.746 1.00 51.43 90 LEU B N 1
ATOM 3700 C CA . LEU B 1 90 ? 1.323 -10.515 117.459 1.00 52.88 90 LEU B CA 1
ATOM 3701 C C . LEU B 1 90 ? 2.703 -10.299 118.056 1.00 54.52 90 LEU B C 1
ATOM 3702 O O . LEU B 1 90 ? 3.710 -10.540 117.396 1.00 53.70 90 LEU B O 1
ATOM 3707 N N . ASP B 1 91 ? 2.750 -9.828 119.298 1.00 56.09 91 ASP B N 1
ATOM 3708 C CA . ASP B 1 91 ? 4.022 -9.558 119.964 1.00 56.49 91 ASP B CA 1
ATOM 3709 C C . ASP B 1 91 ? 4.816 -8.484 119.234 1.00 55.06 91 ASP B C 1
ATOM 3710 O O . ASP B 1 91 ? 4.415 -7.328 119.179 1.00 55.82 91 ASP B O 1
ATOM 3715 N N . ASP B 1 92 ? 5.957 -8.889 118.686 1.00 54.05 92 ASP B N 1
ATOM 3716 C CA . ASP B 1 92 ? 6.853 -8.007 117.949 1.00 53.34 92 ASP B CA 1
ATOM 3717 C C . ASP B 1 92 ? 6.416 -7.877 116.497 1.00 51.77 92 ASP B C 1
ATOM 3718 O O . ASP B 1 92 ? 6.866 -6.986 115.777 1.00 50.53 92 ASP B O 1
ATOM 3723 N N . TRP B 1 93 ? 5.547 -8.787 116.073 1.00 51.72 93 TRP B N 1
ATOM 3724 C CA . TRP B 1 93 ? 5.060 -8.803 114.702 1.00 51.43 93 TRP B CA 1
ATOM 3725 C C . TRP B 1 93 ? 3.831 -7.949 114.417 1.00 47.51 93 TRP B C 1
ATOM 3726 O O . TRP B 1 93 ? 3.068 -7.571 115.310 1.00 43.82 93 TRP B O 1
ATOM 3737 N N . ARG B 1 94 ? 3.675 -7.644 113.136 1.00 43.98 94 ARG B N 1
ATOM 3738 C CA . ARG B 1 94 ? 2.523 -6.916 112.645 1.00 41.82 94 ARG B CA 1
ATOM 3739 C C . ARG B 1 94 ? 2.194 -7.674 111.362 1.00 41.21 94 ARG B C 1
ATOM 3740 O O . ARG B 1 94 ? 3.067 -7.890 110.519 1.00 40.59 94 ARG B O 1
ATOM 3748 N N . PHE B 1 95 ? 0.951 -8.133 111.255 1.00 38.79 95 PHE B N 1
ATOM 3749 C CA . PHE B 1 95 ? 0.504 -8.848 110.080 1.00 37.06 95 PHE B CA 1
ATOM 3750 C C . PHE B 1 95 ? -0.672 -8.067 109.508 1.00 36.64 95 PHE B C 1
ATOM 3751 O O . PHE B 1 95 ? -1.573 -7.656 110.244 1.00 37.09 95 PHE B O 1
ATOM 3759 N N . GLY B 1 96 ? -0.672 -7.853 108.200 1.00 34.23 96 GLY B N 1
ATOM 3760 C CA . GLY B 1 96 ? -1.758 -7.106 107.610 1.00 33.10 96 GLY B CA 1
ATOM 3761 C C . GLY B 1 96 ? -2.144 -7.461 106.192 1.00 34.22 96 GLY B C 1
ATOM 3762 O O . GLY B 1 96 ? -1.317 -7.879 105.385 1.00 34.85 96 GLY B O 1
ATOM 3763 N N . ALA B 1 97 ? -3.430 -7.298 105.897 1.00 33.67 97 ALA B N 1
ATOM 3764 C CA . ALA B 1 97 ? -3.965 -7.549 104.570 1.00 30.85 97 ALA B CA 1
ATOM 3765 C C . ALA B 1 97 ? -4.920 -6.387 104.231 1.00 28.85 97 ALA B C 1
ATOM 3766 O O . ALA B 1 97 ? -5.368 -5.664 105.119 1.00 27.97 97 ALA B O 1
ATOM 3768 N N . GLY B 1 98 ? -5.207 -6.191 102.949 1.00 26.50 98 GLY B N 1
ATOM 3769 C CA . GLY B 1 98 ? -6.105 -5.124 102.556 1.00 25.11 98 GLY B CA 1
ATOM 3770 C C . GLY B 1 98 ? -6.350 -5.076 101.064 1.00 26.08 98 GLY B C 1
ATOM 3771 O O . GLY B 1 98 ? -5.682 -5.751 100.291 1.00 25.80 98 GLY B O 1
ATOM 3772 N N . LEU B 1 99 ? -7.319 -4.268 100.660 1.00 27.90 99 LEU B N 1
ATOM 3773 C CA . LEU B 1 99 ? -7.667 -4.097 99.250 1.00 28.18 99 LEU B CA 1
ATOM 3774 C C . LEU B 1 99 ? -7.508 -2.598 98.968 1.00 30.96 99 LEU B C 1
ATOM 3775 O O . LEU B 1 99 ? -8.124 -1.756 99.634 1.00 32.73 99 LEU B O 1
ATOM 3780 N N . PHE B 1 100 ? -6.674 -2.250 98.000 1.00 30.24 100 PHE B N 1
ATOM 3781 C CA . PHE B 1 100 ? -6.482 -0.845 97.706 1.00 31.38 100 PHE B CA 1
ATOM 3782 C C . PHE B 1 100 ? -6.795 -0.480 96.279 1.00 35.29 100 PHE B C 1
ATOM 3783 O O . PHE B 1 100 ? -5.985 -0.680 95.368 1.00 30.79 100 PHE B O 1
ATOM 3791 N N . VAL B 1 101 ? -8.001 0.066 96.122 1.00 39.59 101 VAL B N 1
ATOM 3792 C CA . VAL B 1 101 ? -8.555 0.512 94.853 1.00 42.65 101 VAL B CA 1
ATOM 3793 C C . VAL B 1 101 ? -7.996 1.874 94.473 1.00 46.96 101 VAL B C 1
ATOM 3794 O O . VAL B 1 101 ? -7.717 2.708 95.333 1.00 48.05 101 VAL B O 1
ATOM 3798 N N . SER B 1 102 ? -7.832 2.097 93.175 1.00 50.86 102 SER B N 1
ATOM 3799 C CA . SER B 1 102 ? -7.323 3.367 92.698 1.00 53.24 102 SER B CA 1
ATOM 3800 C C . SER B 1 102 ? -7.474 3.532 91.198 1.00 54.91 102 SER B C 1
ATOM 3801 O O . SER B 1 102 ? -7.489 2.560 90.452 1.00 55.41 102 SER B O 1
ATOM 3804 N N . SER B 1 103 ? -7.608 4.780 90.773 1.00 56.87 103 SER B N 1
ATOM 3805 C CA . SER B 1 103 ? -7.691 5.100 89.365 1.00 58.03 103 SER B CA 1
ATOM 3806 C C . SER B 1 103 ? -6.249 5.448 89.049 1.00 59.72 103 SER B C 1
ATOM 3807 O O . SER B 1 103 ? -5.424 5.561 89.957 1.00 60.76 103 SER B O 1
ATOM 3810 N N . GLY B 1 104 ? -5.938 5.617 87.774 1.00 60.04 104 GLY B N 1
ATOM 3811 C CA . GLY B 1 104 ? -4.581 5.958 87.392 1.00 59.35 104 GLY B CA 1
ATOM 3812 C C . GLY B 1 104 ? -4.673 6.537 86.001 1.00 58.25 104 GLY B C 1
ATOM 3813 O O . GLY B 1 104 ? -3.682 6.665 85.272 1.00 58.07 104 GLY B O 1
ATOM 3814 N N . LEU B 1 105 ? -5.902 6.885 85.645 1.00 54.75 105 LEU B N 1
ATOM 3815 C CA . LEU B 1 105 ? -6.198 7.439 84.345 1.00 53.15 105 LEU B CA 1
ATOM 3816 C C . LEU B 1 105 ? -7.705 7.552 84.351 1.00 51.15 105 LEU B C 1
ATOM 3817 O O . LEU B 1 105 ? -8.389 6.785 85.029 1.00 53.06 105 LEU B O 1
ATOM 3822 N N . GLY B 1 106 ? -8.221 8.507 83.599 1.00 48.41 106 GLY B N 1
ATOM 3823 C CA . GLY B 1 106 ? -9.652 8.698 83.541 1.00 43.75 106 GLY B CA 1
ATOM 3824 C C . GLY B 1 106 ? -9.961 10.020 82.878 1.00 40.74 106 GLY B C 1
ATOM 3825 O O . GLY B 1 106 ? -9.803 11.070 83.485 1.00 42.24 106 GLY B O 1
ATOM 3826 N N . THR B 1 107 ? -10.365 9.976 81.618 1.00 36.69 107 THR B N 1
ATOM 3827 C CA . THR B 1 107 ? -10.727 11.186 80.906 1.00 34.40 107 THR B CA 1
ATOM 3828 C C . THR B 1 107 ? -12.047 10.940 80.191 1.00 33.57 107 THR B C 1
ATOM 3829 O O . THR B 1 107 ? -12.378 9.805 79.823 1.00 32.53 107 THR B O 1
ATOM 3833 N N . GLU B 1 108 ? -12.792 12.020 80.002 1.00 31.85 108 GLU B N 1
ATOM 3834 C CA . GLU B 1 108 ? -14.070 11.974 79.344 1.00 30.29 108 GLU B CA 1
ATOM 3835 C C . GLU B 1 108 ? -14.246 13.280 78.582 1.00 30.50 108 GLU B C 1
ATOM 3836 O O . GLU B 1 108 ? -14.538 14.321 79.156 1.00 32.07 108 GLU B O 1
ATOM 3842 N N . TYR B 1 109 ? -14.043 13.215 77.274 1.00 32.32 109 TYR B N 1
ATOM 3843 C CA . TYR B 1 109 ? -14.175 14.371 76.408 1.00 31.75 109 TYR B CA 1
ATOM 3844 C C . TYR B 1 109 ? -15.551 14.426 75.734 1.00 32.72 109 TYR B C 1
ATOM 3845 O O . TYR B 1 109 ? -15.908 15.429 75.114 1.00 34.51 109 TYR B O 1
ATOM 3854 N N . GLY B 1 110 ? -16.322 13.346 75.858 1.00 32.96 110 GLY B N 1
ATOM 3855 C CA . GLY B 1 110 ? -17.640 13.308 75.263 1.00 28.50 110 GLY B CA 1
ATOM 3856 C C . GLY B 1 110 ? -17.538 12.989 73.794 1.00 30.82 110 GLY B C 1
ATOM 3857 O O . GLY B 1 110 ? -16.516 12.475 73.346 1.00 32.20 110 GLY B O 1
ATOM 3858 N N . SER B 1 111 ? -18.581 13.305 73.029 1.00 32.36 111 SER B N 1
ATOM 3859 C CA . SER B 1 111 ? -18.578 13.025 71.594 1.00 32.89 111 SER B CA 1
ATOM 3860 C C . SER B 1 111 ? -18.891 14.233 70.710 1.00 34.05 111 SER B C 1
ATOM 3861 O O . SER B 1 111 ? -19.033 14.096 69.500 1.00 34.78 111 SER B O 1
ATOM 3864 N N . LYS B 1 112 ? -19.004 15.415 71.301 1.00 36.29 112 LYS B N 1
ATOM 3865 C CA . LYS B 1 112 ? -19.309 16.618 70.518 1.00 37.33 112 LYS B CA 1
ATOM 3866 C C . LYS B 1 112 ? -18.057 17.424 70.200 1.00 34.82 112 LYS B C 1
ATOM 3867 O O . LYS B 1 112 ? -18.137 18.445 69.551 1.00 34.79 112 LYS B O 1
ATOM 3873 N N . SER B 1 113 ? -16.904 16.943 70.651 1.00 33.96 113 SER B N 1
ATOM 3874 C CA . SER B 1 113 ? -15.630 17.620 70.436 1.00 34.10 113 SER B CA 1
ATOM 3875 C C . SER B 1 113 ? -14.928 17.310 69.100 1.00 34.73 113 SER B C 1
ATOM 3876 O O . SER B 1 113 ? -15.308 16.378 68.381 1.00 34.63 113 SER B O 1
ATOM 3879 N N . PHE B 1 114 ? -13.887 18.085 68.785 1.00 35.18 114 PHE B N 1
ATOM 3880 C CA . PHE B 1 114 ? -13.164 17.898 67.541 1.00 35.18 114 PHE B CA 1
ATOM 3881 C C . PHE B 1 114 ? -12.419 16.574 67.553 1.00 37.72 114 PHE B C 1
ATOM 3882 O O . PHE B 1 114 ? -12.164 15.996 66.500 1.00 37.74 114 PHE B O 1
ATOM 3890 N N . LEU B 1 115 ? -12.078 16.088 68.746 1.00 37.47 115 LEU B N 1
ATOM 3891 C CA . LEU B 1 115 ? -11.385 14.813 68.862 1.00 35.96 115 LEU B CA 1
ATOM 3892 C C . LEU B 1 115 ? -12.279 13.723 68.263 1.00 36.98 115 LEU B C 1
ATOM 3893 O O . LEU B 1 115 ? -11.805 12.645 67.889 1.00 37.60 115 LEU B O 1
ATOM 3898 N N . SER B 1 116 ? -13.574 14.011 68.173 1.00 37.26 116 SER B N 1
ATOM 3899 C CA . SER B 1 116 ? -14.525 13.058 67.605 1.00 38.18 116 SER B CA 1
ATOM 3900 C C . SER B 1 116 ? -14.891 13.383 66.154 1.00 37.78 116 SER B C 1
ATOM 3901 O O . SER B 1 116 ? -15.983 13.052 65.689 1.00 34.44 116 SER B O 1
ATOM 3904 N N . GLN B 1 117 ? -14.017 14.091 65.448 1.00 37.56 117 GLN B N 1
ATOM 3905 C CA . GLN B 1 117 ? -14.307 14.310 64.047 1.00 39.41 117 GLN B CA 1
ATOM 3906 C C . GLN B 1 117 ? -13.294 13.646 63.144 1.00 38.40 117 GLN B C 1
ATOM 3907 O O . GLN B 1 117 ? -12.155 13.362 63.521 1.00 39.11 117 GLN B O 1
ATOM 3913 N N . THR B 1 118 ? -13.760 13.364 61.946 1.00 40.41 118 THR B N 1
ATOM 3914 C CA . THR B 1 118 ? -12.966 12.707 60.949 1.00 42.10 118 THR B CA 1
ATOM 3915 C C . THR B 1 118 ? -11.985 13.682 60.361 1.00 43.29 118 THR B C 1
ATOM 3916 O O . THR B 1 118 ? -12.258 14.870 60.315 1.00 45.56 118 THR B O 1
ATOM 3920 N N . GLU B 1 119 ? -10.827 13.174 59.949 1.00 44.45 119 GLU B N 1
ATOM 3921 C CA . GLU B 1 119 ? -9.800 13.974 59.280 1.00 42.79 119 GLU B CA 1
ATOM 3922 C C . GLU B 1 119 ? -10.656 14.398 58.134 1.00 43.99 119 GLU B C 1
ATOM 3923 O O . GLU B 1 119 ? -10.799 13.600 57.223 1.00 48.66 119 GLU B O 1
ATOM 3929 N N . ASN B 1 120 ? -11.229 15.602 58.139 1.00 41.40 120 ASN B N 1
ATOM 3930 C CA . ASN B 1 120 ? -12.151 15.945 57.051 1.00 41.33 120 ASN B CA 1
ATOM 3931 C C . ASN B 1 120 ? -13.203 16.928 57.545 1.00 39.44 120 ASN B C 1
ATOM 3932 O O . ASN B 1 120 ? -13.706 17.753 56.790 1.00 38.20 120 ASN B O 1
ATOM 3937 N N . GLY B 1 121 ? -13.564 16.806 58.814 1.00 37.13 121 GLY B N 1
ATOM 3938 C CA . GLY B 1 121 ? -14.556 17.704 59.365 1.00 35.44 121 GLY B CA 1
ATOM 3939 C C . GLY B 1 121 ? -15.836 17.052 59.823 1.00 35.21 121 GLY B C 1
ATOM 3940 O O . GLY B 1 121 ? -16.515 17.609 60.672 1.00 35.40 121 GLY B O 1
ATOM 3941 N N . ILE B 1 122 ? -16.178 15.884 59.282 1.00 36.61 122 ILE B N 1
ATOM 3942 C CA . ILE B 1 122 ? -17.408 15.230 59.702 1.00 37.83 122 ILE B CA 1
ATOM 3943 C C . ILE B 1 122 ? -17.358 14.906 61.185 1.00 38.30 122 ILE B C 1
ATOM 3944 O O . ILE B 1 122 ? -16.358 14.421 61.711 1.00 35.03 122 ILE B O 1
ATOM 3949 N N . GLN B 1 123 ? -18.465 15.197 61.845 1.00 40.18 123 GLN B N 1
ATOM 3950 C CA . GLN B 1 123 ? -18.615 14.973 63.266 1.00 41.27 123 GLN B CA 1
ATOM 3951 C C . GLN B 1 123 ? -19.222 13.585 63.475 1.00 41.42 123 GLN B C 1
ATOM 3952 O O . GLN B 1 123 ? -20.397 13.361 63.153 1.00 42.05 123 GLN B O 1
ATOM 3958 N N . THR B 1 124 ? -18.420 12.653 63.990 1.00 39.97 124 THR B N 1
ATOM 3959 C CA . THR B 1 124 ? -18.906 11.304 64.239 1.00 37.97 124 THR B CA 1
ATOM 3960 C C . THR B 1 124 ? -19.592 11.390 65.583 1.00 39.35 124 THR B C 1
ATOM 3961 O O . THR B 1 124 ? -19.718 12.480 66.126 1.00 42.92 124 THR B O 1
ATOM 3965 N N . SER B 1 125 ? -20.042 10.267 66.128 1.00 38.37 125 SER B N 1
ATOM 3966 C CA . SER B 1 125 ? -20.716 10.310 67.417 1.00 36.85 125 SER B CA 1
ATOM 3967 C C . SER B 1 125 ? -19.921 9.521 68.445 1.00 35.97 125 SER B C 1
ATOM 3968 O O . SER B 1 125 ? -20.410 9.203 69.531 1.00 33.81 125 SER B O 1
ATOM 3971 N N . PHE B 1 126 ? -18.680 9.208 68.094 1.00 34.73 126 PHE B N 1
ATOM 3972 C CA . PHE B 1 126 ? -17.845 8.440 68.987 1.00 34.98 126 PHE B CA 1
ATOM 3973 C C . PHE B 1 126 ? -17.318 9.254 70.142 1.00 34.28 126 PHE B C 1
ATOM 3974 O O . PHE B 1 126 ? -17.007 10.435 70.009 1.00 34.17 126 PHE B O 1
ATOM 3982 N N . ASP B 1 127 ? -17.219 8.601 71.287 1.00 34.75 127 ASP B N 1
ATOM 3983 C CA . ASP B 1 127 ? -16.718 9.254 72.460 1.00 35.58 127 ASP B CA 1
ATOM 3984 C C . ASP B 1 127 ? -15.212 9.212 72.372 1.00 37.14 127 ASP B C 1
ATOM 3985 O O . ASP B 1 127 ? -14.646 8.628 71.445 1.00 37.24 127 ASP B O 1
ATOM 3990 N N . ASN B 1 128 ? -14.572 9.848 73.347 1.00 37.36 128 ASN B N 1
ATOM 3991 C CA . ASN B 1 128 ? -13.118 9.903 73.465 1.00 33.91 128 ASN B CA 1
ATOM 3992 C C . ASN B 1 128 ? -12.897 9.924 74.967 1.00 33.33 128 ASN B C 1
ATOM 3993 O O . ASN B 1 128 ? -13.061 10.948 75.624 1.00 30.95 128 ASN B O 1
ATOM 3998 N N . SER B 1 129 ? -12.550 8.772 75.520 1.00 30.49 129 SER B N 1
ATOM 3999 C CA . SER B 1 129 ? -12.381 8.698 76.947 1.00 30.10 129 SER B CA 1
ATOM 4000 C C . SER B 1 129 ? -11.368 7.656 77.376 1.00 29.99 129 SER B C 1
ATOM 4001 O O . SER B 1 129 ? -10.866 6.882 76.571 1.00 28.71 129 SER B O 1
ATOM 4004 N N . SER B 1 130 ? -11.099 7.630 78.673 1.00 28.38 130 SER B N 1
ATOM 4005 C CA . SER B 1 130 ? -10.107 6.736 79.200 1.00 28.79 130 SER B CA 1
ATOM 4006 C C . SER B 1 130 ? -10.411 6.411 80.646 1.00 30.85 130 SER B C 1
ATOM 4007 O O . SER B 1 130 ? -11.044 7.195 81.336 1.00 30.72 130 SER B O 1
ATOM 4010 N N . ARG B 1 131 ? -9.950 5.252 81.098 1.00 31.72 131 ARG B N 1
ATOM 4011 C CA . ARG B 1 131 ? -10.121 4.859 82.483 1.00 34.93 131 ARG B CA 1
ATOM 4012 C C . ARG B 1 131 ? -9.274 3.657 82.820 1.00 35.63 131 ARG B C 1
ATOM 4013 O O . ARG B 1 131 ? -9.455 2.593 82.243 1.00 37.59 131 ARG B O 1
ATOM 4021 N N . LEU B 1 132 ? -8.348 3.823 83.754 1.00 35.80 132 LEU B N 1
ATOM 4022 C CA . LEU B 1 132 ? -7.509 2.716 84.168 1.00 34.20 132 LEU B CA 1
ATOM 4023 C C . LEU B 1 132 ? -7.794 2.512 85.640 1.00 35.50 132 LEU B C 1
ATOM 4024 O O . LEU B 1 132 ? -7.794 3.464 86.419 1.00 36.82 132 LEU B O 1
ATOM 4029 N N . ILE B 1 133 ? -8.071 1.270 86.020 1.00 35.39 133 ILE B N 1
ATOM 4030 C CA . ILE B 1 133 ? -8.355 0.963 87.410 1.00 32.52 133 ILE B CA 1
ATOM 4031 C C . ILE B 1 133 ? -7.413 -0.140 87.857 1.00 34.38 133 ILE B C 1
ATOM 4032 O O . ILE B 1 133 ? -7.233 -1.143 87.168 1.00 36.80 133 ILE B O 1
ATOM 4037 N N . VAL B 1 134 ? -6.794 0.071 89.009 1.00 33.69 134 VAL B N 1
ATOM 4038 C CA . VAL B 1 134 ? -5.828 -0.861 89.544 1.00 32.61 134 VAL B CA 1
ATOM 4039 C C . VAL B 1 134 ? -6.125 -1.188 90.979 1.00 34.96 134 VAL B C 1
ATOM 4040 O O . VAL B 1 134 ? -6.142 -0.303 91.835 1.00 36.34 134 VAL B O 1
ATOM 4044 N N . LEU B 1 135 ? -6.370 -2.458 91.249 1.00 35.35 135 LEU B N 1
ATOM 4045 C CA . LEU B 1 135 ? -6.620 -2.868 92.610 1.00 36.67 135 LEU B CA 1
ATOM 4046 C C . LEU B 1 135 ? -5.352 -3.534 93.100 1.00 38.03 135 LEU B C 1
ATOM 4047 O O . LEU B 1 135 ? -4.675 -4.233 92.357 1.00 40.09 135 LEU B O 1
ATOM 4052 N N . ARG B 1 136 ? -5.011 -3.273 94.348 1.00 39.72 136 ARG B N 1
ATOM 4053 C CA . ARG B 1 136 ? -3.853 -3.874 94.964 1.00 39.66 136 ARG B CA 1
ATOM 4054 C C . ARG B 1 136 ? -4.351 -4.464 96.269 1.00 38.25 136 ARG B C 1
ATOM 4055 O O . ARG B 1 136 ? -4.959 -3.775 97.089 1.00 38.11 136 ARG B O 1
ATOM 4063 N N . ALA B 1 137 ? -4.137 -5.763 96.428 1.00 38.24 137 ALA B N 1
ATOM 4064 C CA . ALA B 1 137 ? -4.555 -6.477 97.627 1.00 37.83 137 ALA B CA 1
ATOM 4065 C C . ALA B 1 137 ? -3.310 -7.138 98.189 1.00 37.23 137 ALA B C 1
ATOM 4066 O O . ALA B 1 137 ? -3.019 -8.279 97.886 1.00 35.93 137 ALA B O 1
ATOM 4068 N N . PRO B 1 138 ? -2.560 -6.415 99.022 1.00 39.13 138 PRO B N 1
ATOM 4069 C CA . PRO B 1 138 ? -1.326 -6.894 99.641 1.00 41.66 138 PRO B CA 1
ATOM 4070 C C . PRO B 1 138 ? -1.482 -7.754 100.876 1.00 41.97 138 PRO B C 1
ATOM 4071 O O . PRO B 1 138 ? -2.426 -7.606 101.648 1.00 44.69 138 PRO B O 1
ATOM 4075 N N . ILE B 1 139 ? -0.536 -8.661 101.047 1.00 42.21 139 ILE B N 1
ATOM 4076 C CA . ILE B 1 139 ? -0.481 -9.484 102.233 1.00 43.62 139 ILE B CA 1
ATOM 4077 C C . ILE B 1 139 ? 0.910 -9.113 102.721 1.00 44.72 139 ILE B C 1
ATOM 4078 O O . ILE B 1 139 ? 1.869 -9.106 101.936 1.00 45.12 139 ILE B O 1
ATOM 4083 N N . GLY B 1 140 ? 1.032 -8.756 103.992 1.00 45.08 140 GLY B N 1
ATOM 4084 C CA . GLY B 1 140 ? 2.341 -8.377 104.481 1.00 45.16 140 GLY B CA 1
ATOM 4085 C C . GLY B 1 140 ? 2.535 -8.527 105.967 1.00 45.07 140 GLY B C 1
ATOM 4086 O O . GLY B 1 140 ? 1.596 -8.779 106.700 1.00 44.32 140 GLY B O 1
ATOM 4087 N N . PHE B 1 141 ? 3.776 -8.362 106.403 1.00 48.31 141 PHE B N 1
ATOM 4088 C CA . PHE B 1 141 ? 4.128 -8.478 107.808 1.00 50.14 141 PHE B CA 1
ATOM 4089 C C . PHE B 1 141 ? 5.188 -7.449 108.162 1.00 52.03 141 PHE B C 1
ATOM 4090 O O . PHE B 1 141 ? 5.703 -6.737 107.305 1.00 52.10 141 PHE B O 1
ATOM 4098 N N . SER B 1 142 ? 5.525 -7.398 109.439 1.00 54.92 142 SER B N 1
ATOM 4099 C CA . SER B 1 142 ? 6.533 -6.476 109.927 1.00 56.20 142 SER B CA 1
ATOM 4100 C C . SER B 1 142 ? 7.071 -7.014 111.246 1.00 56.64 142 SER B C 1
ATOM 4101 O O . SER B 1 142 ? 6.307 -7.455 112.104 1.00 53.97 142 SER B O 1
ATOM 4104 N N . TYR B 1 143 ? 8.393 -6.985 111.390 1.00 58.98 143 TYR B N 1
ATOM 4105 C CA . TYR B 1 143 ? 9.045 -7.471 112.599 1.00 59.87 143 TYR B CA 1
ATOM 4106 C C . TYR B 1 143 ? 9.929 -6.396 113.207 1.00 58.99 143 TYR B C 1
ATOM 4107 O O . TYR B 1 143 ? 10.721 -5.762 112.512 1.00 59.66 143 TYR B O 1
ATOM 4116 N N . GLN B 1 144 ? 9.769 -6.182 114.506 1.00 57.71 144 GLN B N 1
ATOM 4117 C CA . GLN B 1 144 ? 10.586 -5.219 115.225 1.00 57.06 144 GLN B CA 1
ATOM 4118 C C . GLN B 1 144 ? 11.731 -6.092 115.731 1.00 57.12 144 GLN B C 1
ATOM 4119 O O . GLN B 1 144 ? 11.761 -6.488 116.894 1.00 53.20 144 GLN B O 1
ATOM 4125 N N . ALA B 1 145 ? 12.655 -6.406 114.826 1.00 59.57 145 ALA B N 1
ATOM 4126 C CA . ALA B 1 145 ? 13.798 -7.264 115.125 1.00 62.86 145 ALA B CA 1
ATOM 4127 C C . ALA B 1 145 ? 14.676 -6.835 116.289 1.00 64.59 145 ALA B C 1
ATOM 4128 O O . ALA B 1 145 ? 15.306 -7.684 116.928 1.00 63.20 145 ALA B O 1
ATOM 4130 N N . THR B 1 146 ? 14.726 -5.537 116.579 1.00 67.11 146 THR B N 1
ATOM 4131 C CA . THR B 1 146 ? 15.562 -5.105 117.682 1.00 68.89 146 THR B CA 1
ATOM 4132 C C . THR B 1 146 ? 15.549 -3.650 118.143 1.00 70.52 146 THR B C 1
ATOM 4133 O O . THR B 1 146 ? 16.592 -3.004 118.154 1.00 70.64 146 THR B O 1
ATOM 4137 N N . SER B 1 147 ? 14.387 -3.130 118.522 1.00 71.58 147 SER B N 1
ATOM 4138 C CA . SER B 1 147 ? 14.312 -1.770 119.051 1.00 72.20 147 SER B CA 1
ATOM 4139 C C . SER B 1 147 ? 14.869 -0.649 118.170 1.00 73.00 147 SER B C 1
ATOM 4140 O O . SER B 1 147 ? 14.427 0.503 118.264 1.00 72.19 147 SER B O 1
ATOM 4143 N N . LYS B 1 148 ? 15.842 -0.987 117.329 1.00 74.06 148 LYS B N 1
ATOM 4144 C CA . LYS B 1 148 ? 16.488 -0.029 116.437 1.00 75.17 148 LYS B CA 1
ATOM 4145 C C . LYS B 1 148 ? 16.029 -0.160 114.982 1.00 75.11 148 LYS B C 1
ATOM 4146 O O . LYS B 1 148 ? 15.581 0.814 114.379 1.00 74.94 148 LYS B O 1
ATOM 4152 N N . LEU B 1 149 ? 16.150 -1.361 114.420 1.00 76.13 149 LEU B N 1
ATOM 4153 C CA . LEU B 1 149 ? 15.735 -1.604 113.041 1.00 77.13 149 LEU B CA 1
ATOM 4154 C C . LEU B 1 149 ? 14.342 -2.230 112.996 1.00 76.74 149 LEU B C 1
ATOM 4155 O O . LEU B 1 149 ? 13.839 -2.721 114.007 1.00 76.04 149 LEU B O 1
ATOM 4160 N N . THR B 1 150 ? 13.731 -2.232 111.818 1.00 76.04 150 THR B N 1
ATOM 4161 C CA . THR B 1 150 ? 12.398 -2.797 111.683 1.00 76.56 150 THR B CA 1
ATOM 4162 C C . THR B 1 150 ? 12.178 -3.392 110.296 1.00 75.80 150 THR B C 1
ATOM 4163 O O . THR B 1 150 ? 11.984 -2.678 109.319 1.00 77.00 150 THR B O 1
ATOM 4167 N N . PHE B 1 151 ? 12.209 -4.714 110.227 1.00 74.45 151 PHE B N 1
ATOM 4168 C CA . PHE B 1 151 ? 12.026 -5.433 108.975 1.00 73.03 151 PHE B CA 1
ATOM 4169 C C . PHE B 1 151 ? 10.590 -5.246 108.480 1.00 70.60 151 PHE B C 1
ATOM 4170 O O . PHE B 1 151 ? 9.688 -4.999 109.278 1.00 70.48 151 PHE B O 1
ATOM 4178 N N . GLY B 1 152 ? 10.383 -5.358 107.169 1.00 67.07 152 GLY B N 1
ATOM 4179 C CA . GLY B 1 152 ? 9.048 -5.200 106.616 1.00 61.05 152 GLY B CA 1
ATOM 4180 C C . GLY B 1 152 ? 8.905 -5.657 105.175 1.00 58.01 152 GLY B C 1
ATOM 4181 O O . GLY B 1 152 ? 9.493 -5.062 104.274 1.00 58.91 152 GLY B O 1
ATOM 4182 N N . ALA B 1 153 ? 8.119 -6.706 104.946 1.00 53.60 153 ALA B N 1
ATOM 4183 C CA . ALA B 1 153 ? 7.917 -7.219 103.599 1.00 49.80 153 ALA B CA 1
ATOM 4184 C C . ALA B 1 153 ? 6.438 -7.232 103.229 1.00 48.17 153 ALA B C 1
ATOM 4185 O O . ALA B 1 153 ? 5.581 -6.938 104.056 1.00 46.68 153 ALA B O 1
ATOM 4187 N N . SER B 1 154 ? 6.136 -7.595 101.987 1.00 46.80 154 SER B N 1
ATOM 4188 C CA . SER B 1 154 ? 4.748 -7.610 101.546 1.00 45.36 154 SER B CA 1
ATOM 4189 C C . SER B 1 154 ? 4.569 -8.026 100.078 1.00 45.25 154 SER B C 1
ATOM 4190 O O . SER B 1 154 ? 5.240 -7.491 99.209 1.00 44.97 154 SER B O 1
ATOM 4193 N N . VAL B 1 155 ? 3.691 -8.993 99.803 1.00 45.80 155 VAL B N 1
ATOM 4194 C CA . VAL B 1 155 ? 3.428 -9.386 98.417 1.00 46.42 155 VAL B CA 1
ATOM 4195 C C . VAL B 1 155 ? 2.129 -8.717 98.014 1.00 47.97 155 VAL B C 1
ATOM 4196 O O . VAL B 1 155 ? 1.399 -8.202 98.865 1.00 49.25 155 VAL B O 1
ATOM 4200 N N . ASP B 1 156 ? 1.815 -8.757 96.723 1.00 48.35 156 ASP B N 1
ATOM 4201 C CA . ASP B 1 156 ? 0.644 -8.055 96.230 1.00 46.22 156 ASP B CA 1
ATOM 4202 C C . ASP B 1 156 ? -0.595 -8.694 95.664 1.00 44.56 156 ASP B C 1
ATOM 4203 O O . ASP B 1 156 ? -1.501 -9.072 96.385 1.00 45.62 156 ASP B O 1
ATOM 4208 N N . LEU B 1 157 ? -0.625 -8.771 94.348 1.00 42.91 157 LEU B N 1
ATOM 4209 C CA . LEU B 1 157 ? -1.773 -9.237 93.592 1.00 41.78 157 LEU B CA 1
ATOM 4210 C C . LEU B 1 157 ? -2.428 -7.916 93.202 1.00 41.87 157 LEU B C 1
ATOM 4211 O O . LEU B 1 157 ? -3.022 -7.207 94.027 1.00 40.64 157 LEU B O 1
ATOM 4216 N N . VAL B 1 158 ? -2.279 -7.605 91.923 1.00 40.61 158 VAL B N 1
ATOM 4217 C CA . VAL B 1 158 ? -2.779 -6.396 91.320 1.00 39.52 158 VAL B CA 1
ATOM 4218 C C . VAL B 1 158 ? -3.790 -6.808 90.257 1.00 41.53 158 VAL B C 1
ATOM 4219 O O . VAL B 1 158 ? -3.585 -7.797 89.553 1.00 43.73 158 VAL B O 1
ATOM 4223 N N . TRP B 1 159 ? -4.895 -6.074 90.168 1.00 42.64 159 TRP B N 1
ATOM 4224 C CA . TRP B 1 159 ? -5.938 -6.338 89.179 1.00 43.26 159 TRP B CA 1
ATOM 4225 C C . TRP B 1 159 ? -6.081 -5.027 88.410 1.00 42.51 159 TRP B C 1
ATOM 4226 O O . TRP B 1 159 ? -6.388 -3.987 88.991 1.00 41.94 159 TRP B O 1
ATOM 4237 N N . THR B 1 160 ? -5.842 -5.070 87.108 1.00 41.12 160 THR B N 1
ATOM 4238 C CA . THR B 1 160 ? -5.940 -3.865 86.303 1.00 39.41 160 THR B CA 1
ATOM 4239 C C . THR B 1 160 ? -7.013 -4.001 85.265 1.00 37.69 160 THR B C 1
ATOM 4240 O O . THR B 1 160 ? -7.154 -5.040 84.649 1.00 39.44 160 THR B O 1
ATOM 4244 N N . SER B 1 161 ? -7.760 -2.933 85.075 1.00 35.25 161 SER B N 1
ATOM 4245 C CA . SER B 1 161 ? -8.815 -2.902 84.088 1.00 35.49 161 SER B CA 1
ATOM 4246 C C . SER B 1 161 ? -8.566 -1.646 83.229 1.00 34.33 161 SER B C 1
ATOM 4247 O O . SER B 1 161 ? -8.113 -0.607 83.732 1.00 36.63 161 SER B O 1
ATOM 4250 N N . LEU B 1 162 ? -8.828 -1.750 81.935 1.00 30.62 162 LEU B N 1
ATOM 4251 C CA . LEU B 1 162 ? -8.633 -0.624 81.039 1.00 28.28 162 LEU B CA 1
ATOM 4252 C C . LEU B 1 162 ? -9.820 -0.360 80.149 1.00 29.84 162 LEU B C 1
ATOM 4253 O O . LEU B 1 162 ? -10.172 -1.196 79.333 1.00 32.77 162 LEU B O 1
ATOM 4258 N N . ASN B 1 163 ? -10.426 0.809 80.314 1.00 30.74 163 ASN B N 1
ATOM 4259 C CA . ASN B 1 163 ? -11.531 1.239 79.467 1.00 31.33 163 ASN B CA 1
ATOM 4260 C C . ASN B 1 163 ? -10.959 2.286 78.516 1.00 30.10 163 ASN B C 1
ATOM 4261 O O . ASN B 1 163 ? -10.219 3.175 78.922 1.00 27.99 163 ASN B O 1
ATOM 4266 N N . LEU B 1 164 ? -11.295 2.150 77.242 1.00 31.60 164 LEU B N 1
ATOM 4267 C CA . LEU B 1 164 ? -10.796 3.048 76.225 1.00 31.41 164 LEU B CA 1
ATOM 4268 C C . LEU B 1 164 ? -11.860 3.331 75.168 1.00 32.59 164 LEU B C 1
ATOM 4269 O O . LEU B 1 164 ? -12.644 2.467 74.795 1.00 33.45 164 LEU B O 1
ATOM 4274 N N . GLU B 1 165 ? -11.852 4.559 74.686 1.00 32.43 165 GLU B N 1
ATOM 4275 C CA . GLU B 1 165 ? -12.743 5.026 73.645 1.00 30.69 165 GLU B CA 1
ATOM 4276 C C . GLU B 1 165 ? -11.747 5.989 72.965 1.00 30.34 165 GLU B C 1
ATOM 4277 O O . GLU B 1 165 ? -11.346 6.986 73.566 1.00 29.08 165 GLU B O 1
ATOM 4283 N N . LEU B 1 166 ? -11.317 5.666 71.742 1.00 27.85 166 LEU B N 1
ATOM 4284 C CA . LEU B 1 166 ? -10.339 6.481 71.029 1.00 24.84 166 LEU B CA 1
ATOM 4285 C C . LEU B 1 166 ? -10.439 6.589 69.493 1.00 24.85 166 LEU B C 1
ATOM 4286 O O . LEU B 1 166 ? -10.284 5.620 68.772 1.00 24.42 166 LEU B O 1
ATOM 4291 N N . LEU B 1 167 ? -10.651 7.801 69.003 1.00 25.74 167 LEU B N 1
ATOM 4292 C CA . LEU B 1 167 ? -10.733 8.044 67.584 1.00 23.77 167 LEU B CA 1
ATOM 4293 C C . LEU B 1 167 ? -9.408 8.581 67.081 1.00 25.72 167 LEU B C 1
ATOM 4294 O O . LEU B 1 167 ? -8.789 9.428 67.703 1.00 30.01 167 LEU B O 1
ATOM 4299 N N . LEU B 1 168 ? -8.962 8.056 65.958 1.00 26.00 168 LEU B N 1
ATOM 4300 C CA . LEU B 1 168 ? -7.744 8.509 65.346 1.00 28.47 168 LEU B CA 1
ATOM 4301 C C . LEU B 1 168 ? -8.109 8.919 63.936 1.00 30.10 168 LEU B C 1
ATOM 4302 O O . LEU B 1 168 ? -8.494 8.082 63.116 1.00 32.87 168 LEU B O 1
ATOM 4307 N N . PRO B 1 169 ? -8.032 10.226 63.643 1.00 31.13 169 PRO B N 1
ATOM 4308 C CA . PRO B 1 169 ? -8.360 10.721 62.300 1.00 29.97 169 PRO B CA 1
ATOM 4309 C C . PRO B 1 169 ? -7.407 10.042 61.340 1.00 29.90 169 PRO B C 1
ATOM 4310 O O . PRO B 1 169 ? -6.356 9.557 61.753 1.00 31.72 16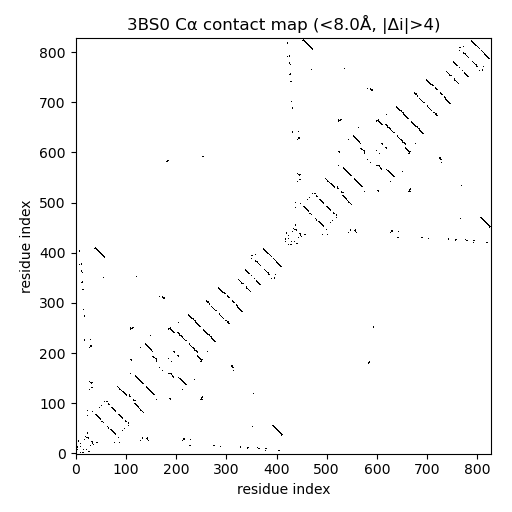9 PRO B O 1
ATOM 4314 N N . SER B 1 170 ? -7.766 10.014 60.067 1.00 30.25 170 SER B N 1
ATOM 4315 C CA . SER B 1 170 ? -6.957 9.357 59.052 1.00 32.37 170 SER B CA 1
ATOM 4316 C C . SER B 1 170 ? -5.488 9.754 58.935 1.00 35.22 170 SER B C 1
ATOM 4317 O O . SER B 1 170 ? -4.632 8.911 58.628 1.00 35.23 170 SER B O 1
ATOM 4320 N N . SER B 1 171 ? -5.172 11.027 59.153 1.00 36.60 171 SER B N 1
ATOM 4321 C CA . SER B 1 171 ? -3.783 11.429 59.051 1.00 36.51 171 SER B CA 1
ATOM 4322 C C . SER B 1 171 ? -2.954 10.688 60.091 1.00 37.45 171 SER B C 1
ATOM 4323 O O . SER B 1 171 ? -1.847 10.238 59.790 1.00 38.57 171 SER B O 1
ATOM 4326 N N . GLN B 1 172 ? -3.478 10.535 61.306 1.00 37.77 172 GLN B N 1
ATOM 4327 C CA . GLN B 1 172 ? -2.730 9.813 62.345 1.00 39.27 172 GLN B CA 1
ATOM 4328 C C . GLN B 1 172 ? -2.487 8.343 61.992 1.00 38.66 172 GLN B C 1
ATOM 4329 O O . GLN B 1 172 ? -1.391 7.825 62.207 1.00 37.62 172 GLN B O 1
ATOM 4335 N N . VAL B 1 173 ? -3.500 7.670 61.445 1.00 39.67 173 VAL B N 1
ATOM 4336 C CA . VAL B 1 173 ? -3.332 6.265 61.066 1.00 38.55 173 VAL B CA 1
ATOM 4337 C C . VAL B 1 173 ? -2.396 6.173 59.873 1.00 38.13 173 VAL B C 1
ATOM 4338 O O . VAL B 1 173 ? -1.607 5.233 59.776 1.00 39.90 173 VAL B O 1
ATOM 4342 N N . GLY B 1 174 ? -2.470 7.155 58.975 1.00 36.35 174 GLY B N 1
ATOM 4343 C CA . GLY B 1 174 ? -1.587 7.157 57.821 1.00 33.68 174 GLY B CA 1
ATOM 4344 C C . GLY B 1 174 ? -0.117 7.194 58.217 1.00 35.56 174 GLY B C 1
ATOM 4345 O O . GLY B 1 174 ? 0.701 6.470 57.664 1.00 38.25 174 GLY B O 1
ATOM 4346 N N . ALA B 1 175 ? 0.228 8.036 59.188 1.00 36.58 175 ALA B N 1
ATOM 4347 C CA . ALA B 1 175 ? 1.611 8.155 59.633 1.00 33.71 175 ALA B CA 1
ATOM 4348 C C . ALA B 1 175 ? 2.042 6.922 60.383 1.00 32.52 175 ALA B C 1
ATOM 4349 O O . ALA B 1 175 ? 3.177 6.510 60.274 1.00 34.90 175 ALA B O 1
ATOM 4351 N N . LEU B 1 176 ? 1.148 6.334 61.160 1.00 33.97 176 LEU B N 1
ATOM 4352 C CA . LEU B 1 176 ? 1.509 5.130 61.902 1.00 34.86 176 LEU B CA 1
ATOM 4353 C C . LEU B 1 176 ? 1.822 4.061 60.873 1.00 35.77 176 LEU B C 1
ATOM 4354 O O . LEU B 1 176 ? 2.880 3.436 60.901 1.00 36.05 176 LEU B O 1
ATOM 4359 N N . THR B 1 177 ? 0.874 3.892 59.957 1.00 36.12 177 THR B N 1
ATOM 4360 C CA . THR B 1 177 ? 0.951 2.939 58.874 1.00 34.94 177 THR B CA 1
ATOM 4361 C C . THR B 1 177 ? 2.213 3.160 58.070 1.00 36.25 177 THR B C 1
ATOM 4362 O O . THR B 1 177 ? 2.984 2.225 57.850 1.00 38.69 177 THR B O 1
ATOM 4366 N N . ALA B 1 178 ? 2.426 4.397 57.638 1.00 35.62 178 ALA B N 1
ATOM 4367 C CA . ALA B 1 178 ? 3.604 4.741 56.853 1.00 37.47 178 ALA B CA 1
ATOM 4368 C C . ALA B 1 178 ? 4.917 4.603 57.631 1.00 39.88 178 ALA B C 1
ATOM 4369 O O . ALA B 1 178 ? 5.981 4.401 57.034 1.00 40.27 178 ALA B O 1
ATOM 4371 N N . GLN B 1 179 ? 4.847 4.723 58.956 1.00 41.83 179 GLN B N 1
ATOM 4372 C CA . GLN B 1 179 ? 6.028 4.591 59.809 1.00 43.79 179 GLN B CA 1
ATOM 4373 C C . GLN B 1 179 ? 6.281 3.103 60.037 1.00 44.50 179 GLN B C 1
ATOM 4374 O O . GLN B 1 179 ? 7.340 2.701 60.533 1.00 44.88 179 GLN B O 1
ATOM 4380 N N . GLY B 1 180 ? 5.289 2.294 59.690 1.00 41.88 180 GLY B N 1
ATOM 4381 C CA . GLY B 1 180 ? 5.403 0.865 59.892 1.00 43.19 180 GLY B CA 1
ATOM 4382 C C . GLY B 1 180 ? 4.945 0.453 61.286 1.00 43.19 180 GLY B C 1
ATOM 4383 O O . GLY B 1 180 ? 4.982 -0.730 61.647 1.00 42.10 180 GLY B O 1
ATOM 4384 N N . ASN B 1 181 ? 4.513 1.426 62.082 1.00 42.66 181 ASN B N 1
ATOM 4385 C CA . ASN B 1 181 ? 4.055 1.122 63.433 1.00 41.74 181 ASN B CA 1
ATOM 4386 C C . ASN B 1 181 ? 2.672 0.511 63.454 1.00 40.45 181 ASN B C 1
ATOM 4387 O O . ASN B 1 181 ? 2.268 -0.059 64.467 1.00 37.56 181 ASN B O 1
ATOM 4392 N N . LEU B 1 182 ? 1.954 0.622 62.338 1.00 39.24 182 LEU B N 1
ATOM 4393 C CA . LEU B 1 182 ? 0.616 0.051 62.254 1.00 40.99 182 LEU B CA 1
ATOM 4394 C C . LEU B 1 182 ? 0.586 -1.025 61.167 1.00 40.71 182 LEU B C 1
ATOM 4395 O O . LEU B 1 182 ? 0.831 -0.754 59.994 1.00 44.16 182 LEU B O 1
ATOM 4400 N N . SER B 1 183 ? 0.290 -2.253 61.559 1.00 38.85 183 SER B N 1
ATOM 4401 C CA . SER B 1 183 ? 0.270 -3.339 60.601 1.00 38.17 183 SER B CA 1
ATOM 4402 C C . SER B 1 183 ? -0.931 -4.228 60.773 1.00 38.57 183 SER B C 1
ATOM 4403 O O . SER B 1 183 ? -1.806 -3.968 61.610 1.00 39.67 183 SER B O 1
ATOM 4406 N N . GLY B 1 184 ? -0.945 -5.297 59.982 1.00 35.85 184 GLY B N 1
ATOM 4407 C CA . GLY B 1 184 ? -2.026 -6.254 60.035 1.00 32.78 184 GLY B CA 1
ATOM 4408 C C . GLY B 1 184 ? -2.746 -6.352 58.716 1.00 33.57 184 GLY B C 1
ATOM 4409 O O . GLY B 1 184 ? -2.695 -5.435 57.891 1.00 33.37 184 GLY B O 1
ATOM 4410 N N . GLY B 1 185 ? -3.418 -7.479 58.519 1.00 34.19 185 GLY B N 1
ATOM 4411 C CA . GLY B 1 185 ? -4.168 -7.695 57.303 1.00 34.21 185 GLY B CA 1
ATOM 4412 C C . GLY B 1 185 ? -5.335 -6.736 57.170 1.00 33.68 185 GLY B C 1
ATOM 4413 O O . GLY B 1 185 ? -5.875 -6.565 56.081 1.00 35.30 185 GLY B O 1
ATOM 4414 N N . LEU B 1 186 ? -5.733 -6.097 58.264 1.00 33.48 186 LEU B N 1
ATOM 4415 C CA . LEU B 1 186 ? -6.855 -5.166 58.185 1.00 33.97 186 LEU B CA 1
ATOM 4416 C C . LEU B 1 186 ? -6.425 -3.865 57.550 1.00 34.00 186 LEU B C 1
ATOM 4417 O O . LEU B 1 186 ? -7.258 -3.053 57.148 1.00 36.36 186 LEU B O 1
ATOM 4422 N N . VAL B 1 187 ? -5.119 -3.665 57.450 1.00 32.42 187 VAL B N 1
ATOM 4423 C CA . VAL B 1 187 ? -4.621 -2.450 56.841 1.00 31.50 187 VAL B CA 1
ATOM 4424 C C . VAL B 1 187 ? -5.100 -2.392 55.398 1.00 31.43 187 VAL B C 1
ATOM 4425 O O . VAL B 1 187 ? -5.848 -1.483 55.044 1.00 33.52 187 VAL B O 1
ATOM 4429 N N . PRO B 1 188 ? -4.704 -3.373 54.551 1.00 30.32 188 PRO B N 1
ATOM 4430 C CA . PRO B 1 188 ? -5.135 -3.367 53.151 1.00 28.52 188 PRO B CA 1
ATOM 4431 C C . PRO B 1 188 ? -6.617 -3.536 52.893 1.00 29.20 188 PRO B C 1
ATOM 4432 O O . PRO B 1 188 ? -7.072 -3.270 51.799 1.00 33.82 188 PRO B O 1
ATOM 4436 N N . SER B 1 189 ? -7.391 -3.992 53.855 1.00 28.48 189 SER B N 1
ATOM 4437 C CA . SER B 1 189 ? -8.818 -4.124 53.570 1.00 30.47 189 SER B CA 1
ATOM 4438 C C . SER B 1 189 ? -9.638 -2.899 53.984 1.00 31.68 189 SER B C 1
ATOM 4439 O O . SER B 1 189 ? -10.612 -2.551 53.320 1.00 29.02 189 SER B O 1
ATOM 4442 N N . LEU B 1 190 ? -9.238 -2.232 55.062 1.00 32.44 190 LEU B N 1
ATOM 4443 C CA . LEU B 1 190 ? -9.980 -1.058 55.515 1.00 35.11 190 LEU B CA 1
ATOM 4444 C C . LEU B 1 190 ? -9.453 0.283 54.975 1.00 33.97 190 LEU B C 1
ATOM 4445 O O . LEU B 1 190 ? -10.203 1.253 54.857 1.00 33.99 190 LEU B O 1
ATOM 4450 N N . ALA B 1 191 ? -8.169 0.320 54.645 1.00 31.82 191 ALA B N 1
ATOM 4451 C CA . ALA B 1 191 ? -7.516 1.526 54.137 1.00 29.90 191 ALA B CA 1
ATOM 4452 C C . ALA B 1 191 ? -8.290 2.312 53.094 1.00 28.96 191 ALA B C 1
ATOM 4453 O O . ALA B 1 191 ? -8.271 3.546 53.103 1.00 30.01 191 ALA B O 1
ATOM 4455 N N . GLY B 1 192 ? -8.960 1.608 52.189 1.00 30.42 192 GLY B N 1
ATOM 4456 C CA . GLY B 1 192 ? -9.731 2.276 51.152 1.00 28.25 192 GLY B CA 1
ATOM 4457 C C . GLY B 1 192 ? -10.999 2.887 51.707 1.00 29.62 192 GLY B C 1
ATOM 4458 O O . GLY B 1 192 ? -11.486 3.903 51.212 1.00 34.25 192 GLY B O 1
ATOM 4459 N N . PHE B 1 193 ? -11.539 2.272 52.747 1.00 29.18 193 PHE B N 1
ATOM 4460 C CA . PHE B 1 193 ? -12.762 2.753 53.357 1.00 29.30 193 PHE B CA 1
ATOM 4461 C C . PHE B 1 193 ? -12.470 4.025 54.140 1.00 30.59 193 PHE B C 1
ATOM 4462 O O . PHE B 1 193 ? -13.182 5.021 54.015 1.00 30.73 193 PHE B O 1
ATOM 4470 N N . VAL B 1 194 ? -11.420 3.971 54.953 1.00 28.38 194 VAL B N 1
ATOM 4471 C CA . VAL B 1 194 ? -11.009 5.097 55.774 1.00 29.59 194 VAL B CA 1
ATOM 4472 C C . VAL B 1 194 ? -10.529 6.228 54.872 1.00 31.44 194 VAL B C 1
ATOM 4473 O O . VAL B 1 194 ? -10.889 7.393 55.055 1.00 32.00 194 VAL B O 1
ATOM 4477 N N . GLY B 1 195 ? -9.695 5.872 53.906 1.00 30.37 195 GLY B N 1
ATOM 4478 C CA . GLY B 1 195 ? -9.196 6.847 52.962 1.00 29.73 195 GLY B CA 1
ATOM 4479 C C . GLY B 1 195 ? -8.434 8.076 53.432 1.00 30.36 195 GLY B C 1
ATOM 4480 O O . GLY B 1 195 ? -7.602 8.039 54.341 1.00 31.45 195 GLY B O 1
ATOM 4481 N N . THR B 1 196 ? -8.733 9.189 52.784 1.00 30.68 196 THR B N 1
ATOM 4482 C CA . THR B 1 196 ? -8.072 10.449 53.066 1.00 31.25 196 THR B CA 1
ATOM 4483 C C . THR B 1 196 ? -8.768 11.269 54.124 1.00 30.48 196 THR B C 1
ATOM 4484 O O . THR B 1 196 ? -8.120 11.949 54.906 1.00 32.32 196 THR B O 1
ATOM 4488 N N . GLY B 1 197 ? -10.091 11.205 54.148 1.00 30.55 197 GLY B N 1
ATOM 4489 C CA . GLY B 1 197 ? -10.821 11.998 55.112 1.00 28.38 197 GLY B CA 1
ATOM 4490 C C . GLY B 1 197 ? -11.593 11.280 56.199 1.00 29.92 197 GLY B C 1
ATOM 4491 O O . GLY B 1 197 ? -12.460 11.889 56.806 1.00 28.19 197 GLY B O 1
ATOM 4492 N N . GLY B 1 198 ? -11.276 10.012 56.457 1.00 29.91 198 GLY B N 1
ATOM 4493 C CA . GLY B 1 198 ? -11.978 9.261 57.484 1.00 27.34 198 GLY B CA 1
ATOM 4494 C C . GLY B 1 198 ? -11.158 9.131 58.752 1.00 28.74 198 GLY B C 1
ATOM 4495 O O . GLY B 1 198 ? -10.345 9.997 59.064 1.00 29.62 198 GLY B O 1
ATOM 4496 N N . ALA B 1 199 ? -11.370 8.041 59.480 1.00 28.67 199 ALA B N 1
ATOM 4497 C CA . ALA B 1 199 ? -10.656 7.784 60.723 1.00 28.01 199 ALA B CA 1
ATOM 4498 C C . ALA B 1 199 ? -10.876 6.331 61.138 1.00 29.30 199 ALA B C 1
ATOM 4499 O O . ALA B 1 199 ? -11.421 5.527 60.377 1.00 28.57 199 ALA B O 1
ATOM 4501 N N . ALA B 1 200 ? -10.446 6.006 62.348 1.00 26.07 200 ALA B N 1
ATOM 4502 C CA . ALA B 1 200 ? -10.620 4.675 62.888 1.00 27.92 200 ALA B CA 1
ATOM 4503 C C . ALA B 1 200 ? -10.897 4.865 64.363 1.00 29.28 200 ALA B C 1
ATOM 4504 O O . ALA B 1 200 ? -10.338 5.743 65.008 1.00 27.79 200 ALA B O 1
ATOM 4506 N N . HIS B 1 201 ? -11.776 4.054 64.913 1.00 29.27 201 HIS B N 1
ATOM 4507 C CA . HIS B 1 201 ? -12.085 4.210 66.310 1.00 29.21 201 HIS B CA 1
ATOM 4508 C C . HIS B 1 201 ? -11.852 2.935 67.085 1.00 32.85 201 HIS B C 1
ATOM 4509 O O . HIS B 1 201 ? -12.211 1.829 66.646 1.00 32.90 201 HIS B O 1
ATOM 4516 N N . PHE B 1 202 ? -11.232 3.099 68.241 1.00 31.34 202 PHE B N 1
ATOM 4517 C CA . PHE B 1 202 ? -10.984 1.979 69.104 1.00 33.09 202 PHE B CA 1
ATOM 4518 C C . PHE B 1 202 ? -11.877 2.070 70.324 1.00 33.16 202 PHE B C 1
ATOM 4519 O O . PHE B 1 202 ? -11.966 3.107 70.955 1.00 33.19 202 PHE B O 1
ATOM 4527 N N . SER B 1 203 ? -12.551 0.980 70.648 1.00 33.39 203 SER B N 1
ATOM 4528 C CA . SER B 1 203 ? -13.428 0.978 71.798 1.00 34.79 203 SER B CA 1
ATOM 4529 C C . SER B 1 203 ? -13.222 -0.236 72.701 1.00 36.16 203 SER B C 1
ATOM 4530 O O . SER B 1 203 ? -13.200 -1.384 72.250 1.00 34.07 203 SER B O 1
ATOM 4533 N N . LEU B 1 204 ? -13.037 0.048 73.983 1.00 37.30 204 LEU B N 1
ATOM 4534 C CA . LEU B 1 204 ? -12.854 -0.968 75.009 1.00 38.18 204 LEU B CA 1
ATOM 4535 C C . LEU B 1 204 ? -13.846 -0.532 76.075 1.00 40.50 204 LEU B C 1
ATOM 4536 O O . LEU B 1 204 ? -13.503 0.158 77.024 1.00 41.32 204 LEU B O 1
ATOM 4541 N N . SER B 1 205 ? -15.090 -0.942 75.884 1.00 43.20 205 SER B N 1
ATOM 4542 C CA . SER B 1 205 ? -16.195 -0.555 76.745 1.00 48.43 205 SER B CA 1
ATOM 4543 C C . SER B 1 205 ? -16.764 -1.590 77.694 1.00 53.38 205 SER B C 1
ATOM 4544 O O . SER B 1 205 ? -17.599 -1.256 78.525 1.00 54.75 205 SER B O 1
ATOM 4547 N N . ARG B 1 206 ? -16.351 -2.843 77.569 1.00 59.65 206 ARG B N 1
ATOM 4548 C CA . ARG B 1 206 ? -16.924 -3.890 78.402 1.00 63.14 206 ARG B CA 1
ATOM 4549 C C . ARG B 1 206 ? -16.568 -3.942 79.853 1.00 65.36 206 ARG B C 1
ATOM 4550 O O . ARG B 1 206 ? -15.443 -3.639 80.249 1.00 66.86 206 ARG B O 1
ATOM 4558 N N . ASN B 1 207 ? -17.535 -4.304 80.679 1.00 67.76 207 ASN B N 1
ATOM 4559 C CA . ASN B 1 207 ? -17.123 -4.455 82.037 1.00 71.28 207 ASN B CA 1
ATOM 4560 C C . ASN B 1 207 ? -17.236 -5.839 82.610 1.00 74.42 207 ASN B C 1
ATOM 4561 O O . ASN B 1 207 ? -18.098 -6.675 82.281 1.00 75.09 207 ASN B O 1
ATOM 4566 N N . SER B 1 208 ? -16.258 -6.026 83.469 1.00 77.58 208 SER B N 1
ATOM 4567 C CA . SER B 1 208 ? -16.016 -7.181 84.268 1.00 81.15 208 SER B CA 1
ATOM 4568 C C . SER B 1 208 ? -15.764 -8.541 83.658 1.00 82.49 208 SER B C 1
ATOM 4569 O O . SER B 1 208 ? -14.885 -8.683 82.804 1.00 81.70 208 SER B O 1
ATOM 4572 N N . THR B 1 209 ? -16.548 -9.537 84.054 1.00 84.01 209 THR B N 1
ATOM 4573 C CA . THR B 1 209 ? -16.190 -10.888 83.653 1.00 84.20 209 THR B CA 1
ATOM 4574 C C . THR B 1 209 ? -17.127 -11.935 83.039 1.00 81.47 209 THR B C 1
ATOM 4575 O O . THR B 1 209 ? -17.627 -12.876 83.667 1.00 81.07 209 THR B O 1
ATOM 4579 N N . ALA B 1 210 ? -17.230 -11.756 81.739 1.00 79.56 210 ALA B N 1
ATOM 4580 C CA . ALA B 1 210 ? -17.987 -12.519 80.781 1.00 77.61 210 ALA B CA 1
ATOM 4581 C C . ALA B 1 210 ? -17.737 -11.357 79.868 1.00 75.99 210 ALA B C 1
ATOM 4582 O O . ALA B 1 210 ? -16.966 -11.439 78.906 1.00 77.05 210 ALA B O 1
ATOM 4584 N N . GLY B 1 211 ? -18.311 -10.238 80.313 1.00 72.96 211 GLY B N 1
ATOM 4585 C CA . GLY B 1 211 ? -18.233 -8.968 79.630 1.00 66.89 211 GLY B CA 1
ATOM 4586 C C . GLY B 1 211 ? -17.117 -8.821 78.633 1.00 64.45 211 GLY B C 1
ATOM 4587 O O . GLY B 1 211 ? -17.297 -8.217 77.579 1.00 67.55 211 GLY B O 1
ATOM 4588 N N . GLY B 1 212 ? -15.983 -9.431 78.927 1.00 59.46 212 GLY B N 1
ATOM 4589 C CA . GLY B 1 212 ? -14.839 -9.266 78.064 1.00 56.56 212 GLY B CA 1
ATOM 4590 C C . GLY B 1 212 ? -14.157 -8.354 79.050 1.00 53.54 212 GLY B C 1
ATOM 4591 O O . GLY B 1 212 ? -14.007 -8.760 80.203 1.00 56.12 212 GLY B O 1
ATOM 4592 N N . ALA B 1 213 ? -13.805 -7.134 78.661 1.00 47.09 213 ALA B N 1
ATOM 4593 C CA . ALA B 1 213 ? -13.161 -6.198 79.589 1.00 42.03 213 ALA B CA 1
ATOM 4594 C C . ALA B 1 213 ? -11.673 -6.453 79.651 1.00 39.85 213 ALA B C 1
ATOM 4595 O O . ALA B 1 213 ? -11.225 -7.467 80.184 1.00 39.57 213 ALA B O 1
ATOM 4597 N N . VAL B 1 214 ? -10.918 -5.523 79.079 1.00 37.78 214 VAL B N 1
ATOM 4598 C CA . VAL B 1 214 ? -9.471 -5.611 79.037 1.00 36.99 214 VAL B CA 1
ATOM 4599 C C . VAL B 1 214 ? -8.901 -5.505 80.452 1.00 37.59 214 VAL B C 1
ATOM 4600 O O . VAL B 1 214 ? -9.026 -4.481 81.128 1.00 38.31 214 VAL B O 1
ATOM 4604 N N . ASP B 1 215 ? -8.280 -6.579 80.911 1.00 35.13 215 ASP B N 1
ATOM 4605 C CA . ASP B 1 215 ? -7.758 -6.589 82.255 1.00 33.91 215 ASP B CA 1
ATOM 4606 C C . ASP B 1 215 ? -6.640 -7.577 82.341 1.00 33.12 215 ASP B C 1
ATOM 4607 O O . ASP B 1 215 ? -6.355 -8.286 81.398 1.00 35.23 215 ASP B O 1
ATOM 4612 N N . ALA B 1 216 ? -6.007 -7.621 83.496 1.00 35.21 216 ALA B N 1
ATOM 4613 C CA . ALA B 1 216 ? -4.932 -8.554 83.735 1.00 36.34 216 ALA B CA 1
ATOM 4614 C C . ALA B 1 216 ? -4.863 -8.732 85.242 1.00 37.08 216 ALA B C 1
ATOM 4615 O O . ALA B 1 216 ? -5.332 -7.881 85.998 1.00 36.14 216 ALA B O 1
ATOM 4617 N N . VAL B 1 217 ? -4.320 -9.861 85.676 1.00 37.51 217 VAL B N 1
ATOM 4618 C CA . VAL B 1 217 ? -4.156 -10.105 87.093 1.00 35.92 217 VAL B CA 1
ATOM 4619 C C . VAL B 1 217 ? -2.693 -10.487 87.224 1.00 37.97 217 VAL B C 1
ATOM 4620 O O . VAL B 1 217 ? -2.150 -11.103 86.331 1.00 39.62 217 VAL B O 1
ATOM 4624 N N . GLY B 1 218 ? -2.044 -10.086 88.312 1.00 39.89 218 GLY B N 1
ATOM 4625 C CA . GLY B 1 218 ? -0.647 -10.420 88.491 1.00 39.56 218 GLY B CA 1
ATOM 4626 C C . GLY B 1 218 ? -0.229 -10.250 89.933 1.00 42.41 218 GLY B C 1
ATOM 4627 O O . GLY B 1 218 ? -1.049 -9.929 90.789 1.00 41.60 218 GLY B O 1
ATOM 4628 N N . TRP B 1 219 ? 1.054 -10.475 90.195 1.00 44.81 219 TRP B N 1
ATOM 4629 C CA . TRP B 1 219 ? 1.635 -10.359 91.530 1.00 46.61 219 TRP B CA 1
ATOM 4630 C C . TRP B 1 219 ? 2.476 -9.068 91.595 1.00 46.50 219 TRP B C 1
ATOM 4631 O O . TRP B 1 219 ? 2.684 -8.387 90.590 1.00 46.49 219 TRP B O 1
ATOM 4642 N N . GLY B 1 220 ? 2.972 -8.757 92.786 1.00 45.36 220 GLY B N 1
ATOM 4643 C CA . GLY B 1 220 ? 3.786 -7.573 93.004 1.00 42.36 220 GLY B CA 1
ATOM 4644 C C . GLY B 1 220 ? 4.249 -7.628 94.448 1.00 41.51 220 GLY B C 1
ATOM 4645 O O . GLY B 1 220 ? 3.782 -8.472 95.200 1.00 36.76 220 GLY B O 1
ATOM 4646 N N . GLY B 1 221 ? 5.166 -6.761 94.858 1.00 42.82 221 GLY B N 1
ATOM 4647 C CA . GLY B 1 221 ? 5.597 -6.832 96.240 1.00 43.07 221 GLY B CA 1
ATOM 4648 C C . GLY B 1 221 ? 6.745 -5.930 96.615 1.00 44.36 221 GLY B C 1
ATOM 4649 O O . GLY B 1 221 ? 7.367 -5.325 95.748 1.00 44.85 221 GLY B O 1
ATOM 4650 N N . ARG B 1 222 ? 7.014 -5.825 97.915 1.00 45.37 222 ARG B N 1
ATOM 4651 C CA . ARG B 1 222 ? 8.111 -5.001 98.393 1.00 46.26 222 ARG B CA 1
ATOM 4652 C C . ARG B 1 222 ? 8.639 -5.443 99.753 1.00 46.45 222 ARG B C 1
ATOM 4653 O O . ARG B 1 222 ? 8.137 -6.378 100.369 1.00 47.04 222 ARG B O 1
ATOM 4661 N N . LEU B 1 223 ? 9.675 -4.741 100.193 1.00 46.37 223 LEU B N 1
ATOM 4662 C CA . LEU B 1 223 ? 10.324 -4.970 101.463 1.00 46.34 223 LEU B CA 1
ATOM 4663 C C . LEU B 1 223 ? 11.101 -3.704 101.792 1.00 47.10 223 LEU B C 1
ATOM 4664 O O . LEU B 1 223 ? 11.551 -2.997 100.882 1.00 45.65 223 LEU B O 1
ATOM 4669 N N . GLY B 1 224 ? 11.226 -3.410 103.088 1.00 46.26 224 GLY B N 1
ATOM 4670 C CA . GLY B 1 224 ? 11.934 -2.217 103.524 1.00 45.70 224 GLY B CA 1
ATOM 4671 C C . GLY B 1 224 ? 12.412 -2.294 104.963 1.00 45.57 224 GLY B C 1
ATOM 4672 O O . GLY B 1 224 ? 12.417 -3.362 105.576 1.00 42.77 224 GLY B O 1
ATOM 4673 N N . LEU B 1 225 ? 12.816 -1.157 105.515 1.00 44.86 225 LEU B N 1
ATOM 4674 C CA . LEU B 1 225 ? 13.293 -1.153 106.885 1.00 47.22 225 LEU B CA 1
ATOM 4675 C C . LEU B 1 225 ? 13.387 0.227 107.498 1.00 49.43 225 LEU B C 1
ATOM 4676 O O . LEU B 1 225 ? 13.240 1.238 106.814 1.00 49.57 225 LEU B O 1
ATOM 4681 N N . THR B 1 226 ? 13.623 0.260 108.802 1.00 51.65 226 THR B N 1
ATOM 4682 C CA . THR B 1 226 ? 13.734 1.520 109.514 1.00 55.81 226 THR B CA 1
ATOM 4683 C C . THR B 1 226 ? 14.790 1.487 110.613 1.00 58.43 226 THR B C 1
ATOM 4684 O O . THR B 1 226 ? 15.218 0.417 111.059 1.00 58.56 226 THR B O 1
ATOM 4688 N N . TYR B 1 227 ? 15.212 2.675 111.037 1.00 61.83 227 TYR B N 1
ATOM 4689 C CA . TYR B 1 227 ? 16.220 2.805 112.079 1.00 65.05 227 TYR B CA 1
ATOM 4690 C C . TYR B 1 227 ? 16.147 4.185 112.739 1.00 67.43 227 TYR B C 1
ATOM 4691 O O . TYR B 1 227 ? 15.980 5.200 112.057 1.00 66.99 227 TYR B O 1
ATOM 4700 N N . LYS B 1 228 ? 16.281 4.211 114.065 1.00 70.18 228 LYS B N 1
ATOM 4701 C CA . LYS B 1 228 ? 16.233 5.458 114.832 1.00 72.36 228 LYS B CA 1
ATOM 4702 C C . LYS B 1 228 ? 17.620 5.807 115.352 1.00 73.13 228 LYS B C 1
ATOM 4703 O O . LYS B 1 228 ? 17.966 5.437 116.469 1.00 73.24 228 LYS B O 1
ATOM 4709 N N . LEU B 1 229 ? 18.421 6.516 114.567 1.00 74.74 229 LEU B N 1
ATOM 4710 C CA . LEU B 1 229 ? 19.748 6.870 115.052 1.00 76.50 229 LEU B CA 1
ATOM 4711 C C . LEU B 1 229 ? 19.634 7.768 116.285 1.00 77.18 229 LEU B C 1
ATOM 4712 O O . LEU B 1 229 ? 20.300 7.523 117.288 1.00 76.02 229 LEU B O 1
ATOM 4717 N N . THR B 1 230 ? 18.788 8.795 116.216 1.00 78.96 230 THR B N 1
ATOM 4718 C CA . THR B 1 230 ? 18.578 9.686 117.357 1.00 81.72 230 THR B CA 1
ATOM 4719 C C . THR B 1 230 ? 17.215 9.406 117.999 1.00 82.88 230 THR B C 1
ATOM 4720 O O . THR B 1 230 ? 16.552 8.421 117.666 1.00 82.78 230 THR B O 1
ATOM 4724 N N . ASP B 1 231 ? 16.790 10.283 118.906 1.00 83.89 231 ASP B N 1
ATOM 4725 C CA . ASP B 1 231 ? 15.520 10.100 119.597 1.00 83.77 231 ASP B CA 1
ATOM 4726 C C . ASP B 1 231 ? 14.348 10.796 118.925 1.00 81.89 231 ASP B C 1
ATOM 4727 O O . ASP B 1 231 ? 13.232 10.761 119.438 1.00 81.46 231 ASP B O 1
ATOM 4732 N N . ASN B 1 232 ? 14.605 11.440 117.789 1.00 79.85 232 ASN B N 1
ATOM 4733 C CA . ASN B 1 232 ? 13.552 12.113 117.020 1.00 77.47 232 ASN B CA 1
ATOM 4734 C C . ASN B 1 232 ? 13.911 12.205 115.550 1.00 74.26 232 ASN B C 1
ATOM 4735 O O . ASN B 1 232 ? 13.414 13.069 114.836 1.00 72.41 232 ASN B O 1
ATOM 4740 N N . THR B 1 233 ? 14.787 11.310 115.111 1.00 71.14 233 THR B N 1
ATOM 4741 C CA . THR B 1 233 ? 15.201 11.271 113.725 1.00 68.97 233 THR B CA 1
ATOM 4742 C C . THR B 1 233 ? 15.346 9.814 113.353 1.00 65.99 233 THR B C 1
ATOM 4743 O O . THR B 1 233 ? 16.270 9.141 113.792 1.00 65.60 233 THR B O 1
ATOM 4747 N N . VAL B 1 234 ? 14.412 9.325 112.555 1.00 63.34 234 VAL B N 1
ATOM 4748 C CA . VAL B 1 234 ? 14.465 7.951 112.110 1.00 62.31 234 VAL B CA 1
ATOM 4749 C C . VAL B 1 234 ? 14.654 7.977 110.594 1.00 60.91 234 VAL B C 1
ATOM 4750 O O . VAL B 1 234 ? 14.235 8.931 109.921 1.00 60.27 234 VAL B O 1
ATOM 4754 N N . LEU B 1 235 ? 15.316 6.948 110.071 1.00 57.96 235 LEU B N 1
ATOM 4755 C CA . LEU B 1 235 ? 15.589 6.857 108.647 1.00 57.43 235 LEU B CA 1
ATOM 4756 C C . LEU B 1 235 ? 14.895 5.632 108.077 1.00 57.09 235 LEU B C 1
ATOM 4757 O O . LEU B 1 235 ? 14.681 4.651 108.787 1.00 54.15 235 LEU B O 1
ATOM 4762 N N . GLY B 1 236 ? 14.557 5.691 106.791 1.00 57.13 236 GLY B N 1
ATOM 4763 C CA . GLY B 1 236 ? 13.888 4.571 106.158 1.00 56.53 236 GLY B CA 1
ATOM 4764 C C . GLY B 1 236 ? 14.269 4.293 104.713 1.00 56.46 236 GLY B C 1
ATOM 4765 O O . GLY B 1 236 ? 14.847 5.131 104.020 1.00 55.84 236 GLY B O 1
ATOM 4766 N N . ALA B 1 237 ? 13.922 3.094 104.259 1.00 56.85 237 ALA B N 1
ATOM 4767 C CA . ALA B 1 237 ? 14.204 2.664 102.903 1.00 56.91 237 ALA B CA 1
ATOM 4768 C C . ALA B 1 237 ? 13.396 1.411 102.566 1.00 57.41 237 ALA B C 1
ATOM 4769 O O . ALA B 1 237 ? 13.112 0.586 103.440 1.00 57.11 237 ALA B O 1
ATOM 4771 N N . MET B 1 238 ? 13.029 1.279 101.295 1.00 58.69 238 MET B N 1
ATOM 4772 C CA . MET B 1 238 ? 12.257 0.133 100.831 1.00 61.14 238 MET B CA 1
ATOM 4773 C C . MET B 1 238 ? 12.486 -0.127 99.345 1.00 62.09 238 MET B C 1
ATOM 4774 O O . MET B 1 238 ? 12.645 0.801 98.555 1.00 61.06 238 MET B O 1
ATOM 4779 N N . TYR B 1 239 ? 12.501 -1.397 98.970 1.00 64.09 239 TYR B N 1
ATOM 4780 C CA . TYR B 1 239 ? 12.684 -1.759 97.580 1.00 66.11 239 TYR B CA 1
ATOM 4781 C C . TYR B 1 239 ? 11.407 -2.387 97.071 1.00 66.74 239 TYR B C 1
ATOM 4782 O O . TYR B 1 239 ? 10.800 -3.202 97.756 1.00 65.47 239 TYR B O 1
ATOM 4791 N N . ASN B 1 240 ? 11.015 -2.015 95.860 1.00 67.94 240 ASN B N 1
ATOM 4792 C CA . ASN B 1 240 ? 9.800 -2.538 95.262 1.00 69.27 240 ASN B CA 1
ATOM 4793 C C . ASN B 1 240 ? 10.151 -3.414 94.071 1.00 70.54 240 ASN B C 1
ATOM 4794 O O . ASN B 1 240 ? 10.983 -3.042 93.245 1.00 71.41 240 ASN B O 1
ATOM 4799 N N . PHE B 1 241 ? 9.520 -4.583 93.999 1.00 71.91 241 PHE B N 1
ATOM 4800 C CA . PHE B 1 241 ? 9.747 -5.532 92.915 1.00 72.88 241 PHE B CA 1
ATOM 4801 C C . PHE B 1 241 ? 8.980 -5.170 91.649 1.00 73.19 241 PHE B C 1
ATOM 4802 O O . PHE B 1 241 ? 7.931 -4.532 91.710 1.00 74.16 241 PHE B O 1
ATOM 4810 N N . LYS B 1 242 ? 9.512 -5.573 90.500 1.00 73.69 242 LYS B N 1
ATOM 4811 C CA . LYS B 1 242 ? 8.851 -5.303 89.231 1.00 73.60 242 LYS B CA 1
ATOM 4812 C C . LYS B 1 242 ? 7.517 -6.027 89.195 1.00 72.59 242 LYS B C 1
ATOM 4813 O O . LYS B 1 242 ? 7.426 -7.211 89.526 1.00 72.41 242 LYS B O 1
ATOM 4819 N N . THR B 1 243 ? 6.480 -5.305 88.797 1.00 72.44 243 THR B N 1
ATOM 4820 C CA . THR B 1 243 ? 5.148 -5.874 88.710 1.00 72.26 243 THR B CA 1
ATOM 4821 C C . THR B 1 243 ? 5.143 -6.923 87.607 1.00 72.32 243 THR B C 1
ATOM 4822 O O . THR B 1 243 ? 5.459 -6.626 86.453 1.00 72.69 243 THR B O 1
ATOM 4826 N N . SER B 1 244 ? 4.802 -8.155 87.968 1.00 71.37 244 SER B N 1
ATOM 4827 C CA . SER B 1 244 ? 4.766 -9.241 86.999 1.00 71.02 244 SER B CA 1
ATOM 4828 C C . SER B 1 244 ? 3.346 -9.412 86.473 1.00 70.36 244 SER B C 1
ATOM 4829 O O . SER B 1 244 ? 2.687 -10.423 86.752 1.00 70.05 244 SER B O 1
ATOM 4832 N N . VAL B 1 245 ? 2.878 -8.423 85.712 1.00 68.33 245 VAL B N 1
ATOM 4833 C CA . VAL B 1 245 ? 1.527 -8.473 85.157 1.00 66.67 245 VAL B CA 1
ATOM 4834 C C . VAL B 1 245 ? 1.552 -8.998 83.739 1.00 65.84 245 VAL B C 1
ATOM 4835 O O . VAL B 1 245 ? 2.511 -8.769 82.998 1.00 66.83 245 VAL B O 1
ATOM 4839 N N . GLY B 1 246 ? 0.497 -9.711 83.364 1.00 63.50 246 GLY B N 1
ATOM 4840 C CA . GLY B 1 246 ? 0.430 -10.237 82.019 1.00 59.88 246 GLY B CA 1
ATOM 4841 C C . GLY B 1 246 ? -0.073 -9.164 81.070 1.00 57.99 246 GLY B C 1
ATOM 4842 O O . GLY B 1 246 ? -0.025 -7.966 81.374 1.00 58.18 246 GLY B O 1
ATOM 4843 N N . ASP B 1 247 ? -0.552 -9.596 79.910 1.00 54.97 247 ASP B N 1
ATOM 4844 C CA . ASP B 1 247 ? -1.092 -8.683 78.915 1.00 50.30 247 ASP B CA 1
ATOM 4845 C C . ASP B 1 247 ? -2.497 -8.292 79.350 1.00 45.67 247 ASP B C 1
ATOM 4846 O O . ASP B 1 247 ? -3.184 -9.075 80.002 1.00 45.08 247 ASP B O 1
ATOM 4851 N N . LEU B 1 248 ? -2.925 -7.083 79.024 1.00 39.02 248 LEU B N 1
ATOM 4852 C CA . LEU B 1 248 ? -4.286 -6.715 79.342 1.00 35.53 248 LEU B CA 1
ATOM 4853 C C . LEU B 1 248 ? -5.015 -7.322 78.151 1.00 35.90 248 LEU B C 1
ATOM 4854 O O . LEU B 1 248 ? -4.590 -7.126 77.007 1.00 32.26 248 LEU B O 1
ATOM 4859 N N . GLU B 1 249 ? -6.086 -8.068 78.404 1.00 35.01 249 GLU B N 1
ATOM 4860 C CA . GLU B 1 249 ? -6.830 -8.676 77.310 1.00 37.96 249 GLU B CA 1
ATOM 4861 C C . GLU B 1 249 ? -8.342 -8.625 77.517 1.00 37.97 249 GLU B C 1
ATOM 4862 O O . GLU B 1 249 ? -8.844 -8.767 78.630 1.00 38.80 249 GLU B O 1
ATOM 4868 N N . GLY B 1 250 ? -9.065 -8.414 76.430 1.00 35.10 250 GLY B N 1
ATOM 4869 C CA . GLY B 1 250 ? -10.499 -8.335 76.530 1.00 34.12 250 GLY B CA 1
ATOM 4870 C C . GLY B 1 250 ? -11.106 -8.093 75.170 1.00 36.73 250 GLY B C 1
ATOM 4871 O O . GLY B 1 250 ? -10.465 -8.275 74.134 1.00 37.54 250 GLY B O 1
ATOM 4872 N N . LYS B 1 251 ? -12.356 -7.669 75.177 1.00 36.91 251 LYS B N 1
ATOM 4873 C CA . LYS B 1 251 ? -13.064 -7.408 73.949 1.00 38.37 251 LYS B CA 1
ATOM 4874 C C . LYS B 1 251 ? -12.913 -5.940 73.559 1.00 38.84 251 LYS B C 1
ATOM 4875 O O . LYS B 1 251 ? -12.865 -5.050 74.422 1.00 39.61 251 LYS B O 1
ATOM 4881 N N . ALA B 1 252 ? -12.837 -5.702 72.253 1.00 36.06 252 ALA B N 1
ATOM 4882 C CA . ALA B 1 252 ? -12.682 -4.366 71.721 1.00 34.32 252 ALA B CA 1
ATOM 4883 C C . ALA B 1 252 ? -13.363 -4.299 70.373 1.00 35.33 252 ALA B C 1
ATOM 4884 O O . ALA B 1 252 ? -13.439 -5.292 69.650 1.00 38.48 252 ALA B O 1
ATOM 4886 N N . THR B 1 253 ? -13.868 -3.126 70.035 1.00 34.19 253 THR B N 1
ATOM 4887 C CA . THR B 1 253 ? -14.518 -2.932 68.761 1.00 31.12 253 THR B CA 1
ATOM 4888 C C . THR B 1 253 ? -13.689 -1.979 67.916 1.00 29.73 253 THR B C 1
ATOM 4889 O O . THR B 1 253 ? -13.546 -0.804 68.244 1.00 28.73 253 THR B O 1
ATOM 4893 N N . LEU B 1 254 ? -13.117 -2.495 66.841 1.00 29.51 254 LEU B N 1
ATOM 4894 C CA . LEU B 1 254 ? -12.346 -1.659 65.941 1.00 28.44 254 LEU B CA 1
ATOM 4895 C C . LEU B 1 254 ? -13.380 -1.189 64.951 1.00 30.04 254 LEU B C 1
ATOM 4896 O O . LEU B 1 254 ? -14.102 -1.994 64.379 1.00 29.70 254 LEU B O 1
ATOM 4901 N N . SER B 1 255 ? -13.465 0.117 64.755 1.00 32.02 255 SER B N 1
ATOM 4902 C CA . SER B 1 255 ? -14.452 0.651 63.844 1.00 30.49 255 SER B CA 1
ATOM 4903 C C . SER B 1 255 ? -13.871 1.700 62.906 1.00 28.03 255 SER B C 1
ATOM 4904 O O . SER B 1 255 ? -13.339 2.712 63.323 1.00 31.57 255 SER B O 1
ATOM 4907 N N . ALA B 1 256 ? -13.978 1.423 61.621 1.00 27.16 256 ALA B N 1
ATOM 4908 C CA . ALA B 1 256 ? -13.468 2.277 60.577 1.00 25.32 256 ALA B CA 1
ATOM 4909 C C . ALA B 1 256 ? -14.543 3.263 60.189 1.00 24.22 256 ALA B C 1
ATOM 4910 O O . ALA B 1 256 ? -15.730 2.926 60.202 1.00 24.94 256 ALA B O 1
ATOM 4912 N N . ILE B 1 257 ? -14.129 4.482 59.853 1.00 22.84 257 ILE B N 1
ATOM 4913 C CA . ILE B 1 257 ? -15.072 5.504 59.441 1.00 24.91 257 ILE B CA 1
ATOM 4914 C C . ILE B 1 257 ? -14.639 6.157 58.123 1.00 25.13 257 ILE B C 1
ATOM 4915 O O . ILE B 1 257 ? -13.487 6.582 57.960 1.00 28.71 257 ILE B O 1
ATOM 4920 N N . SER B 1 258 ? -15.559 6.217 57.172 1.00 25.27 258 SER B N 1
ATOM 4921 C CA . SER B 1 258 ? -15.256 6.787 55.859 1.00 28.45 258 SER B CA 1
ATOM 4922 C C . SER B 1 258 ? -15.300 8.305 55.852 1.00 31.18 258 SER B C 1
ATOM 4923 O O . SER B 1 258 ? -15.607 8.941 56.863 1.00 32.37 258 SER B O 1
ATOM 4926 N N . GLY B 1 259 ? -15.004 8.874 54.687 1.00 31.76 259 GLY B N 1
ATOM 4927 C CA . GLY B 1 259 ? -15.010 10.317 54.530 1.00 32.27 259 GLY B CA 1
ATOM 4928 C C . GLY B 1 259 ? -16.397 10.914 54.609 1.00 32.76 259 GLY B C 1
ATOM 4929 O O . GLY B 1 259 ? -16.564 12.135 54.628 1.00 31.77 259 GLY B O 1
ATOM 4930 N N . ASP B 1 260 ? -17.418 10.071 54.617 1.00 33.06 260 ASP B N 1
ATOM 4931 C CA . ASP B 1 260 ? -18.746 10.624 54.750 1.00 35.88 260 ASP B CA 1
ATOM 4932 C C . ASP B 1 260 ? -19.453 10.122 56.001 1.00 36.93 260 ASP B C 1
ATOM 4933 O O . ASP B 1 260 ? -20.683 10.180 56.110 1.00 38.24 260 ASP B O 1
ATOM 4938 N N . GLY B 1 261 ? -18.663 9.646 56.961 1.00 33.19 261 GLY B N 1
ATOM 4939 C CA . GLY B 1 261 ? -19.237 9.201 58.207 1.00 30.18 261 GLY B CA 1
ATOM 4940 C C . GLY B 1 261 ? -19.697 7.773 58.273 1.00 30.50 261 GLY B C 1
ATOM 4941 O O . GLY B 1 261 ? -20.195 7.364 59.311 1.00 30.77 261 GLY B O 1
ATOM 4942 N N . ALA B 1 262 ? -19.556 7.016 57.186 1.00 31.34 262 ALA B N 1
ATOM 4943 C CA . ALA B 1 262 ? -19.955 5.610 57.205 1.00 32.20 262 ALA B CA 1
ATOM 4944 C C . ALA B 1 262 ? -19.132 4.895 58.264 1.00 32.96 262 ALA B C 1
ATOM 4945 O O . ALA B 1 262 ? -17.946 5.173 58.432 1.00 34.51 262 ALA B O 1
ATOM 4947 N N . VAL B 1 263 ? -19.764 3.981 58.989 1.00 33.25 263 VAL B N 1
ATOM 4948 C CA . VAL B 1 263 ? -19.070 3.241 60.039 1.00 33.20 263 VAL B CA 1
ATOM 4949 C C . VAL B 1 263 ? -19.013 1.744 59.714 1.00 33.62 263 VAL B C 1
ATOM 4950 O O . VAL B 1 263 ? -19.982 1.163 59.247 1.00 33.97 263 VAL B O 1
ATOM 4954 N N . LEU B 1 264 ? -17.865 1.128 59.956 1.00 34.29 264 LEU B N 1
ATOM 4955 C CA . LEU B 1 264 ? -17.683 -0.291 59.683 1.00 33.06 264 LEU B CA 1
ATOM 4956 C C . LEU B 1 264 ? -16.978 -0.921 60.878 1.00 33.37 264 LEU B C 1
ATOM 4957 O O . LEU B 1 264 ? -15.763 -1.148 60.851 1.00 30.80 264 LEU B O 1
ATOM 4962 N N . PRO B 1 265 ? -17.742 -1.213 61.944 1.00 34.76 265 PRO B N 1
ATOM 4963 C CA . PRO B 1 265 ? -17.320 -1.820 63.217 1.00 35.47 265 PRO B CA 1
ATOM 4964 C C . PRO B 1 265 ? -16.849 -3.258 63.081 1.00 35.60 265 PRO B C 1
ATOM 4965 O O . PRO B 1 265 ? -17.225 -3.957 62.152 1.00 34.69 265 PRO B O 1
ATOM 4969 N N . LEU B 1 266 ? -16.030 -3.701 64.020 1.00 37.12 266 LEU B N 1
ATOM 4970 C CA . LEU B 1 266 ? -15.570 -5.058 63.970 1.00 37.50 266 LEU B CA 1
ATOM 4971 C C . LEU B 1 266 ? -15.013 -5.510 65.310 1.00 39.68 266 LEU B C 1
ATOM 4972 O O . LEU B 1 266 ? -13.976 -5.028 65.777 1.00 38.66 266 LEU B O 1
ATOM 4977 N N . ASP B 1 267 ? -15.763 -6.432 65.930 1.00 40.17 267 ASP B N 1
ATOM 4978 C CA . ASP B 1 267 ? -15.451 -7.009 67.240 1.00 38.25 267 ASP B CA 1
ATOM 4979 C C . ASP B 1 267 ? -14.361 -8.041 67.165 1.00 37.84 267 ASP B C 1
ATOM 4980 O O . ASP B 1 267 ? -14.255 -8.774 66.189 1.00 38.81 267 ASP B O 1
ATOM 4985 N N . GLY B 1 268 ? -13.559 -8.102 68.218 1.00 36.95 268 GLY B N 1
ATOM 4986 C CA . GLY B 1 268 ? -12.479 -9.056 68.256 1.00 36.07 268 GLY B CA 1
ATOM 4987 C C . GLY B 1 268 ? -11.783 -8.994 69.590 1.00 38.55 268 GLY B C 1
ATOM 4988 O O . GLY B 1 268 ? -12.304 -8.439 70.562 1.00 39.70 268 GLY B O 1
ATOM 4989 N N . ASP B 1 269 ? -10.595 -9.576 69.630 1.00 38.51 269 ASP B N 1
ATOM 4990 C CA . ASP B 1 269 ? -9.783 -9.590 70.826 1.00 39.79 269 ASP B CA 1
ATOM 4991 C C . ASP B 1 269 ? -8.724 -8.487 70.733 1.00 38.27 269 ASP B C 1
ATOM 4992 O O . ASP B 1 269 ? -8.305 -8.107 69.634 1.00 37.52 269 ASP B O 1
ATOM 4997 N N . ILE B 1 270 ? -8.311 -7.965 71.883 1.00 35.32 270 ILE B N 1
ATOM 4998 C CA . ILE B 1 270 ? -7.284 -6.937 71.911 1.00 33.98 270 ILE B CA 1
ATOM 4999 C C . ILE B 1 270 ? -6.402 -7.208 73.094 1.00 35.53 270 ILE B C 1
ATOM 5000 O O . ILE B 1 270 ? -6.874 -7.595 74.162 1.00 39.96 270 ILE B O 1
ATOM 5005 N N . ARG B 1 271 ? -5.111 -7.037 72.882 1.00 35.41 271 ARG B N 1
ATOM 5006 C CA . ARG B 1 271 ? -4.121 -7.240 73.913 1.00 34.76 271 ARG B CA 1
ATOM 5007 C C . ARG B 1 271 ? -3.210 -6.040 73.916 1.00 35.95 271 ARG B C 1
ATOM 5008 O O . ARG B 1 271 ? -2.723 -5.603 72.869 1.00 31.93 271 ARG B O 1
ATOM 5016 N N . VAL B 1 272 ? -3.002 -5.503 75.105 1.00 39.49 272 VAL B N 1
ATOM 5017 C CA . VAL B 1 272 ? -2.116 -4.385 75.294 1.00 42.30 272 VAL B CA 1
ATOM 5018 C C . VAL B 1 272 ? -0.930 -5.076 75.943 1.00 45.29 272 VAL B C 1
ATOM 5019 O O . VAL B 1 272 ? -0.922 -5.332 77.136 1.00 42.77 272 VAL B O 1
ATOM 5023 N N . LYS B 1 273 ? 0.060 -5.411 75.125 1.00 53.00 273 LYS B N 1
ATOM 5024 C CA . LYS B 1 273 ? 1.251 -6.118 75.591 1.00 60.86 273 LYS B CA 1
ATOM 5025 C C . LYS B 1 273 ? 2.277 -5.291 76.353 1.00 66.14 273 LYS B C 1
ATOM 5026 O O . LYS B 1 273 ? 2.134 -4.086 76.540 1.00 68.40 273 LYS B O 1
ATOM 5032 N N . ASN B 1 274 ? 3.317 -5.991 76.782 1.00 72.97 274 ASN B N 1
ATOM 5033 C CA . ASN B 1 274 ? 4.455 -5.459 77.526 1.00 79.86 274 ASN B CA 1
ATOM 5034 C C . ASN B 1 274 ? 4.459 -4.079 78.189 1.00 83.46 274 ASN B C 1
ATOM 5035 O O . ASN B 1 274 ? 4.775 -3.053 77.572 1.00 84.43 274 ASN B O 1
ATOM 5040 N N . PHE B 1 275 ? 4.115 -4.105 79.471 1.00 86.25 275 PHE B N 1
ATOM 5041 C CA . PHE B 1 275 ? 4.117 -2.973 80.388 1.00 89.19 275 PHE B CA 1
ATOM 5042 C C . PHE B 1 275 ? 3.963 -3.695 81.679 1.00 90.45 275 PHE B C 1
ATOM 5043 O O . PHE B 1 275 ? 3.241 -4.685 81.766 1.00 90.84 275 PHE B O 1
ATOM 5051 N N . GLU B 1 276 ? 4.597 -3.176 82.699 1.00 91.10 276 GLU B N 1
ATOM 5052 C CA . GLU B 1 276 ? 4.498 -3.789 83.988 1.00 91.80 276 GLU B CA 1
ATOM 5053 C C . GLU B 1 276 ? 4.421 -2.544 84.831 1.00 90.66 276 GLU B C 1
ATOM 5054 O O . GLU B 1 276 ? 3.478 -1.761 84.729 1.00 90.61 276 GLU B O 1
ATOM 5060 N N . MET B 1 277 ? 5.444 -2.368 85.639 1.00 88.70 277 MET B N 1
ATOM 5061 C CA . MET B 1 277 ? 5.614 -1.223 86.501 1.00 85.66 277 MET B CA 1
ATOM 5062 C C . MET B 1 277 ? 7.018 -1.537 86.973 1.00 82.48 277 MET B C 1
ATOM 5063 O O . MET B 1 277 ? 7.326 -2.673 87.333 1.00 82.32 277 MET B O 1
ATOM 5068 N N . PRO B 1 278 ? 7.903 -0.546 86.925 1.00 79.39 278 PRO B N 1
ATOM 5069 C CA . PRO B 1 278 ? 9.298 -0.688 87.332 1.00 77.71 278 PRO B CA 1
ATOM 5070 C C . PRO B 1 278 ? 9.510 -0.823 88.825 1.00 76.50 278 PRO B C 1
ATOM 5071 O O . PRO B 1 278 ? 8.637 -0.484 89.630 1.00 75.95 278 PRO B O 1
ATOM 5075 N N . ALA B 1 279 ? 10.692 -1.316 89.180 1.00 74.19 279 ALA B N 1
ATOM 5076 C CA . ALA B 1 279 ? 11.070 -1.451 90.571 1.00 71.70 279 ALA B CA 1
ATOM 5077 C C . ALA B 1 279 ? 11.409 -0.030 91.008 1.00 69.81 279 ALA B C 1
ATOM 5078 O O . ALA B 1 279 ? 11.790 0.805 90.183 1.00 68.77 279 ALA B O 1
ATOM 5080 N N . SER B 1 280 ? 11.250 0.253 92.293 1.00 67.33 280 SER B N 1
ATOM 5081 C CA . SER B 1 280 ? 11.560 1.572 92.806 1.00 65.63 280 SER B CA 1
ATOM 5082 C C . SER B 1 280 ? 12.379 1.411 94.071 1.00 64.13 280 SER B C 1
ATOM 5083 O O . SER B 1 280 ? 12.212 0.449 94.816 1.00 61.75 280 SER B O 1
ATOM 5086 N N . LEU B 1 281 ? 13.284 2.353 94.294 1.00 63.90 281 LEU B N 1
ATOM 5087 C CA . LEU B 1 281 ? 14.135 2.342 95.472 1.00 62.38 281 LEU B CA 1
ATOM 5088 C C . LEU B 1 281 ? 13.794 3.645 96.175 1.00 62.09 281 LEU B C 1
ATOM 5089 O O . LEU B 1 281 ? 13.669 4.687 95.530 1.00 62.19 281 LEU B O 1
ATOM 5094 N N . THR B 1 282 ? 13.620 3.603 97.487 1.00 61.27 282 THR B N 1
ATOM 5095 C CA . THR B 1 282 ? 13.262 4.825 98.192 1.00 61.08 282 THR B CA 1
ATOM 5096 C C . THR B 1 282 ? 14.074 5.043 99.458 1.00 60.09 282 THR B C 1
ATOM 5097 O O . THR B 1 282 ? 14.207 4.140 100.283 1.00 60.06 282 THR B O 1
ATOM 5101 N N . LEU B 1 283 ? 14.610 6.250 99.608 1.00 58.17 283 LEU B N 1
ATOM 5102 C CA . LEU B 1 283 ? 15.410 6.582 100.777 1.00 55.88 283 LEU B CA 1
ATOM 5103 C C . LEU B 1 283 ? 14.884 7.862 101.407 1.00 55.07 283 LEU B C 1
ATOM 5104 O O . LEU B 1 283 ? 14.531 8.799 100.697 1.00 54.87 283 LEU B O 1
ATOM 5109 N N . GLY B 1 284 ? 14.812 7.893 102.737 1.00 54.19 284 GLY B N 1
ATOM 5110 C CA . GLY B 1 284 ? 14.316 9.083 103.410 1.00 54.66 284 GLY B CA 1
ATOM 5111 C C . GLY B 1 284 ? 14.579 9.165 104.908 1.00 56.61 284 GLY B C 1
ATOM 5112 O O . GLY B 1 284 ? 15.238 8.300 105.498 1.00 53.52 284 GLY B O 1
ATOM 5113 N N . LEU B 1 285 ? 14.053 10.221 105.526 1.00 58.30 285 LEU B N 1
ATOM 5114 C CA . LEU B 1 285 ? 14.231 10.429 106.954 1.00 61.98 285 LEU B CA 1
ATOM 5115 C C . LEU B 1 285 ? 13.189 11.370 107.535 1.00 64.44 285 LEU B C 1
ATOM 5116 O O . LEU B 1 285 ? 12.830 12.375 106.920 1.00 65.83 285 LEU B O 1
ATOM 5121 N N . ALA B 1 286 ? 12.712 11.033 108.731 1.00 66.86 286 ALA B N 1
ATOM 5122 C CA . ALA B 1 286 ? 11.724 11.844 109.433 1.00 68.43 286 ALA B CA 1
ATOM 5123 C C . ALA B 1 286 ? 12.378 12.390 110.705 1.00 69.86 286 ALA B C 1
ATOM 5124 O O . ALA B 1 286 ? 13.197 11.710 111.325 1.00 70.00 286 ALA B O 1
ATOM 5126 N N . HIS B 1 287 ? 12.026 13.614 111.087 1.00 70.80 287 HIS B N 1
ATOM 5127 C CA . HIS B 1 287 ? 12.591 14.225 112.283 1.00 71.56 287 HIS B CA 1
ATOM 5128 C C . HIS B 1 287 ? 11.609 15.109 113.047 1.00 73.64 287 HIS B C 1
ATOM 5129 O O . HIS B 1 287 ? 10.851 15.881 112.458 1.00 73.67 287 HIS B O 1
ATOM 5136 N N . GLN B 1 288 ? 11.637 14.989 114.372 1.00 76.50 288 GLN B N 1
ATOM 5137 C CA . GLN B 1 288 ? 10.769 15.779 115.242 1.00 78.55 288 GLN B CA 1
ATOM 5138 C C . GLN B 1 288 ? 11.603 16.867 115.919 1.00 78.59 288 GLN B C 1
ATOM 5139 O O . GLN B 1 288 ? 12.637 16.583 116.522 1.00 77.46 288 GLN B O 1
ATOM 5145 N N . PHE B 1 289 ? 11.160 18.115 115.801 1.00 79.37 289 PHE B N 1
ATOM 5146 C CA . PHE B 1 289 ? 11.880 19.237 116.396 1.00 80.36 289 PHE B CA 1
ATOM 5147 C C . PHE B 1 289 ? 11.451 19.492 117.840 1.00 81.37 289 PHE B C 1
ATOM 5148 O O . PHE B 1 289 ? 12.210 19.256 118.784 1.00 81.36 289 PHE B O 1
ATOM 5156 N N . ASN B 1 290 ? 10.230 19.989 117.995 1.00 82.77 290 ASN B N 1
ATOM 5157 C CA . ASN B 1 290 ? 9.665 20.295 119.301 1.00 83.90 290 ASN B CA 1
ATOM 5158 C C . ASN B 1 290 ? 9.177 19.024 119.989 1.00 84.35 290 ASN B C 1
ATOM 5159 O O . ASN B 1 290 ? 9.847 18.485 120.872 1.00 84.88 290 ASN B O 1
ATOM 5164 N N . GLU B 1 291 ? 7.997 18.566 119.577 1.00 84.59 291 GLU B N 1
ATOM 5165 C CA . GLU B 1 291 ? 7.362 17.359 120.113 1.00 84.20 291 GLU B CA 1
ATOM 5166 C C . GLU B 1 291 ? 5.918 17.270 119.623 1.00 81.84 291 GLU B C 1
ATOM 5167 O O . GLU B 1 291 ? 5.223 16.285 119.869 1.00 81.20 291 GLU B O 1
ATOM 5173 N N . ARG B 1 292 ? 5.476 18.315 118.929 1.00 79.47 292 ARG B N 1
ATOM 5174 C CA . ARG B 1 292 ? 4.137 18.367 118.358 1.00 77.33 292 ARG B CA 1
ATOM 5175 C C . ARG B 1 292 ? 4.280 18.643 116.869 1.00 76.33 292 ARG B C 1
ATOM 5176 O O . ARG B 1 292 ? 3.302 18.639 116.123 1.00 75.91 292 ARG B O 1
ATOM 5184 N N . TRP B 1 293 ? 5.523 18.853 116.449 1.00 73.76 293 TRP B N 1
ATOM 5185 C CA . TRP B 1 293 ? 5.844 19.138 115.063 1.00 72.04 293 TRP B CA 1
ATOM 5186 C C . TRP B 1 293 ? 6.870 18.135 114.538 1.00 68.57 293 TRP B C 1
ATOM 5187 O O . TRP B 1 293 ? 7.913 17.921 115.160 1.00 68.77 293 TRP B O 1
ATOM 5198 N N . VAL B 1 294 ? 6.569 17.514 113.400 1.00 63.44 294 VAL B N 1
ATOM 5199 C CA . VAL B 1 294 ? 7.476 16.535 112.797 1.00 59.07 294 VAL B CA 1
ATOM 5200 C C . VAL B 1 294 ? 7.650 16.870 111.325 1.00 57.03 294 VAL B C 1
ATOM 5201 O O . VAL B 1 294 ? 6.710 17.335 110.674 1.00 57.65 294 VAL B O 1
ATOM 5205 N N . VAL B 1 295 ? 8.846 16.629 110.797 1.00 53.16 295 VAL B N 1
ATOM 5206 C CA . VAL B 1 295 ? 9.123 16.906 109.392 1.00 50.08 295 VAL B CA 1
ATOM 5207 C C . VAL B 1 295 ? 9.753 15.700 108.699 1.00 48.84 295 VAL B C 1
ATOM 5208 O O . VAL B 1 295 ? 10.616 15.030 109.256 1.00 45.55 295 VAL B O 1
ATOM 5212 N N . ALA B 1 296 ? 9.305 15.429 107.477 1.00 48.53 296 ALA B N 1
ATOM 5213 C CA . ALA B 1 296 ? 9.817 14.301 106.714 1.00 49.07 296 ALA B CA 1
ATOM 5214 C C . ALA B 1 296 ? 10.281 14.690 105.309 1.00 49.10 296 ALA B C 1
ATOM 5215 O O . ALA B 1 296 ? 9.673 15.545 104.659 1.00 45.86 296 ALA B O 1
ATOM 5217 N N . ALA B 1 297 ? 11.356 14.034 104.862 1.00 50.19 297 ALA B N 1
ATOM 5218 C CA . ALA B 1 297 ? 11.953 14.236 103.537 1.00 50.25 297 ALA B CA 1
ATOM 5219 C C . ALA B 1 297 ? 12.236 12.867 102.926 1.00 50.54 297 ALA B C 1
ATOM 5220 O O . ALA B 1 297 ? 12.777 11.984 103.591 1.00 49.05 297 ALA B O 1
ATOM 5222 N N . ASP B 1 298 ? 11.879 12.699 101.656 1.00 51.70 298 ASP B N 1
ATOM 5223 C CA . ASP B 1 298 ? 12.055 11.422 100.982 1.00 51.87 298 ASP B CA 1
ATOM 5224 C C . ASP B 1 298 ? 12.554 11.617 99.550 1.00 51.95 298 ASP B C 1
ATOM 5225 O O . ASP B 1 298 ? 12.277 12.638 98.920 1.00 50.65 298 ASP B O 1
ATOM 5230 N N . ILE B 1 299 ? 13.296 10.635 99.046 1.00 50.67 299 ILE B N 1
ATOM 5231 C CA . ILE B 1 299 ? 13.800 10.677 97.683 1.00 50.26 299 ILE B CA 1
ATOM 5232 C C . ILE B 1 299 ? 13.513 9.311 97.051 1.00 50.78 299 ILE B C 1
ATOM 5233 O O . ILE B 1 299 ? 14.052 8.280 97.476 1.00 46.20 299 ILE B O 1
ATOM 5238 N N . LYS B 1 300 ? 12.649 9.317 96.038 1.00 53.14 300 LYS B N 1
ATOM 5239 C CA . LYS B 1 300 ? 12.260 8.089 95.356 1.00 55.40 300 LYS B CA 1
ATOM 5240 C C . LYS B 1 300 ? 12.834 7.954 93.951 1.00 55.55 300 LYS B C 1
ATOM 5241 O O . LYS B 1 300 ? 12.930 8.931 93.200 1.00 54.69 300 LYS B O 1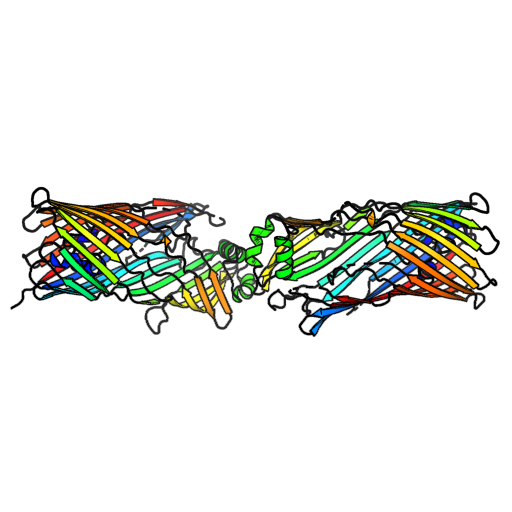
ATOM 5247 N N . ARG B 1 301 ? 13.185 6.724 93.594 1.00 56.78 301 ARG B N 1
ATOM 5248 C CA . ARG B 1 301 ? 13.760 6.447 92.288 1.00 58.54 301 ARG B CA 1
ATOM 5249 C C . ARG B 1 301 ? 13.097 5.293 91.542 1.00 58.63 301 ARG B C 1
ATOM 5250 O O . ARG B 1 301 ? 13.396 4.127 91.799 1.00 56.92 301 ARG B O 1
ATOM 5258 N N . ALA B 1 302 ? 12.210 5.631 90.607 1.00 59.87 302 ALA B N 1
ATOM 5259 C CA . ALA B 1 302 ? 11.496 4.640 89.800 1.00 61.82 302 ALA B CA 1
ATOM 5260 C C . ALA B 1 302 ? 12.315 4.224 88.586 1.00 63.03 302 ALA B C 1
ATOM 5261 O O . ALA B 1 302 ? 12.569 5.027 87.694 1.00 61.68 302 ALA B O 1
ATOM 5263 N N . TYR B 1 303 ? 12.701 2.954 88.551 1.00 66.77 303 TYR B N 1
ATOM 5264 C CA . TYR B 1 303 ? 13.515 2.418 87.467 1.00 70.07 303 TYR B CA 1
ATOM 5265 C C . TYR B 1 303 ? 12.782 2.178 86.161 1.00 71.61 303 TYR B C 1
ATOM 5266 O O . TYR B 1 303 ? 12.793 1.064 85.645 1.00 72.14 303 TYR B O 1
ATOM 5275 N N . TRP B 1 304 ? 12.147 3.217 85.624 1.00 73.59 304 TRP B N 1
ATOM 5276 C CA . TRP B 1 304 ? 11.437 3.084 84.355 1.00 75.85 304 TRP B CA 1
ATOM 5277 C C . TRP B 1 304 ? 12.444 2.694 83.289 1.00 77.49 304 TRP B C 1
ATOM 5278 O O . TRP B 1 304 ? 12.242 1.740 82.534 1.00 77.62 304 TRP B O 1
ATOM 5289 N N . GLY B 1 305 ? 13.536 3.445 83.245 1.00 78.31 305 GLY B N 1
ATOM 5290 C CA . GLY B 1 305 ? 14.585 3.187 82.284 1.00 79.85 305 GLY B CA 1
ATOM 5291 C C . GLY B 1 305 ? 14.965 1.730 82.114 1.00 81.65 305 GLY B C 1
ATOM 5292 O O . GLY B 1 305 ? 15.551 1.378 81.097 1.00 81.95 305 GLY B O 1
ATOM 5293 N N . ASP B 1 306 ? 14.644 0.871 83.075 1.00 83.34 306 ASP B N 1
ATOM 5294 C CA . ASP B 1 306 ? 15.010 -0.531 82.923 1.00 85.29 306 ASP B CA 1
ATOM 5295 C C . ASP B 1 306 ? 13.918 -1.369 82.263 1.00 87.23 306 ASP B C 1
ATOM 5296 O O . ASP B 1 306 ? 14.043 -2.591 82.147 1.00 86.97 306 ASP B O 1
ATOM 5301 N N . VAL B 1 307 ? 12.843 -0.705 81.839 1.00 89.51 307 VAL B N 1
ATOM 5302 C CA . VAL B 1 307 ? 11.768 -1.381 81.124 1.00 92.05 307 VAL B CA 1
ATOM 5303 C C . VAL B 1 307 ? 12.176 -1.269 79.660 1.00 93.89 307 VAL B C 1
ATOM 5304 O O . VAL B 1 307 ? 11.994 -0.223 79.033 1.00 94.70 307 VAL B O 1
ATOM 5308 N N . MET B 1 308 ? 12.764 -2.340 79.134 1.00 96.42 308 MET B N 1
ATOM 5309 C CA . MET B 1 308 ? 13.207 -2.383 77.741 1.00 98.00 308 MET B CA 1
ATOM 5310 C C . MET B 1 308 ? 12.204 -3.260 77.010 1.00 98.56 308 MET B C 1
ATOM 5311 O O . MET B 1 308 ? 11.937 -3.073 75.823 1.00 99.04 308 MET B O 1
ATOM 5316 N N . ASP B 1 309 ? 11.656 -4.216 77.756 1.00 98.99 309 ASP B N 1
ATOM 5317 C CA . ASP B 1 309 ? 10.685 -5.179 77.256 1.00 99.21 309 ASP B CA 1
ATOM 5318 C C . ASP B 1 309 ? 9.515 -4.502 76.544 1.00 99.76 309 ASP B C 1
ATOM 5319 O O . ASP B 1 309 ? 9.558 -3.308 76.239 1.00 99.80 309 ASP B O 1
ATOM 5324 N N . MET B 1 311 ? 5.980 -1.753 74.108 1.00 74.07 311 MET B N 1
ATOM 5325 C CA . MET B 1 311 ? 4.668 -2.382 74.166 1.00 74.26 311 MET B CA 1
ATOM 5326 C C . MET B 1 311 ? 3.990 -2.345 72.809 1.00 69.82 311 MET B C 1
ATOM 5327 O O . MET B 1 311 ? 4.472 -1.714 71.868 1.00 68.92 311 MET B O 1
ATOM 5332 N N . ASN B 1 312 ? 2.833 -2.989 72.745 1.00 65.07 312 ASN B N 1
ATOM 5333 C CA . ASN B 1 312 ? 2.056 -3.054 71.522 1.00 60.51 312 ASN B CA 1
ATOM 5334 C C . ASN B 1 312 ? 0.577 -2.921 71.816 1.00 55.87 312 ASN B C 1
ATOM 5335 O O . ASN B 1 312 ? 0.171 -2.419 72.851 1.00 58.64 312 ASN B O 1
ATOM 5340 N N . VAL B 1 313 ? -0.215 -3.384 70.870 1.00 49.58 313 VAL B N 1
ATOM 5341 C CA . VAL B 1 313 ? -1.652 -3.370 70.937 1.00 44.23 313 VAL B CA 1
ATOM 5342 C C . VAL B 1 313 ? -1.984 -4.291 69.795 1.00 41.85 313 VAL B C 1
ATOM 5343 O O . VAL B 1 313 ? -1.835 -3.915 68.640 1.00 39.73 313 VAL B O 1
ATOM 5347 N N . ALA B 1 314 ? -2.398 -5.509 70.109 1.00 39.82 314 ALA B N 1
ATOM 5348 C CA . ALA B 1 314 ? -2.740 -6.466 69.065 1.00 36.10 314 ALA B CA 1
ATOM 5349 C C . ALA B 1 314 ? -4.243 -6.703 69.071 1.00 33.88 314 ALA B C 1
ATOM 5350 O O . ALA B 1 314 ? -4.791 -7.201 70.050 1.00 30.76 314 ALA B O 1
ATOM 5352 N N . PHE B 1 315 ? -4.909 -6.300 67.995 1.00 31.53 315 PHE B N 1
ATOM 5353 C CA . PHE B 1 315 ? -6.345 -6.509 67.871 1.00 31.14 315 PHE B CA 1
ATOM 5354 C C . PHE B 1 315 ? -6.544 -7.549 66.776 1.00 34.48 315 PHE B C 1
ATOM 5355 O O . PHE B 1 315 ? -5.938 -7.475 65.702 1.00 34.41 315 PHE B O 1
ATOM 5363 N N . ILE B 1 316 ? -7.409 -8.513 67.036 1.00 35.36 316 ILE B N 1
ATOM 5364 C CA . ILE B 1 316 ? -7.602 -9.557 66.065 1.00 36.76 316 ILE B CA 1
ATOM 5365 C C . ILE B 1 316 ? -9.042 -10.022 65.973 1.00 36.66 316 ILE B C 1
ATOM 5366 O O . ILE B 1 316 ? -9.707 -10.226 66.973 1.00 35.44 316 ILE B O 1
ATOM 5371 N N . SER B 1 317 ? -9.514 -10.158 64.742 1.00 39.13 317 SER B N 1
ATOM 5372 C CA . SER B 1 317 ? -10.872 -10.597 64.470 1.00 42.83 317 SER B CA 1
ATOM 5373 C C . SER B 1 317 ? -10.881 -11.702 63.405 1.00 44.00 317 SER B C 1
ATOM 5374 O O . SER B 1 317 ? -9.830 -12.103 62.887 1.00 43.49 317 SER B O 1
ATOM 5377 N N . GLN B 1 318 ? -12.080 -12.176 63.083 1.00 45.28 318 GLN B N 1
ATOM 5378 C CA . GLN B 1 318 ? -12.261 -13.226 62.092 1.00 47.18 318 GLN B CA 1
ATOM 5379 C C . GLN B 1 318 ? -11.890 -12.709 60.705 1.00 47.24 318 GLN B C 1
ATOM 5380 O O . GLN B 1 318 ? -11.476 -13.471 59.833 1.00 47.93 318 GLN B O 1
ATOM 5386 N N . LEU B 1 319 ? -12.027 -11.402 60.518 1.00 46.70 319 LEU B N 1
ATOM 5387 C CA . LEU B 1 319 ? -11.712 -10.763 59.248 1.00 44.09 319 LEU B CA 1
ATOM 5388 C C . LEU B 1 319 ? -10.266 -10.321 59.155 1.00 41.97 319 LEU B C 1
ATOM 5389 O O . LEU B 1 319 ? -9.794 -9.952 58.080 1.00 42.11 319 LEU B O 1
ATOM 5394 N N . GLY B 1 320 ? -9.571 -10.340 60.282 1.00 39.72 320 GLY B N 1
ATOM 5395 C CA . GLY B 1 320 ? -8.183 -9.926 60.295 1.00 39.72 320 GLY B CA 1
ATOM 5396 C C . GLY B 1 320 ? -7.916 -9.103 61.533 1.00 39.90 320 GLY B C 1
ATOM 5397 O O . GLY B 1 320 ? -8.799 -8.941 62.374 1.00 37.53 320 GLY B O 1
ATOM 5398 N N . GLY B 1 321 ? -6.695 -8.597 61.656 1.00 41.43 321 GLY B N 1
ATOM 5399 C CA . GLY B 1 321 ? -6.362 -7.783 62.806 1.00 42.53 321 GLY B CA 1
ATOM 5400 C C . GLY B 1 321 ? -5.458 -6.606 62.479 1.00 43.63 321 GLY B C 1
ATOM 5401 O O . GLY B 1 321 ? -4.942 -6.474 61.363 1.00 43.65 321 GLY B O 1
ATOM 5402 N N . ILE B 1 322 ? -5.289 -5.724 63.454 1.00 42.85 322 ILE B N 1
ATOM 5403 C CA . ILE B 1 322 ? -4.404 -4.591 63.286 1.00 42.60 322 ILE B CA 1
ATOM 5404 C C . ILE B 1 322 ? -3.496 -4.592 64.482 1.00 41.71 322 ILE B C 1
ATOM 5405 O O . ILE B 1 322 ? -3.914 -4.866 65.602 1.00 40.80 322 ILE B O 1
ATOM 5410 N N . ASP B 1 323 ? -2.238 -4.292 64.227 1.00 42.14 323 ASP B N 1
ATOM 5411 C CA . ASP B 1 323 ? -1.226 -4.299 65.269 1.00 43.35 323 ASP B CA 1
ATOM 5412 C C . ASP B 1 323 ? -0.519 -2.943 65.371 1.00 40.92 323 ASP B C 1
ATOM 5413 O O . ASP B 1 323 ? -0.062 -2.395 64.366 1.00 38.21 323 ASP B O 1
ATOM 5418 N N . VAL B 1 324 ? -0.433 -2.395 66.575 1.00 38.63 324 VAL B N 1
ATOM 5419 C CA . VAL B 1 324 ? 0.238 -1.113 66.732 1.00 41.26 324 VAL B CA 1
ATOM 5420 C C . VAL B 1 324 ? 1.483 -1.247 67.603 1.00 44.18 324 VAL B C 1
ATOM 5421 O O . VAL B 1 324 ? 1.417 -1.715 68.735 1.00 43.71 324 VAL B O 1
ATOM 5425 N N . ALA B 1 325 ? 2.625 -0.846 67.054 1.00 48.84 325 ALA B N 1
ATOM 5426 C CA . ALA B 1 325 ? 3.899 -0.924 67.765 1.00 54.02 325 ALA B CA 1
ATOM 5427 C C . ALA B 1 325 ? 4.368 0.464 68.156 1.00 57.14 325 ALA B C 1
ATOM 5428 O O . ALA B 1 325 ? 5.020 1.145 67.374 1.00 57.37 325 ALA B O 1
ATOM 5430 N N . LEU B 1 326 ? 4.035 0.877 69.372 1.00 62.92 326 LEU B N 1
ATOM 5431 C CA . LEU B 1 326 ? 4.405 2.202 69.871 1.00 68.01 326 LEU B CA 1
ATOM 5432 C C . LEU B 1 326 ? 5.493 2.067 70.951 1.00 70.91 326 LEU B C 1
ATOM 5433 O O . LEU B 1 326 ? 5.223 1.676 72.074 1.00 70.83 326 LEU B O 1
ATOM 5438 N N . PRO B 1 327 ? 6.745 2.411 70.598 1.00 74.08 327 PRO B N 1
ATOM 5439 C CA . PRO B 1 327 ? 7.978 2.370 71.393 1.00 77.41 327 PRO B CA 1
ATOM 5440 C C . PRO B 1 327 ? 8.244 3.495 72.392 1.00 80.51 327 PRO B C 1
ATOM 5441 O O . PRO B 1 327 ? 8.426 4.653 72.016 1.00 80.61 327 PRO B O 1
ATOM 5445 N N . HIS B 1 328 ? 8.319 3.117 73.665 1.00 83.82 328 HIS B N 1
ATOM 5446 C CA . HIS B 1 328 ? 8.522 4.053 74.762 1.00 86.76 328 HIS B CA 1
ATOM 5447 C C . HIS B 1 328 ? 9.527 5.180 74.557 1.00 87.54 328 HIS B C 1
ATOM 5448 O O . HIS B 1 328 ? 9.234 6.185 73.908 1.00 88.19 328 HIS B O 1
ATOM 5455 N N . ARG B 1 329 ? 10.706 4.971 75.145 1.00 87.56 329 ARG B N 1
ATOM 5456 C CA . ARG B 1 329 ? 11.833 5.908 75.198 1.00 86.98 329 ARG B CA 1
ATOM 5457 C C . ARG B 1 329 ? 11.774 6.306 76.671 1.00 86.21 329 ARG B C 1
ATOM 5458 O O . ARG B 1 329 ? 11.549 7.468 77.005 1.00 86.46 329 ARG B O 1
ATOM 5466 N N . TYR B 1 330 ? 11.957 5.322 77.547 1.00 85.15 330 TYR B N 1
ATOM 5467 C CA . TYR B 1 330 ? 11.872 5.535 78.993 1.00 84.40 330 TYR B CA 1
ATOM 5468 C C . TYR B 1 330 ? 13.151 5.814 79.775 1.00 83.34 330 TYR B C 1
ATOM 5469 O O . TYR B 1 330 ? 14.186 5.182 79.554 1.00 83.93 330 TYR B O 1
ATOM 5478 N N . GLN B 1 331 ? 13.060 6.756 80.707 1.00 81.17 331 GLN B N 1
ATOM 5479 C CA . GLN B 1 331 ? 14.187 7.095 81.562 1.00 79.21 331 GLN B CA 1
ATOM 5480 C C . GLN B 1 331 ? 13.756 7.130 83.024 1.00 76.32 331 GLN B C 1
ATOM 5481 O O . GLN B 1 331 ? 12.743 7.730 83.369 1.00 75.18 331 GLN B O 1
ATOM 5487 N N . ASP B 1 332 ? 14.527 6.456 83.871 1.00 73.96 332 ASP B N 1
ATOM 5488 C CA . ASP B 1 332 ? 14.254 6.384 85.300 1.00 71.35 332 ASP B CA 1
ATOM 5489 C C . ASP B 1 332 ? 13.835 7.750 85.803 1.00 70.83 332 ASP B C 1
ATOM 5490 O O . ASP B 1 332 ? 14.421 8.750 85.412 1.00 71.55 332 ASP B O 1
ATOM 5495 N N . ILE B 1 333 ? 12.821 7.799 86.663 1.00 70.52 333 ILE B N 1
ATOM 5496 C CA . ILE B 1 333 ? 12.354 9.073 87.215 1.00 69.22 333 ILE B CA 1
ATOM 5497 C C . ILE B 1 333 ? 12.803 9.239 88.667 1.00 68.20 333 ILE B C 1
ATOM 5498 O O . ILE B 1 333 ? 13.067 8.262 89.360 1.00 68.76 333 ILE B O 1
ATOM 5503 N N . THR B 1 334 ? 12.889 10.481 89.126 1.00 66.91 334 THR B N 1
ATOM 5504 C CA . THR B 1 334 ? 13.305 10.740 90.491 1.00 66.13 334 THR B CA 1
ATOM 5505 C C . THR B 1 334 ? 12.346 11.688 91.200 1.00 65.03 334 THR B C 1
ATOM 5506 O O . THR B 1 334 ? 12.007 12.759 90.693 1.00 64.48 334 THR B O 1
ATOM 5510 N N . VAL B 1 335 ? 11.918 11.282 92.388 1.00 63.04 335 VAL B N 1
ATOM 5511 C CA . VAL B 1 335 ? 10.984 12.077 93.164 1.00 60.65 335 VAL B CA 1
ATOM 5512 C C . VAL B 1 335 ? 11.574 12.546 94.504 1.00 58.85 335 VAL B C 1
ATOM 5513 O O . VAL B 1 335 ? 12.172 11.760 95.244 1.00 55.84 335 VAL B O 1
ATOM 5517 N N . ALA B 1 336 ? 11.395 13.834 94.794 1.00 56.88 336 ALA B N 1
ATOM 5518 C CA . ALA B 1 336 ? 11.880 14.442 96.030 1.00 56.80 336 ALA B CA 1
ATOM 5519 C C . ALA B 1 336 ? 10.679 14.994 96.796 1.00 56.01 336 ALA B C 1
ATOM 5520 O O . ALA B 1 336 ? 9.984 15.886 96.311 1.00 55.98 336 ALA B O 1
ATOM 5522 N N . SER B 1 337 ? 10.453 14.471 97.999 1.00 55.17 337 SER B N 1
ATOM 5523 C CA . SER B 1 337 ? 9.314 14.872 98.814 1.00 53.74 337 SER B CA 1
ATOM 5524 C C . SER B 1 337 ? 9.643 15.316 100.238 1.00 53.25 337 SER B C 1
ATOM 5525 O O . SER B 1 337 ? 10.561 14.804 100.870 1.00 51.60 337 SER B O 1
ATOM 5528 N N . ILE B 1 338 ? 8.878 16.282 100.729 1.00 53.98 338 ILE B N 1
ATOM 5529 C CA . ILE B 1 338 ? 9.035 16.794 102.083 1.00 56.30 338 ILE B CA 1
ATOM 5530 C C . ILE B 1 338 ? 7.641 16.965 102.702 1.00 56.46 338 ILE B C 1
ATOM 5531 O O . ILE B 1 338 ? 6.700 17.400 102.023 1.00 56.30 338 ILE B O 1
ATOM 5536 N N . GLY B 1 339 ? 7.513 16.626 103.985 1.00 55.26 339 GLY B N 1
ATOM 5537 C CA . GLY B 1 339 ? 6.223 16.742 104.641 1.00 55.24 339 GLY B CA 1
ATOM 5538 C C . GLY B 1 339 ? 6.227 17.201 106.088 1.00 55.89 339 GLY B C 1
ATOM 5539 O O . GLY B 1 339 ? 7.139 16.902 106.863 1.00 54.52 339 GLY B O 1
ATOM 5540 N N . THR B 1 340 ? 5.173 17.920 106.453 1.00 56.15 340 THR B N 1
ATOM 5541 C CA . THR B 1 340 ? 5.033 18.446 107.798 1.00 57.53 340 THR B CA 1
ATOM 5542 C C . THR B 1 340 ? 3.745 18.021 108.508 1.00 58.54 340 THR B C 1
ATOM 5543 O O . THR B 1 340 ? 2.667 17.942 107.897 1.00 58.97 340 THR B O 1
ATOM 5547 N N . ALA B 1 341 ? 3.889 17.749 109.806 1.00 57.53 341 ALA B N 1
ATOM 5548 C CA . ALA B 1 341 ? 2.793 17.346 110.681 1.00 59.09 341 ALA B CA 1
ATOM 5549 C C . ALA B 1 341 ? 2.902 18.195 111.948 1.00 61.04 341 ALA B C 1
ATOM 5550 O O . ALA B 1 341 ? 3.998 18.395 112.470 1.00 59.80 341 ALA B O 1
ATOM 5552 N N . TYR B 1 342 ? 1.769 18.677 112.450 1.00 64.33 342 TYR B N 1
ATOM 5553 C CA . TYR B 1 342 ? 1.761 19.537 113.630 1.00 67.97 342 TYR B CA 1
ATOM 5554 C C . TYR B 1 342 ? 0.631 19.231 114.613 1.00 69.09 342 TYR B C 1
ATOM 5555 O O . TYR B 1 342 ? -0.540 19.304 114.251 1.00 69.76 342 TYR B O 1
ATOM 5564 N N . LYS B 1 343 ? 0.978 18.896 115.854 1.00 71.36 343 LYS B N 1
ATOM 5565 C CA . LYS B 1 343 ? -0.040 18.633 116.872 1.00 73.59 343 LYS B CA 1
ATOM 5566 C C . LYS B 1 343 ? -0.529 19.980 117.404 1.00 74.33 343 LYS B C 1
ATOM 5567 O O . LYS B 1 343 ? 0.070 20.562 118.311 1.00 73.82 343 LYS B O 1
ATOM 5573 N N . TYR B 1 344 ? -1.625 20.452 116.817 1.00 75.68 344 TYR B N 1
ATOM 5574 C CA . TYR B 1 344 ? -2.247 21.735 117.140 1.00 77.89 344 TYR B CA 1
ATOM 5575 C C . TYR B 1 344 ? -3.170 21.680 118.357 1.00 78.69 344 TYR B C 1
ATOM 5576 O O . TYR B 1 344 ? -3.304 22.655 119.094 1.00 79.36 344 TYR B O 1
ATOM 5585 N N . ASN B 1 345 ? -3.827 20.543 118.541 1.00 78.93 345 ASN B N 1
ATOM 5586 C CA . ASN B 1 345 ? -4.722 20.330 119.669 1.00 78.19 345 ASN B CA 1
ATOM 5587 C C . ASN B 1 345 ? -4.304 18.992 120.234 1.00 77.42 345 ASN B C 1
ATOM 5588 O O . ASN B 1 345 ? -3.305 18.414 119.804 1.00 76.70 345 ASN B O 1
ATOM 5593 N N . ASN B 1 346 ? -5.067 18.490 121.192 1.00 76.17 346 ASN B N 1
ATOM 5594 C CA . ASN B 1 346 ? -4.749 17.200 121.771 1.00 76.25 346 ASN B CA 1
ATOM 5595 C C . ASN B 1 346 ? -5.267 16.109 120.834 1.00 75.08 346 ASN B C 1
ATOM 5596 O O . ASN B 1 346 ? -4.862 14.944 120.911 1.00 75.56 346 ASN B O 1
ATOM 5601 N N . ASP B 1 347 ? -6.155 16.505 119.930 1.00 73.26 347 ASP B N 1
ATOM 5602 C CA . ASP B 1 347 ? -6.748 15.565 118.995 1.00 70.37 347 ASP B CA 1
ATOM 5603 C C . ASP B 1 347 ? -6.893 16.117 117.576 1.00 67.27 347 ASP B C 1
ATOM 5604 O O . ASP B 1 347 ? -7.707 15.634 116.788 1.00 66.45 347 ASP B O 1
ATOM 5609 N N . LEU B 1 348 ? -6.096 17.132 117.258 1.00 63.67 348 LEU B N 1
ATOM 5610 C CA . LEU B 1 348 ? -6.108 17.724 115.925 1.00 61.00 348 LEU B CA 1
ATOM 5611 C C . LEU B 1 348 ? -4.685 17.912 115.437 1.00 58.51 348 LEU B C 1
ATOM 5612 O O . LEU B 1 348 ? -3.892 18.600 116.064 1.00 57.62 348 LEU B O 1
ATOM 5617 N N . THR B 1 349 ? -4.361 17.278 114.320 1.00 57.74 349 THR B N 1
ATOM 5618 C CA . THR B 1 349 ? -3.037 17.401 113.742 1.00 56.13 349 THR B CA 1
ATOM 5619 C C . THR B 1 349 ? -3.233 18.158 112.446 1.00 58.03 349 THR B C 1
ATOM 5620 O O . THR B 1 349 ? -4.347 18.211 111.920 1.00 60.11 349 THR B O 1
ATOM 5624 N N . LEU B 1 350 ? -2.160 18.763 111.950 1.00 58.13 350 LEU B N 1
ATOM 5625 C CA . LEU B 1 350 ? -2.201 19.502 110.698 1.00 56.01 350 LEU B CA 1
ATOM 5626 C C . LEU B 1 350 ? -1.001 19.062 109.893 1.00 54.60 350 LEU B C 1
ATOM 5627 O O . LEU B 1 350 ? 0.121 19.054 110.398 1.00 51.94 350 LEU B O 1
ATOM 5632 N N . ARG B 1 351 ? -1.257 18.673 108.646 1.00 53.32 351 ARG B N 1
ATOM 5633 C CA . ARG B 1 351 ? -0.216 18.198 107.747 1.00 51.30 351 ARG B CA 1
ATOM 5634 C C . ARG B 1 351 ? -0.187 18.997 106.455 1.00 49.68 351 ARG B C 1
ATOM 5635 O O . ARG B 1 351 ? -1.192 19.578 106.048 1.00 46.19 351 ARG B O 1
ATOM 5643 N N . ALA B 1 352 ? 0.981 19.016 105.819 1.00 47.77 352 ALA B N 1
ATOM 5644 C CA . ALA B 1 352 ? 1.164 19.720 104.552 1.00 47.65 352 ALA B CA 1
ATOM 5645 C C . ALA B 1 352 ? 2.491 19.280 103.934 1.00 46.39 352 ALA B C 1
ATOM 5646 O O . ALA B 1 352 ? 3.402 18.868 104.646 1.00 44.23 352 ALA B O 1
ATOM 5648 N N . GLY B 1 353 ? 2.597 19.354 102.613 1.00 47.23 353 GLY B N 1
ATOM 5649 C CA . GLY B 1 353 ? 3.831 18.937 101.978 1.00 50.32 353 GLY B CA 1
ATOM 5650 C C . GLY B 1 353 ? 3.995 19.333 100.524 1.00 53.88 353 GLY B C 1
ATOM 5651 O O . GLY B 1 353 ? 3.169 20.049 99.952 1.00 51.35 353 GLY B O 1
ATOM 5652 N N . TYR B 1 354 ? 5.074 18.838 99.924 1.00 57.64 354 TYR B N 1
ATOM 5653 C CA . TYR B 1 354 ? 5.396 19.130 98.535 1.00 61.27 354 TYR B CA 1
ATOM 5654 C C . TYR B 1 354 ? 6.195 17.994 97.898 1.00 63.30 354 TYR B C 1
ATOM 5655 O O . TYR B 1 354 ? 7.029 17.367 98.554 1.00 62.10 354 TYR B O 1
ATOM 5664 N N . SER B 1 355 ? 5.936 17.735 96.616 1.00 65.35 355 SER B N 1
ATOM 5665 C CA . SER B 1 355 ? 6.656 16.696 95.885 1.00 67.22 355 SER B CA 1
ATOM 5666 C C . SER B 1 355 ? 7.207 17.258 94.572 1.00 67.97 355 SER B C 1
ATOM 5667 O O . SER B 1 355 ? 6.647 18.193 94.001 1.00 67.39 355 SER B O 1
ATOM 5670 N N . TYR B 1 356 ? 8.301 16.675 94.093 1.00 70.35 356 TYR B N 1
ATOM 5671 C CA . TYR B 1 356 ? 8.939 17.136 92.866 1.00 72.10 356 TYR B CA 1
ATOM 5672 C C . TYR B 1 356 ? 9.396 15.966 92.010 1.00 71.76 356 TYR B C 1
ATOM 5673 O O . TYR B 1 356 ? 10.233 15.169 92.428 1.00 72.17 356 TYR B O 1
ATOM 5682 N N . ALA B 1 357 ? 8.841 15.875 90.807 1.00 71.60 357 ALA B N 1
ATOM 5683 C CA . ALA B 1 357 ? 9.180 14.808 89.873 1.00 72.98 357 ALA B CA 1
ATOM 5684 C C . ALA B 1 357 ? 10.080 15.335 88.760 1.00 73.52 357 ALA B C 1
ATOM 5685 O O . ALA B 1 357 ? 10.386 16.528 88.709 1.00 73.39 357 ALA B O 1
ATOM 5687 N N . GLN B 1 358 ? 10.503 14.440 87.872 1.00 74.52 358 GLN B N 1
ATOM 5688 C CA . GLN B 1 358 ? 11.367 14.817 86.758 1.00 76.62 358 GLN B CA 1
ATOM 5689 C C . GLN B 1 358 ? 11.488 13.680 85.753 1.00 76.85 358 GLN B C 1
ATOM 5690 O O . GLN B 1 358 ? 12.206 12.709 85.983 1.00 77.40 358 GLN B O 1
ATOM 5696 N N . LEU B 1 365 ? 4.401 11.957 73.249 1.00 63.96 365 LEU B N 1
ATOM 5697 C CA . LEU B 1 365 ? 4.452 13.418 73.266 1.00 64.42 365 LEU B CA 1
ATOM 5698 C C . LEU B 1 365 ? 3.140 14.096 73.712 1.00 63.61 365 LEU B C 1
ATOM 5699 O O . LEU B 1 365 ? 3.177 15.123 74.391 1.00 64.04 365 LEU B O 1
ATOM 5704 N N . ILE B 1 366 ? 1.990 13.536 73.328 1.00 61.44 366 ILE B N 1
ATOM 5705 C CA . ILE B 1 366 ? 0.705 14.107 73.724 1.00 57.54 366 ILE B CA 1
ATOM 5706 C C . ILE B 1 366 ? -0.412 13.051 73.961 1.00 54.61 366 ILE B C 1
ATOM 5707 O O . ILE B 1 366 ? -0.403 12.364 74.993 1.00 54.19 366 ILE B O 1
ATOM 5712 N N . LEU B 1 367 ? -1.369 12.931 73.034 1.00 49.28 367 LEU B N 1
ATOM 5713 C CA . LEU B 1 367 ? -2.482 11.969 73.147 1.00 44.66 367 LEU B CA 1
ATOM 5714 C C . LEU B 1 367 ? -3.455 12.273 74.306 1.00 40.35 367 LEU B C 1
ATOM 5715 O O . LEU B 1 367 ? -3.393 11.675 75.366 1.00 37.04 367 LEU B O 1
ATOM 5720 N N . PRO B 1 368 ? -4.401 13.189 74.086 1.00 38.20 368 PRO B N 1
ATOM 5721 C CA . PRO B 1 368 ? -5.404 13.613 75.064 1.00 37.71 368 PRO B CA 1
ATOM 5722 C C . PRO B 1 368 ? -6.120 12.594 75.956 1.00 38.34 368 PRO B C 1
ATOM 5723 O O . PRO B 1 368 ? -6.658 12.954 77.006 1.00 38.26 368 PRO B O 1
ATOM 5727 N N . VAL B 1 369 ? -6.145 11.330 75.563 1.00 39.01 369 VAL B N 1
ATOM 5728 C CA . VAL B 1 369 ? -6.836 10.331 76.379 1.00 35.90 369 VAL B CA 1
ATOM 5729 C C . VAL B 1 369 ? -5.913 9.676 77.410 1.00 34.39 369 VAL B C 1
ATOM 5730 O O . VAL B 1 369 ? -6.385 9.148 78.407 1.00 32.97 369 VAL B O 1
ATOM 5734 N N . ILE B 1 370 ? -4.606 9.715 77.166 1.00 35.10 370 ILE B N 1
ATOM 5735 C CA . ILE B 1 370 ? -3.635 9.186 78.118 1.00 39.56 370 ILE B CA 1
ATOM 5736 C C . ILE B 1 370 ? -2.701 10.330 78.469 1.00 42.37 370 ILE B C 1
ATOM 5737 O O . ILE B 1 370 ? -1.660 10.505 77.841 1.00 41.03 370 ILE B O 1
ATOM 5742 N N . PRO B 1 371 ? -3.066 11.133 79.478 1.00 45.63 371 PRO B N 1
ATOM 5743 C CA . PRO B 1 371 ? -2.229 12.265 79.885 1.00 47.83 371 PRO B CA 1
ATOM 5744 C C . PRO B 1 371 ? -0.965 11.815 80.633 1.00 49.81 371 PRO B C 1
ATOM 5745 O O . PRO B 1 371 ? -0.992 10.824 81.364 1.00 49.21 371 PRO B O 1
ATOM 5749 N N . ALA B 1 372 ? 0.135 12.544 80.446 1.00 51.86 372 ALA B N 1
ATOM 5750 C CA . ALA B 1 372 ? 1.392 12.220 81.124 1.00 53.08 372 ALA B CA 1
ATOM 5751 C C . ALA B 1 372 ? 1.222 12.613 82.587 1.00 53.52 372 ALA B C 1
ATOM 5752 O O . ALA B 1 372 ? 0.404 13.485 82.885 1.00 55.31 372 ALA B O 1
ATOM 5754 N N . TYR B 1 373 ? 1.976 11.990 83.498 1.00 53.35 373 TYR B N 1
ATOM 5755 C CA . TYR B 1 373 ? 1.856 12.318 84.918 1.00 51.88 373 TYR B CA 1
ATOM 5756 C C . TYR B 1 373 ? 2.355 13.729 85.186 1.00 49.12 373 TYR B C 1
ATOM 5757 O O . TYR B 1 373 ? 3.176 14.262 84.443 1.00 46.65 373 TYR B O 1
ATOM 5766 N N . LEU B 1 374 ? 1.848 14.332 86.252 1.00 47.53 374 LEU B N 1
ATOM 5767 C CA . LEU B 1 374 ? 2.228 15.688 86.605 1.00 45.45 374 LEU B CA 1
ATOM 5768 C C . LEU B 1 374 ? 3.563 15.789 87.349 1.00 46.77 374 LEU B C 1
ATOM 5769 O O . LEU B 1 374 ? 3.939 14.920 88.140 1.00 43.85 374 LEU B O 1
ATOM 5774 N N . LYS B 1 375 ? 4.278 16.871 87.059 1.00 51.23 375 LYS B N 1
ATOM 5775 C CA . LYS B 1 375 ? 5.603 17.133 87.623 1.00 54.79 375 LYS B CA 1
ATOM 5776 C C . LYS B 1 375 ? 5.633 17.459 89.113 1.00 53.69 375 LYS B C 1
ATOM 5777 O O . LYS B 1 375 ? 6.415 16.885 89.860 1.00 51.03 375 LYS B O 1
ATOM 5783 N N . ARG B 1 376 ? 4.779 18.383 89.533 1.00 55.13 376 ARG B N 1
ATOM 5784 C CA . ARG B 1 376 ? 4.732 18.796 90.929 1.00 55.26 376 ARG B CA 1
ATOM 5785 C C . ARG B 1 376 ? 3.363 18.580 91.586 1.00 52.12 376 ARG B C 1
ATOM 5786 O O . ARG B 1 376 ? 2.348 18.478 90.903 1.00 51.13 376 ARG B O 1
ATOM 5794 N N . HIS B 1 377 ? 3.356 18.527 92.917 1.00 48.43 377 HIS B N 1
ATOM 5795 C CA . HIS B 1 377 ? 2.144 18.333 93.700 1.00 45.69 377 HIS B CA 1
ATOM 5796 C C . HIS B 1 377 ? 2.261 19.090 95.015 1.00 45.15 377 HIS B C 1
ATOM 5797 O O . HIS B 1 377 ? 3.308 19.062 95.644 1.00 45.05 377 HIS B O 1
ATOM 5804 N N . VAL B 1 378 ? 1.191 19.755 95.437 1.00 46.14 378 VAL B N 1
ATOM 5805 C CA . VAL B 1 378 ? 1.183 20.467 96.719 1.00 46.20 378 VAL B CA 1
ATOM 5806 C C . VAL B 1 378 ? 0.027 19.886 97.530 1.00 46.22 378 VAL B C 1
ATOM 5807 O O . VAL B 1 378 ? -1.132 19.969 97.133 1.00 43.59 378 VAL B O 1
ATOM 5811 N N . THR B 1 379 ? 0.354 19.318 98.681 1.00 48.20 379 THR B N 1
ATOM 5812 C CA . THR B 1 379 ? -0.638 18.660 99.519 1.00 49.52 379 THR B CA 1
ATOM 5813 C C . THR B 1 379 ? -0.903 19.275 100.887 1.00 50.74 379 THR B C 1
ATOM 5814 O O . THR B 1 379 ? -0.081 20.018 101.425 1.00 50.64 379 THR B O 1
ATOM 5818 N N . PHE B 1 380 ? -2.069 18.941 101.437 1.00 51.35 380 PHE B N 1
ATOM 5819 C CA . PHE B 1 380 ? -2.502 19.404 102.752 1.00 53.60 380 PHE B CA 1
ATOM 5820 C C . PHE B 1 380 ? -3.192 18.242 103.441 1.00 53.62 380 PHE B C 1
ATOM 5821 O O . PHE B 1 380 ? -3.943 17.508 102.816 1.00 54.13 380 PHE B O 1
ATOM 5829 N N . GLY B 1 381 ? -2.957 18.093 104.737 1.00 55.08 381 GLY B N 1
ATOM 5830 C CA . GLY B 1 381 ? -3.588 17.014 105.465 1.00 56.32 381 GLY B CA 1
ATOM 5831 C C . GLY B 1 381 ? -3.949 17.369 106.890 1.00 56.01 381 GLY B C 1
ATOM 5832 O O . GLY B 1 381 ? -3.355 18.259 107.498 1.00 56.04 381 GLY B O 1
ATOM 5833 N N . GLY B 1 382 ? -4.932 16.656 107.419 1.00 54.93 382 GLY B N 1
ATOM 5834 C CA . GLY B 1 382 ? -5.371 16.890 108.773 1.00 53.79 382 GLY B CA 1
ATOM 5835 C C . GLY B 1 382 ? -5.850 15.606 109.419 1.00 53.22 382 GLY B C 1
ATOM 5836 O O . GLY B 1 382 ? -6.347 14.706 108.738 1.00 48.53 382 GLY B O 1
ATOM 5837 N N . GLU B 1 383 ? -5.678 15.527 110.735 1.00 53.69 383 GLU B N 1
ATOM 5838 C CA . GLU B 1 383 ? -6.103 14.371 111.507 1.00 55.49 383 GLU B CA 1
ATOM 5839 C C . GLU B 1 383 ? -6.903 14.844 112.702 1.00 56.69 383 GLU B C 1
ATOM 5840 O O . GLU B 1 383 ? -6.532 15.800 113.373 1.00 55.19 383 GLU B O 1
ATOM 5846 N N . TYR B 1 384 ? -8.021 14.179 112.941 1.00 59.70 384 TYR B N 1
ATOM 5847 C CA . TYR B 1 384 ? -8.870 14.493 114.073 1.00 64.68 384 TYR B CA 1
ATOM 5848 C C . TYR B 1 384 ? -9.297 13.142 114.616 1.00 65.99 384 TYR B C 1
ATOM 5849 O O . TYR B 1 384 ? -9.861 12.322 113.894 1.00 66.73 384 TYR B O 1
ATOM 5858 N N . ASP B 1 385 ? -8.999 12.890 115.880 1.00 67.56 385 ASP B N 1
ATOM 5859 C CA . ASP B 1 385 ? -9.382 11.624 116.473 1.00 69.39 385 ASP B CA 1
ATOM 5860 C C . ASP B 1 385 ? -10.253 11.847 117.693 1.00 69.33 385 ASP B C 1
ATOM 5861 O O . ASP B 1 385 ? -9.856 12.522 118.639 1.00 71.36 385 ASP B O 1
ATOM 5866 N N . PHE B 1 386 ? -11.455 11.283 117.646 1.00 68.73 386 PHE B N 1
ATOM 5867 C CA . PHE B 1 386 ? -12.419 11.413 118.729 1.00 68.91 386 PHE B CA 1
ATOM 5868 C C . PHE B 1 386 ? -11.944 10.753 120.023 1.00 68.24 386 PHE B C 1
ATOM 5869 O O . PHE B 1 386 ? -12.146 11.297 121.102 1.00 69.47 386 PHE B O 1
ATOM 5877 N N . ASP B 1 387 ? -11.317 9.586 119.909 1.00 68.15 387 ASP B N 1
ATOM 5878 C CA . ASP B 1 387 ? -10.785 8.860 121.063 1.00 67.05 387 ASP B CA 1
ATOM 5879 C C . ASP B 1 387 ? -9.316 8.610 120.767 1.00 67.18 387 ASP B C 1
ATOM 5880 O O . ASP B 1 387 ? -8.778 9.142 119.800 1.00 67.20 387 ASP B O 1
ATOM 5885 N N . LYS B 1 388 ? -8.658 7.811 121.601 1.00 68.26 388 LYS B N 1
ATOM 5886 C CA . LYS B 1 388 ? -7.260 7.484 121.350 1.00 66.89 388 LYS B CA 1
ATOM 5887 C C . LYS B 1 388 ? -7.281 6.242 120.470 1.00 65.45 388 LYS B C 1
ATOM 5888 O O . LYS B 1 388 ? -6.244 5.641 120.189 1.00 66.33 388 LYS B O 1
ATOM 5894 N N . ASP B 1 389 ? -8.481 5.865 120.038 1.00 62.98 389 ASP B N 1
ATOM 5895 C CA . ASP B 1 389 ? -8.647 4.692 119.196 1.00 60.49 389 ASP B CA 1
ATOM 5896 C C . ASP B 1 389 ? -9.343 5.014 117.878 1.00 57.83 389 ASP B C 1
ATOM 5897 O O . ASP B 1 389 ? -9.242 4.247 116.930 1.00 57.62 389 ASP B O 1
ATOM 5902 N N . SER B 1 390 ? -10.034 6.149 117.816 1.00 55.07 390 SER B N 1
ATOM 5903 C CA . SER B 1 390 ? -10.748 6.552 116.605 1.00 53.25 390 SER B CA 1
ATOM 5904 C C . SER B 1 390 ? -10.156 7.776 115.924 1.00 52.85 390 SER B C 1
ATOM 5905 O O . SER B 1 390 ? -10.196 8.871 116.477 1.00 52.45 390 SER B O 1
ATOM 5908 N N . ARG B 1 391 ? -9.641 7.592 114.710 1.00 52.17 391 ARG B N 1
ATOM 5909 C CA . ARG B 1 391 ? -9.018 8.685 113.961 1.00 50.72 391 ARG B CA 1
ATOM 5910 C C . ARG B 1 391 ? -9.607 8.911 112.558 1.00 48.75 391 ARG B C 1
ATOM 5911 O O . ARG B 1 391 ? -9.987 7.966 111.862 1.00 46.78 391 ARG B O 1
ATOM 5919 N N . ILE B 1 392 ? -9.656 10.173 112.150 1.00 46.22 392 ILE B N 1
ATOM 5920 C CA . ILE B 1 392 ? -10.123 10.547 110.828 1.00 44.15 392 ILE B CA 1
ATOM 5921 C C . ILE B 1 392 ? -8.979 11.346 110.226 1.00 42.30 392 ILE B C 1
ATOM 5922 O O . ILE B 1 392 ? -8.543 12.330 110.817 1.00 39.75 392 ILE B O 1
ATOM 5927 N N . ASN B 1 393 ? -8.498 10.909 109.064 1.00 40.82 393 ASN B N 1
ATOM 5928 C CA . ASN B 1 393 ? -7.405 11.575 108.365 1.00 39.61 393 ASN B CA 1
ATOM 5929 C C . ASN B 1 393 ? -7.911 12.135 107.038 1.00 39.55 393 ASN B C 1
ATOM 5930 O O . ASN B 1 393 ? -8.671 11.481 106.332 1.00 39.28 393 ASN B O 1
ATOM 5935 N N . LEU B 1 394 ? -7.489 13.350 106.708 1.00 39.49 394 LEU B N 1
ATOM 5936 C CA . LEU B 1 394 ? -7.869 13.973 105.455 1.00 39.31 394 LEU B CA 1
ATOM 5937 C C . LEU B 1 394 ? -6.590 14.338 104.719 1.00 40.32 394 LEU B C 1
ATOM 5938 O O . LEU B 1 394 ? -5.536 14.515 105.329 1.00 43.16 394 LEU B O 1
ATOM 5943 N N . ALA B 1 395 ? -6.679 14.436 103.402 1.00 38.70 395 ALA B N 1
ATOM 5944 C CA . ALA B 1 395 ? -5.535 14.811 102.590 1.00 35.28 395 ALA B CA 1
ATOM 5945 C C . ALA B 1 395 ? -6.075 15.393 101.299 1.00 35.20 395 ALA B C 1
ATOM 5946 O O . ALA B 1 395 ? -7.148 15.005 100.836 1.00 33.16 395 ALA B O 1
ATOM 5948 N N . ILE B 1 396 ? -5.348 16.350 100.733 1.00 36.58 396 ILE B N 1
ATOM 5949 C CA . ILE B 1 396 ? -5.749 16.986 99.475 1.00 36.16 396 ILE B CA 1
ATOM 5950 C C . ILE B 1 396 ? -4.470 17.320 98.738 1.00 38.86 396 ILE B C 1
ATOM 5951 O O . ILE B 1 396 ? -3.712 18.196 99.172 1.00 39.34 396 ILE B O 1
ATOM 5956 N N . SER B 1 397 ? -4.223 16.616 97.633 1.00 39.75 397 SER B N 1
ATOM 5957 C CA . SER B 1 397 ? -3.013 16.814 96.842 1.00 39.39 397 SER B CA 1
ATOM 5958 C C . SER B 1 397 ? -3.297 17.441 95.488 1.00 40.71 397 SER B C 1
ATOM 5959 O O . SER B 1 397 ? -4.101 16.941 94.721 1.00 39.79 397 SER B O 1
ATOM 5962 N N . PHE B 1 398 ? -2.627 18.548 95.190 1.00 43.14 398 PHE B N 1
ATOM 5963 C CA . PHE B 1 398 ? -2.841 19.240 93.924 1.00 40.93 398 PHE B CA 1
ATOM 5964 C C . PHE B 1 398 ? -1.684 19.002 92.978 1.00 42.59 398 PHE B C 1
ATOM 5965 O O . PHE B 1 398 ? -0.554 19.409 93.254 1.00 42.32 398 PHE B O 1
ATOM 5973 N N . GLY B 1 399 ? -1.970 18.325 91.871 1.00 44.16 399 GLY B N 1
ATOM 5974 C CA . GLY B 1 399 ? -0.955 18.078 90.871 1.00 46.37 399 GLY B CA 1
ATOM 5975 C C . GLY B 1 399 ? -0.863 19.360 90.075 1.00 47.09 399 GLY B C 1
ATOM 5976 O O . GLY B 1 399 ? -1.767 19.685 89.314 1.00 48.35 399 GLY B O 1
ATOM 5977 N N . LEU B 1 400 ? 0.215 20.105 90.274 1.00 48.69 400 LEU B N 1
ATOM 5978 C CA . LEU B 1 400 ? 0.404 21.372 89.576 1.00 50.48 400 LEU B CA 1
ATOM 5979 C C . LEU B 1 400 ? 0.151 21.271 88.077 1.00 50.13 400 LEU B C 1
ATOM 5980 O O . LEU B 1 400 ? 0.578 20.321 87.410 1.00 48.43 400 LEU B O 1
ATOM 5985 N N . ARG B 1 401 ? -0.558 22.271 87.570 1.00 50.53 401 ARG B N 1
ATOM 5986 C CA . ARG B 1 401 ? -0.936 22.346 86.170 1.00 53.74 401 ARG B CA 1
ATOM 5987 C C . ARG B 1 401 ? 0.184 22.744 85.226 1.00 53.40 401 ARG B C 1
ATOM 5988 O O . ARG B 1 401 ? 0.801 23.787 85.395 1.00 53.76 401 ARG B O 1
ATOM 5996 N N . GLU B 1 402 ? 0.445 21.917 84.223 1.00 52.60 402 GLU B N 1
ATOM 5997 C CA . GLU B 1 402 ? 1.480 22.254 83.264 1.00 53.70 402 GLU B CA 1
ATOM 5998 C C . GLU B 1 402 ? 0.924 22.259 81.844 1.00 53.24 402 GLU B C 1
ATOM 5999 O O . GLU B 1 402 ? 0.081 21.432 81.499 1.00 52.24 402 GLU B O 1
ATOM 6005 N N . ARG B 1 403 ? 1.373 23.228 81.047 1.00 54.46 403 ARG B N 1
ATOM 6006 C CA . ARG B 1 403 ? 0.954 23.367 79.649 1.00 56.07 403 ARG B CA 1
ATOM 6007 C C . ARG B 1 403 ? 1.934 22.552 78.807 1.00 56.09 403 ARG B C 1
ATOM 6008 O O . ARG B 1 403 ? 2.966 22.122 79.310 1.00 55.42 403 ARG B O 1
ATOM 6016 N N . VAL B 1 404 ? 1.625 22.333 77.535 1.00 58.09 404 VAL B N 1
ATOM 6017 C CA . VAL B 1 404 ? 2.513 21.540 76.686 1.00 60.37 404 VAL B CA 1
ATOM 6018 C C . VAL B 1 404 ? 1.873 21.194 75.329 1.00 61.82 404 VAL B C 1
ATOM 6019 O O . VAL B 1 404 ? 0.839 20.531 75.274 1.00 61.28 404 VAL B O 1
ATOM 6023 N N . GLN B 1 405 ? 2.492 21.639 74.236 1.00 64.97 405 GLN B N 1
ATOM 6024 C CA . GLN B 1 405 ? 1.953 21.370 72.896 1.00 67.71 405 GLN B CA 1
ATOM 6025 C C . GLN B 1 405 ? 2.826 20.446 72.037 1.00 68.10 405 GLN B C 1
ATOM 6026 O O . GLN B 1 405 ? 3.940 20.082 72.420 1.00 68.05 405 GLN B O 1
ATOM 6032 N N . THR B 1 406 ? 2.302 20.079 70.868 1.00 68.68 406 THR B N 1
ATOM 6033 C CA . THR B 1 406 ? 3.005 19.202 69.929 1.00 68.74 406 THR B CA 1
ATOM 6034 C C . THR B 1 406 ? 3.895 20.017 68.989 1.00 68.43 406 THR B C 1
ATOM 6035 O O . THR B 1 406 ? 5.108 20.099 69.178 1.00 67.10 406 THR B O 1
ATOM 6039 N N . THR B 1 413 ? -3.091 16.491 60.228 1.00 76.37 413 THR B N 1
ATOM 6040 C CA . THR B 1 413 ? -2.351 17.618 60.784 1.00 77.69 413 THR B CA 1
ATOM 6041 C C . THR B 1 413 ? -2.253 17.528 62.298 1.00 76.92 413 THR B C 1
ATOM 6042 O O . THR B 1 413 ? -1.213 17.171 62.856 1.00 77.33 413 THR B O 1
ATOM 6046 N N . GLU B 1 414 ? -3.366 17.860 62.942 1.00 76.04 414 GLU B N 1
ATOM 6047 C CA . GLU B 1 414 ? -3.470 17.894 64.387 1.00 74.63 414 GLU B CA 1
ATOM 6048 C C . GLU B 1 414 ? -2.194 18.335 65.099 1.00 73.57 414 GLU B C 1
ATOM 6049 O O . GLU B 1 414 ? -1.330 17.524 65.449 1.00 73.90 414 GLU B O 1
ATOM 6055 N N . MET B 1 415 ? -2.086 19.652 65.262 1.00 71.67 415 MET B N 1
ATOM 6056 C CA . MET B 1 415 ? -0.999 20.307 65.989 1.00 67.74 415 MET B CA 1
ATOM 6057 C C . MET B 1 415 ? -1.801 20.770 67.204 1.00 62.97 415 MET B C 1
ATOM 6058 O O . MET B 1 415 ? -2.566 21.732 67.129 1.00 61.08 415 MET B O 1
ATOM 6063 N N . LEU B 1 416 ? -1.642 20.060 68.310 1.00 58.02 416 LEU B N 1
ATOM 6064 C CA . LEU B 1 416 ? -2.405 20.337 69.516 1.00 53.18 416 LEU B CA 1
ATOM 6065 C C . LEU B 1 416 ? -1.650 20.956 70.667 1.00 49.79 416 LEU B C 1
ATOM 6066 O O . LEU B 1 416 ? -0.420 20.978 70.685 1.00 51.20 416 LEU B O 1
ATOM 6071 N N . ARG B 1 417 ? -2.409 21.464 71.633 1.00 45.16 417 ARG B N 1
ATOM 6072 C CA . ARG B 1 417 ? -1.821 22.009 72.842 1.00 41.91 417 ARG B CA 1
ATOM 6073 C C . ARG B 1 417 ? -2.714 21.559 73.974 1.00 39.13 417 ARG B C 1
ATOM 6074 O O . ARG B 1 417 ? -3.926 21.534 73.841 1.00 37.44 417 ARG B O 1
ATOM 6082 N N . GLN B 1 418 ? -2.091 21.154 75.073 1.00 39.94 418 GLN B N 1
ATOM 6083 C CA . GLN B 1 418 ? -2.821 20.635 76.214 1.00 40.83 418 GLN B CA 1
ATOM 6084 C C . GLN B 1 418 ? -2.427 21.311 77.511 1.00 41.43 418 GLN B C 1
ATOM 6085 O O . GLN B 1 418 ? -1.282 21.732 77.687 1.00 39.42 418 GLN B O 1
ATOM 6091 N N . SER B 1 419 ? -3.402 21.418 78.411 1.00 42.47 419 SER B N 1
ATOM 6092 C CA . SER B 1 419 ? -3.200 22.014 79.728 1.00 42.68 419 SER B CA 1
ATOM 6093 C C . SER B 1 419 ? -3.813 21.006 80.693 1.00 41.89 419 SER B C 1
ATOM 6094 O O . SER B 1 419 ? -4.977 20.617 80.550 1.00 38.90 419 SER B O 1
ATOM 6097 N N . HIS B 1 420 ? -3.035 20.594 81.686 1.00 40.66 420 HIS B N 1
ATOM 6098 C CA . HIS B 1 420 ? -3.508 19.562 82.597 1.00 39.21 420 HIS B CA 1
ATOM 6099 C C . HIS B 1 420 ? -3.114 19.695 84.074 1.00 38.87 420 HIS B C 1
ATOM 6100 O O . HIS B 1 420 ? -1.929 19.769 84.413 1.00 40.26 420 HIS B O 1
ATOM 6107 N N . SER B 1 421 ? -4.123 19.720 84.943 1.00 38.10 421 SER B N 1
ATOM 6108 C CA . SER B 1 421 ? -3.905 19.818 86.386 1.00 39.90 421 SER B CA 1
ATOM 6109 C C . SER B 1 421 ? -4.722 18.724 87.066 1.00 41.04 421 SER B C 1
ATOM 6110 O O . SER B 1 421 ? -5.572 18.098 86.433 1.00 41.22 421 SER B O 1
ATOM 6113 N N . GLN B 1 422 ? -4.480 18.493 88.351 1.00 42.55 422 GLN B N 1
ATOM 6114 C CA . GLN B 1 422 ? -5.207 17.437 89.044 1.00 43.36 422 GLN B CA 1
ATOM 6115 C C . GLN B 1 422 ? -5.234 17.555 90.563 1.00 42.35 422 GLN B C 1
ATOM 6116 O O . GLN B 1 422 ? -4.199 17.754 91.175 1.00 42.64 422 GLN B O 1
ATOM 6122 N N . ILE B 1 423 ? -6.422 17.415 91.152 1.00 42.95 423 ILE B N 1
ATOM 6123 C CA . ILE B 1 423 ? -6.636 17.469 92.609 1.00 43.76 423 ILE B CA 1
ATOM 6124 C C . ILE B 1 423 ? -6.803 16.051 93.177 1.00 45.21 423 ILE B C 1
ATOM 6125 O O . ILE B 1 423 ? -7.181 15.124 92.458 1.00 45.79 423 ILE B O 1
ATOM 6130 N N . ASN B 1 424 ? -6.538 15.881 94.471 1.00 47.60 424 ASN B N 1
ATOM 6131 C CA . ASN B 1 424 ? -6.655 14.570 95.105 1.00 45.18 424 ASN B CA 1
ATOM 6132 C C . ASN B 1 424 ? -7.144 14.554 96.543 1.00 45.51 424 ASN B C 1
ATOM 6133 O O . ASN B 1 424 ? -6.502 15.096 97.434 1.00 48.05 424 ASN B O 1
ATOM 6138 N N . ALA B 1 425 ? -8.275 13.900 96.771 1.00 45.14 425 ALA B N 1
ATOM 6139 C CA . ALA B 1 425 ? -8.829 13.800 98.110 1.00 43.60 425 ALA B CA 1
ATOM 6140 C C . ALA B 1 425 ? -8.790 12.353 98.575 1.00 43.54 425 ALA B C 1
ATOM 6141 O O . ALA B 1 425 ? -9.209 11.450 97.847 1.00 44.99 425 ALA B O 1
ATOM 6143 N N . VAL B 1 426 ? -8.256 12.127 99.772 1.00 41.54 426 VAL B N 1
ATOM 6144 C CA . VAL B 1 426 ? -8.192 10.784 100.345 1.00 39.89 426 VAL B CA 1
ATOM 6145 C C . VAL B 1 426 ? -8.779 10.979 101.719 1.00 40.10 426 VAL B C 1
ATOM 6146 O O . VAL B 1 426 ? -8.527 12.001 102.354 1.00 40.66 426 VAL B O 1
ATOM 6150 N N . VAL B 1 427 ? -9.566 10.018 102.182 1.00 39.12 427 VAL B N 1
ATOM 6151 C CA . VAL B 1 427 ? -10.148 10.141 103.506 1.00 38.07 427 VAL B CA 1
ATOM 6152 C C . VAL B 1 427 ? -10.269 8.775 104.119 1.00 36.95 427 VAL B C 1
ATOM 6153 O O . VAL B 1 427 ? -10.592 7.815 103.441 1.00 37.06 427 VAL B O 1
ATOM 6157 N N . SER B 1 428 ? -9.988 8.675 105.405 1.00 35.82 428 SER B N 1
ATOM 6158 C CA . SER B 1 428 ? -10.111 7.383 106.043 1.00 36.68 428 SER B CA 1
ATOM 6159 C C . SER B 1 428 ? -10.400 7.457 107.528 1.00 37.15 428 SER B C 1
ATOM 6160 O O . SER B 1 428 ? -9.970 8.374 108.234 1.00 35.77 428 SER B O 1
ATOM 6163 N N . TYR B 1 429 ? -11.167 6.482 107.983 1.00 38.46 429 TYR B N 1
ATOM 6164 C CA . TYR B 1 429 ? -11.517 6.378 109.381 1.00 40.56 429 TYR B CA 1
ATOM 6165 C C . TYR B 1 429 ? -10.640 5.240 109.841 1.00 40.96 429 TYR B C 1
ATOM 6166 O O . TYR B 1 429 ? -10.489 4.251 109.130 1.00 40.01 429 TYR B O 1
ATOM 6175 N N . SER B 1 430 ? -10.060 5.380 111.024 1.00 42.80 430 SER B N 1
ATOM 6176 C CA . SER B 1 430 ? -9.161 4.367 111.531 1.00 43.64 430 SER B CA 1
ATOM 6177 C C . SER B 1 430 ? -9.483 3.944 112.959 1.00 44.76 430 SER B C 1
ATOM 6178 O O . SER B 1 430 ? -9.227 4.699 113.895 1.00 44.64 430 SER B O 1
ATOM 6181 N N . LYS B 1 431 ? -10.052 2.750 113.133 1.00 45.98 431 LYS B N 1
ATOM 6182 C CA . LYS B 1 431 ? -10.344 2.276 114.481 1.00 48.62 431 LYS B CA 1
ATOM 6183 C C . LYS B 1 431 ? -9.255 1.340 114.993 1.00 49.59 431 LYS B C 1
ATOM 6184 O O . LYS B 1 431 ? -8.810 0.434 114.297 1.00 48.98 431 LYS B O 1
ATOM 6190 N N . ASN B 1 432 ? -8.816 1.600 116.220 1.00 51.77 432 ASN B N 1
ATOM 6191 C CA . ASN B 1 432 ? -7.793 0.810 116.886 1.00 52.87 432 ASN B CA 1
ATOM 6192 C C . ASN B 1 432 ? -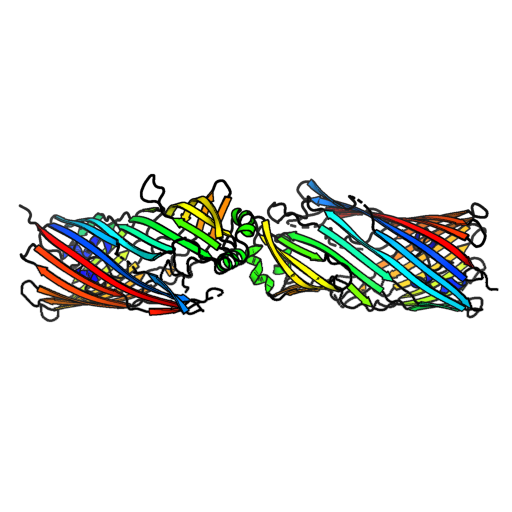8.529 -0.088 117.866 1.00 54.58 432 ASN B C 1
ATOM 6193 O O . ASN B 1 432 ? -9.361 0.375 118.642 1.00 54.63 432 ASN B O 1
ATOM 6198 N N . PHE B 1 433 ? -8.240 -1.375 117.824 1.00 57.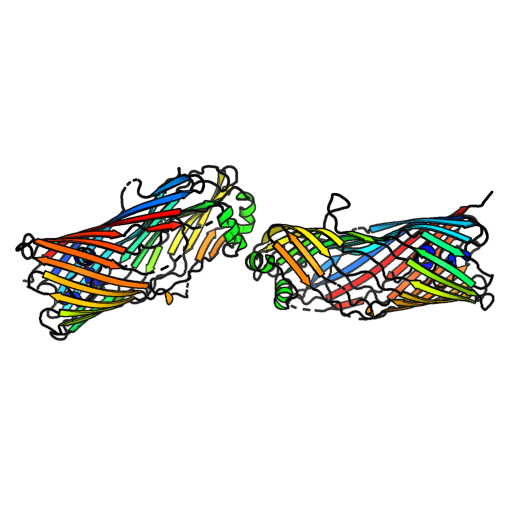32 433 PHE B N 1
ATOM 6199 C CA . PHE B 1 433 ? -8.901 -2.303 118.721 1.00 62.39 433 PHE B CA 1
ATOM 6200 C C . PHE B 1 433 ? -7.899 -2.747 119.760 1.00 65.55 433 PHE B C 1
ATOM 6201 O O . PHE B 1 433 ? -6.707 -2.504 119.628 1.00 67.68 433 PHE B O 1
ATOM 6209 N N . HIS B 1 434 ? -8.382 -3.398 120.801 1.00 69.82 434 HIS B N 1
ATOM 6210 C CA . HIS B 1 434 ? -7.498 -3.870 121.844 1.00 73.63 434 HIS B CA 1
ATOM 6211 C C . HIS B 1 434 ? -7.728 -5.348 122.065 1.00 74.56 434 HIS B C 1
ATOM 6212 O O . HIS B 1 434 ? -8.851 -5.834 121.967 1.00 75.31 434 HIS B O 1
ATOM 6219 N N . HIS B 1 435 ? -6.641 -6.059 122.323 1.00 76.60 435 HIS B N 1
ATOM 6220 C CA . HIS B 1 435 ? -6.674 -7.491 122.566 1.00 78.89 435 HIS B CA 1
ATOM 6221 C C . HIS B 1 435 ? -7.231 -7.703 123.970 1.00 79.92 435 HIS B C 1
ATOM 6222 O O . HIS B 1 435 ? -7.065 -6.851 124.841 1.00 78.74 435 HIS B O 1
ATOM 6229 N N . HIS B 1 436 ? -7.902 -8.828 124.187 1.00 81.34 436 HIS B N 1
ATOM 6230 C CA . HIS B 1 436 ? -8.474 -9.117 125.494 1.00 82.68 436 HIS B CA 1
ATOM 6231 C C . HIS B 1 436 ? -7.785 -10.324 126.133 1.00 83.55 436 HIS B C 1
ATOM 6232 O O . HIS B 1 436 ? -6.642 -10.609 125.716 1.00 84.22 436 HIS B O 1
#

Organism: Pseudomonas putida (strain ATCC 700007 / DSM 6899 / JCM 31910 / BCRC 17059 / LMG 24140 / F1) (NCBI:txid351746)

Radius of gyration: 43.12 Å; Cα contacts (8 Å, |Δi|>4): 2625; chains: 2; bounding box: 60×52×142 Å

InterPro domains:
  IPR005017 Outer membrane protein transport protein (OMPP1/FadL/TodX) [PF03349] (24-425)
  IPR005017 Outer membrane protein transport protein (OMPP1/FadL/TodX) [PTHR35093] (30-424)

Nearest PDB structures (foldseek):
  3bs0-assembly2_B  TM=1.002E+00  e=2.448E-96  unclassified
  3brz-assembly1_A  TM=9.859E-01  e=5.629E-75  unclassified
  6z38-assembly1_A  TM=9.675E-01  e=1.429E-73  Pseudomonas putida
  3bry-assembly2_B  TM=9.238E-01  e=1.366E-46  unclassified
  4fqe-assembly1_A  TM=5.845E-01  e=1.041E-03  Dickeya dadantii 3937

Secondary structure (DSSP, 8-state):
--S-SSHHHHHTTT--SSS---GGGGTS-GGGGGGS-SSEEEEEEEEEEEEEEEEE-TTS-EEEE-----EEEEEEEEEEETTEEEEEEEEEEEEEEEE--SSSGGGB-TTS-B-----EEEEEEEE--EEEEE--SSSB-EEEEE--EEEEEEEEEEEEHHHHHHHHHHT-EESTHHHHHHHHHTTT-EEEEEE---SSSS--EEEEEE-EEEEEEEESSSSEEEEEEEEPPPEE--EEEEEEEEEE-TT--EEEEEEEEEE-S-----EEEEEEEEESSSSEEEEEEEEEE-GGG------EEEETTEEEEE--------EEEEEEEEEEE-SSSEEEEEEEEE-----TTSPPPPSEEEEEEEEEESSSSEEEEEEEEEEEEEEEE-----EEEEEEEEEEEEEEEEE---/--S-SSHHHHHTTT--SSS---GGGGTS-GGGGGGS-SSEEEEEEEEEEEEEEEEE-TTS-EEEE-----EEEEEEEEEEETTEEEEEEEEEEEEEEEE--SSSGGGB-TTS-B-----EEEEEEEE--EEEEE--SSSB-EEEEE--EEEEEEEEEEEEHHHHHHHHHHT-EESTHHHHHHHHHTTT-EEEEEE---SSSS--EEEEEE-EEEEEEEESSSSEEEEEEEEPPPEE--EEEEEEEEEE-TT--EEEEEEEEEE-S-----EEEEEEEEESSSSEEEEEEEEEE-GGG------EEEETTEEEEE--------EEEEEEEEEEE-SSSEEEEEEEEE-----TTSPPPPSEEEEEEEEEESSSSEEEEEEEEEEEEEEEE-----EEEEEEEEEEEEEEEEE---

Solvent-accessible surface area: 38602 Å² total; per-residue (Å²): 89,28,25,4,26,9,3,22,0,21,0,6,2,12,1,7,2,1,27,42,3,5,0,2,0,0,7,14,0,0,0,0,0,12,48,7,44,102,0,25,2,38,23,73,7,96,7,42,31,58,22,52,0,60,0,34,27,65,162,61,40,79,2,89,3,60,122,107,77,69,70,1,60,24,70,7,90,0,28,34,112,132,70,91,17,79,7,52,11,88,12,17,22,25,56,31,32,7,79,14,24,31,189,13,18,10,0,52,4,46,89,45,58,86,14,98,42,45,4,18,6,85,44,16,16,44,22,20,1,117,7,59,0,68,39,46,54,92,101,64,0,110,0,19,7,80,7,53,8,74,17,8,21,32,25,30,25,7,25,11,9,42,78,22,34,51,41,55,91,119,49,35,24,52,32,52,5,36,107,56,19,56,41,12,14,36,128,9,0,0,15,1,17,12,3,70,64,100,54,114,106,32,18,6,2,31,8,94,12,154,11,8,13,70,5,95,1,96,90,105,54,141,64,25,23,66,6,20,14,64,38,86,107,16,74,38,47,60,21,76,9,97,0,27,4,2,2,0,11,32,36,18,6,76,44,79,15,100,12,31,3,70,22,67,63,72,58,68,20,12,14,55,5,99,9,83,4,53,50,110,100,103,121,92,40,26,4,42,7,105,39,107,11,74,67,23,110,12,159,106,26,40,25,15,4,95,22,186,141,20,13,14,52,14,38,71,106,40,223,94,150,52,9,46,9,49,10,88,2,38,14,98,98,135,69,155,55,48,17,76,20,36,14,67,3,90,0,154,172,48,74,14,0,74,26,81,114,7,100,99,5,50,2,115,8,13,18,108,26,130,85,173,32,17,60,46,12,76,1,56,1,82,3,67,80,47,180,73,116,79,140,52,128,11,129,13,17,15,26,42,79,4,31,2,61,12,80,11,76,18,83,100,104,220,89,27,27,4,26,9,3,23,0,21,0,6,2,14,1,8,3,1,29,40,2,4,0,2,0,0,8,13,0,0,0,0,0,12,49,7,43,100,0,25,2,37,23,74,6,94,8,41,32,57,21,52,0,60,0,34,28,66,165,61,40,77,2,87,3,57,124,105,76,70,69,1,62,22,71,7,92,0,26,34,111,132,70,93,16,82,8,53,11,89,13,18,22,28,54,29,31,7,80,15,25,32,191,13,19,11,0,54,4,46,88,46,59,85,15,97,43,43,3,19,8,84,44,17,16,43,20,20,1,118,8,59,0,69,40,45,55,92,101,63,0,110,0,20,6,79,8,52,7,76,18,8,21,31,27,32,27,6,27,11,9,42,78,21,34,51,42,26,29,105,27,36,22,47,19,41,4,15,54,73,20,56,72,62,14,36,128,10,0,0,14,2,18,12,4,70,62,102,52,113,105,32,18,6,2,29,8,91,10,154,12,6,12,70,6,94,2,96,91,104,53,142,64,24,23,65,6,20,15,66,37,88,104,15,74,38,47,59,21,77,8,98,0,26,3,2,1,0,10,33,120,24,40,76,62,77,14,99,12,32,3,70,23,69,63,68,58,68,19,11,13,55,6,100,9,82,4,53,49,111,99,102,119,92,42,26,5,43,8,105,37,107,12,75,68,24,109,9,159,105,26,40,26,16,4,94,21,187,143,20,13,14,51,15,38,71,104,40,224,97,148,52,8,46,10,48,12,88,2,38,13,98,99,134,69,155,55,48,16,77,19,37,15,67,2,90,1,154,170,47,73,14,0,73,26,80,113,7,101,98,6,49,2,118,8,13,19,106,25,129,84,172,31,16,60,48,13,79,1,57,1,82,3,66,79,47,180,74,118,80,142,52,130,11,130,13,18,15,26,42,78,4,32,2,61,12,79,12,76,19,82,102,104,221

B-factor: mean 52.57, std 17.84, range [17.95, 105.23]

Foldseek 3Di:
DQQADAQFCNLFRNFDFEEDRDQSCLAPAQLNCLNPDPFKKWKKKKKWKQKWKWKAFPVGFIFIWRPGTDIWMKTKMWGDDDQKIWMKIKTKDKDFKTWRAQQGPQQFAQQGHRARFTFIKTKMKMKIKTWMKGPPDVFKIKIKIKIKMKMFIWGKGKAHVVRVVVQVVVVQKDKPVCVVCCVQSDDTWIKIKGQHFDDPPRFTFMKIWMWMKMWMKGDPDPFKIKGKMKIAWFPIAWGKGKMWMWIAGNVGDIDIFIFMKTWGQDTFFMKIKIWMKGDDPPFKIKIKIKMKGVFVVRQDTKMWTAHPSMTMIGHDDDPDDIKMKIKMKMWGNPDVFKIKMWIKMAMDACRVRGGDAAGIKTKIKMWGAPDPFKIKIKMKIKRDWDKHWAVTTMIMIIIMMMIMMMIMGGDHDD/DQQADAQFCNLFRNFDFEEDRDQSCLAPAQLNCLVPDPFKKWKKKKKWKQKWKWKAFPVGFIFIWRPGTDIWMKTKMWGDDDQKIWMKIKTKDKDFKTWRAQQGPQQFAQQGHRARFTFIKTKMKMKIKTWMKGPPDVFKIKIKIKIKMKMFIWGKGKAHVVRVVVQVVVVQKDKPVCVVCCVQSDDTWIKIKGQHFDDPPSFTFMKIWMWMKMWMKGDPDPFKIKGKMKIAWFPIAWGKGKMWMWIAGNVGDIDIFIFMKTWGQDTFFMKIKIWMKGDDPPFKIKIKIKMKGVFVVRQDTKMWTAHPSMTMIGHDDDPDDIKMKIKMKMWGNPDVFKIKMWIKMAMDACRVRGGDAAGIKTKIKMWGAPDPFKIKIKMKIKRDWDKHWAVTTMIMIIIMMMIMMMIMGGDHDD